Protein 3GGZ (pdb70)

GO terms:
  GO:0005737 cytoplasm (C, IDA)
  GO:0005768 endosome (C, IDA)
  GO:0042030 ATPase inhibitor activity (F, IDA)
  GO:0032511 late endosome to vacuole transport via multivesicular body sorting pathway (P, IGI)
  GO:0005768 endosome (C, HDA)
  GO:0042030 ATPase inhibitor activity (F, IMP)
  GO:0032511 late endosome to vacuole transport via multivesicular body sorting pathway (P, IMP)
  GO:0099638 endosome to plasma membrane protein transport (P, IMP)
  GO:0005515 protein binding (F, IPI)

Solvent-accessible surface area: 42802 Å² total; per-residue (Å²): 148,96,104,73,41,26,22,22,77,5,55,77,8,1,66,70,0,12,123,81,0,54,119,7,15,131,113,36,52,54,94,3,50,107,23,2,118,70,0,9,117,16,38,129,27,131,43,78,118,22,0,49,36,5,0,5,14,2,4,15,34,10,25,19,4,32,0,0,15,38,0,1,13,14,0,1,5,8,6,0,27,4,43,41,13,54,102,12,66,68,61,112,55,5,34,162,114,23,109,149,50,13,2,3,66,0,18,6,0,2,1,29,0,23,39,34,2,82,58,1,161,30,1,44,84,10,55,99,21,8,38,136,40,26,53,101,86,0,7,82,25,0,44,42,88,80,88,78,14,17,130,117,0,37,129,35,7,30,15,62,35,14,143,128,126,39,0,30,72,0,18,100,46,1,10,178,29,57,113,31,122,195,44,108,149,138,104,102,30,18,21,29,69,4,48,75,9,1,66,68,0,11,122,78,0,54,119,6,16,130,110,36,66,54,95,3,62,109,23,2,116,94,0,4,116,18,2,109,60,99,96,42,133,123,1,40,140,68,0,37,73,3,4,59,58,7,28,42,8,31,0,0,18,36,0,2,10,12,0,0,5,7,3,0,27,4,42,41,12,54,103,13,45,70,59,115,54,5,35,164,111,22,113,152,49,12,2,3,68,0,18,6,0,2,1,29,0,22,98,70,3,104,56,0,156,28,2,43,86,11,57,74,22,7,7,34,42,25,53,34,89,0,7,89,26,0,43,73,86,80,85,80,13,17,130,114,0,39,128,35,16,71,32,74,118,17,144,127,128,37,1,52,78,1,1,102,30,2,6,177,34,59,134,16,38,153,73,26,9,120,98,68,113,94,64,18,38,68,55,5,96,87,9,1,99,71,0,14,123,82,0,109,119,6,23,130,110,35,64,55,96,2,49,110,24,5,112,94,0,6,119,16,13,130,62,132,95,58,122,123,0,33,139,67,0,37,72,3,4,60,59,9,27,41,6,44,0,0,82,37,0,30,97,12,0,69,37,9,35,70,88,4,120,56,12,53,103,10,43,69,58,115,55,4,34,165,112,21,110,150,58,13,2,3,68,0,18,6,0,2,1,29,0,22,100,70,2,99,56,0,158,29,1,45,85,10,46,60,21,8,9,34,40,28,55,32,88,0,4,64,25,0,44,61,89,81,88,76,13,16,131,116,0,38,125,29,17,72,31,74,122,18,144,124,128,46,0,58,83,0,7,145,34,0,10,168,12,48,120,22,126,49,94,175,158,111,70,23,42,104,59,5,100,89,9,1,99,68,0,15,125,80,0,108,122,7,22,131,113,35,62,53,94,2,54,110,24,3,102,68,0,9,117,16,9,121,28,117,43,85,122,21,1,48,41,6,0,6,14,2,3,18,35,16,27,18,6,53,0,0,65,37,0,30,97,13,0,69,38,8,35,73,87,4,119,57,13,54,105,12,67,72,59,113,54,7,36,162,112,22,109,150,59,13,2,3,71,0,20,6,0,2,1,30,0,22,35,35,3,81,57,0,160,28,2,42,86,10,54,99,20,6,40,120,42,26,52,102,91,1,8,89,24,0,45,72,89,80,86,78,12,18,131,115,0,37,127,34,10,33,15,64,40,15,145,123,127,44,0,39,63,3,5,86,20,0,5,149,25,25,128,12,94,20,62,115,51,152,93,101,176,164,123,112,145,127,27,73,111,4,19,62,114,2,50,79,65,44,106,119,103,139,132,24,85,103,3,19,74,92,2,78,69,43,68,87,159,146,105,50,63,131,0,26,106,73,3,155,102,28,58,96,118,45,132,101,125,10,86,133,3,22,99,110,2,144,70,64,34,103

Sequence (810 aa):
PSMIPFTIKLKTCLKMCIQRLRYAQEKQQAIAKQSRRQVAQLLLTNKEQKAHYRVETLIHDDIHIELLEILELYCELLLARVQVINDISTEEQLVKEHMDDGINEAIRSLIYAILFVDEVKELSQLKDLMAWKINVEFVNGVIADHIDVPEKIIKKCSPSVPKEELVDLYLKEIAKTYDVPYSKLEMIPFTIKLKTCLKMCIQRLRYAQEKQQAIAKQSRRQVAQLLLTNKEQKAHYRVETLIHDDIHIELLEILELYCELLLARVQVINDISTEEQLVKEHMDDGINEAIRSLIYAILFVDEVKELSQLKDLMAWKINVEFVNGVIADHIDVPEKIIKKCSPSVPKEELVDLYLKEIAKTYDVPYSKLENSMIPFTIKLKTCLKMCIQRLRYAQEKQQAIAKQSRRQVAQLLLTNKEQKAHYRVETLIHDDIHIELLEILELYCELLLARVQVINDISTEEQLVKEHMDDGINEAIRSLIYAILFVDEVKELSQLKDLMAWKINVEFVNGVIADHIDVPEKIIKKCSPSVPKEELVDLYLKEIAKTYDVPYSKMIPFTIKLKTCLKMCIQRLRYAQEKQQAIAKQSRRQVAQLLLTNKEQKAHYRVETLIHDDIHIELLEILELYCELLLARVQVINDISTEEQLVKEHMDDGINEAIRSLIYAILFVDEVKELSQLKDLMAWKINVEFVNGVIADHIDVPEKIIKKCSPSVPKEELVDLYLKEIAKTYDVPYSKLENSLSDDEKEDKLAQRLRALRGDDEKEDKLAQRLRALRGDEKEDKLAQRLRALRGVDDEKEDKLAQRLRALRG

InterPro domains:
  IPR005061 Vacuolar protein sorting-associated protein Ist1 [PF03398] (13-183)
  IPR005061 Vacuolar protein sorting-associated protein Ist1 [PTHR12161] (11-295)
  IPR042277 Vacuolar protein sorting-associated protein IST1-like [G3DSA:1.20.1260.60] (1-193)

Structure (mmCIF, N/CA/C/O backbone):
data_3GGZ
#
_entry.id   3GGZ
#
_cell.length_a   165.916
_cell.length_b   165.916
_cell.length_c   121.559
_cell.angle_alpha   90.00
_cell.angle_beta   90.00
_cell.angle_gamma   90.00
#
_symmetry.space_group_name_H-M   'P 42 2 2'
#
loop_
_entity.id
_entity.type
_entity.pdbx_description
1 polymer 'Increased sodium tolerance protein 1'
2 polymer 'Vacuolar protein-sorting-associated protein 46'
#
loop_
_atom_site.group_PDB
_atom_site.id
_atom_site.type_symbol
_atom_site.label_atom_id
_atom_site.label_alt_id
_atom_site.label_comp_id
_atom_site.label_asym_id
_atom_site.label_entity_id
_atom_site.label_seq_id
_atom_site.pdbx_PDB_ins_code
_atom_site.Cartn_x
_atom_site.Cartn_y
_atom_site.Cartn_z
_atom_site.occupancy
_atom_site.B_iso_or_equiv
_atom_site.auth_seq_id
_atom_site.auth_comp_id
_atom_site.auth_asym_id
_atom_site.auth_atom_id
_atom_site.pdbx_PDB_model_num
ATOM 1 N N . PRO A 1 3 ? 33.596 -80.750 -56.827 1.00 149.62 3 PRO A N 1
ATOM 2 C CA . PRO A 1 3 ? 33.873 -80.282 -55.438 1.00 150.35 3 PRO A CA 1
ATOM 3 C C . PRO A 1 3 ? 34.400 -81.385 -54.503 1.00 151.56 3 PRO A C 1
ATOM 4 O O . PRO A 1 3 ? 33.920 -81.519 -53.366 1.00 151.61 3 PRO A O 1
ATOM 6 N N . SER A 1 4 ? 35.381 -82.162 -54.990 1.00 152.94 4 SER A N 1
ATOM 7 C CA . SER A 1 4 ? 36.023 -83.266 -54.232 1.00 153.11 4 SER A CA 1
ATOM 8 C C . SER A 1 4 ? 37.499 -82.951 -53.851 1.00 153.18 4 SER A C 1
ATOM 9 O O . SER A 1 4 ? 37.854 -82.964 -52.663 1.00 153.87 4 SER A O 1
ATOM 11 N N . MET A 1 5 ? 38.342 -82.688 -54.867 1.00 152.65 5 MET A N 1
ATOM 12 C CA . MET A 1 5 ? 39.770 -82.328 -54.698 1.00 150.60 5 MET A CA 1
ATOM 13 C C . MET A 1 5 ? 39.984 -80.823 -54.950 1.00 149.43 5 MET A C 1
ATOM 14 O O . MET A 1 5 ? 40.681 -80.446 -55.908 1.00 149.53 5 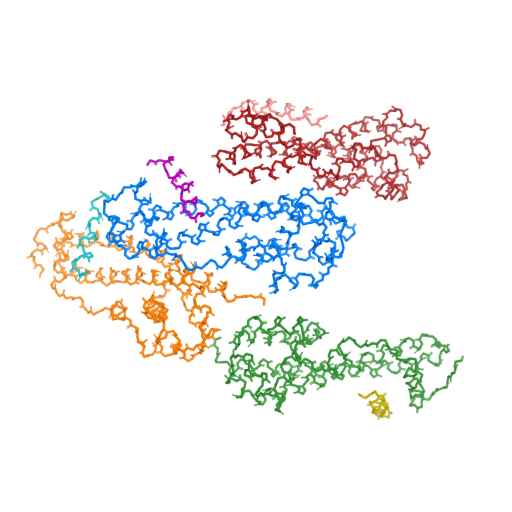MET A O 1
ATOM 16 N N . ILE A 1 6 ? 39.349 -79.986 -54.107 1.00 147.87 6 ILE A N 1
ATOM 17 C CA . ILE A 1 6 ? 39.458 -78.513 -54.172 1.00 145.46 6 ILE A CA 1
ATOM 18 C C . ILE A 1 6 ? 40.309 -78.057 -52.993 1.00 145.01 6 ILE A C 1
ATOM 19 O O . ILE A 1 6 ? 40.180 -78.592 -51.870 1.00 145.21 6 ILE A O 1
ATOM 24 N N . PRO A 1 7 ? 41.188 -77.065 -53.246 1.00 145.16 7 PRO A N 1
ATOM 25 C CA . PRO A 1 7 ? 42.151 -76.423 -52.340 1.00 143.24 7 PRO A CA 1
ATOM 26 C C . PRO A 1 7 ? 41.685 -75.948 -50.965 1.00 141.41 7 PRO A C 1
ATOM 27 O O . PRO A 1 7 ? 40.862 -75.040 -50.859 1.00 140.22 7 PRO A O 1
ATOM 31 N N . PHE A 1 8 ? 42.246 -76.562 -49.920 1.00 140.55 8 PHE A N 1
ATOM 32 C CA . PHE A 1 8 ? 41.949 -76.214 -48.530 1.00 138.87 8 PHE A CA 1
ATOM 33 C C . PHE A 1 8 ? 41.905 -74.692 -48.336 1.00 138.06 8 PHE A C 1
ATOM 34 O O . PHE A 1 8 ? 40.889 -74.119 -47.940 1.00 137.17 8 PHE A O 1
ATOM 42 N N . THR A 1 9 ? 43.038 -74.060 -48.611 1.00 136.89 9 THR A N 1
ATOM 43 C CA . THR A 1 9 ? 43.188 -72.615 -48.518 1.00 135.67 9 THR A CA 1
ATOM 44 C C . THR A 1 9 ? 41.943 -71.879 -49.013 1.00 135.95 9 THR A C 1
ATOM 45 O O . THR A 1 9 ? 41.617 -70.801 -48.525 1.00 135.38 9 THR A O 1
ATOM 49 N N . ILE A 1 10 ? 41.255 -72.457 -49.994 1.00 136.59 10 ILE A N 1
ATOM 50 C CA . ILE A 1 10 ? 40.059 -71.830 -50.550 1.00 136.76 10 ILE A CA 1
ATOM 51 C C . ILE A 1 10 ? 38.851 -72.096 -49.669 1.00 136.21 10 ILE A C 1
ATOM 52 O O . ILE A 1 10 ? 38.175 -71.161 -49.251 1.00 135.86 10 ILE A O 1
ATOM 57 N N . LYS A 1 11 ? 38.567 -73.371 -49.401 1.00 135.79 11 LYS A N 1
ATOM 58 C CA . LYS A 1 11 ? 37.417 -73.699 -48.576 1.00 135.38 11 LYS A CA 1
ATOM 59 C C . LYS A 1 11 ? 37.472 -72.886 -47.288 1.00 134.15 11 LYS A C 1
ATOM 60 O O . LYS A 1 11 ? 36.459 -72.321 -46.862 1.00 134.45 11 LYS A O 1
ATOM 66 N N . LEU A 1 12 ? 38.654 -72.779 -46.688 1.00 131.60 12 LEU A N 1
ATOM 67 C CA . LEU A 1 12 ? 38.781 -72.030 -45.440 1.00 128.63 12 LEU A CA 1
ATOM 68 C C . LEU A 1 12 ? 38.550 -70.554 -45.586 1.00 127.39 12 LEU A C 1
ATOM 69 O O . LEU A 1 12 ? 37.937 -69.928 -44.743 1.00 126.10 12 LEU A O 1
ATOM 74 N N . LYS A 1 13 ? 39.064 -69.997 -46.663 1.00 127.88 13 LYS A N 1
ATOM 75 C CA . LYS A 1 13 ? 38.904 -68.573 -46.911 1.00 129.16 13 LYS A CA 1
ATOM 76 C C . LYS A 1 13 ? 37.428 -68.232 -47.098 1.00 129.12 13 LYS A C 1
ATOM 77 O O . LYS A 1 13 ? 36.932 -67.235 -46.574 1.00 128.79 13 LYS A O 1
ATOM 83 N N . THR A 1 14 ? 36.717 -69.061 -47.845 1.00 129.53 14 THR A N 1
ATOM 84 C CA . THR A 1 14 ? 35.316 -68.783 -48.078 1.00 129.43 14 THR A CA 1
ATOM 85 C C . THR A 1 14 ? 34.515 -68.999 -46.815 1.00 129.19 14 THR A C 1
ATOM 86 O O . THR A 1 14 ? 33.633 -68.202 -46.498 1.00 129.13 14 THR A O 1
ATOM 90 N N . CYS A 1 15 ? 34.822 -70.075 -46.095 1.00 128.65 15 CYS A N 1
ATOM 91 C CA . CYS A 1 15 ? 34.112 -70.385 -44.858 1.00 128.08 15 CYS A CA 1
ATOM 92 C C . CYS A 1 15 ? 34.199 -69.238 -43.849 1.00 127.08 15 CYS A C 1
ATOM 93 O O . CYS A 1 15 ? 33.181 -68.788 -43.326 1.00 126.84 15 CYS A O 1
ATOM 96 N N . LEU A 1 16 ? 35.414 -68.769 -43.578 1.00 125.58 16 LEU A N 1
ATOM 97 C CA . LEU A 1 16 ? 35.607 -67.662 -42.653 1.00 123.50 16 LEU A CA 1
ATOM 98 C C . LEU A 1 16 ? 34.878 -66.424 -43.157 1.00 123.50 16 LEU A C 1
ATOM 99 O O . LEU A 1 16 ? 34.101 -65.821 -42.434 1.00 123.15 16 LEU A O 1
ATOM 104 N N . LYS A 1 17 ? 35.122 -66.061 -44.409 1.00 124.55 17 LYS A N 1
ATOM 105 C CA . LYS A 1 17 ? 34.487 -64.893 -44.994 1.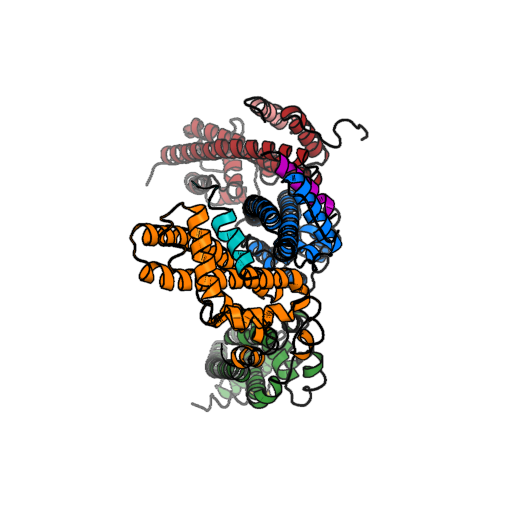00 125.24 17 LYS A CA 1
ATOM 106 C C . LYS A 1 17 ? 33.015 -64.883 -44.698 1.00 125.99 17 LYS A C 1
ATOM 107 O O . LYS A 1 17 ? 32.407 -63.828 -44.541 1.00 126.95 17 LYS A O 1
ATOM 113 N N . MET A 1 18 ? 32.446 -66.075 -44.619 1.00 126.94 18 MET A N 1
ATOM 114 C CA . MET A 1 18 ? 31.025 -66.239 -44.325 1.00 127.83 18 MET A CA 1
ATOM 115 C C . MET A 1 18 ? 30.713 -65.816 -42.899 1.00 126.75 18 MET A C 1
ATOM 116 O O . MET A 1 18 ? 29.905 -64.927 -42.670 1.00 126.56 18 MET A O 1
ATOM 121 N N . CYS A 1 19 ? 31.357 -66.467 -41.943 1.00 125.52 19 CYS A N 1
ATOM 122 C CA . CYS A 1 19 ? 31.133 -66.148 -40.555 1.00 124.71 19 CYS A CA 1
ATOM 123 C C . CYS A 1 19 ? 31.240 -64.672 -40.322 1.00 125.14 19 CYS A C 1
ATOM 124 O O . CYS A 1 19 ? 30.512 -64.117 -39.511 1.00 125.17 19 CYS A O 1
ATOM 127 N N . ILE A 1 20 ? 32.153 -64.023 -41.024 1.00 126.46 20 ILE A N 1
ATOM 128 C CA . ILE A 1 20 ? 32.304 -62.596 -40.838 1.00 127.47 20 ILE A CA 1
ATOM 129 C C . ILE A 1 20 ? 31.027 -61.927 -41.245 1.00 128.63 20 ILE A C 1
ATOM 130 O O . ILE A 1 20 ? 30.369 -61.281 -40.444 1.00 128.82 20 ILE A O 1
ATOM 135 N N . GLN A 1 21 ? 30.664 -62.110 -42.501 1.00 131.50 21 GLN A N 1
ATOM 136 C CA . GLN A 1 21 ? 29.440 -61.529 -43.015 1.00 134.46 21 GLN A CA 1
ATOM 137 C C . GLN A 1 21 ? 28.298 -61.672 -42.019 1.00 134.59 21 GLN A C 1
ATOM 138 O O . GLN A 1 21 ? 27.703 -60.673 -41.630 1.00 135.09 21 GLN A O 1
ATOM 144 N N . ARG A 1 22 ? 28.009 -62.895 -41.579 1.00 134.68 22 ARG A N 1
ATOM 145 C CA . ARG A 1 22 ? 26.911 -63.104 -40.634 1.00 134.53 22 ARG A CA 1
ATOM 146 C C . ARG A 1 22 ? 27.175 -62.557 -39.236 1.00 133.24 22 ARG A C 1
ATOM 147 O O . ARG A 1 22 ? 26.266 -62.030 -38.601 1.00 133.13 22 ARG A O 1
ATOM 155 N N . LEU A 1 23 ? 28.409 -62.676 -38.760 1.00 131.42 23 LEU A N 1
ATOM 156 C CA . LEU A 1 23 ? 28.746 -62.173 -37.442 1.00 129.92 23 LEU A CA 1
ATOM 157 C C . LEU A 1 23 ? 28.489 -60.690 -37.358 1.00 130.46 23 LEU A C 1
ATOM 158 O O . LEU A 1 23 ? 28.074 -60.183 -36.326 1.00 130.99 23 LEU A O 1
ATOM 163 N N . ARG A 1 24 ? 28.731 -59.988 -38.449 1.00 131.11 24 ARG A N 1
ATOM 164 C CA . ARG A 1 24 ? 28.519 -58.563 -38.445 1.00 132.51 24 ARG A CA 1
ATOM 165 C C . ARG A 1 24 ? 27.043 -58.272 -38.526 1.00 133.90 24 ARG A C 1
ATOM 166 O O . ARG A 1 24 ? 26.573 -57.334 -37.902 1.00 134.67 24 ARG A O 1
ATOM 174 N N . TYR A 1 25 ? 26.310 -59.083 -39.288 1.00 135.13 25 TYR A N 1
ATOM 175 C CA . TYR A 1 25 ? 24.855 -58.910 -39.434 1.00 135.94 25 TYR A CA 1
ATOM 176 C C . TYR A 1 25 ? 24.234 -58.966 -38.056 1.00 135.88 25 TYR A C 1
ATOM 177 O O . TYR A 1 25 ? 23.415 -58.118 -37.706 1.00 136.40 25 TYR A O 1
ATOM 186 N N . ALA A 1 26 ? 24.635 -59.966 -37.277 1.00 135.43 26 ALA A N 1
ATOM 187 C CA . ALA A 1 26 ? 24.120 -60.117 -35.923 1.00 135.68 26 ALA A CA 1
ATOM 188 C C . ALA A 1 26 ? 24.435 -58.877 -35.129 1.00 135.50 26 ALA A C 1
ATOM 189 O O . ALA A 1 26 ? 23.628 -58.402 -34.349 1.00 135.17 26 ALA A O 1
ATOM 191 N N . GLN A 1 27 ? 25.626 -58.351 -35.331 1.00 136.01 27 GLN A N 1
ATOM 192 C CA . GLN A 1 27 ? 25.999 -57.151 -34.626 1.00 136.99 27 GLN A CA 1
ATOM 193 C C . GLN A 1 27 ? 25.044 -56.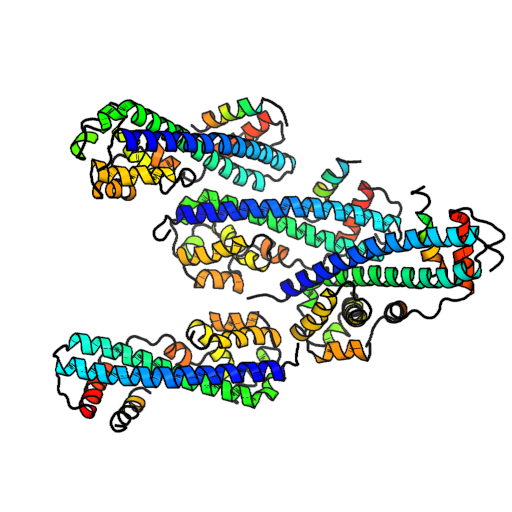018 -34.928 1.00 138.22 27 GLN A C 1
ATOM 194 O O . GLN A 1 27 ? 24.316 -55.557 -34.063 1.00 137.84 27 GLN A O 1
ATOM 200 N N . GLU A 1 28 ? 25.030 -55.580 -36.174 1.00 140.90 28 GLU A N 1
ATOM 201 C CA . GLU A 1 28 ? 24.164 -54.478 -36.574 1.00 143.90 28 GLU A CA 1
ATOM 202 C C . GLU A 1 28 ? 22.746 -54.635 -36.054 1.00 143.04 28 GLU A C 1
ATOM 203 O O . GLU A 1 28 ? 22.165 -53.685 -35.522 1.00 142.85 28 GLU A O 1
ATOM 209 N N . LYS A 1 29 ? 22.197 -55.837 -36.201 1.00 142.37 29 LYS A N 1
ATOM 210 C CA . LYS A 1 29 ? 20.836 -56.115 -35.756 1.00 141.21 29 LYS A CA 1
ATOM 211 C C . LYS A 1 29 ? 20.662 -56.057 -34.232 1.00 139.09 29 LYS A C 1
ATOM 212 O O . LYS A 1 29 ? 19.742 -55.415 -33.743 1.00 138.47 29 LYS A O 1
ATOM 218 N N . GLN A 1 30 ? 21.539 -56.715 -33.484 1.00 137.13 30 GLN A N 1
ATOM 219 C CA . GLN A 1 30 ? 21.424 -56.696 -32.034 1.00 135.11 30 GLN A CA 1
ATOM 220 C C . GLN A 1 30 ? 21.784 -55.335 -31.436 1.00 134.98 30 GLN A C 1
ATOM 221 O O . GLN A 1 30 ? 21.258 -54.959 -30.391 1.00 135.00 30 GLN A O 1
ATOM 227 N N . GLN A 1 31 ? 22.665 -54.588 -32.098 1.00 134.52 31 GLN A N 1
ATOM 228 C CA . GLN A 1 31 ? 23.059 -53.272 -31.601 1.00 133.74 31 GLN A CA 1
ATOM 229 C C . GLN A 1 31 ? 21.872 -52.360 -31.659 1.00 133.83 31 GLN A C 1
ATOM 230 O O . GLN A 1 31 ? 21.589 -51.637 -30.718 1.00 133.27 31 GLN A O 1
ATOM 236 N N . ALA A 1 32 ? 21.192 -52.390 -32.794 1.00 134.77 32 ALA A N 1
ATOM 237 C CA . ALA A 1 32 ? 20.012 -51.565 -32.982 1.00 136.73 32 ALA A CA 1
ATOM 238 C C . ALA A 1 32 ? 18.904 -52.040 -32.037 1.00 137.69 32 ALA A C 1
ATOM 239 O O . ALA A 1 32 ? 18.165 -51.231 -31.467 1.00 137.58 32 ALA A O 1
ATOM 241 N N . ILE A 1 33 ? 18.795 -53.356 -31.876 1.00 139.09 33 ILE A N 1
ATOM 242 C CA . ILE A 1 33 ? 17.792 -53.948 -30.999 1.00 139.60 33 ILE A CA 1
ATOM 243 C C . ILE A 1 33 ? 18.044 -53.540 -29.564 1.00 140.81 33 ILE A C 1
ATOM 244 O O . ILE A 1 33 ? 17.132 -53.124 -28.869 1.00 141.18 33 ILE A O 1
ATOM 249 N N . ALA A 1 34 ? 19.290 -53.656 -29.126 1.00 142.36 34 ALA A N 1
ATOM 250 C CA . ALA A 1 34 ? 19.640 -53.291 -27.766 1.00 143.55 34 ALA A CA 1
ATOM 251 C C . ALA A 1 34 ? 19.402 -51.808 -27.517 1.00 144.68 34 ALA A C 1
ATOM 252 O O . ALA A 1 34 ? 18.957 -51.419 -26.443 1.00 145.19 34 ALA A O 1
ATOM 254 N N . LYS A 1 35 ? 19.675 -50.975 -28.510 1.00 146.07 35 LYS A N 1
ATOM 255 C CA . LYS A 1 35 ? 19.485 -49.540 -28.337 1.00 146.95 35 LYS A CA 1
ATOM 256 C C . LYS A 1 35 ? 18.019 -49.201 -28.113 1.00 147.34 35 LYS A C 1
ATOM 257 O O . LYS A 1 35 ? 17.704 -48.296 -27.349 1.00 147.16 35 LYS A O 1
ATOM 263 N N . GLN A 1 36 ? 17.122 -49.926 -28.772 1.00 148.12 36 GLN A N 1
ATOM 264 C CA . GLN A 1 36 ? 15.695 -49.680 -28.595 1.00 149.09 36 GLN A CA 1
ATOM 265 C C . GLN A 1 36 ? 15.231 -50.175 -27.229 1.00 149.16 36 GLN A C 1
ATOM 266 O O . GLN A 1 36 ? 14.211 -49.724 -26.704 1.00 149.08 36 GLN A O 1
ATOM 272 N N . SER A 1 37 ? 15.979 -51.115 -26.659 1.00 149.31 37 SER A N 1
ATOM 273 C CA . SER A 1 37 ? 15.642 -51.637 -25.344 1.00 149.27 37 SER A CA 1
ATOM 274 C C . SER A 1 37 ? 15.977 -50.560 -24.336 1.00 149.25 37 SER A C 1
ATOM 275 O O . SER A 1 37 ? 15.244 -50.359 -23.380 1.00 149.61 37 SER A O 1
ATOM 278 N N . ARG A 1 38 ? 17.092 -49.869 -24.555 1.00 149.20 38 ARG A N 1
ATOM 279 C CA . ARG A 1 38 ? 17.505 -48.802 -23.654 1.00 148.97 38 ARG A CA 1
ATOM 280 C C . ARG A 1 38 ? 16.366 -47.795 -23.575 1.00 150.26 38 ARG A C 1
ATOM 281 O O . ARG A 1 38 ? 16.011 -47.306 -22.496 1.00 150.50 38 ARG A O 1
ATOM 289 N N . ARG A 1 39 ? 15.806 -47.483 -24.739 1.00 151.34 39 ARG A N 1
ATOM 290 C CA . ARG A 1 39 ? 14.714 -46.528 -24.837 1.00 152.42 39 ARG A CA 1
ATOM 291 C C . ARG A 1 39 ? 13.569 -46.974 -23.936 1.00 152.78 39 ARG A C 1
ATOM 292 O O . ARG A 1 39 ? 13.067 -46.200 -23.121 1.00 152.49 39 ARG A O 1
ATOM 300 N N . GLN A 1 40 ? 13.169 -48.231 -24.069 1.00 153.49 40 GLN A N 1
ATOM 301 C CA . GLN A 1 40 ? 12.092 -48.751 -23.249 1.00 154.34 40 GLN A CA 1
ATOM 302 C C . GLN A 1 40 ? 12.428 -48.736 -21.757 1.00 154.68 40 GLN A C 1
ATOM 303 O O . GLN A 1 40 ? 11.539 -48.602 -20.925 1.00 154.72 40 GLN A O 1
ATOM 309 N N . VAL A 1 41 ? 13.710 -48.882 -21.423 1.00 155.30 41 VAL A N 1
ATOM 310 C CA . VAL A 1 41 ? 14.152 -48.881 -20.027 1.00 155.17 41 VAL A CA 1
ATOM 311 C C . VAL A 1 41 ? 13.803 -47.538 -19.417 1.00 155.62 41 VAL A C 1
ATOM 312 O O . VAL A 1 41 ? 13.349 -47.466 -18.278 1.00 155.74 41 VAL A O 1
ATOM 316 N N . ALA A 1 42 ? 14.025 -46.473 -20.179 1.00 155.78 42 ALA A N 1
ATOM 317 C CA . ALA A 1 42 ? 13.711 -45.136 -19.711 1.00 156.27 42 ALA A CA 1
ATOM 318 C C . ALA A 1 42 ? 12.197 -45.005 -19.585 1.00 156.48 42 ALA A C 1
ATOM 319 O O . ALA A 1 42 ? 11.691 -44.353 -18.671 1.00 156.23 42 ALA A O 1
ATOM 321 N N . GLN A 1 43 ? 11.479 -45.641 -20.504 1.00 156.98 43 GLN A N 1
ATOM 322 C CA . GLN A 1 43 ? 10.017 -45.595 -20.505 1.00 157.73 43 GLN A CA 1
ATOM 323 C C . GLN A 1 43 ? 9.446 -46.164 -19.202 1.00 158.23 43 GLN A C 1
ATOM 324 O O . GLN A 1 43 ? 8.456 -45.659 -18.676 1.00 158.36 43 GLN A O 1
ATOM 330 N N . LEU A 1 44 ? 10.081 -47.209 -18.678 1.00 158.81 44 LEU A N 1
ATOM 331 C CA . LEU A 1 44 ? 9.618 -47.830 -17.446 1.00 159.31 44 LEU A CA 1
ATOM 332 C C . LEU A 1 44 ? 9.890 -46.969 -16.218 1.00 159.88 44 LEU A C 1
ATOM 333 O O . LEU A 1 44 ? 9.246 -47.132 -15.179 1.00 159.85 44 LEU A O 1
ATOM 338 N N . LEU A 1 45 ? 10.846 -46.056 -16.332 1.00 160.40 45 LEU A N 1
ATOM 339 C CA . LEU A 1 45 ? 11.177 -45.180 -15.216 1.00 161.26 45 LEU A CA 1
ATOM 340 C C . LEU A 1 45 ? 10.074 -44.154 -15.069 1.00 162.05 45 LEU A C 1
ATOM 341 O O . LEU A 1 45 ? 9.599 -43.876 -13.963 1.00 162.01 45 LEU A O 1
ATOM 346 N N . LEU A 1 46 ? 9.665 -43.602 -16.205 1.00 162.88 46 LEU A N 1
ATOM 347 C CA . LEU A 1 46 ? 8.627 -42.591 -16.235 1.00 163.29 46 LEU A CA 1
ATOM 348 C C . LEU A 1 46 ? 7.271 -43.200 -15.865 1.00 164.01 46 LEU A C 1
ATOM 349 O O . LEU A 1 46 ? 6.240 -42.557 -16.054 1.00 164.69 46 LEU A O 1
ATOM 354 N N . THR A 1 47 ? 7.278 -44.426 -15.330 1.00 164.49 47 THR A N 1
ATOM 355 C CA . THR A 1 47 ? 6.043 -45.110 -14.929 1.00 165.00 47 THR A CA 1
ATOM 356 C C . THR A 1 47 ? 6.158 -45.717 -13.526 1.00 165.60 47 THR A C 1
ATOM 357 O O . THR A 1 47 ? 5.438 -46.657 -13.180 1.00 165.55 47 THR A O 1
ATOM 361 N N . ASN A 1 48 ? 7.070 -45.172 -12.725 1.00 166.19 48 ASN A N 1
ATOM 362 C CA . ASN A 1 48 ? 7.279 -45.635 -11.352 1.00 167.10 48 ASN A CA 1
ATOM 363 C C . ASN A 1 48 ? 7.476 -47.129 -11.226 1.00 166.74 48 ASN A C 1
ATOM 364 O O . ASN A 1 48 ? 7.430 -47.674 -10.116 1.00 166.80 48 ASN A O 1
ATOM 369 N N . LYS A 1 49 ? 7.670 -47.796 -12.358 1.00 165.79 49 LYS A N 1
ATOM 370 C CA . LYS A 1 49 ? 7.888 -49.234 -12.351 1.00 164.50 49 LYS A CA 1
ATOM 371 C C . LYS A 1 49 ? 9.367 -49.525 -12.086 1.00 163.89 49 LYS A C 1
ATOM 372 O O . LYS A 1 49 ? 10.073 -50.078 -12.923 1.00 163.32 49 LYS A O 1
ATOM 378 N N . GLU A 1 50 ? 9.804 -49.129 -10.892 1.00 163.69 50 GLU A N 1
ATOM 379 C CA . GLU A 1 50 ? 11.173 -49.301 -10.421 1.00 163.33 50 GLU A CA 1
ATOM 380 C C . GLU A 1 50 ? 11.657 -50.716 -10.641 1.00 162.25 50 GLU A C 1
ATOM 381 O O . GLU A 1 50 ? 12.640 -50.945 -11.339 1.00 162.12 50 GLU A O 1
ATOM 387 N N . GLN A 1 51 ? 10.964 -51.665 -10.022 1.00 160.94 51 GLN A N 1
ATOM 388 C CA . GLN A 1 51 ? 11.339 -53.061 -10.129 1.00 159.35 51 GLN A CA 1
ATOM 389 C C . GLN A 1 51 ? 11.418 -53.563 -11.565 1.00 158.75 51 GLN A C 1
ATOM 390 O O . GLN A 1 51 ? 12.445 -54.120 -11.970 1.00 159.21 51 GLN A O 1
ATOM 396 N N . LYS A 1 52 ? 10.350 -53.363 -12.339 1.00 157.05 52 LYS A N 1
ATOM 397 C CA . LYS A 1 52 ? 10.328 -53.815 -13.738 1.00 154.79 52 LYS A CA 1
ATOM 398 C C . LYS A 1 52 ? 11.390 -53.094 -14.597 1.00 152.65 52 LYS A C 1
ATOM 399 O O . LYS A 1 52 ? 11.672 -53.516 -15.717 1.00 152.88 52 LYS A O 1
ATOM 405 N N . ALA A 1 53 ? 11.985 -52.026 -14.068 1.00 149.35 53 ALA A N 1
ATOM 406 C CA . ALA A 1 53 ? 13.000 -51.285 -14.799 1.00 145.48 53 ALA A CA 1
ATOM 407 C C . ALA A 1 53 ? 14.366 -51.777 -14.380 1.00 143.20 53 ALA A C 1
ATOM 408 O O . ALA A 1 53 ? 15.342 -51.639 -15.100 1.00 142.47 53 ALA A O 1
ATOM 410 N N . HIS A 1 54 ? 14.435 -52.355 -13.195 1.00 141.57 54 HIS A N 1
ATOM 411 C CA . HIS A 1 54 ? 15.698 -52.866 -12.701 1.00 140.53 54 HIS A CA 1
ATOM 412 C C . HIS A 1 54 ? 16.024 -54.148 -13.436 1.00 138.26 54 HIS A C 1
ATOM 413 O O . HIS A 1 54 ? 16.840 -54.151 -14.350 1.00 137.85 54 HIS A O 1
ATOM 420 N N . TYR A 1 55 ? 15.377 -55.233 -13.037 1.00 135.61 55 TYR A N 1
ATOM 421 C CA . TYR A 1 55 ? 15.609 -56.510 -13.660 1.00 132.66 55 TYR A CA 1
ATOM 422 C C . TYR A 1 55 ? 15.746 -56.399 -15.165 1.00 131.71 55 TYR A C 1
ATOM 423 O O . TYR A 1 55 ? 16.546 -57.099 -15.764 1.00 131.57 55 TYR A O 1
ATOM 432 N N . ARG A 1 56 ? 14.986 -55.495 -15.775 1.00 131.44 56 ARG A N 1
ATOM 433 C CA . ARG A 1 56 ? 15.014 -55.287 -17.241 1.00 130.40 56 ARG A CA 1
ATOM 434 C C . ARG A 1 56 ? 16.402 -54.903 -17.716 1.00 128.82 56 ARG A C 1
ATOM 435 O O . ARG A 1 56 ? 16.894 -55.405 -18.730 1.00 128.28 56 ARG A O 1
ATOM 443 N N . VAL A 1 57 ? 17.015 -53.986 -16.979 1.00 127.26 57 VAL A N 1
ATOM 444 C CA . VAL A 1 57 ? 18.346 -53.532 -17.299 1.00 125.07 57 VAL A CA 1
ATOM 445 C C . VAL A 1 57 ? 19.340 -54.679 -17.210 1.00 124.26 57 VAL A C 1
ATOM 446 O O . VAL A 1 57 ? 20.188 -54.820 -18.076 1.00 123.97 57 VAL A O 1
ATOM 450 N N . GLU A 1 58 ? 19.235 -55.498 -16.169 1.00 123.20 58 GLU A N 1
ATOM 451 C CA . GLU A 1 58 ? 20.146 -56.622 -16.039 1.00 121.65 58 GLU A CA 1
ATOM 452 C C . GLU A 1 58 ? 20.246 -57.303 -17.390 1.00 120.81 58 GLU A C 1
ATOM 453 O O . GLU A 1 58 ? 21.328 -57.682 -17.826 1.00 120.91 58 GLU A O 1
ATOM 459 N N . THR A 1 59 ? 19.115 -57.444 -18.064 1.00 119.56 59 THR A N 1
ATOM 460 C CA . THR A 1 59 ? 19.121 -58.076 -19.364 1.00 118.77 59 THR A CA 1
ATOM 461 C C . THR A 1 59 ? 19.918 -57.224 -20.319 1.00 119.18 59 THR A C 1
ATOM 462 O O . THR A 1 59 ? 20.722 -57.735 -21.096 1.00 120.20 59 THR A O 1
ATOM 466 N N . LEU A 1 60 ? 19.714 -55.917 -20.259 1.00 118.62 60 LEU A N 1
ATOM 467 C CA . LEU A 1 60 ? 20.451 -55.024 -21.146 1.00 118.39 60 LEU A CA 1
ATOM 468 C C . LEU A 1 60 ? 21.953 -55.287 -21.104 1.00 118.24 60 LEU A C 1
ATOM 469 O O . LEU A 1 60 ? 22.648 -55.159 -22.105 1.00 117.13 60 LEU A O 1
ATOM 474 N N . ILE A 1 61 ? 22.443 -55.659 -19.930 1.00 118.92 61 ILE A N 1
ATOM 475 C CA . ILE A 1 61 ? 23.860 -55.934 -19.751 1.00 119.13 61 ILE A CA 1
ATOM 476 C C . ILE A 1 61 ? 24.253 -57.205 -20.484 1.00 119.88 61 ILE A C 1
ATOM 477 O O . ILE A 1 61 ? 25.172 -57.209 -21.308 1.00 120.13 61 ILE A O 1
ATOM 482 N N . HIS A 1 62 ? 23.564 -58.294 -20.191 1.00 119.82 62 HIS A N 1
ATOM 483 C CA . HIS A 1 62 ? 23.895 -59.536 -20.858 1.00 120.42 62 HIS A CA 1
ATOM 484 C C . HIS A 1 62 ? 23.836 -59.446 -22.369 1.00 121.12 62 HIS A C 1
ATOM 485 O O . HIS A 1 62 ? 24.631 -60.079 -23.062 1.00 121.05 62 HIS A O 1
ATOM 492 N N . ASP A 1 63 ? 22.895 -58.660 -22.876 1.00 122.28 63 ASP A N 1
ATOM 493 C CA . ASP A 1 63 ? 22.765 -58.505 -24.309 1.00 123.56 63 ASP A CA 1
ATOM 494 C C . ASP A 1 63 ? 23.940 -57.695 -24.796 1.00 123.37 63 ASP A C 1
ATOM 495 O O . ASP A 1 63 ? 24.514 -57.989 -25.844 1.00 123.58 63 ASP A O 1
ATOM 500 N N . ASP A 1 64 ? 24.312 -56.675 -24.030 1.00 123.19 64 ASP A N 1
ATOM 501 C CA . ASP A 1 64 ? 25.449 -55.836 -24.405 1.00 122.42 64 ASP A CA 1
ATOM 502 C C . ASP A 1 64 ? 26.726 -56.674 -24.329 1.00 120.76 64 ASP A C 1
ATOM 503 O O . ASP A 1 64 ? 27.608 -56.533 -25.175 1.00 121.05 64 ASP A O 1
ATOM 508 N N . ILE A 1 65 ? 26.819 -57.560 -23.341 1.00 118.66 65 ILE A N 1
ATOM 509 C CA . ILE A 1 65 ? 28.004 -58.397 -23.220 1.00 117.49 65 ILE A CA 1
ATOM 510 C C . ILE A 1 65 ? 28.084 -59.354 -24.379 1.00 116.06 65 ILE A C 1
ATOM 511 O O . ILE A 1 65 ? 29.151 -59.659 -24.883 1.00 116.19 65 ILE A O 1
ATOM 516 N N . HIS A 1 66 ? 26.937 -59.834 -24.809 1.00 115.16 66 HIS A N 1
ATOM 517 C CA . HIS A 1 66 ? 26.916 -60.754 -25.938 1.00 115.00 66 HIS A CA 1
ATOM 518 C C . HIS A 1 66 ? 27.550 -60.025 -27.123 1.00 114.99 66 HIS A C 1
ATOM 519 O O . HIS A 1 66 ? 28.474 -60.528 -27.765 1.00 115.51 66 HIS A O 1
ATOM 526 N N . ILE A 1 67 ? 27.053 -58.827 -27.401 1.00 114.96 67 ILE A N 1
ATOM 527 C CA . ILE A 1 67 ? 27.577 -58.055 -28.513 1.00 113.91 67 ILE A CA 1
ATOM 528 C C . ILE A 1 67 ? 29.074 -58.013 -28.473 1.00 114.32 67 ILE A C 1
ATOM 529 O O . ILE A 1 67 ? 29.726 -58.297 -29.453 1.00 114.82 67 ILE A O 1
ATOM 534 N N . GLU A 1 68 ? 29.617 -57.648 -27.328 1.00 115.12 68 GLU A N 1
ATOM 535 C CA . GLU A 1 68 ? 31.057 -57.602 -27.198 1.00 116.74 68 GLU A CA 1
ATOM 536 C C . GLU A 1 68 ? 31.636 -58.929 -27.716 1.00 115.49 68 GLU A C 1
ATOM 537 O O . GLU A 1 68 ? 32.489 -58.937 -28.608 1.00 115.92 68 GLU A O 1
ATOM 543 N N . LEU A 1 69 ? 31.156 -60.051 -27.187 1.00 113.27 69 LEU A N 1
ATOM 544 C CA . LEU A 1 69 ? 31.667 -61.344 -27.621 1.00 110.86 69 LEU A CA 1
ATOM 545 C C . LEU A 1 69 ? 31.638 -61.482 -29.121 1.00 111.44 69 LEU A C 1
ATOM 546 O O . LEU A 1 69 ? 32.453 -62.194 -29.677 1.00 112.53 69 LEU A O 1
ATOM 551 N N . LEU A 1 70 ? 30.703 -60.820 -29.786 1.00 111.21 70 LEU A N 1
ATOM 552 C CA . LEU A 1 70 ? 30.680 -60.907 -31.239 1.00 112.02 70 LEU A CA 1
ATOM 553 C C . LEU A 1 70 ? 31.827 -60.090 -31.865 1.00 113.55 70 LEU A C 1
ATOM 554 O O . LEU A 1 70 ? 32.608 -60.616 -32.651 1.00 113.76 70 LEU A O 1
ATOM 559 N N . GLU A 1 71 ? 31.942 -58.815 -31.512 1.00 115.10 71 GLU A N 1
ATOM 560 C CA . GLU A 1 71 ? 33.012 -57.996 -32.065 1.00 116.96 71 GLU A CA 1
ATOM 561 C C . GLU A 1 71 ? 34.332 -58.723 -31.913 1.00 115.80 71 GLU A C 1
ATOM 562 O O . GLU A 1 71 ? 35.191 -58.631 -32.787 1.00 116.99 71 GLU A O 1
ATOM 568 N N . ILE A 1 72 ? 34.487 -59.441 -30.803 1.00 113.62 72 ILE A N 1
ATOM 569 C CA . ILE A 1 72 ? 35.704 -60.191 -30.528 1.00 111.60 72 ILE A CA 1
ATOM 570 C C . ILE A 1 72 ? 35.871 -61.399 -31.435 1.00 111.14 72 ILE A C 1
ATOM 571 O O . ILE A 1 72 ? 36.960 -61.659 -31.945 1.00 111.43 72 ILE A O 1
ATOM 576 N N . LEU A 1 73 ? 34.788 -62.126 -31.664 1.00 110.17 73 LEU A N 1
ATOM 577 C CA . LEU A 1 73 ? 34.849 -63.278 -32.558 1.00 108.55 73 LEU A CA 1
ATOM 578 C C . LEU A 1 73 ? 35.062 -62.792 -33.982 1.00 107.92 73 LEU A C 1
ATOM 579 O O . LEU A 1 73 ? 35.741 -63.436 -34.752 1.00 108.04 73 LEU A O 1
ATOM 584 N N . GLU A 1 74 ? 34.476 -61.648 -34.314 1.00 108.27 74 GLU A N 1
ATOM 585 C CA . GLU A 1 74 ? 34.621 -61.064 -35.644 1.00 108.62 74 GLU A CA 1
ATOM 586 C C . GLU A 1 74 ? 36.089 -60.970 -35.879 1.00 108.10 74 GLU A C 1
ATOM 587 O O . GLU A 1 74 ? 36.638 -61.601 -36.761 1.00 108.13 74 GLU A O 1
ATOM 593 N N . LEU A 1 75 ? 36.714 -60.152 -35.054 1.00 108.88 75 LEU A N 1
ATOM 594 C CA . LEU A 1 75 ? 38.137 -59.940 -35.122 1.00 109.30 75 LEU A CA 1
ATOM 595 C C . LEU A 1 75 ? 38.844 -61.283 -35.281 1.00 111.50 75 LEU A C 1
ATOM 596 O O . LEU A 1 75 ? 39.397 -61.559 -36.349 1.00 111.94 75 LEU A O 1
ATOM 601 N N . TYR A 1 76 ? 38.786 -62.149 -34.270 1.00 113.17 76 TYR A N 1
ATOM 602 C CA . TYR A 1 76 ? 39.459 -63.457 -34.380 1.00 114.87 76 TYR A CA 1
ATOM 603 C C . TYR A 1 76 ? 39.385 -64.096 -35.780 1.00 115.46 76 TYR A C 1
ATOM 604 O O . TYR A 1 76 ? 40.339 -64.723 -36.224 1.00 115.57 76 TYR A O 1
ATOM 613 N N . CYS A 1 77 ? 38.258 -63.945 -36.469 1.00 116.43 77 CYS A N 1
ATOM 614 C CA . CYS A 1 77 ? 38.130 -64.500 -37.812 1.00 116.43 77 CYS A CA 1
ATOM 615 C C . CYS A 1 77 ? 39.021 -63.708 -38.752 1.00 116.67 77 CYS A C 1
ATOM 616 O O . CYS A 1 77 ? 39.976 -64.238 -39.323 1.00 118.29 77 CYS A O 1
ATOM 619 N N . GLU A 1 78 ? 38.707 -62.433 -38.907 1.00 116.18 78 GLU A N 1
ATOM 620 C CA . GLU A 1 78 ? 39.494 -61.585 -39.766 1.00 115.44 78 GLU A CA 1
ATOM 621 C C . GLU A 1 78 ? 40.961 -61.933 -39.596 1.00 114.11 78 GLU A C 1
ATOM 622 O O . GLU A 1 78 ? 41.673 -62.133 -40.567 1.00 113.83 78 GLU A O 1
ATOM 628 N N . LEU A 1 79 ? 41.393 -62.066 -38.351 1.00 113.32 79 LEU A N 1
ATOM 629 C CA . LEU A 1 79 ? 42.788 -62.384 -38.062 1.00 113.14 79 LEU A CA 1
ATOM 630 C C . LEU A 1 79 ? 43.202 -63.661 -38.760 1.00 113.04 79 LEU A C 1
ATOM 631 O O . LEU A 1 79 ? 44.258 -63.724 -39.377 1.00 114.00 79 LEU A O 1
ATOM 636 N N . LEU A 1 80 ? 42.363 -64.679 -38.660 1.00 112.58 80 LEU A N 1
ATOM 637 C CA . LEU A 1 80 ? 42.650 -65.951 -39.300 1.00 112.00 80 LEU A CA 1
ATOM 638 C C . LEU A 1 80 ? 42.561 -65.817 -40.813 1.00 112.69 80 LEU A C 1
ATOM 639 O O . LEU A 1 80 ? 43.418 -66.317 -41.538 1.00 113.28 80 LEU A O 1
ATOM 644 N N . LEU A 1 81 ? 41.528 -65.136 -41.296 1.00 113.42 81 LEU A N 1
ATOM 645 C CA . LEU A 1 81 ? 41.365 -64.962 -42.740 1.00 114.12 81 LEU A CA 1
ATOM 646 C C . LEU A 1 81 ? 42.667 -64.484 -43.385 1.00 115.26 81 LEU A C 1
ATOM 647 O O . LEU A 1 81 ? 43.083 -65.006 -44.414 1.00 115.67 81 LEU A O 1
ATOM 652 N N . ALA A 1 82 ? 43.321 -63.507 -42.769 1.00 116.14 82 ALA A N 1
ATOM 653 C CA . ALA A 1 82 ? 44.549 -62.980 -43.328 1.00 116.63 82 ALA A CA 1
ATOM 654 C C . ALA A 1 82 ? 45.647 -64.002 -43.251 1.00 117.42 82 ALA A C 1
ATOM 655 O O . ALA A 1 82 ? 46.339 -64.266 -44.223 1.00 117.85 82 ALA A O 1
ATOM 657 N N . ARG A 1 83 ? 45.801 -64.589 -42.082 1.00 118.76 83 ARG A N 1
ATOM 658 C CA . ARG A 1 83 ? 46.841 -65.585 -41.884 1.00 120.67 83 ARG A CA 1
ATOM 659 C C . ARG A 1 83 ? 46.534 -66.937 -42.492 1.00 121.97 83 ARG A C 1
ATOM 660 O O . ARG A 1 83 ? 47.135 -67.949 -42.118 1.00 122.50 83 ARG A O 1
ATOM 668 N N . VAL A 1 84 ? 45.597 -66.953 -43.429 1.00 124.01 84 VAL A N 1
ATOM 669 C CA . VAL A 1 84 ? 45.221 -68.200 -44.073 1.00 126.40 84 VAL A CA 1
ATOM 670 C C . VAL A 1 84 ? 46.436 -68.970 -44.545 1.00 128.86 84 VAL A C 1
ATOM 671 O O . VAL A 1 84 ? 46.579 -70.168 -44.278 1.00 129.00 84 VAL A O 1
ATOM 675 N N . GLN A 1 85 ? 47.330 -68.273 -45.229 1.00 132.09 85 GLN A N 1
ATOM 676 C CA . GLN A 1 85 ? 48.534 -68.915 -45.740 1.00 135.51 85 GLN A CA 1
ATOM 677 C C . GLN A 1 85 ? 49.299 -69.657 -44.653 1.00 136.81 85 GLN A C 1
ATOM 678 O O . GLN A 1 85 ? 49.864 -70.721 -44.899 1.00 137.15 85 GLN A O 1
ATOM 684 N N . VAL A 1 86 ? 49.302 -69.094 -43.451 1.00 138.36 86 VAL A N 1
ATOM 685 C CA . VAL A 1 86 ? 50.016 -69.702 -42.343 1.00 139.65 86 VAL A CA 1
ATOM 686 C C . VAL A 1 86 ? 49.238 -70.851 -41.735 1.00 140.50 86 VAL A C 1
ATOM 687 O O . VAL A 1 86 ? 49.812 -71.745 -41.117 1.00 140.83 86 VAL A O 1
ATOM 691 N N . ILE A 1 87 ? 47.930 -70.831 -41.932 1.00 141.98 87 ILE A N 1
ATOM 692 C CA . ILE A 1 87 ? 47.071 -71.869 -41.396 1.00 143.81 87 ILE A CA 1
ATOM 693 C C . ILE A 1 87 ? 47.189 -73.152 -42.197 1.00 146.46 87 ILE A C 1
ATOM 694 O O . ILE A 1 87 ? 47.010 -74.248 -41.660 1.00 146.88 87 ILE A O 1
ATOM 699 N N . ASN A 1 88 ? 47.508 -73.009 -43.478 1.00 149.08 88 ASN A N 1
ATOM 700 C CA . ASN A 1 88 ? 47.641 -74.154 -44.361 1.00 152.30 88 ASN A CA 1
ATOM 701 C C . ASN A 1 88 ? 48.853 -75.012 -44.035 1.00 154.97 88 ASN A C 1
ATOM 702 O O . ASN A 1 88 ? 48.896 -76.187 -44.392 1.00 154.94 88 ASN A O 1
ATOM 707 N N . ASP A 1 89 ? 49.835 -74.417 -43.360 1.00 158.56 89 ASP A N 1
ATOM 708 C CA . ASP A 1 89 ? 51.064 -75.118 -42.984 1.00 161.88 89 ASP A CA 1
ATOM 709 C C . ASP A 1 89 ? 50.997 -75.658 -41.557 1.00 163.56 89 ASP A C 1
ATOM 710 O O . ASP A 1 89 ? 51.912 -75.450 -40.761 1.00 164.11 89 ASP A O 1
ATOM 715 N N . ILE A 1 90 ? 49.918 -76.357 -41.236 1.00 165.21 90 ILE A N 1
ATOM 716 C CA . ILE A 1 90 ? 49.759 -76.906 -39.904 1.00 167.44 90 ILE A CA 1
ATOM 717 C C . ILE A 1 90 ? 48.970 -78.193 -39.978 1.00 169.87 90 ILE A C 1
ATOM 718 O O . ILE A 1 90 ? 48.052 -78.314 -40.790 1.00 170.43 90 ILE A O 1
ATOM 723 N N . SER A 1 91 ? 49.321 -79.155 -39.133 1.00 172.63 91 SER A N 1
ATOM 724 C CA . SER A 1 91 ? 48.620 -80.434 -39.127 1.00 175.35 91 SER A CA 1
ATOM 725 C C . SER A 1 91 ? 48.562 -81.102 -37.744 1.00 176.72 91 SER A C 1
ATOM 726 O O . SER A 1 91 ? 47.830 -82.076 -37.560 1.00 177.43 91 SER A O 1
ATOM 729 N N . THR A 1 92 ? 49.315 -80.579 -36.776 1.00 177.74 92 THR A N 1
ATOM 730 C CA . THR A 1 92 ? 49.332 -81.145 -35.424 1.00 178.49 92 THR A CA 1
ATOM 731 C C . THR A 1 92 ? 49.057 -80.094 -34.364 1.00 178.77 92 THR A C 1
ATOM 732 O O . THR A 1 92 ? 49.272 -78.915 -34.597 1.00 179.26 92 THR A O 1
ATOM 736 N N . GLU A 1 93 ? 48.607 -80.517 -33.193 1.00 178.72 93 GLU A N 1
ATOM 737 C CA . GLU A 1 93 ? 48.333 -79.552 -32.153 1.00 179.27 93 GLU A CA 1
ATOM 738 C C . GLU A 1 93 ? 49.592 -78.834 -31.742 1.00 179.42 93 GLU A C 1
ATOM 739 O O . GLU A 1 93 ? 49.649 -77.610 -31.738 1.00 178.75 93 GLU A O 1
ATOM 745 N N . GLU A 1 94 ? 50.606 -79.608 -31.394 1.00 180.39 94 GLU A N 1
ATOM 746 C CA . GLU A 1 94 ? 51.883 -79.04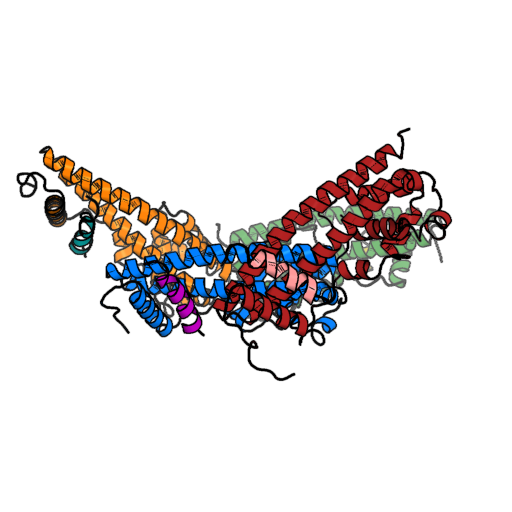6 -30.978 1.00 181.79 94 GLU A CA 1
ATOM 747 C C . GLU A 1 94 ? 52.252 -77.834 -31.824 1.00 181.43 94 GLU A C 1
ATOM 748 O O . GLU A 1 94 ? 52.748 -76.832 -31.312 1.00 181.34 94 GLU A O 1
ATOM 754 N N . GLN A 1 95 ? 52.005 -77.930 -33.123 1.00 181.09 95 GLN A N 1
ATOM 755 C CA . GLN A 1 95 ? 52.317 -76.831 -34.023 1.00 180.94 95 GLN A CA 1
ATOM 756 C C . GLN A 1 95 ? 51.630 -75.552 -33.577 1.00 180.37 95 GLN A C 1
ATOM 757 O O . GLN A 1 95 ? 52.273 -74.618 -33.102 1.00 180.36 95 GLN A O 1
ATOM 763 N N . LEU A 1 96 ? 50.314 -75.521 -33.733 1.00 179.71 96 LEU A N 1
ATOM 764 C CA . LEU A 1 96 ? 49.536 -74.355 -33.370 1.00 179.49 96 LEU A CA 1
ATOM 765 C C . LEU A 1 96 ? 49.805 -73.873 -31.951 1.00 180.01 96 LEU A C 1
ATOM 766 O O . LEU A 1 96 ? 49.989 -72.679 -31.723 1.00 180.44 96 LEU A O 1
ATOM 771 N N . VAL A 1 97 ? 49.842 -74.800 -31.000 1.00 180.09 97 VAL A N 1
ATOM 772 C CA . VAL A 1 97 ? 50.058 -74.442 -29.601 1.00 179.96 97 VAL A CA 1
ATOM 773 C C . VAL A 1 97 ? 51.310 -73.628 -29.310 1.00 179.96 97 VAL A C 1
ATOM 774 O O . VAL A 1 97 ? 51.229 -72.445 -29.006 1.00 180.04 97 VAL A O 1
ATOM 778 N N . LYS A 1 98 ? 52.471 -74.260 -29.400 1.00 179.88 98 LYS A N 1
ATOM 779 C CA . LYS A 1 98 ? 53.708 -73.560 -29.099 1.00 180.01 98 LYS A CA 1
ATOM 780 C C . LYS A 1 98 ? 54.474 -73.028 -30.310 1.00 179.50 98 LYS A C 1
ATOM 781 O O . LYS A 1 98 ? 55.691 -73.186 -30.394 1.00 179.46 98 LYS A O 1
ATOM 787 N N . GLU A 1 99 ? 53.772 -72.396 -31.247 1.00 179.09 99 GLU A N 1
ATOM 788 C CA . GLU A 1 99 ? 54.433 -71.835 -32.427 1.00 177.96 99 GLU A CA 1
ATOM 789 C C . GLU A 1 99 ? 53.651 -70.670 -33.037 1.00 176.4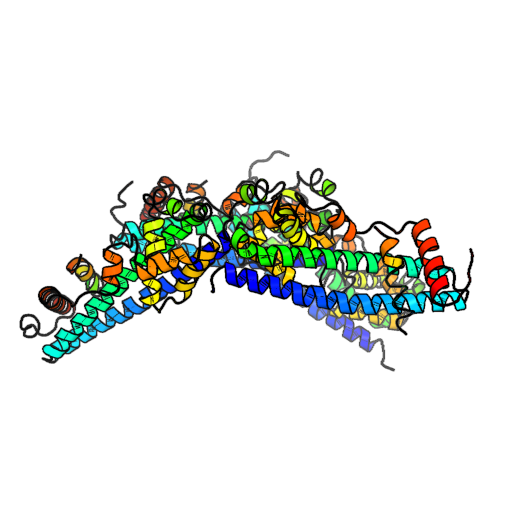6 99 GLU A C 1
ATOM 790 O O . GLU A 1 99 ? 54.237 -69.753 -33.611 1.00 176.56 99 GLU A O 1
ATOM 796 N N . HIS A 1 100 ? 52.331 -70.708 -32.904 1.00 174.23 100 HIS A N 1
ATOM 797 C CA . HIS A 1 100 ? 51.488 -69.646 -33.426 1.00 171.78 100 HIS A CA 1
ATOM 798 C C . HIS A 1 100 ? 50.658 -69.077 -32.290 1.00 170.24 100 HIS A C 1
ATOM 799 O O . HIS A 1 100 ? 49.436 -68.988 -32.376 1.00 170.17 100 HIS A O 1
ATOM 806 N N . MET A 1 101 ? 51.339 -68.689 -31.223 1.00 168.36 101 MET A N 1
ATOM 807 C CA . MET A 1 101 ? 50.674 -68.154 -30.057 1.00 166.86 101 MET A CA 1
ATOM 808 C C . MET A 1 101 ? 50.995 -66.682 -29.910 1.00 165.36 101 MET A C 1
ATOM 809 O O . MET A 1 101 ? 50.358 -65.971 -29.147 1.00 165.35 101 MET A O 1
ATOM 814 N N . ASP A 1 102 ? 51.988 -66.221 -30.651 1.00 163.91 102 ASP A N 1
ATOM 815 C CA . ASP A 1 102 ? 52.365 -64.820 -30.596 1.00 162.92 102 ASP A CA 1
ATOM 816 C C . ASP A 1 102 ? 51.556 -64.010 -31.572 1.00 160.99 102 ASP A C 1
ATOM 817 O O . ASP A 1 102 ? 51.224 -62.855 -31.311 1.00 160.31 102 ASP A O 1
ATOM 822 N N . ASP A 1 103 ? 51.266 -64.627 -32.713 1.00 159.00 103 ASP A N 1
ATOM 823 C CA . ASP A 1 103 ? 50.486 -63.980 -33.753 1.00 156.57 103 ASP A CA 1
ATOM 824 C C . ASP A 1 103 ? 48.991 -64.042 -33.436 1.00 153.83 103 ASP A C 1
ATOM 825 O O . ASP A 1 103 ? 48.182 -63.414 -34.108 1.00 154.41 103 ASP A O 1
ATOM 830 N N . GLY A 1 104 ? 48.636 -64.784 -32.393 1.00 149.90 104 GLY A N 1
ATOM 831 C CA . GLY A 1 104 ? 47.245 -64.904 -32.007 1.00 144.89 104 GLY A CA 1
ATOM 832 C C . GLY A 1 104 ? 46.458 -65.897 -32.829 1.00 141.69 104 GLY A C 1
ATOM 833 O O . GLY A 1 104 ? 45.243 -65.970 -32.717 1.00 142.17 104 GLY A O 1
ATOM 834 N N . ILE A 1 105 ? 47.130 -66.686 -33.647 1.00 138.64 105 ILE A N 1
ATOM 835 C CA . ILE A 1 105 ? 46.398 -67.643 -34.456 1.00 135.29 105 ILE A CA 1
ATOM 836 C C . ILE A 1 105 ? 45.678 -68.629 -33.586 1.00 132.90 105 ILE A C 1
ATOM 837 O O . ILE A 1 105 ? 44.542 -68.955 -33.850 1.00 133.15 105 ILE A O 1
ATOM 842 N N . ASN A 1 106 ? 46.347 -69.099 -32.547 1.00 130.58 106 ASN A N 1
ATOM 843 C CA . ASN A 1 106 ? 45.749 -70.056 -31.634 1.00 128.80 106 ASN A CA 1
ATOM 844 C C . ASN A 1 106 ? 44.638 -69.455 -30.812 1.00 128.21 106 ASN A C 1
ATOM 845 O O . ASN A 1 106 ? 43.517 -69.944 -30.804 1.00 128.02 106 ASN A O 1
ATOM 850 N N . GLU A 1 107 ? 44.962 -68.393 -30.100 1.00 127.69 107 GLU A N 1
ATOM 851 C CA . GLU A 1 107 ? 43.982 -67.721 -29.272 1.00 127.15 107 GLU A CA 1
ATOM 852 C C . GLU A 1 107 ? 42.719 -67.367 -30.048 1.00 126.53 107 GLU A C 1
ATOM 853 O O . GLU A 1 107 ? 41.719 -67.007 -29.454 1.00 127.46 107 GLU A O 1
ATOM 859 N N . ALA A 1 108 ? 42.752 -67.472 -31.372 1.00 125.21 108 ALA A N 1
ATOM 860 C CA . ALA A 1 108 ? 41.575 -67.127 -32.167 1.00 123.19 108 ALA A CA 1
ATOM 861 C C . ALA A 1 108 ? 40.767 -68.333 -32.607 1.00 121.96 108 ALA A C 1
ATOM 862 O O . ALA A 1 108 ? 39.560 -68.396 -32.377 1.00 121.97 108 ALA A O 1
ATOM 864 N N . ILE A 1 109 ? 41.428 -69.291 -33.243 1.00 120.13 109 ILE A N 1
ATOM 865 C CA . ILE A 1 109 ? 40.731 -70.479 -33.694 1.00 118.29 109 ILE A CA 1
ATOM 866 C C . ILE A 1 109 ? 40.184 -71.271 -32.522 1.00 117.07 109 ILE A C 1
ATOM 867 O O . ILE A 1 109 ? 39.028 -71.662 -32.538 1.00 117.48 109 ILE A O 1
ATOM 872 N N . ARG A 1 110 ? 40.987 -71.482 -31.490 1.00 115.38 110 ARG A N 1
ATOM 873 C CA . ARG A 1 110 ? 40.495 -72.256 -30.369 1.00 113.39 110 ARG A CA 1
ATOM 874 C C . ARG A 1 110 ? 39.218 -71.683 -29.799 1.00 111.51 110 ARG A C 1
ATOM 875 O O . ARG A 1 110 ? 38.258 -72.415 -29.604 1.00 112.23 110 ARG A O 1
ATOM 883 N N . SER A 1 111 ? 39.182 -70.380 -29.546 1.00 108.89 111 SER A N 1
ATOM 884 C CA . SER A 1 111 ? 37.969 -69.795 -28.984 1.00 107.27 111 SER A CA 1
ATOM 885 C C . SER A 1 111 ? 36.772 -69.924 -29.925 1.00 107.98 111 SER A C 1
ATOM 886 O O . SER A 1 111 ? 35.718 -70.432 -29.531 1.00 108.99 111 SER A O 1
ATOM 889 N N . LEU A 1 112 ? 36.923 -69.482 -31.170 1.00 107.71 112 LEU A N 1
ATOM 890 C CA . LEU A 1 112 ? 35.822 -69.585 -32.125 1.00 106.30 112 LEU A CA 1
ATOM 891 C C . LEU A 1 112 ? 35.092 -70.920 -32.036 1.00 106.89 112 LEU A C 1
ATOM 892 O O . LEU A 1 112 ? 33.872 -70.947 -31.950 1.00 106.87 112 LEU A O 1
ATOM 897 N N . ILE A 1 113 ? 35.833 -72.021 -32.019 1.00 107.85 113 ILE A N 1
ATOM 898 C CA . ILE A 1 113 ? 35.208 -73.333 -31.952 1.00 108.59 113 ILE A CA 1
ATOM 899 C C . ILE A 1 113 ? 34.363 -73.495 -30.709 1.00 109.66 113 ILE A C 1
ATOM 900 O O . ILE A 1 113 ? 33.312 -74.114 -30.757 1.00 109.94 113 ILE A O 1
ATOM 905 N N . TYR A 1 114 ? 34.830 -72.934 -29.599 1.00 110.70 114 TYR A N 1
ATOM 906 C CA . TYR A 1 114 ? 34.127 -72.997 -28.315 1.00 112.21 114 TYR A CA 1
ATOM 907 C C . TYR A 1 114 ? 32.787 -72.272 -28.397 1.00 112.83 114 TYR A C 1
ATOM 908 O O . TYR A 1 114 ? 31.742 -72.789 -27.982 1.00 112.37 114 TYR A O 1
ATOM 917 N N . ALA A 1 115 ? 32.847 -71.069 -28.955 1.00 114.04 115 ALA A N 1
ATOM 918 C CA . ALA A 1 115 ? 31.690 -70.214 -29.119 1.00 115.59 115 ALA A CA 1
ATOM 919 C C . ALA A 1 115 ? 30.569 -70.838 -29.929 1.00 117.31 115 ALA A C 1
ATOM 920 O O . ALA A 1 115 ? 29.424 -70.413 -29.817 1.00 117.50 115 ALA A O 1
ATOM 922 N N . ILE A 1 116 ? 30.882 -71.846 -30.738 1.00 119.93 116 ILE A N 1
ATOM 923 C CA . ILE A 1 116 ? 29.856 -72.474 -31.572 1.00 121.99 116 ILE A CA 1
ATOM 924 C C . ILE A 1 116 ? 28.544 -72.688 -30.835 1.00 122.41 116 ILE A C 1
ATOM 925 O O . ILE A 1 116 ? 27.534 -72.080 -31.175 1.00 122.10 116 ILE A O 1
ATOM 930 N N . LEU A 1 117 ? 28.563 -73.543 -29.821 1.00 123.00 117 LEU A N 1
ATOM 931 C CA . LEU A 1 117 ? 27.363 -73.824 -29.052 1.00 123.85 117 LEU A CA 1
ATOM 932 C C . LEU A 1 117 ? 26.660 -72.528 -28.574 1.00 123.82 117 LEU A C 1
ATOM 933 O O . LEU A 1 117 ? 25.475 -72.333 -28.840 1.00 123.69 117 LEU A O 1
ATOM 938 N N . PHE A 1 118 ? 27.400 -71.641 -27.906 1.00 123.18 118 PHE A N 1
ATOM 939 C CA . PHE A 1 118 ? 26.869 -70.392 -27.358 1.00 122.31 118 PHE A CA 1
ATOM 940 C C . PHE A 1 118 ? 26.290 -69.341 -28.284 1.00 123.45 118 PHE A C 1
ATOM 941 O O . PHE A 1 118 ? 25.443 -68.551 -27.867 1.00 122.42 118 PHE A O 1
ATOM 949 N N . VAL A 1 119 ? 26.769 -69.302 -29.522 1.00 125.79 119 VAL A N 1
ATOM 950 C CA . VAL A 1 119 ? 26.291 -68.336 -30.515 1.00 128.17 119 VAL A CA 1
ATOM 951 C C . VAL A 1 119 ? 25.617 -69.083 -31.658 1.00 130.48 119 VAL A C 1
ATOM 952 O O . VAL A 1 119 ? 26.300 -69.607 -32.541 1.00 130.90 119 VAL A O 1
ATOM 956 N N . ASP A 1 120 ? 24.289 -69.105 -31.671 1.00 133.04 120 ASP A N 1
ATOM 957 C CA . ASP A 1 120 ? 23.575 -69.826 -32.709 1.00 135.19 120 ASP A CA 1
ATOM 958 C C . ASP A 1 120 ? 23.075 -68.919 -33.824 1.00 136.61 120 ASP A C 1
ATOM 959 O O . ASP A 1 120 ? 22.306 -69.376 -34.664 1.00 137.59 120 ASP A O 1
ATOM 964 N N . GLU A 1 121 ? 23.484 -67.648 -33.842 1.00 137.04 121 GLU A N 1
ATOM 965 C CA . GLU A 1 121 ? 23.035 -66.739 -34.901 1.00 137.14 121 GLU A CA 1
ATOM 966 C C . GLU A 1 121 ? 24.037 -66.725 -36.034 1.00 136.75 121 GLU A C 1
ATOM 967 O O . GLU A 1 121 ? 23.890 -65.986 -37.003 1.00 136.70 121 GLU A O 1
ATOM 973 N N . VAL A 1 122 ? 25.049 -67.572 -35.897 1.00 136.47 122 VAL A N 1
ATOM 974 C CA . VAL A 1 122 ? 26.106 -67.700 -36.888 1.00 136.29 122 VAL A CA 1
ATOM 975 C C . VAL A 1 122 ? 26.340 -69.185 -37.141 1.00 135.99 122 VAL A C 1
ATOM 976 O O . VAL A 1 122 ? 27.461 -69.664 -37.045 1.00 136.06 122 VAL A O 1
ATOM 980 N N . LYS A 1 123 ? 25.277 -69.910 -37.463 1.00 135.84 123 LYS A N 1
ATOM 981 C CA . LYS A 1 123 ? 25.383 -71.346 -37.690 1.00 135.38 123 LYS A CA 1
ATOM 982 C C . LYS A 1 123 ? 26.621 -71.769 -38.467 1.00 134.03 123 LYS A C 1
ATOM 983 O O . LYS A 1 123 ? 27.205 -72.816 -38.189 1.00 133.61 123 LYS A O 1
ATOM 989 N N . GLU A 1 124 ? 27.029 -70.955 -39.432 1.00 132.57 124 GLU A N 1
ATOM 990 C CA . GLU A 1 124 ? 28.197 -71.280 -40.240 1.00 131.35 124 GLU A CA 1
ATOM 991 C C . GLU A 1 124 ? 29.488 -71.538 -39.431 1.00 130.12 124 GLU A C 1
ATOM 992 O O . GLU A 1 124 ? 30.424 -72.164 -39.922 1.00 129.52 124 GLU A O 1
ATOM 998 N N . LEU A 1 125 ? 29.528 -71.083 -38.186 1.00 129.38 125 LEU A N 1
ATOM 999 C CA . LEU A 1 125 ? 30.694 -71.305 -37.346 1.00 129.07 125 LEU A CA 1
ATOM 1000 C C . LEU A 1 125 ? 31.028 -72.773 -37.252 1.00 130.45 125 LEU A C 1
ATOM 1001 O O . LEU A 1 125 ? 32.178 -73.153 -37.369 1.00 130.71 125 LEU A O 1
ATOM 1006 N N . SER A 1 126 ? 30.018 -73.604 -37.042 1.00 132.19 126 SER A N 1
ATOM 1007 C CA . SER A 1 126 ? 30.231 -75.048 -36.930 1.00 133.62 126 SER A CA 1
ATOM 1008 C C . SER A 1 126 ? 31.069 -75.601 -38.071 1.00 134.27 126 SER A C 1
ATOM 1009 O O . SER A 1 126 ? 31.793 -76.578 -37.904 1.00 133.90 126 SER A O 1
ATOM 1012 N N . GLN A 1 127 ? 30.959 -74.983 -39.237 1.00 135.30 127 GLN A N 1
ATOM 1013 C CA . GLN A 1 127 ? 31.728 -75.437 -40.381 1.00 136.80 127 GLN A CA 1
ATOM 1014 C C . GLN A 1 127 ? 33.213 -75.465 -40.069 1.00 137.24 127 GLN A C 1
ATOM 1015 O O . GLN A 1 127 ? 33.937 -76.349 -40.521 1.00 137.84 127 GLN A O 1
ATOM 1021 N N . LEU A 1 128 ? 33.673 -74.495 -39.293 1.00 137.63 128 LEU A N 1
ATOM 1022 C CA . LEU A 1 128 ? 35.081 -74.434 -38.935 1.00 138.08 128 LEU A CA 1
ATOM 1023 C C . LEU A 1 128 ? 35.513 -75.678 -38.169 1.00 139.80 128 LEU A C 1
ATOM 1024 O O . LEU A 1 128 ? 36.552 -76.257 -38.467 1.00 140.15 128 LEU A O 1
ATOM 1029 N N . LYS A 1 129 ? 34.714 -76.098 -37.194 1.00 142.12 129 LYS A N 1
ATOM 1030 C CA . LYS A 1 129 ? 35.052 -77.283 -36.415 1.00 144.86 129 LYS A CA 1
ATOM 1031 C C . LYS A 1 129 ? 35.304 -78.431 -37.378 1.00 146.87 129 LYS A C 1
ATOM 1032 O O . LYS A 1 129 ? 36.326 -79.116 -37.288 1.00 146.48 129 LYS A O 1
ATOM 1038 N N . ASP A 1 130 ? 34.369 -78.632 -38.305 1.00 149.88 130 ASP A N 1
ATOM 1039 C CA . ASP A 1 130 ? 34.497 -79.695 -39.308 1.00 153.08 130 ASP A CA 1
ATOM 1040 C C . ASP A 1 130 ? 35.791 -79.478 -40.125 1.00 154.04 130 ASP A C 1
ATOM 1041 O O . ASP A 1 130 ? 36.591 -80.410 -40.289 1.00 155.27 130 ASP A O 1
ATOM 1046 N N . LEU A 1 131 ? 36.012 -78.255 -40.617 1.00 153.55 131 LEU A N 1
ATOM 1047 C CA . LEU A 1 131 ? 37.206 -77.985 -41.405 1.00 152.77 131 LEU A CA 1
ATOM 1048 C C . LEU A 1 131 ? 38.476 -78.037 -40.571 1.00 153.19 131 LEU A C 1
ATOM 1049 O O . LEU A 1 131 ? 39.526 -77.618 -41.030 1.00 152.66 131 LEU A O 1
ATOM 1054 N N . MET A 1 132 ? 38.382 -78.536 -39.342 1.00 154.64 132 MET A N 1
ATOM 1055 C CA . MET A 1 132 ? 39.565 -78.659 -38.503 1.00 156.68 132 MET A CA 1
ATOM 1056 C C . MET A 1 132 ? 40.068 -80.078 -38.588 1.00 158.60 132 MET A C 1
ATOM 1057 O O . MET A 1 132 ? 41.267 -80.336 -38.541 1.00 158.30 132 MET A O 1
ATOM 1062 N N . ALA A 1 133 ? 39.136 -81.008 -38.707 1.00 161.48 133 ALA A N 1
ATOM 1063 C CA . ALA A 1 133 ? 39.502 -82.411 -38.843 1.00 165.09 133 ALA A CA 1
ATOM 1064 C C . ALA A 1 133 ? 40.133 -82.563 -40.228 1.00 167.00 133 ALA A C 1
ATOM 1065 O O . ALA A 1 133 ? 40.994 -83.412 -40.459 1.00 167.25 133 ALA A O 1
ATOM 1067 N N . TRP A 1 134 ? 39.685 -81.713 -41.142 1.00 169.04 134 TRP A N 1
ATOM 1068 C CA . TRP A 1 134 ? 40.163 -81.691 -42.521 1.00 170.63 134 TRP A CA 1
ATOM 1069 C C . TRP A 1 134 ? 41.644 -81.294 -42.540 1.00 170.60 134 TRP A C 1
ATOM 1070 O O . TRP A 1 134 ? 42.377 -81.666 -43.456 1.00 170.59 134 TRP A O 1
ATOM 1081 N N . LYS A 1 135 ? 42.068 -80.538 -41.524 1.00 170.68 135 LYS A N 1
ATOM 1082 C CA . LYS A 1 135 ? 43.446 -80.065 -41.418 1.00 170.45 135 LYS A CA 1
ATOM 1083 C C . LYS A 1 135 ? 44.204 -80.731 -40.286 1.00 170.87 135 LYS A C 1
ATOM 1084 O O . LYS A 1 135 ? 45.422 -80.878 -40.355 1.00 170.62 135 LYS A O 1
ATOM 1090 N N . ILE A 1 136 ? 43.482 -81.120 -39.242 1.00 171.47 136 ILE A N 1
ATOM 1091 C CA . ILE A 1 136 ? 44.097 -81.783 -38.102 1.00 172.48 136 ILE A CA 1
ATOM 1092 C C . ILE A 1 136 ? 43.405 -83.106 -37.820 1.00 173.30 136 ILE A C 1
ATOM 1093 O O . ILE A 1 136 ? 43.706 -84.103 -38.469 1.00 174.00 136 ILE A O 1
ATOM 1098 N N . ASN A 1 137 ? 42.480 -83.113 -36.863 1.00 173.97 137 ASN A N 1
ATOM 1099 C CA . ASN A 1 137 ? 41.755 -84.332 -36.502 1.00 174.56 137 ASN A CA 1
ATOM 1100 C C . ASN A 1 137 ? 40.431 -84.032 -35.814 1.00 175.02 137 ASN A C 1
ATOM 1101 O O . ASN A 1 137 ? 40.114 -82.873 -35.560 1.00 175.12 137 ASN A O 1
ATOM 1106 N N . VAL A 1 138 ? 39.662 -85.080 -35.517 1.00 175.18 138 VAL A N 1
ATOM 1107 C CA . VAL A 1 138 ? 38.367 -84.918 -34.862 1.00 175.14 138 VAL A CA 1
ATOM 1108 C C . VAL A 1 138 ? 38.575 -84.874 -33.351 1.00 174.78 138 VAL A C 1
ATOM 1109 O O . VAL A 1 138 ? 37.639 -84.622 -32.593 1.00 175.07 138 VAL A O 1
ATOM 1113 N N . GLU A 1 139 ? 39.807 -85.112 -32.916 1.00 173.83 139 GLU A N 1
ATOM 1114 C CA . GLU A 1 139 ? 40.116 -85.108 -31.494 1.00 172.90 139 GLU A CA 1
ATOM 1115 C C . GLU A 1 139 ? 40.382 -83.698 -30.994 1.00 171.65 139 GLU A C 1
ATOM 1116 O O . GLU A 1 139 ? 40.025 -83.353 -29.867 1.00 171.74 139 GLU A O 1
ATOM 1122 N N . PHE A 1 140 ? 41.014 -82.887 -31.837 1.00 169.66 140 PHE A N 1
ATOM 1123 C CA . PHE A 1 140 ? 41.334 -81.504 -31.485 1.00 167.61 140 PHE A CA 1
ATOM 1124 C C . PHE A 1 140 ? 40.089 -80.747 -31.054 1.00 167.06 140 PHE A C 1
ATOM 1125 O O . PHE A 1 140 ? 40.060 -80.165 -29.969 1.00 166.33 140 PHE A O 1
ATOM 1133 N N . VAL A 1 141 ? 39.069 -80.765 -31.919 1.00 166.72 141 VAL A N 1
ATOM 1134 C CA . VAL A 1 141 ? 37.809 -80.071 -31.659 1.00 166.59 141 VAL A CA 1
ATOM 1135 C C . VAL A 1 141 ? 37.193 -80.491 -30.331 1.00 166.81 141 VAL A C 1
ATOM 1136 O O . VAL A 1 141 ? 36.769 -79.650 -29.528 1.00 167.60 141 VAL A O 1
ATOM 1140 N N . ASN A 1 142 ? 37.150 -81.792 -30.077 1.00 166.17 142 ASN A N 1
ATOM 1141 C CA . ASN A 1 142 ? 36.571 -82.256 -28.827 1.00 165.04 142 ASN A CA 1
ATOM 1142 C C . ASN A 1 142 ? 37.426 -81.797 -27.635 1.00 163.65 142 ASN A C 1
ATOM 1143 O O . ASN A 1 142 ? 36.925 -81.671 -26.520 1.00 163.90 142 ASN A O 1
ATOM 1148 N N . GLY A 1 143 ? 38.704 -81.512 -27.882 1.00 162.06 143 GLY A N 1
ATOM 1149 C CA . GLY A 1 143 ? 39.585 -81.064 -26.812 1.00 160.35 143 GLY A CA 1
ATOM 1150 C C . GLY A 1 143 ? 39.331 -79.618 -26.439 1.00 159.24 143 GLY A C 1
ATOM 1151 O O . GLY A 1 143 ? 39.824 -79.117 -25.427 1.00 158.78 143 GLY A O 1
ATOM 1152 N N . VAL A 1 144 ? 38.554 -78.943 -27.277 1.00 158.16 144 VAL A N 1
ATOM 1153 C CA . VAL A 1 144 ? 38.215 -77.550 -27.054 1.00 157.09 144 VAL A CA 1
ATOM 1154 C C . VAL A 1 144 ? 36.807 -77.443 -26.485 1.00 156.82 144 VAL A C 1
ATOM 1155 O O . VAL A 1 144 ? 36.621 -76.915 -25.389 1.00 156.64 144 VAL A O 1
ATOM 1159 N N . ILE A 1 145 ? 35.816 -77.957 -27.212 1.00 156.43 145 ILE A N 1
ATOM 1160 C CA . ILE A 1 145 ? 34.429 -77.876 -26.752 1.00 156.34 145 ILE A CA 1
ATOM 1161 C C . ILE A 1 145 ? 34.245 -78.473 -25.361 1.00 156.47 145 ILE A C 1
ATOM 1162 O O . ILE A 1 145 ? 33.278 -78.162 -24.672 1.00 156.34 145 ILE A O 1
ATOM 1167 N N . ALA A 1 146 ? 35.185 -79.322 -24.953 1.00 156.76 146 ALA A N 1
ATOM 1168 C CA . ALA A 1 146 ? 35.111 -79.973 -23.652 1.00 156.84 146 ALA A CA 1
ATOM 1169 C C . ALA A 1 146 ? 36.014 -79.344 -22.602 1.00 157.20 146 ALA A C 1
ATOM 1170 O O . ALA A 1 146 ? 35.539 -78.887 -21.570 1.00 157.64 146 ALA A O 1
ATOM 1172 N N . ASP A 1 147 ? 37.316 -79.310 -22.860 1.00 157.49 147 ASP A N 1
ATOM 1173 C CA . ASP A 1 147 ? 38.256 -78.750 -21.886 1.00 157.95 147 ASP A CA 1
ATOM 1174 C C . ASP A 1 147 ? 38.795 -77.369 -22.232 1.00 157.44 147 ASP A C 1
ATOM 1175 O O . ASP A 1 147 ? 39.854 -76.977 -21.740 1.00 157.45 147 ASP A O 1
ATOM 1180 N N . HIS A 1 148 ? 38.069 -76.639 -23.072 1.00 156.91 148 HIS A N 1
ATOM 1181 C CA . HIS A 1 148 ? 38.489 -75.307 -23.501 1.00 156.24 148 HIS A CA 1
ATOM 1182 C C . HIS A 1 148 ? 39.979 -75.025 -23.247 1.00 154.22 148 HIS A C 1
ATOM 1183 O O . HIS A 1 148 ? 40.362 -74.053 -22.588 1.00 152.74 148 HIS A O 1
ATOM 1190 N N . ILE A 1 149 ? 40.806 -75.910 -23.789 1.00 152.27 149 ILE A N 1
ATOM 1191 C CA . ILE A 1 149 ? 42.241 -75.802 -23.668 1.00 150.53 149 ILE A CA 1
ATOM 1192 C C . ILE A 1 149 ? 42.750 -74.526 -24.313 1.00 149.72 149 ILE A C 1
ATOM 1193 O O . ILE A 1 149 ? 42.674 -74.354 -25.530 1.00 150.06 149 ILE A O 1
ATOM 1198 N N . ASP A 1 150 ? 43.280 -73.634 -23.488 1.00 148.30 150 ASP A N 1
ATOM 1199 C CA . ASP A 1 150 ? 43.822 -72.362 -23.957 1.00 146.51 150 ASP A CA 1
ATOM 1200 C C . ASP A 1 150 ? 42.775 -71.385 -24.482 1.00 143.98 150 ASP A C 1
ATOM 1201 O O . ASP A 1 150 ? 43.088 -70.566 -25.333 1.00 144.02 150 ASP A O 1
ATOM 1206 N N . VAL A 1 151 ? 41.551 -71.449 -23.964 1.00 140.77 151 VAL A N 1
ATOM 1207 C CA . VAL A 1 151 ? 40.518 -70.525 -24.392 1.00 137.45 151 VAL A CA 1
ATOM 1208 C C . VAL A 1 151 ? 40.573 -69.271 -23.536 1.00 136.06 151 VAL A C 1
ATOM 1209 O O . VAL A 1 151 ? 40.491 -69.339 -22.327 1.00 135.41 151 VAL A O 1
ATOM 1213 N N . PRO A 1 152 ? 40.697 -68.100 -24.167 1.00 135.15 152 PRO A N 1
ATOM 1214 C CA . PRO A 1 152 ? 40.768 -66.826 -23.456 1.00 135.11 152 PRO A CA 1
ATOM 1215 C C . PRO A 1 152 ? 39.797 -66.760 -22.308 1.00 135.32 152 PRO A C 1
ATOM 1216 O O . PRO A 1 152 ? 38.726 -67.360 -22.342 1.00 135.32 152 PRO A O 1
ATOM 1220 N N . GLU A 1 153 ? 40.189 -66.031 -21.278 1.00 135.70 153 GLU A N 1
ATOM 1221 C CA . GLU A 1 153 ? 39.357 -65.873 -20.104 1.00 135.35 153 GLU A CA 1
ATOM 1222 C C . GLU A 1 153 ? 38.128 -65.070 -20.485 1.00 133.05 153 GLU A C 1
ATOM 1223 O O . GLU A 1 153 ? 37.006 -65.528 -20.308 1.00 131.70 153 GLU A O 1
ATOM 1229 N N . LYS A 1 154 ? 38.349 -63.869 -21.009 1.00 131.50 154 LYS A N 1
ATOM 1230 C CA . LYS A 1 154 ? 37.248 -63.011 -21.408 1.00 129.85 154 LYS A CA 1
ATOM 1231 C C . LYS A 1 154 ? 36.258 -63.737 -22.308 1.00 127.47 154 LYS A C 1
ATOM 1232 O O . LYS A 1 154 ? 35.095 -63.384 -22.318 1.00 127.98 154 LYS A O 1
ATOM 1238 N N . ILE A 1 155 ? 36.695 -64.759 -23.045 1.00 124.40 155 ILE A N 1
ATOM 1239 C CA . ILE A 1 155 ? 35.769 -65.487 -23.923 1.00 121.24 155 ILE A CA 1
ATOM 1240 C C . ILE A 1 155 ? 34.820 -66.298 -23.055 1.00 122.04 155 ILE A C 1
ATOM 1241 O O . ILE A 1 155 ? 33.683 -65.889 -22.846 1.00 122.32 155 ILE A O 1
ATOM 1246 N N . ILE A 1 156 ? 35.284 -67.433 -22.534 1.00 122.09 156 ILE A N 1
ATOM 1247 C CA . ILE A 1 156 ? 34.443 -68.276 -21.688 1.00 121.15 156 ILE A CA 1
ATOM 1248 C C . ILE A 1 156 ? 33.560 -67.487 -20.754 1.00 121.10 156 ILE A C 1
ATOM 1249 O O . ILE A 1 156 ? 32.475 -67.923 -20.428 1.00 120.79 156 ILE A O 1
ATOM 1254 N N . LYS A 1 157 ? 34.034 -66.328 -20.321 1.00 122.42 157 LYS A N 1
ATOM 1255 C CA . LYS A 1 157 ? 33.259 -65.483 -19.408 1.00 124.90 157 LYS A CA 1
ATOM 1256 C C . LYS A 1 157 ? 32.174 -64.651 -20.122 1.00 125.11 157 LYS A C 1
ATOM 1257 O O . LYS A 1 157 ? 31.110 -64.410 -19.557 1.00 126.50 157 LYS A O 1
ATOM 1263 N N . LYS A 1 158 ? 32.402 -64.205 -21.350 1.00 124.31 158 LYS A N 1
ATOM 1264 C CA . LYS A 1 158 ? 31.345 -63.444 -22.007 1.00 123.82 158 LYS A CA 1
ATOM 1265 C C . LYS A 1 158 ? 30.365 -64.390 -22.672 1.00 124.11 158 LYS A C 1
ATOM 1266 O O . LYS A 1 158 ? 29.443 -63.948 -23.327 1.00 125.09 158 LYS A O 1
ATOM 1272 N N . CYS A 1 159 ? 30.565 -65.693 -22.517 1.00 123.81 159 CYS A N 1
ATOM 1273 C CA . CYS A 1 159 ? 29.648 -66.650 -23.113 1.00 123.05 159 CYS A CA 1
ATOM 1274 C C . CYS A 1 159 ? 28.598 -67.000 -22.102 1.00 124.11 159 CYS A C 1
ATOM 1275 O O . CYS A 1 159 ? 27.431 -67.168 -22.419 1.00 125.83 159 CYS A O 1
ATOM 1278 N N . SER A 1 160 ? 29.020 -67.106 -20.861 1.00 124.82 160 SER A N 1
ATOM 1279 C CA . SER A 1 160 ? 28.096 -67.423 -19.799 1.00 125.58 160 SER A CA 1
ATOM 1280 C C . SER A 1 160 ? 28.332 -66.379 -18.695 1.00 125.10 160 SER A C 1
ATOM 1281 O O . SER A 1 160 ? 28.748 -66.705 -17.591 1.00 125.27 160 SER A O 1
ATOM 1284 N N . PRO A 1 161 ? 28.057 -65.101 -18.991 1.00 124.62 161 PRO A N 1
ATOM 1285 C CA . PRO A 1 161 ? 28.246 -64.004 -18.045 1.00 124.98 161 PRO A CA 1
ATOM 1286 C C . PRO A 1 161 ? 27.538 -64.188 -16.734 1.00 126.14 161 PRO A C 1
ATOM 1287 O O . PRO A 1 161 ? 26.357 -64.511 -16.692 1.00 125.79 161 PRO A O 1
ATOM 1291 N N . SER A 1 162 ? 28.287 -63.982 -15.663 1.00 127.23 162 SER A N 1
ATOM 1292 C CA . SER A 1 162 ? 27.760 -64.108 -14.329 1.00 127.64 162 SER A CA 1
ATOM 1293 C C . SER A 1 162 ? 26.719 -63.023 -14.088 1.00 127.52 162 SER A C 1
ATOM 1294 O O . SER A 1 162 ? 26.697 -61.992 -14.760 1.00 126.57 162 SER A O 1
ATOM 1297 N N . VAL A 1 163 ? 25.845 -63.276 -13.128 1.00 127.53 163 VAL A N 1
ATOM 1298 C CA . VAL A 1 163 ? 24.792 -62.341 -12.786 1.00 126.70 163 VAL A CA 1
ATOM 1299 C C . VAL A 1 163 ? 25.338 -60.932 -12.608 1.00 128.56 163 VAL A C 1
ATOM 1300 O O . VAL A 1 163 ? 26.341 -60.733 -11.940 1.00 127.98 163 VAL A O 1
ATOM 1304 N N . PRO A 1 164 ? 24.675 -59.932 -13.201 1.00 130.00 164 PRO A N 1
ATOM 1305 C CA . PRO A 1 164 ? 25.100 -58.532 -13.101 1.00 130.40 164 PRO A CA 1
ATOM 1306 C C . PRO A 1 164 ? 25.198 -58.007 -11.664 1.00 134.12 164 PRO A C 1
ATOM 1307 O O . PRO A 1 164 ? 24.310 -58.256 -10.842 1.00 134.28 164 PRO A O 1
ATOM 1311 N N . LYS A 1 165 ? 26.273 -57.276 -11.371 1.00 136.84 165 LYS A N 1
ATOM 1312 C CA . LYS A 1 165 ? 26.502 -56.711 -10.032 1.00 138.65 165 LYS A CA 1
ATOM 1313 C C . LYS A 1 165 ? 25.517 -55.591 -9.751 1.00 139.80 165 LYS A C 1
ATOM 1314 O O . LYS A 1 165 ? 25.336 -54.707 -10.576 1.00 138.77 165 LYS A O 1
ATOM 1320 N N . GLU A 1 166 ? 24.891 -55.620 -8.582 1.00 142.63 166 GLU A N 1
ATOM 1321 C CA . GLU A 1 166 ? 23.932 -54.583 -8.234 1.00 145.87 166 GLU A CA 1
ATOM 1322 C C . GLU A 1 166 ? 24.446 -53.185 -8.580 1.00 147.51 166 GLU A C 1
ATOM 1323 O O . GLU A 1 166 ? 23.712 -52.361 -9.129 1.00 147.38 166 GLU A O 1
ATOM 1329 N N . GLU A 1 167 ? 25.709 -52.922 -8.262 1.00 149.48 167 GLU A N 1
ATOM 1330 C CA . GLU A 1 167 ? 26.316 -51.619 -8.528 1.00 151.17 167 GLU A CA 1
ATOM 1331 C C . GLU A 1 167 ? 26.228 -51.182 -9.992 1.00 151.66 167 GLU A C 1
ATOM 1332 O O . GLU A 1 167 ? 25.750 -50.087 -10.310 1.00 151.27 167 GLU A O 1
ATOM 1338 N N . LEU A 1 168 ? 26.706 -52.050 -10.875 1.00 152.56 168 LEU A N 1
ATOM 1339 C CA . LEU A 1 168 ? 26.719 -51.784 -12.308 1.00 152.37 168 LEU A CA 1
ATOM 1340 C C . LEU A 1 168 ? 25.330 -51.465 -12.825 1.00 152.64 168 LEU A C 1
ATOM 1341 O O . LEU A 1 168 ? 25.181 -50.660 -13.734 1.00 151.78 168 LEU A O 1
ATOM 1346 N N . VAL A 1 169 ? 24.324 -52.105 -12.230 1.00 153.94 169 VAL A N 1
ATOM 1347 C CA . VAL A 1 169 ? 22.926 -51.912 -12.621 1.00 155.10 169 VAL A CA 1
ATOM 1348 C C . VAL A 1 169 ? 22.487 -50.501 -12.306 1.00 155.75 169 VAL A C 1
ATOM 1349 O O . VAL A 1 169 ? 22.001 -49.768 -13.171 1.00 155.09 169 VAL A O 1
ATOM 1353 N N . ASP A 1 170 ? 22.650 -50.131 -11.045 1.00 157.27 170 ASP A N 1
ATOM 1354 C CA . ASP A 1 170 ? 22.284 -48.798 -10.603 1.00 158.85 170 ASP A CA 1
ATOM 1355 C C . ASP A 1 170 ? 23.031 -47.779 -11.453 1.00 158.56 170 ASP A C 1
ATOM 1356 O O . ASP A 1 170 ? 22.435 -46.828 -11.950 1.00 158.77 170 ASP A O 1
ATOM 1361 N N . LEU A 1 171 ? 24.332 -47.994 -11.629 1.00 157.99 171 LEU A N 1
ATOM 1362 C CA . LEU A 1 171 ? 25.151 -47.088 -12.422 1.00 157.35 171 LEU A CA 1
ATOM 1363 C C . LEU A 1 171 ? 24.617 -46.961 -13.852 1.00 156.95 171 LEU A C 1
ATOM 1364 O O . LEU A 1 171 ? 24.698 -45.892 -14.472 1.00 156.00 171 LEU A O 1
ATOM 1369 N N . TYR A 1 172 ? 24.064 -48.058 -14.364 1.00 156.47 172 TYR A N 1
ATOM 1370 C CA . TYR A 1 172 ? 23.509 -48.094 -15.716 1.00 156.08 172 TYR A CA 1
ATOM 1371 C C . TYR A 1 172 ? 22.272 -47.208 -15.736 1.00 156.27 172 TYR A C 1
ATOM 1372 O O . TYR A 1 172 ? 22.184 -46.250 -16.506 1.00 155.72 172 TYR A O 1
ATOM 1381 N N . LEU A 1 173 ? 21.320 -47.534 -14.871 1.00 157.08 173 LEU A N 1
ATOM 1382 C CA . LEU A 1 173 ? 20.086 -46.773 -14.776 1.00 158.27 173 LEU A CA 1
ATOM 1383 C C . LEU A 1 173 ? 20.377 -45.279 -14.766 1.00 160.02 173 LEU A C 1
ATOM 1384 O O . LEU A 1 173 ? 19.850 -44.524 -15.585 1.00 159.27 173 LEU A O 1
ATOM 1389 N N . LYS A 1 174 ? 21.229 -44.861 -13.836 1.00 162.72 174 LYS A N 1
ATOM 1390 C CA . LYS A 1 174 ? 21.584 -43.449 -13.701 1.00 165.41 174 LYS A CA 1
ATOM 1391 C C . LYS A 1 174 ? 22.032 -42.880 -15.056 1.00 166.99 174 LYS A C 1
ATOM 1392 O O . LYS A 1 174 ? 21.670 -41.752 -15.402 1.00 167.66 174 LYS A O 1
ATOM 1398 N N . GLU A 1 175 ? 22.791 -43.655 -15.831 1.00 167.68 175 GLU A N 1
ATOM 1399 C CA . GLU A 1 175 ? 23.272 -43.181 -17.125 1.00 168.32 175 GLU A CA 1
ATOM 1400 C C . GLU A 1 175 ? 22.177 -43.075 -18.180 1.00 168.55 175 GLU A C 1
ATOM 1401 O O . GLU A 1 175 ? 22.169 -42.145 -18.988 1.00 167.82 175 GLU A O 1
ATOM 1407 N N . ILE A 1 176 ? 21.266 -44.042 -18.176 1.00 169.51 176 ILE A N 1
ATOM 1408 C CA . ILE A 1 176 ? 20.159 -44.058 -19.127 1.00 171.08 176 ILE A CA 1
ATOM 1409 C C . ILE A 1 176 ? 19.256 -42.856 -18.892 1.00 172.63 176 ILE A C 1
ATOM 1410 O O . ILE A 1 176 ? 18.609 -42.346 -19.815 1.00 172.55 176 ILE A O 1
ATOM 1415 N N . ALA A 1 177 ? 19.211 -42.418 -17.639 1.00 174.05 177 ALA A N 1
ATOM 1416 C CA . ALA A 1 177 ? 18.394 -41.277 -17.246 1.00 175.35 177 ALA A CA 1
ATOM 1417 C C . ALA A 1 177 ? 19.030 -39.963 -17.702 1.00 176.21 177 ALA A C 1
ATOM 1418 O O . ALA A 1 177 ? 18.341 -39.067 -18.205 1.00 175.91 177 ALA A O 1
ATOM 1420 N N . LYS A 1 178 ? 20.348 -39.861 -17.529 1.00 177.31 178 LYS A N 1
ATOM 1421 C CA . LYS A 1 178 ? 21.095 -38.667 -17.907 1.00 178.18 178 LYS A CA 1
ATOM 1422 C C . LYS A 1 178 ? 21.131 -38.500 -19.423 1.00 179.19 178 LYS A C 1
ATOM 1423 O O . LYS A 1 178 ? 21.740 -37.554 -19.930 1.00 179.83 178 LYS A O 1
ATOM 1429 N N . THR A 1 179 ? 20.477 -39.401 -20.156 1.00 179.77 179 THR A N 1
ATOM 1430 C CA . THR A 1 179 ? 20.472 -39.317 -21.619 1.00 180.35 179 THR A CA 1
ATOM 1431 C C . THR A 1 179 ? 19.064 -39.153 -22.178 1.00 180.81 179 THR A C 1
ATOM 1432 O O . THR A 1 179 ? 18.874 -38.587 -23.259 1.00 180.10 179 THR A O 1
ATOM 1436 N N . TYR A 1 180 ? 18.081 -39.643 -21.433 1.00 181.52 180 TYR A N 1
ATOM 1437 C CA . TYR A 1 180 ? 16.693 -39.573 -21.859 1.00 183.13 180 TYR A CA 1
ATOM 1438 C C . TYR A 1 180 ? 15.786 -38.635 -21.051 1.00 185.17 180 TYR A C 1
ATOM 1439 O O . TYR A 1 180 ? 14.801 -38.143 -21.587 1.00 185.04 180 TYR A O 1
ATOM 1448 N N . ASP A 1 181 ? 16.107 -38.400 -19.777 1.00 188.09 181 ASP A N 1
ATOM 1449 C CA . ASP A 1 181 ? 15.312 -37.526 -18.884 1.00 191.18 181 ASP A CA 1
ATOM 1450 C C . ASP A 1 181 ? 15.107 -38.145 -17.501 1.00 192.52 181 ASP A C 1
ATOM 1451 O O . ASP A 1 181 ? 16.072 -38.396 -16.776 1.00 192.86 181 ASP A O 1
ATOM 1456 N N . VAL A 1 182 ? 13.838 -38.370 -17.152 1.00 193.61 182 VAL A N 1
ATOM 1457 C CA . VAL A 1 182 ? 13.452 -38.943 -15.866 1.00 194.71 182 VAL A CA 1
ATOM 1458 C C . VAL A 1 182 ? 13.920 -38.041 -14.728 1.00 194.96 182 VAL A C 1
ATOM 1459 O O . VAL A 1 182 ? 14.894 -37.300 -14.877 1.00 195.17 182 VAL A O 1
ATOM 1463 N N . PRO A 1 183 ? 13.237 -38.096 -13.569 1.00 194.96 183 PRO A N 1
ATOM 1464 C CA . PRO A 1 183 ? 13.689 -37.226 -12.479 1.00 194.54 183 PRO A CA 1
ATOM 1465 C C . PRO A 1 183 ? 14.370 -37.905 -11.274 1.00 193.41 183 PRO A C 1
ATOM 1466 O O . PRO A 1 183 ? 15.454 -37.488 -10.844 1.00 193.50 183 PRO A O 1
ATOM 1470 N N . TYR A 1 184 ? 13.734 -38.943 -10.733 1.00 191.98 184 TYR A N 1
ATOM 1471 C CA . TYR A 1 184 ? 14.246 -39.643 -9.555 1.00 189.79 184 TYR A CA 1
ATOM 1472 C C . TYR A 1 184 ? 14.691 -41.102 -9.738 1.00 187.11 184 TYR A C 1
ATOM 1473 O O . TYR A 1 184 ? 13.869 -42.010 -9.809 1.00 186.27 184 TYR A O 1
ATOM 1482 N N . SER A 1 185 ? 16.002 -41.314 -9.798 1.00 184.14 185 SER A N 1
ATOM 1483 C CA . SER A 1 185 ? 16.565 -42.654 -9.914 1.00 179.81 185 SER A CA 1
ATOM 1484 C C . SER A 1 185 ? 16.891 -43.042 -8.479 1.00 179.52 185 SER A C 1
ATOM 1485 O O . SER A 1 185 ? 17.975 -42.738 -7.981 1.00 178.72 185 SER A O 1
ATOM 1488 N N . LYS A 1 186 ? 15.935 -43.691 -7.816 1.00 179.00 186 LYS A N 1
ATOM 1489 C CA . LYS A 1 186 ? 16.101 -44.109 -6.425 1.00 176.97 186 LYS A CA 1
ATOM 1490 C C . LYS A 1 186 ? 16.987 -45.351 -6.252 1.00 176.22 186 LYS A C 1
ATOM 1491 O O . LYS A 1 186 ? 17.355 -46.011 -7.227 1.00 176.70 186 LYS A O 1
ATOM 1497 N N . LEU A 1 187 ? 17.300 -45.655 -4.988 1.00 176.30 187 LEU A N 1
ATOM 1498 C CA . LEU A 1 187 ? 18.138 -46.791 -4.540 1.00 174.50 187 LEU A CA 1
ATOM 1499 C C . LEU A 1 187 ? 19.640 -46.765 -4.940 1.00 172.11 187 LEU A C 1
ATOM 1500 O O . LEU A 1 187 ? 20.317 -47.809 -4.932 1.00 175.88 187 LEU A O 1
ATOM 1505 N N . GLU A 1 188 ? 20.149 -45.560 -5.253 1.00 171.86 188 GLU A N 1
ATOM 1506 C CA . GLU A 1 188 ? 21.560 -45.326 -5.635 1.00 171.46 188 GLU A CA 1
ATOM 1507 C C . GLU A 1 188 ? 22.412 -45.048 -4.390 1.00 170.19 188 GLU A C 1
ATOM 1508 O O . GLU A 1 188 ? 22.036 -44.129 -3.622 1.00 172.87 188 GLU A O 1
ATOM 1514 N N . MET B 1 5 ? 25.518 -82.836 -26.634 1.00 133.46 5 MET B N 1
ATOM 1515 C CA . MET B 1 5 ? 25.983 -81.685 -27.473 1.00 133.60 5 MET B CA 1
ATOM 1516 C C . MET B 1 5 ? 24.844 -80.691 -27.733 1.00 133.42 5 MET B C 1
ATOM 1517 O O . MET B 1 5 ? 24.501 -80.413 -28.881 1.00 133.02 5 MET B O 1
ATOM 1519 N N . ILE B 1 6 ? 24.253 -80.182 -26.648 1.00 133.32 6 ILE B N 1
ATOM 1520 C CA . ILE B 1 6 ? 23.160 -79.195 -26.694 1.00 132.98 6 ILE B CA 1
ATOM 1521 C C . ILE B 1 6 ? 22.926 -78.562 -25.304 1.00 133.22 6 ILE B C 1
ATOM 1522 O O . ILE B 1 6 ? 21.793 -78.364 -24.898 1.00 133.17 6 ILE B O 1
ATOM 1527 N N . PRO B 1 7 ? 24.005 -78.169 -24.599 1.00 133.66 7 PRO B N 1
ATOM 1528 C CA . PRO B 1 7 ? 23.992 -77.566 -23.253 1.00 133.74 7 PRO B CA 1
ATOM 1529 C C . PRO B 1 7 ? 22.714 -76.993 -22.692 1.00 134.10 7 PRO B C 1
ATOM 1530 O O . PRO B 1 7 ? 21.891 -76.455 -23.423 1.00 133.36 7 PRO B O 1
ATOM 1534 N N . PHE B 1 8 ? 22.576 -77.123 -21.373 1.00 135.77 8 PHE B N 1
ATOM 1535 C CA . PHE B 1 8 ? 21.416 -76.640 -20.628 1.00 136.27 8 PHE B CA 1
ATOM 1536 C C . PHE B 1 8 ? 21.387 -75.113 -20.581 1.00 136.20 8 PHE B C 1
ATOM 1537 O O . PHE B 1 8 ? 20.424 -74.486 -21.017 1.00 136.79 8 PHE B O 1
ATOM 1545 N N . THR B 1 9 ? 22.449 -74.518 -20.048 1.00 135.83 9 THR B N 1
ATOM 1546 C CA . THR B 1 9 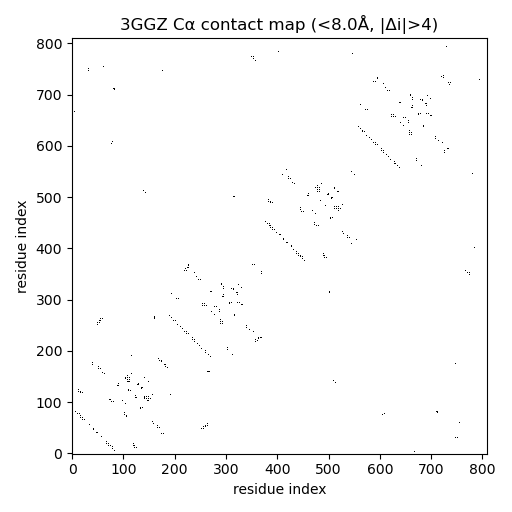? 22.556 -73.067 -19.949 1.00 134.67 9 THR B CA 1
ATOM 1547 C C . THR B 1 9 ? 22.038 -72.407 -21.222 1.00 134.24 9 THR B C 1
ATOM 1548 O O . THR B 1 9 ? 21.432 -71.347 -21.177 1.00 134.19 9 THR B O 1
ATOM 1552 N N . ILE B 1 10 ? 22.273 -73.041 -22.360 1.00 134.36 10 ILE B N 1
ATOM 1553 C CA . ILE B 1 10 ? 21.835 -72.482 -23.620 1.00 133.85 10 ILE B CA 1
ATOM 1554 C C . ILE B 1 10 ? 20.365 -72.709 -23.845 1.00 133.71 10 ILE B C 1
ATOM 1555 O O . ILE B 1 10 ? 19.626 -71.763 -24.069 1.00 134.38 10 ILE B O 1
ATOM 1560 N N . LYS B 1 11 ? 19.927 -73.960 -23.798 1.00 133.52 11 LYS B N 1
ATOM 1561 C CA . LYS B 1 11 ? 18.512 -74.218 -24.010 1.00 132.78 11 LYS B CA 1
ATOM 1562 C C . LYS B 1 11 ? 17.672 -73.308 -23.112 1.00 131.67 11 LYS B C 1
ATOM 1563 O O . LYS B 1 11 ? 16.755 -72.663 -23.594 1.00 133.50 11 LYS B O 1
ATOM 1569 N N . LEU B 1 12 ? 18.000 -73.210 -21.830 1.00 129.22 12 LEU B N 1
ATOM 1570 C CA . LEU B 1 12 ? 17.220 -72.362 -20.947 1.00 126.70 12 LEU B CA 1
ATOM 1571 C C . LEU B 1 12 ? 17.265 -70.892 -21.308 1.00 126.38 12 LEU B C 1
ATOM 1572 O O . LEU B 1 12 ? 16.265 -70.203 -21.202 1.00 126.27 12 LEU B O 1
ATOM 1577 N N . LYS B 1 13 ? 18.420 -70.405 -21.734 1.00 126.67 13 LYS B N 1
ATOM 1578 C CA . LYS B 1 13 ? 18.556 -68.994 -22.096 1.00 127.43 13 LYS B CA 1
ATOM 1579 C C . LYS B 1 13 ? 17.694 -68.658 -23.303 1.00 128.06 13 LYS B C 1
ATOM 1580 O O . LYS B 1 13 ? 17.060 -67.605 -23.346 1.00 128.69 13 LYS B O 1
ATOM 1586 N N . THR B 1 14 ? 17.664 -69.552 -24.285 1.00 128.20 14 THR B N 1
ATOM 1587 C CA . THR B 1 14 ? 16.872 -69.304 -25.481 1.00 127.55 14 THR B CA 1
ATOM 1588 C C . THR B 1 14 ? 15.407 -69.413 -25.184 1.00 126.89 14 THR B C 1
ATOM 1589 O O . THR B 1 14 ? 14.606 -68.630 -25.661 1.00 127.11 14 THR B O 1
ATOM 1593 N N . CYS B 1 15 ? 15.062 -70.412 -24.395 1.00 127.08 15 CYS B N 1
ATOM 1594 C CA . CYS B 1 15 ? 13.679 -70.631 -24.022 1.00 127.16 15 CYS B CA 1
ATOM 1595 C C . CYS B 1 15 ? 13.096 -69.413 -23.300 1.00 126.24 15 CYS B C 1
ATOM 1596 O O . CYS B 1 15 ? 12.041 -68.927 -23.677 1.00 126.71 15 CYS B O 1
ATOM 1599 N N . LEU B 1 16 ? 13.776 -68.919 -22.270 1.00 124.81 16 LEU B N 1
ATOM 1600 C CA . LEU B 1 16 ? 13.295 -67.747 -21.547 1.00 123.18 16 LEU B CA 1
ATOM 1601 C C . LEU B 1 16 ? 13.198 -66.534 -22.470 1.00 123.55 16 LEU B C 1
ATOM 1602 O O . LEU B 1 16 ? 12.170 -65.853 -22.526 1.00 124.00 16 LEU B O 1
ATOM 1607 N N . LYS B 1 17 ? 14.267 -66.270 -23.204 1.00 123.67 17 LYS B N 1
ATOM 1608 C CA . LYS B 1 17 ? 14.273 -65.144 -24.111 1.00 124.34 17 LYS B CA 1
ATOM 1609 C C . LYS B 1 17 ? 13.038 -65.148 -24.959 1.00 124.58 17 LYS B C 1
ATOM 1610 O O . LYS B 1 17 ? 12.507 -64.106 -25.295 1.00 124.18 17 LYS B O 1
ATOM 1616 N N . MET B 1 18 ? 12.583 -66.340 -25.303 1.00 125.77 18 MET B N 1
ATOM 1617 C CA . MET B 1 18 ? 11.386 -66.480 -26.117 1.00 127.48 18 MET B CA 1
ATOM 1618 C C . MET B 1 18 ? 10.187 -65.975 -25.331 1.00 127.47 18 MET B C 1
ATOM 1619 O O . MET B 1 18 ? 9.478 -65.082 -25.785 1.00 128.50 18 MET B O 1
ATOM 1624 N N . CYS B 1 19 ? 9.953 -66.547 -24.154 1.00 126.71 19 CYS B N 1
ATOM 1625 C CA . CYS B 1 19 ? 8.826 -66.126 -23.338 1.00 125.37 19 CYS B CA 1
ATOM 1626 C C . CYS B 1 19 ? 8.773 -64.622 -23.197 1.00 125.82 19 CYS B C 1
ATOM 1627 O O . CYS B 1 19 ? 7.703 -64.027 -23.223 1.00 126.20 19 CYS B O 1
ATOM 1630 N N . ILE B 1 20 ? 9.930 -64.001 -23.048 1.00 126.85 20 ILE B N 1
ATOM 1631 C CA . ILE B 1 20 ? 9.950 -62.565 -22.926 1.00 127.64 20 ILE B CA 1
ATOM 1632 C C . ILE B 1 20 ? 9.354 -61.959 -24.185 1.00 129.83 20 ILE B C 1
ATOM 1633 O O . ILE B 1 20 ? 8.341 -61.272 -24.128 1.00 130.40 20 ILE B O 1
ATOM 1638 N N . GLN B 1 21 ? 9.975 -62.237 -25.326 1.00 132.49 21 GLN B N 1
ATOM 1639 C CA . GLN B 1 21 ? 9.495 -61.720 -26.603 1.00 134.85 21 GLN B CA 1
ATOM 1640 C C . GLN B 1 21 ? 7.984 -61.809 -26.687 1.00 134.59 21 GLN B C 1
ATOM 1641 O O . GLN B 1 21 ? 7.314 -60.794 -26.833 1.00 134.62 21 GLN B O 1
ATOM 1647 N N . ARG B 1 22 ? 7.447 -63.018 -26.566 1.00 134.48 22 ARG B N 1
ATOM 1648 C CA . ARG B 1 22 ? 6.007 -63.202 -26.667 1.00 135.00 22 ARG B CA 1
ATOM 1649 C C . ARG B 1 22 ? 5.225 -62.553 -25.546 1.00 133.73 22 ARG B C 1
ATOM 1650 O O . ARG B 1 22 ? 4.141 -62.047 -25.776 1.00 134.56 22 ARG B O 1
ATOM 1658 N N . LEU B 1 23 ? 5.764 -62.562 -24.335 1.00 132.31 23 LEU B N 1
ATOM 1659 C CA . LEU B 1 23 ? 5.066 -61.945 -23.209 1.00 130.95 23 LEU B CA 1
ATOM 1660 C C . LEU B 1 23 ? 4.902 -60.452 -23.404 1.00 131.54 23 LEU B C 1
ATOM 1661 O O . LEU B 1 23 ? 3.939 -59.849 -22.946 1.00 131.84 23 LEU B O 1
ATOM 1666 N N . ARG B 1 24 ? 5.854 -59.844 -24.080 1.00 132.41 24 ARG B N 1
ATOM 1667 C CA . ARG B 1 24 ? 5.757 -58.433 -24.311 1.00 132.96 24 ARG B CA 1
ATOM 1668 C C . ARG B 1 24 ? 4.775 -58.193 -25.438 1.00 133.46 24 ARG B C 1
ATOM 1669 O O . ARG B 1 24 ? 3.971 -57.279 -25.365 1.00 133.57 24 ARG B O 1
ATOM 1677 N N . TYR B 1 25 ? 4.838 -59.016 -26.480 1.00 134.54 25 TYR B N 1
ATOM 1678 C CA . TYR B 1 25 ? 3.916 -58.883 -27.622 1.00 136.09 25 TYR B CA 1
ATOM 1679 C C . TYR B 1 25 ? 2.489 -58.866 -27.096 1.00 136.60 25 TYR B C 1
ATOM 1680 O O . TYR B 1 25 ? 1.695 -58.009 -27.464 1.00 137.49 25 TYR B O 1
ATOM 1689 N N . ALA B 1 26 ? 2.161 -59.818 -26.232 1.00 136.96 26 ALA B N 1
ATOM 1690 C CA . ALA B 1 26 ? 0.818 -59.871 -25.674 1.00 136.69 26 ALA B CA 1
ATOM 1691 C C . ALA B 1 26 ? 0.538 -58.590 -24.899 1.00 136.86 26 ALA B C 1
ATOM 1692 O O . ALA B 1 26 ? -0.584 -58.101 -24.898 1.00 137.56 26 ALA B O 1
ATOM 1694 N N . GLN B 1 27 ? 1.545 -58.037 -24.238 1.00 136.65 27 GLN B N 1
ATOM 1695 C CA . GLN B 1 27 ? 1.311 -56.816 -23.506 1.00 136.73 27 GLN B CA 1
ATOM 1696 C C . GLN B 1 27 ? 0.920 -55.709 -24.466 1.00 138.11 27 GLN B C 1
ATOM 1697 O O . GLN B 1 27 ? -0.179 -55.173 -24.386 1.00 138.66 27 GLN B O 1
ATOM 1703 N N . GLU B 1 28 ? 1.807 -55.382 -25.394 1.00 140.03 28 GLU B N 1
ATOM 1704 C CA . GLU B 1 28 ? 1.537 -54.319 -26.357 1.00 142.07 28 GLU B CA 1
ATOM 1705 C C . GLU B 1 28 ? 0.203 -54.454 -27.073 1.00 140.91 28 GLU B C 1
ATOM 1706 O O . GLU B 1 28 ? -0.476 -53.466 -27.304 1.00 140.81 28 GLU B O 1
ATOM 1712 N N . LYS B 1 29 ? -0.167 -55.677 -27.422 1.00 140.26 29 LYS B N 1
ATOM 1713 C CA . LYS B 1 29 ? -1.416 -55.914 -28.124 1.00 139.82 29 LYS B CA 1
ATOM 1714 C C . LYS B 1 29 ? -2.609 -55.739 -27.198 1.00 138.93 29 LYS B C 1
ATOM 1715 O O . LYS B 1 29 ? -3.582 -55.088 -27.566 1.00 138.96 29 LYS B O 1
ATOM 1721 N N . GLN B 1 30 ? -2.537 -56.315 -25.998 1.00 137.55 30 GLN B N 1
ATOM 1722 C CA . GLN B 1 30 ? -3.639 -56.206 -25.036 1.00 135.59 30 GLN B CA 1
ATOM 1723 C C . GLN B 1 30 ? -3.797 -54.803 -24.462 1.00 135.11 30 GLN B C 1
ATOM 1724 O O . GLN B 1 30 ? -4.909 -54.372 -24.161 1.00 135.53 30 GLN B O 1
ATOM 1730 N N . GLN B 1 31 ? -2.687 -54.089 -24.316 1.00 134.58 31 GLN B N 1
ATOM 1731 C CA . GLN B 1 31 ? -2.732 -52.729 -23.794 1.00 134.54 31 GLN B CA 1
ATOM 1732 C C . GLN B 1 31 ? -3.489 -51.863 -24.778 1.00 134.99 31 GLN B C 1
ATOM 1733 O O . GLN B 1 31 ? -4.393 -51.125 -24.400 1.00 135.51 31 GLN B O 1
ATOM 1739 N N . ALA B 1 32 ? -3.118 -51.958 -26.047 1.00 135.43 32 ALA B N 1
ATOM 1740 C CA . ALA B 1 32 ? -3.785 -51.183 -27.071 1.00 136.11 32 ALA B CA 1
ATOM 1741 C C . ALA B 1 32 ? -5.248 -51.601 -27.157 1.00 137.12 32 ALA B C 1
ATOM 1742 O O . ALA B 1 32 ? -6.129 -50.755 -27.263 1.00 137.17 32 ALA B O 1
ATOM 1744 N N . ILE B 1 33 ? -5.500 -52.908 -27.101 1.00 138.89 33 ILE B N 1
ATOM 1745 C CA . ILE B 1 33 ? -6.864 -53.451 -27.165 1.00 140.09 33 ILE B CA 1
ATOM 1746 C C . ILE B 1 33 ? -7.718 -52.958 -26.004 1.00 141.46 33 ILE B C 1
ATOM 1747 O O . ILE B 1 33 ? -8.861 -52.561 -26.203 1.00 141.89 33 ILE B O 1
ATOM 1752 N N . ALA B 1 34 ? -7.157 -52.995 -24.798 1.00 142.75 34 ALA B N 1
ATOM 1753 C CA . ALA B 1 34 ? -7.858 -52.538 -23.608 1.00 144.12 34 ALA B CA 1
ATOM 1754 C C . ALA B 1 34 ? -8.117 -51.038 -23.666 1.00 145.55 34 ALA B C 1
ATOM 1755 O O . ALA B 1 34 ? -9.128 -50.568 -23.157 1.00 146.19 34 ALA B O 1
ATOM 1757 N N . LYS B 1 35 ? -7.219 -50.283 -24.295 1.00 147.16 35 LYS B N 1
ATOM 1758 C CA . LYS B 1 35 ? -7.393 -48.830 -24.394 1.00 147.81 35 LYS B CA 1
ATOM 1759 C C . LYS B 1 35 ? -8.525 -48.484 -25.340 1.00 147.71 35 LYS B C 1
ATOM 1760 O O . LYS B 1 35 ? -9.183 -47.467 -25.173 1.00 147.43 35 LYS B O 1
ATOM 1766 N N . GLN B 1 36 ? -8.750 -49.333 -26.334 1.00 148.29 36 GLN B N 1
ATOM 1767 C CA . GLN B 1 36 ? -9.830 -49.096 -27.264 1.00 149.13 36 GLN B CA 1
ATOM 1768 C C . GLN B 1 36 ? -11.136 -49.502 -26.628 1.00 149.28 36 GLN B C 1
ATOM 1769 O O . GLN B 1 36 ? -12.196 -49.056 -27.048 1.00 150.01 36 GLN B O 1
ATOM 1775 N N . SER B 1 37 ? -11.067 -50.379 -25.634 1.00 149.74 37 SER B N 1
ATOM 1776 C CA . SER B 1 37 ? -12.279 -50.795 -24.931 1.00 149.93 37 SER B CA 1
ATOM 1777 C C . SER B 1 37 ? -12.744 -49.599 -24.092 1.00 150.33 37 SER B C 1
ATOM 1778 O O . SER B 1 37 ? -13.934 -49.273 -24.070 1.00 151.10 37 SER B O 1
ATOM 1781 N N . ARG B 1 38 ? -11.802 -48.935 -23.421 1.00 149.76 38 ARG B N 1
ATOM 1782 C CA . ARG B 1 38 ? -12.129 -47.778 -22.594 1.00 149.02 38 ARG B CA 1
ATOM 1783 C C . ARG B 1 38 ? -12.968 -46.815 -23.417 1.00 150.00 38 ARG B C 1
ATOM 1784 O O . ARG B 1 38 ? -14.035 -46.375 -22.998 1.00 150.51 38 ARG B O 1
ATOM 1792 N N . ARG B 1 39 ? -12.468 -46.500 -24.603 1.00 151.51 39 ARG B N 1
ATOM 1793 C CA . ARG B 1 39 ? -13.143 -45.588 -25.525 1.00 152.76 39 ARG B CA 1
ATOM 1794 C C . ARG B 1 39 ? -14.598 -46.025 -25.725 1.00 152.89 39 ARG B C 1
ATOM 1795 O O . ARG B 1 39 ? -15.511 -45.215 -25.620 1.00 153.34 39 ARG B O 1
ATOM 1803 N N . GLN B 1 40 ? -14.815 -47.307 -25.991 1.00 153.25 40 GLN B N 1
ATOM 1804 C CA . GLN B 1 40 ? -16.164 -47.788 -26.189 1.00 153.89 40 GLN B CA 1
ATOM 1805 C C . GLN B 1 40 ? -16.997 -47.661 -24.917 1.00 154.68 40 GLN B C 1
ATOM 1806 O O . GLN B 1 40 ? -18.215 -47.496 -24.991 1.00 155.54 40 GLN B O 1
ATOM 1812 N N . VAL B 1 41 ? -16.351 -47.739 -23.753 1.00 155.05 41 VAL B N 1
ATOM 1813 C CA . VAL B 1 41 ? -17.061 -47.631 -22.467 1.00 155.13 41 VAL B CA 1
ATOM 1814 C C . VAL B 1 41 ? -17.704 -46.249 -22.369 1.00 155.40 41 VAL B C 1
ATOM 1815 O O . VAL B 1 41 ? -18.839 -46.109 -21.900 1.00 155.20 41 VAL B O 1
ATOM 1819 N N . ALA B 1 42 ? -16.976 -45.231 -22.828 1.00 155.73 42 ALA B N 1
ATOM 1820 C CA . ALA B 1 42 ? -17.476 -43.858 -22.825 1.00 156.20 42 ALA B CA 1
ATOM 1821 C C . ALA B 1 42 ? -18.610 -43.733 -23.841 1.00 156.24 42 ALA B C 1
ATOM 1822 O O . ALA B 1 42 ? -19.576 -43.000 -23.630 1.00 156.20 42 ALA B O 1
ATOM 1824 N N . GLN B 1 43 ? -18.473 -44.457 -24.945 1.00 156.76 43 GLN B N 1
ATOM 1825 C CA . GLN B 1 43 ? -19.464 -44.447 -26.005 1.00 157.21 43 GLN B CA 1
ATOM 1826 C C . GLN B 1 43 ? -20.799 -44.936 -25.454 1.00 157.39 43 GLN B C 1
ATOM 1827 O O . GLN B 1 43 ? -21.848 -44.416 -25.816 1.00 157.72 43 GLN B O 1
ATOM 1833 N N . LEU B 1 44 ? -20.759 -45.931 -24.574 1.00 157.76 44 LEU B N 1
ATOM 1834 C CA . LEU B 1 44 ? -21.983 -46.476 -23.992 1.00 158.74 44 LEU B CA 1
ATOM 1835 C C . LEU B 1 44 ? -22.650 -45.550 -22.980 1.00 159.65 44 LEU B C 1
ATOM 1836 O O . LEU B 1 44 ? -23.833 -45.706 -22.659 1.00 159.79 44 LEU B O 1
ATOM 1841 N N . LEU B 1 45 ? -21.887 -44.596 -22.462 1.00 160.22 45 LEU B N 1
ATOM 1842 C CA . LEU B 1 45 ? -22.422 -43.644 -21.496 1.00 160.87 45 LEU B CA 1
ATOM 1843 C C . LEU B 1 45 ? -23.233 -42.582 -22.244 1.00 161.61 45 LEU B C 1
ATOM 1844 O O . LEU B 1 45 ? -24.314 -42.174 -21.801 1.00 161.51 45 LEU B O 1
ATOM 1849 N N . LEU B 1 46 ? -22.700 -42.148 -23.384 1.00 162.27 46 LEU B N 1
ATOM 1850 C CA . LEU B 1 46 ? -23.345 -41.146 -24.215 1.00 162.52 46 LEU B CA 1
ATOM 1851 C C . LEU B 1 46 ? -24.545 -41.769 -24.943 1.00 163.17 46 LEU B C 1
ATOM 1852 O O . LEU B 1 46 ? -25.028 -41.214 -25.924 1.00 163.78 46 LEU B O 1
ATOM 1857 N N . THR B 1 47 ? -25.018 -42.920 -24.458 1.00 163.50 47 THR B N 1
ATOM 1858 C CA . THR B 1 47 ? -26.168 -43.617 -25.052 1.00 163.63 47 THR B CA 1
ATOM 1859 C C . THR B 1 47 ? -27.116 -44.130 -23.964 1.00 164.64 47 THR B C 1
ATOM 1860 O O . THR B 1 47 ? -27.863 -45.090 -24.174 1.00 164.38 47 THR B O 1
ATOM 1864 N N . ASN B 1 48 ? -27.069 -43.489 -22.797 1.00 165.97 48 ASN B N 1
ATOM 1865 C CA . ASN B 1 48 ? -27.911 -43.847 -21.646 1.00 166.95 48 ASN B CA 1
ATOM 1866 C C . ASN B 1 48 ? -27.909 -45.333 -21.292 1.00 166.80 48 ASN B C 1
ATOM 1867 O O . ASN B 1 48 ? -28.687 -45.781 -20.438 1.00 166.90 48 ASN B O 1
ATOM 1872 N N . LYS B 1 49 ? -27.039 -46.097 -21.946 1.00 166.18 49 LYS B N 1
ATOM 1873 C CA . LYS B 1 49 ? -26.943 -47.522 -21.679 1.00 164.95 49 LYS B CA 1
ATOM 1874 C C . LYS B 1 49 ? -26.108 -47.753 -20.430 1.00 164.57 49 LYS B C 1
ATOM 1875 O O . LYS B 1 49 ? -25.002 -48.293 -20.474 1.00 164.09 49 LYS B O 1
ATOM 1881 N N . GLU B 1 50 ? -26.682 -47.311 -19.314 1.00 164.55 50 GLU B N 1
ATOM 1882 C CA . GLU B 1 50 ? -26.088 -47.420 -17.989 1.00 164.49 50 GLU B CA 1
ATOM 1883 C C . GLU B 1 50 ? -25.635 -48.844 -17.721 1.00 162.89 50 GLU B C 1
ATOM 1884 O O . GLU B 1 50 ? -24.452 -49.104 -17.521 1.00 162.45 50 GLU B O 1
ATOM 1890 N N . GLN B 1 51 ? -26.599 -49.759 -17.706 1.00 161.10 51 GLN B N 1
ATOM 1891 C CA . GLN B 1 51 ? -26.315 -51.157 -17.446 1.00 159.09 51 GLN B CA 1
ATOM 1892 C C . GLN B 1 51 ? -25.244 -51.762 -18.348 1.00 157.96 51 GLN B C 1
ATOM 1893 O O . GLN B 1 51 ? -24.265 -52.327 -17.854 1.00 157.59 51 GLN B O 1
ATOM 1899 N N . LYS B 1 52 ? -25.414 -51.643 -19.663 1.00 156.46 52 LYS B N 1
ATOM 1900 C CA . LYS B 1 52 ? -24.440 -52.205 -20.602 1.00 154.33 52 LYS B CA 1
ATOM 1901 C C . LYS B 1 52 ? -23.074 -51.529 -20.475 1.00 152.81 52 LYS B C 1
ATOM 1902 O O . LYS B 1 52 ? -22.082 -52.054 -20.957 1.00 153.20 52 LYS B O 1
ATOM 1908 N N . ALA B 1 53 ? -23.018 -50.369 -19.830 1.00 150.58 53 ALA B N 1
ATOM 1909 C CA . ALA B 1 53 ? -21.748 -49.680 -19.655 1.00 147.42 53 ALA B CA 1
ATOM 1910 C C . ALA B 1 53 ? -21.097 -50.141 -18.348 1.00 146.04 53 ALA B C 1
ATOM 1911 O O . ALA B 1 53 ? -19.878 -50.068 -18.191 1.00 145.21 53 ALA B O 1
ATOM 1913 N N . HIS B 1 54 ? -21.914 -50.618 -17.409 1.00 144.82 54 HIS B N 1
ATOM 1914 C CA . HIS B 1 54 ? -21.411 -51.083 -16.113 1.00 143.06 54 HIS B CA 1
ATOM 1915 C C . HIS B 1 54 ? -20.737 -52.434 -16.273 1.00 140.85 54 HIS B C 1
ATOM 1916 O O . HIS B 1 54 ? -19.506 -52.516 -16.271 1.00 141.41 54 HIS B O 1
ATOM 1923 N N . TYR B 1 55 ? -21.531 -53.492 -16.414 1.00 137.27 55 TYR B N 1
ATOM 1924 C CA . TYR B 1 55 ? -20.967 -54.817 -16.571 1.00 133.22 55 TYR B CA 1
ATOM 1925 C C . TYR B 1 55 ? -19.792 -54.792 -17.531 1.00 131.92 55 TYR B C 1
ATOM 1926 O O . TYR B 1 55 ? -18.833 -55.525 -17.350 1.00 131.18 55 TYR B O 1
ATOM 1935 N N . ARG B 1 56 ? -19.860 -53.931 -18.541 1.00 131.04 56 ARG B N 1
ATOM 1936 C CA . ARG B 1 56 ? -18.791 -53.837 -19.542 1.00 130.30 56 ARG B CA 1
ATOM 1937 C C . ARG B 1 56 ? -17.474 -53.456 -18.922 1.00 128.90 56 ARG B C 1
ATOM 1938 O O . ARG B 1 56 ? -16.420 -53.971 -19.302 1.00 129.36 56 ARG B O 1
ATOM 1946 N N . VAL B 1 57 ? -17.534 -52.517 -17.992 1.00 126.71 57 VAL B N 1
ATOM 1947 C CA . VAL B 1 57 ? -16.335 -52.081 -17.332 1.00 124.44 57 VAL B CA 1
ATOM 1948 C C . VAL B 1 57 ? -15.762 -53.200 -16.483 1.00 123.58 57 VAL B C 1
ATOM 1949 O O . VAL B 1 57 ? -14.560 -53.410 -16.503 1.00 123.52 57 VAL B O 1
ATOM 1953 N N . GLU B 1 58 ? -16.602 -53.922 -15.744 1.00 122.75 58 GLU B N 1
ATOM 1954 C CA . GLU B 1 58 ? -16.090 -55.017 -14.934 1.00 121.09 58 GLU B CA 1
ATOM 1955 C C . GLU B 1 58 ? -15.074 -55.790 -15.733 1.00 120.61 58 GLU B C 1
ATOM 1956 O O . GLU B 1 58 ? -14.022 -56.114 -15.220 1.00 120.71 58 GLU B O 1
ATOM 1962 N N . THR B 1 59 ? -15.387 -56.070 -16.996 1.00 120.23 59 THR B N 1
ATOM 1963 C CA . THR B 1 59 ? -14.478 -56.808 -17.866 1.00 118.92 59 THR B CA 1
ATOM 1964 C C . THR B 1 59 ? -13.201 -56.023 -18.033 1.00 118.93 59 THR B C 1
ATOM 1965 O O . THR B 1 59 ? -12.126 -56.594 -17.977 1.00 119.59 59 THR B O 1
ATOM 1969 N N . LEU B 1 60 ? -13.311 -54.715 -18.237 1.00 118.38 60 LEU B N 1
ATOM 1970 C CA . LEU B 1 60 ? -12.122 -53.872 -18.395 1.00 118.22 60 LEU B CA 1
ATOM 1971 C C . LEU B 1 60 ? -11.137 -54.039 -17.243 1.00 118.06 60 LEU B C 1
ATOM 1972 O O . LEU B 1 60 ? -9.933 -53.871 -17.423 1.00 117.63 60 LEU B O 1
ATOM 1977 N N . ILE B 1 61 ? -11.661 -54.364 -16.061 1.00 118.75 61 ILE B N 1
ATOM 1978 C CA . ILE B 1 61 ? -10.839 -54.571 -14.863 1.00 118.84 61 ILE B CA 1
ATOM 1979 C C . ILE B 1 61 ? -10.114 -55.899 -14.942 1.00 118.49 61 ILE B C 1
ATOM 1980 O O . ILE B 1 61 ? -8.925 -55.961 -14.683 1.00 119.25 61 ILE B O 1
ATOM 1985 N N . HIS B 1 62 ? -10.819 -56.966 -15.277 1.00 118.03 62 HIS B N 1
ATOM 1986 C CA . HIS B 1 62 ? -10.147 -58.239 -15.377 1.00 119.02 62 HIS B CA 1
ATOM 1987 C C . HIS B 1 62 ? -9.132 -58.230 -16.494 1.00 120.88 62 HIS B C 1
ATOM 1988 O O . HIS B 1 62 ? -8.111 -58.897 -16.398 1.00 121.61 62 HIS B O 1
ATOM 1995 N N . ASP B 1 63 ? -9.402 -57.467 -17.551 1.00 122.58 63 ASP B N 1
ATOM 1996 C CA . ASP B 1 63 ? -8.458 -57.377 -18.663 1.00 123.71 63 ASP B CA 1
ATOM 1997 C C . ASP B 1 63 ? -7.242 -56.575 -18.220 1.00 123.18 63 ASP B C 1
ATOM 1998 O O . ASP B 1 63 ? -6.114 -56.909 -18.572 1.00 124.22 63 ASP B O 1
ATOM 2003 N N . ASP B 1 64 ? -7.461 -55.525 -17.437 1.00 122.13 64 ASP B N 1
ATOM 2004 C CA . ASP B 1 64 ? -6.348 -54.727 -16.932 1.00 121.00 64 ASP B CA 1
ATOM 2005 C C . ASP B 1 64 ? -5.528 -55.528 -15.912 1.00 119.98 64 ASP B C 1
ATOM 2006 O O . ASP B 1 64 ? -4.302 -55.425 -15.886 1.00 120.06 64 ASP B O 1
ATOM 2011 N N . ILE B 1 65 ? -6.203 -56.326 -15.085 1.00 118.75 65 ILE B N 1
ATOM 2012 C CA . ILE B 1 65 ? -5.525 -57.153 -14.099 1.00 117.06 65 ILE B CA 1
ATOM 2013 C C . ILE B 1 65 ? -4.669 -58.210 -14.777 1.00 116.41 65 ILE B C 1
ATOM 2014 O O . ILE B 1 65 ? -3.583 -58.492 -14.311 1.00 116.81 65 ILE B O 1
ATOM 2019 N N . HIS B 1 66 ? -5.156 -58.790 -15.871 1.00 115.06 66 HIS B N 1
ATOM 2020 C CA . HIS B 1 66 ? -4.414 -59.813 -16.610 1.00 113.69 66 HIS B CA 1
ATOM 2021 C C . HIS B 1 66 ? -3.133 -59.164 -17.108 1.00 113.61 66 HIS B C 1
ATOM 2022 O O . HIS B 1 66 ? -2.071 -59.757 -17.020 1.00 114.56 66 HIS B O 1
ATOM 2029 N N . ILE B 1 67 ? -3.228 -57.944 -17.629 1.00 113.38 67 ILE B N 1
ATOM 2030 C CA . ILE B 1 67 ? -2.045 -57.245 -18.115 1.00 112.72 67 ILE B CA 1
ATOM 2031 C C . ILE B 1 67 ? -0.999 -57.170 -17.033 1.00 113.90 67 ILE B C 1
ATOM 2032 O O . ILE B 1 67 ? 0.172 -57.440 -17.273 1.00 114.42 67 ILE B O 1
ATOM 2037 N N . GLU B 1 68 ? -1.423 -56.781 -15.837 1.00 115.01 68 GLU B N 1
ATOM 2038 C CA . GLU B 1 68 ? -0.504 -56.705 -14.707 1.00 115.65 68 GLU B CA 1
ATOM 2039 C C . GLU B 1 68 ? 0.242 -58.031 -14.591 1.00 114.46 68 GLU B C 1
ATOM 2040 O O . GLU B 1 68 ? 1.466 -58.075 -14.654 1.00 113.79 68 GLU B O 1
ATOM 2046 N N . LEU B 1 69 ? -0.507 -59.114 -14.435 1.00 112.57 69 LEU B N 1
ATOM 2047 C CA . LEU B 1 69 ? 0.091 -60.433 -14.339 1.00 110.71 69 LEU B CA 1
ATOM 2048 C C . LEU B 1 69 ? 1.121 -60.647 -15.421 1.00 110.88 69 LEU B C 1
ATOM 2049 O O . LEU B 1 69 ? 2.086 -61.349 -15.205 1.00 111.72 69 LEU B O 1
ATOM 2054 N N . LEU B 1 70 ? 0.930 -60.062 -16.593 1.00 111.32 70 LEU B N 1
ATOM 2055 C CA . LEU B 1 70 ? 1.931 -60.250 -17.628 1.00 112.55 70 LEU B CA 1
ATOM 2056 C C . LEU B 1 70 ? 3.190 -59.490 -17.241 1.00 114.52 70 LEU B C 1
ATOM 2057 O O . LEU B 1 70 ? 4.252 -60.087 -17.107 1.00 115.92 70 LEU B O 1
ATOM 2062 N N . GLU B 1 71 ? 3.079 -58.187 -17.013 1.00 116.37 71 GLU B N 1
ATOM 2063 C CA . GLU B 1 71 ? 4.257 -57.396 -16.645 1.00 117.09 71 GLU B CA 1
ATOM 2064 C C . GLU B 1 71 ? 5.036 -58.074 -15.531 1.00 115.66 71 GLU B C 1
ATOM 2065 O O . GLU B 1 71 ? 6.261 -58.019 -15.531 1.00 116.34 71 GLU B O 1
ATOM 2071 N N . ILE B 1 72 ? 4.326 -58.719 -14.605 1.00 113.28 72 ILE B N 1
ATOM 2072 C CA . ILE B 1 72 ? 4.949 -59.410 -13.489 1.00 110.09 72 ILE B CA 1
ATOM 2073 C C . ILE B 1 72 ? 5.673 -60.653 -13.962 1.00 108.67 72 ILE B C 1
ATOM 2074 O O . ILE B 1 72 ? 6.818 -60.880 -13.607 1.00 108.39 72 ILE B O 1
ATOM 2079 N N . LEU B 1 73 ? 5.015 -61.450 -14.786 1.00 107.45 73 LEU B N 1
ATOM 2080 C CA . LEU B 1 73 ? 5.656 -62.643 -15.321 1.00 107.52 73 LEU B CA 1
ATOM 2081 C C . LEU B 1 73 ? 6.874 -62.263 -16.194 1.00 108.63 73 LEU B C 1
ATOM 2082 O O . LEU B 1 73 ? 7.888 -62.953 -16.179 1.00 109.20 73 LEU B O 1
ATOM 2087 N N . GLU B 1 74 ? 6.778 -61.162 -16.943 1.00 110.12 74 GLU B N 1
ATOM 2088 C CA . GLU B 1 74 ? 7.881 -60.690 -17.800 1.00 110.47 74 GLU B CA 1
ATOM 2089 C C . GLU B 1 74 ? 9.073 -60.602 -16.875 1.00 110.55 74 GLU B C 1
ATOM 2090 O O . GLU B 1 74 ? 10.054 -61.323 -17.014 1.00 110.22 74 GLU B O 1
ATOM 2096 N N . LEU B 1 75 ? 8.944 -59.719 -15.895 1.00 111.37 75 LEU B N 1
ATOM 2097 C CA . LEU B 1 75 ? 9.986 -59.509 -14.915 1.00 111.08 75 LEU B CA 1
ATOM 2098 C C . LEU B 1 75 ? 10.536 -60.842 -14.424 1.00 112.25 75 LEU B C 1
ATOM 2099 O O . LEU B 1 75 ? 11.700 -61.154 -14.666 1.00 112.65 75 LEU B O 1
ATOM 2104 N N . TYR B 1 76 ? 9.710 -61.648 -13.765 1.00 113.90 76 TYR B N 1
ATOM 2105 C CA . TYR B 1 76 ? 10.188 -62.958 -13.292 1.00 115.40 76 TYR B CA 1
ATOM 2106 C C . TYR B 1 76 ? 11.107 -63.677 -14.296 1.00 115.28 76 TYR B C 1
ATOM 2107 O O . TYR B 1 76 ? 12.095 -64.293 -13.920 1.00 114.89 76 TYR B O 1
ATOM 2116 N N . CYS B 1 77 ? 10.776 -63.606 -15.574 1.00 115.78 77 CYS B N 1
ATOM 2117 C CA . CYS B 1 77 ? 11.606 -64.256 -16.561 1.00 116.49 77 CYS B CA 1
ATOM 2118 C C . CYS B 1 77 ? 12.925 -63.541 -16.586 1.00 117.08 77 CYS B C 1
ATOM 2119 O O . CYS B 1 77 ? 13.955 -64.117 -16.269 1.00 118.11 77 CYS B O 1
ATOM 2122 N N . GLU B 1 78 ? 12.887 -62.268 -16.949 1.00 117.30 78 GLU B N 1
ATOM 2123 C CA . GLU B 1 78 ? 14.099 -61.463 -17.033 1.00 117.52 78 GLU B CA 1
ATOM 2124 C C . GLU B 1 78 ? 15.007 -61.759 -15.858 1.00 116.60 78 GLU B C 1
ATOM 2125 O O . GLU B 1 78 ? 16.207 -61.984 -16.033 1.00 116.32 78 GLU B O 1
ATOM 2131 N N . LEU B 1 79 ? 14.416 -61.790 -14.667 1.00 115.86 79 LEU B N 1
ATOM 2132 C CA . LEU B 1 79 ? 15.164 -62.070 -13.449 1.00 115.08 79 LEU B CA 1
ATOM 2133 C C . LEU B 1 79 ? 15.898 -63.408 -13.575 1.00 114.45 79 LEU B C 1
ATOM 2134 O O . LEU B 1 79 ? 17.075 -63.494 -13.241 1.00 115.92 79 LEU B O 1
ATOM 2139 N N . LEU B 1 80 ? 15.215 -64.442 -14.057 1.00 112.30 80 LEU B N 1
ATOM 2140 C CA . LEU B 1 80 ? 15.845 -65.737 -14.222 1.00 110.46 80 LEU B CA 1
ATOM 2141 C C . LEU B 1 80 ? 16.879 -65.711 -15.339 1.00 110.93 80 LEU B C 1
ATOM 2142 O O . LEU B 1 80 ? 17.960 -66.277 -15.201 1.00 110.84 80 LEU B O 1
ATOM 2147 N N . LEU B 1 81 ? 16.552 -65.048 -16.444 1.00 112.30 81 LEU B N 1
ATOM 2148 C CA . LEU B 1 81 ? 17.460 -64.961 -17.598 1.00 113.88 81 LEU B CA 1
ATOM 2149 C C . LEU B 1 81 ? 18.861 -64.545 -17.194 1.00 115.39 81 LEU B C 1
ATOM 2150 O O . LEU B 1 81 ? 19.844 -65.145 -17.628 1.00 115.68 81 LEU B O 1
ATOM 2155 N N . ALA B 1 82 ? 18.943 -63.503 -16.373 1.00 116.50 82 ALA B N 1
ATOM 2156 C CA . ALA B 1 82 ? 20.224 -63.010 -15.897 1.00 116.46 82 ALA B CA 1
ATOM 2157 C C . ALA B 1 82 ? 20.866 -64.051 -14.986 1.00 117.10 82 ALA B C 1
ATOM 2158 O O . ALA B 1 82 ? 22.010 -64.445 -15.176 1.00 117.00 82 ALA B O 1
ATOM 2160 N N . ARG B 1 83 ? 20.111 -64.505 -14.001 1.00 118.28 83 ARG B N 1
ATOM 2161 C CA . ARG B 1 83 ? 20.619 -65.479 -13.077 1.00 119.07 83 ARG B CA 1
ATOM 2162 C C . ARG B 1 83 ? 20.731 -66.863 -13.668 1.00 120.75 83 ARG B C 1
ATOM 2163 O O . ARG B 1 83 ? 20.772 -67.838 -12.938 1.00 122.46 83 ARG B O 1
ATOM 2171 N N . VAL B 1 84 ? 20.777 -66.976 -14.981 1.00 122.38 84 VAL B N 1
ATOM 2172 C CA . VAL B 1 84 ? 20.877 -68.297 -15.565 1.00 124.87 84 VAL B CA 1
ATOM 2173 C C . VAL B 1 84 ? 22.015 -69.100 -15.006 1.00 127.12 84 VAL B C 1
ATOM 2174 O O . VAL B 1 84 ? 21.876 -70.290 -14.751 1.00 127.09 84 VAL B O 1
ATOM 2178 N N . GLN B 1 85 ? 23.151 -68.445 -14.824 1.00 130.84 85 GLN B N 1
ATOM 2179 C CA . GLN B 1 85 ? 24.333 -69.128 -14.296 1.00 134.45 85 GLN B CA 1
ATOM 2180 C C . GLN B 1 85 ? 24.094 -69.772 -12.934 1.00 135.64 85 GLN B C 1
ATOM 2181 O O . GLN B 1 85 ? 24.644 -70.819 -12.629 1.00 135.66 85 GLN B O 1
ATOM 2187 N N . VAL B 1 86 ? 23.253 -69.154 -12.125 1.00 137.03 86 VAL B N 1
ATOM 2188 C CA . VAL B 1 86 ? 22.961 -69.689 -10.813 1.00 138.41 86 VAL B CA 1
ATOM 2189 C C . VAL B 1 86 ? 21.925 -70.797 -10.882 1.00 138.79 86 VAL B C 1
ATOM 2190 O O . VAL B 1 86 ? 21.840 -71.630 -9.997 1.00 138.31 86 VAL B O 1
ATOM 2194 N N . ILE B 1 87 ? 21.142 -70.799 -11.948 1.00 140.51 87 ILE B N 1
ATOM 2195 C CA . ILE B 1 87 ? 20.103 -71.794 -12.131 1.00 142.25 87 ILE B CA 1
ATOM 2196 C C . ILE B 1 87 ? 20.696 -73.111 -12.556 1.00 144.40 87 ILE B C 1
ATOM 2197 O O . ILE B 1 87 ? 20.122 -74.160 -12.309 1.00 144.42 87 ILE B O 1
ATOM 2202 N N . ASN B 1 88 ? 21.850 -73.051 -13.199 1.00 147.15 88 ASN B N 1
ATOM 2203 C CA . ASN B 1 88 ? 22.495 -74.260 -13.672 1.00 150.72 88 ASN B CA 1
ATOM 2204 C C . ASN B 1 88 ? 23.072 -75.080 -12.537 1.00 153.95 88 ASN B C 1
ATOM 2205 O O . ASN B 1 88 ? 23.297 -76.278 -12.678 1.00 153.70 88 ASN B O 1
ATOM 2210 N N . ASP B 1 89 ? 23.314 -74.426 -11.407 1.00 158.27 89 ASP B N 1
ATOM 2211 C CA . ASP B 1 89 ? 23.883 -75.093 -10.227 1.00 162.43 89 ASP B CA 1
ATOM 2212 C C . ASP B 1 89 ? 22.797 -75.537 -9.244 1.00 164.07 89 ASP B C 1
ATOM 2213 O O . ASP B 1 89 ? 22.887 -75.286 -8.037 1.00 164.19 89 ASP B O 1
ATOM 2218 N N . ILE B 1 90 ? 21.772 -76.199 -9.765 1.00 165.61 90 ILE B N 1
ATOM 2219 C CA . ILE B 1 90 ? 20.680 -76.654 -8.927 1.00 166.99 90 ILE B CA 1
ATOM 2220 C C . ILE B 1 90 ? 20.137 -77.970 -9.461 1.00 168.39 90 ILE B C 1
ATOM 2221 O O . ILE B 1 90 ? 20.107 -78.180 -10.670 1.00 168.28 90 ILE B O 1
ATOM 2226 N N . SER B 1 91 ? 19.715 -78.856 -8.563 1.00 170.29 91 SER B N 1
ATOM 2227 C CA . SER B 1 91 ? 19.182 -80.150 -8.970 1.00 172.38 91 SER B CA 1
ATOM 2228 C C . SER B 1 91 ? 18.118 -80.734 -8.029 1.00 174.03 91 SER B C 1
ATOM 2229 O O . SER B 1 91 ? 17.485 -81.740 -8.353 1.00 174.09 91 SER B O 1
ATOM 2232 N N . THR B 1 92 ? 17.922 -80.115 -6.870 1.00 175.43 92 THR B N 1
ATOM 2233 C CA . THR B 1 92 ? 16.932 -80.595 -5.908 1.00 176.41 92 THR B CA 1
ATOM 2234 C C . THR B 1 92 ? 16.060 -79.459 -5.425 1.00 176.56 92 THR B C 1
ATOM 2235 O O . THR B 1 92 ? 16.457 -78.307 -5.473 1.00 176.51 92 THR B O 1
ATOM 2239 N N . GLU B 1 93 ? 14.878 -79.782 -4.932 1.00 177.10 93 GLU B N 1
ATOM 2240 C CA . GLU B 1 93 ? 14.004 -78.734 -4.464 1.00 178.18 93 GLU B CA 1
ATOM 2241 C C . GLU B 1 93 ? 14.619 -77.976 -3.310 1.00 178.84 93 GLU B C 1
ATOM 2242 O O . GLU B 1 93 ? 14.678 -76.752 -3.324 1.00 178.53 93 GLU B O 1
ATOM 2248 N N . GLU B 1 94 ? 15.076 -78.714 -2.308 1.00 179.97 94 GLU B N 1
ATOM 2249 C CA . GLU B 1 94 ? 15.678 -78.111 -1.122 1.00 181.41 94 GLU B CA 1
ATOM 2250 C C . GLU B 1 94 ? 16.589 -76.949 -1.501 1.00 181.34 94 GLU B C 1
ATOM 2251 O O . GLU B 1 94 ? 16.603 -75.903 -0.843 1.00 181.13 94 GLU B O 1
ATOM 2257 N N . GLN B 1 95 ? 17.345 -77.133 -2.575 1.00 181.28 95 GLN B N 1
ATOM 2258 C CA . GLN B 1 95 ? 18.254 -76.092 -3.033 1.00 181.13 95 GLN B CA 1
ATOM 2259 C C . GLN B 1 95 ? 17.529 -74.787 -3.306 1.00 180.51 95 GLN B C 1
ATOM 2260 O O . GLN B 1 95 ? 17.696 -73.807 -2.587 1.00 180.18 95 GLN B O 1
ATOM 2266 N N . LEU B 1 96 ? 16.724 -74.787 -4.358 1.00 180.01 96 LEU B N 1
ATOM 2267 C CA . LEU B 1 96 ? 15.985 -73.603 -4.738 1.00 179.72 96 LEU B CA 1
ATOM 2268 C C . LEU B 1 96 ? 15.167 -73.040 -3.584 1.00 179.94 96 LEU B C 1
ATOM 2269 O O . LEU B 1 96 ? 15.159 -71.831 -3.361 1.00 179.94 96 LEU B O 1
ATOM 2274 N N . VAL B 1 97 ? 14.498 -73.918 -2.843 1.00 180.16 97 VAL B N 1
ATOM 2275 C CA . VAL B 1 97 ? 13.645 -73.485 -1.742 1.00 180.31 97 VAL B CA 1
ATOM 2276 C C . VAL B 1 97 ? 14.312 -72.633 -0.674 1.00 180.67 97 VAL B C 1
ATOM 2277 O O . VAL B 1 97 ? 14.050 -71.430 -0.577 1.00 180.67 97 VAL B O 1
ATOM 2281 N N . LYS B 1 98 ? 15.167 -73.252 0.135 1.00 181.02 98 LYS B N 1
ATOM 2282 C CA . LYS B 1 98 ? 15.830 -72.526 1.213 1.00 181.03 98 LYS B CA 1
ATOM 2283 C C . LYS B 1 98 ? 17.252 -72.067 0.888 1.00 180.14 98 LYS B C 1
ATOM 2284 O O . LYS B 1 98 ? 18.156 -72.215 1.705 1.00 180.10 98 LYS B O 1
ATOM 2290 N N . GLU B 1 99 ? 17.443 -71.486 -0.293 1.00 179.36 99 GLU B N 1
ATOM 2291 C CA . GLU B 1 99 ? 18.760 -70.999 -0.685 1.00 178.09 99 GLU B CA 1
ATOM 2292 C C . GLU B 1 99 ? 18.711 -69.899 -1.739 1.00 176.23 99 GLU B C 1
ATOM 2293 O O . GLU B 1 99 ? 19.587 -69.041 -1.790 1.00 175.83 99 GLU B O 1
ATOM 2299 N N . HIS B 1 100 ? 17.696 -69.939 -2.593 1.00 174.24 100 HIS B N 1
ATOM 2300 C CA . HIS B 1 100 ? 17.538 -68.928 -3.624 1.00 171.76 100 HIS B CA 1
ATOM 2301 C C . HIS B 1 100 ? 16.173 -68.294 -3.465 1.00 170.61 100 HIS B C 1
ATOM 2302 O O . HIS B 1 100 ? 15.392 -68.231 -4.410 1.00 171.01 100 HIS B O 1
ATOM 2309 N N . MET B 1 101 ? 15.889 -67.826 -2.257 1.00 169.01 101 MET B N 1
ATOM 2310 C CA . MET B 1 101 ? 14.604 -67.218 -1.965 1.00 167.43 101 MET B CA 1
ATOM 2311 C C . MET B 1 101 ? 14.790 -65.733 -1.712 1.00 165.79 101 MET B C 1
ATOM 2312 O O . MET B 1 101 ? 13.824 -64.975 -1.672 1.00 165.55 101 MET B O 1
ATOM 2317 N N . ASP B 1 102 ? 16.045 -65.322 -1.559 1.00 164.69 102 ASP B N 1
ATOM 2318 C CA . ASP B 1 102 ? 16.367 -63.917 -1.317 1.00 163.97 102 ASP B CA 1
ATOM 2319 C C . ASP B 1 102 ? 16.548 -63.176 -2.624 1.00 162.24 102 ASP B C 1
ATOM 2320 O O . ASP B 1 102 ? 16.197 -61.996 -2.734 1.00 162.31 102 ASP B O 1
ATOM 2325 N N . ASP B 1 103 ? 17.135 -63.870 -3.598 1.00 159.87 103 ASP B N 1
ATOM 2326 C CA . ASP B 1 103 ? 17.375 -63.301 -4.921 1.00 157.51 103 ASP B CA 1
ATOM 2327 C C . ASP B 1 103 ? 16.125 -63.359 -5.808 1.00 155.07 103 ASP B C 1
ATOM 2328 O O . ASP B 1 103 ? 16.119 -62.825 -6.922 1.00 155.58 103 ASP B O 1
ATOM 2333 N N . GLY B 1 104 ? 15.069 -63.995 -5.301 1.00 151.41 104 GLY B N 1
ATOM 2334 C CA . GLY B 1 104 ? 13.822 -64.095 -6.038 1.00 146.00 104 GLY B CA 1
ATOM 2335 C C . GLY B 1 104 ? 13.809 -65.163 -7.099 1.00 142.32 104 GLY B C 1
ATOM 2336 O O . GLY B 1 104 ? 12.893 -65.217 -7.898 1.00 142.24 104 GLY B O 1
ATOM 2337 N N . ILE B 1 105 ? 14.805 -66.030 -7.113 1.00 139.20 105 ILE B N 1
ATOM 2338 C CA . ILE B 1 105 ? 14.835 -67.075 -8.124 1.00 136.46 105 ILE B CA 1
ATOM 2339 C C . ILE B 1 105 ? 13.671 -68.027 -8.011 1.00 134.92 105 ILE B C 1
ATOM 2340 O O . ILE B 1 105 ? 13.093 -68.420 -9.007 1.00 135.02 105 ILE B O 1
ATOM 2345 N N . ASN B 1 106 ? 13.333 -68.404 -6.790 1.00 133.07 106 ASN B N 1
ATOM 2346 C CA . ASN B 1 106 ? 12.225 -69.330 -6.559 1.00 131.22 106 ASN B CA 1
ATOM 2347 C C . ASN B 1 106 ? 10.874 -68.669 -6.823 1.00 130.46 106 ASN B C 1
ATOM 2348 O O . ASN B 1 106 ? 10.055 -69.171 -7.593 1.00 129.32 106 ASN B O 1
ATOM 2353 N N . GLU B 1 107 ? 10.649 -67.539 -6.166 1.00 130.15 107 GLU B N 1
ATOM 2354 C CA . GLU B 1 107 ? 9.417 -66.789 -6.330 1.00 129.39 107 GLU B CA 1
ATOM 2355 C C . GLU B 1 107 ? 9.120 -66.527 -7.808 1.00 128.35 107 GLU B C 1
ATOM 2356 O O . GLU B 1 107 ? 8.014 -66.134 -8.161 1.00 129.69 107 GLU B O 1
ATOM 2362 N N . ALA B 1 108 ? 10.093 -66.742 -8.683 1.00 126.03 108 ALA B N 1
ATOM 2363 C CA . ALA B 1 108 ? 9.867 -66.488 -10.100 1.00 123.43 108 ALA B CA 1
ATOM 2364 C C . ALA B 1 108 ? 9.595 -67.739 -10.901 1.00 121.55 108 ALA B C 1
ATOM 2365 O O . ALA B 1 108 ? 8.564 -67.854 -11.557 1.00 121.86 108 ALA B O 1
ATOM 2367 N N . ILE B 1 109 ? 10.514 -68.684 -10.857 1.00 118.71 109 ILE B N 1
ATOM 2368 C CA . ILE B 1 109 ? 10.300 -69.890 -11.610 1.00 116.43 109 ILE B CA 1
ATOM 2369 C C . ILE B 1 109 ? 9.018 -70.571 -11.165 1.00 116.32 109 ILE B C 1
ATOM 2370 O O . ILE B 1 109 ? 8.169 -70.872 -11.989 1.00 116.33 109 ILE B O 1
ATOM 2375 N N . ARG B 1 110 ? 8.837 -70.771 -9.864 1.00 116.46 110 ARG B N 1
ATOM 2376 C CA . ARG B 1 110 ? 7.625 -71.463 -9.390 1.00 115.66 110 ARG B CA 1
ATOM 2377 C C . ARG B 1 110 ? 6.302 -70.829 -9.898 1.00 113.97 110 ARG B C 1
ATOM 2378 O O . ARG B 1 110 ? 5.391 -71.562 -10.322 1.00 114.52 110 ARG B O 1
ATOM 2386 N N . SER B 1 111 ? 6.186 -69.494 -9.856 1.00 110.37 111 SER B N 1
ATOM 2387 C CA . SER B 1 111 ? 4.961 -68.852 -10.315 1.00 106.55 111 SER B CA 1
ATOM 2388 C C . SER B 1 111 ? 4.776 -69.049 -11.821 1.00 106.86 111 SER B C 1
ATOM 2389 O O . SER B 1 111 ? 3.708 -69.463 -12.281 1.00 107.19 111 SER B O 1
ATOM 2392 N N . LEU B 1 112 ? 5.819 -68.756 -12.588 1.00 106.05 112 LEU B N 1
ATOM 2393 C CA . LEU B 1 112 ? 5.754 -68.905 -14.026 1.00 105.15 112 LEU B CA 1
ATOM 2394 C C . LEU B 1 112 ? 5.129 -70.232 -14.387 1.00 105.99 112 LEU B C 1
ATOM 2395 O O . LEU B 1 112 ? 4.213 -70.283 -15.193 1.00 106.24 112 LEU B O 1
ATOM 2400 N N . ILE B 1 113 ? 5.606 -71.308 -13.779 1.00 107.24 113 ILE B N 1
ATOM 2401 C CA . ILE B 1 113 ? 5.063 -72.618 -14.082 1.00 108.65 113 ILE B CA 1
ATOM 2402 C C . ILE B 1 113 ? 3.569 -72.673 -13.806 1.00 110.52 113 ILE B C 1
ATOM 2403 O O . ILE B 1 113 ? 2.813 -73.267 -14.577 1.00 112.08 113 ILE B O 1
ATOM 2408 N N . TYR B 1 114 ? 3.135 -72.059 -12.714 1.00 110.49 114 TYR B N 1
ATOM 2409 C CA . TYR B 1 114 ? 1.715 -72.041 -12.389 1.00 111.63 114 TYR B CA 1
ATOM 2410 C C . TYR B 1 114 ? 0.916 -71.372 -13.489 1.00 111.94 114 TYR B C 1
ATOM 2411 O O . TYR B 1 114 ? -0.035 -71.940 -14.004 1.00 111.57 114 TYR B O 1
ATOM 2420 N N . ALA B 1 115 ? 1.327 -70.157 -13.831 1.00 112.57 115 ALA B N 1
ATOM 2421 C CA . ALA B 1 115 ? 0.678 -69.366 -14.860 1.00 114.34 115 ALA B CA 1
ATOM 2422 C C . ALA B 1 115 ? 0.458 -70.092 -16.181 1.00 116.32 115 ALA B C 1
ATOM 2423 O O . ALA B 1 115 ? -0.412 -69.706 -16.954 1.00 116.74 115 ALA B O 1
ATOM 2425 N N . ILE B 1 116 ? 1.230 -71.137 -16.458 1.00 119.08 116 ILE B N 1
ATOM 2426 C CA . ILE B 1 116 ? 1.073 -71.850 -17.730 1.00 121.89 116 ILE B CA 1
ATOM 2427 C C . ILE B 1 116 ? -0.380 -71.995 -18.146 1.00 122.76 116 ILE B C 1
ATOM 2428 O O . ILE B 1 116 ? -0.820 -71.327 -19.075 1.00 123.08 116 ILE B O 1
ATOM 2433 N N . LEU B 1 117 ? -1.129 -72.851 -17.458 1.00 123.93 117 LEU B N 1
ATOM 2434 C CA . LEU B 1 117 ? -2.537 -73.064 -17.790 1.00 123.79 117 LEU B CA 1
ATOM 2435 C C . LEU B 1 117 ? -3.266 -71.743 -18.036 1.00 123.54 117 LEU B C 1
ATOM 2436 O O . LEU B 1 117 ? -3.856 -71.558 -19.091 1.00 124.49 117 LEU B O 1
ATOM 2441 N N . PHE B 1 118 ? -3.194 -70.823 -17.078 1.00 123.25 118 PHE B N 1
ATOM 2442 C CA . PHE B 1 118 ? -3.879 -69.527 -17.163 1.00 123.35 118 PHE B CA 1
ATOM 2443 C C . PHE B 1 118 ? -3.544 -68.549 -18.284 1.00 123.71 118 PHE B C 1
ATOM 2444 O O . PHE B 1 118 ? -4.392 -67.755 -18.684 1.00 123.50 118 PHE B O 1
ATOM 2452 N N . VAL B 1 119 ? -2.314 -68.567 -18.768 1.00 124.24 119 VAL B N 1
ATOM 2453 C CA . VAL B 1 119 ? -1.950 -67.665 -19.845 1.00 125.83 119 VAL B CA 1
ATOM 2454 C C . VAL B 1 119 ? -1.639 -68.484 -21.072 1.00 127.98 119 VAL B C 1
ATOM 2455 O O . VAL B 1 119 ? -0.596 -69.117 -21.125 1.00 127.60 119 VAL B O 1
ATOM 2459 N N . ASP B 1 120 ? -2.529 -68.469 -22.060 1.00 131.17 120 ASP B N 1
ATOM 2460 C CA . ASP B 1 120 ? -2.317 -69.278 -23.259 1.00 134.62 120 ASP B CA 1
ATOM 2461 C C . ASP B 1 120 ? -1.798 -68.521 -24.464 1.00 135.15 120 ASP B C 1
ATOM 2462 O O . ASP B 1 120 ? -1.693 -69.090 -25.553 1.00 135.44 120 ASP B O 1
ATOM 2467 N N . GLU B 1 121 ? -1.481 -67.242 -24.270 1.00 136.00 121 GLU B N 1
ATOM 2468 C CA . GLU B 1 121 ? -0.954 -66.392 -25.345 1.00 136.62 121 GLU B CA 1
ATOM 2469 C C . GLU B 1 121 ? 0.581 -66.436 -25.427 1.00 136.58 121 GLU B C 1
ATOM 2470 O O . GLU B 1 121 ? 1.202 -65.735 -26.233 1.00 136.57 121 GLU B O 1
ATOM 2476 N N . VAL B 1 122 ? 1.171 -67.285 -24.588 1.00 135.92 122 VAL B N 1
ATOM 2477 C CA . VAL B 1 122 ? 2.608 -67.477 -24.513 1.00 134.34 122 VAL B CA 1
ATOM 2478 C C . VAL B 1 122 ? 2.857 -68.977 -24.419 1.00 134.50 122 VAL B C 1
ATOM 2479 O O . VAL B 1 122 ? 3.561 -69.432 -23.520 1.00 134.82 122 VAL B O 1
ATOM 2483 N N . LYS B 1 123 ? 2.268 -69.746 -25.330 1.00 134.34 123 LYS B N 1
ATOM 2484 C CA . LYS B 1 123 ? 2.424 -71.198 -25.317 1.00 133.81 123 LYS B CA 1
ATOM 2485 C C . LYS B 1 123 ? 3.816 -71.664 -24.924 1.00 132.88 123 LYS B C 1
ATOM 2486 O O . LYS B 1 123 ? 3.958 -72.665 -24.231 1.00 132.64 123 LYS B O 1
ATOM 2492 N N . GLU B 1 124 ? 4.833 -70.922 -25.353 1.00 131.85 124 GLU B N 1
ATOM 2493 C CA . GLU B 1 124 ? 6.222 -71.265 -25.058 1.00 130.69 124 GLU B CA 1
ATOM 2494 C C . GLU B 1 124 ? 6.512 -71.458 -23.568 1.00 129.17 124 GLU B C 1
ATOM 2495 O O . GLU B 1 124 ? 7.486 -72.105 -23.217 1.00 129.39 124 GLU B O 1
ATOM 2501 N N . LEU B 1 125 ? 5.672 -70.913 -22.698 1.00 127.84 125 LEU B N 1
ATOM 2502 C CA . LEU B 1 125 ? 5.881 -71.076 -21.268 1.00 127.44 125 LEU B CA 1
ATOM 2503 C C . LEU B 1 125 ? 6.005 -72.536 -20.870 1.00 129.08 125 LEU B C 1
ATOM 2504 O O . LEU B 1 125 ? 6.951 -72.928 -20.185 1.00 128.66 125 LEU B O 1
ATOM 2509 N N . SER B 1 126 ? 5.057 -73.353 -21.308 1.00 131.14 126 SER B N 1
ATOM 2510 C CA . SER B 1 126 ? 5.088 -74.783 -20.990 1.00 132.25 126 SER B CA 1
ATOM 2511 C C . SER B 1 126 ? 6.460 -75.408 -21.206 1.00 132.84 126 SER B C 1
ATOM 2512 O O . SER B 1 126 ? 6.785 -76.383 -20.562 1.00 133.02 126 SER B O 1
ATOM 2515 N N . GLN B 1 127 ? 7.258 -74.852 -22.109 1.00 133.92 127 GLN B N 1
ATOM 2516 C CA . GLN B 1 127 ? 8.578 -75.398 -22.354 1.00 134.87 127 GLN B CA 1
ATOM 2517 C C . GLN B 1 127 ? 9.390 -75.370 -21.082 1.00 135.35 127 GLN B C 1
ATOM 2518 O O . GLN B 1 127 ? 10.184 -76.265 -20.832 1.00 136.44 127 GLN B O 1
ATOM 2524 N N . LEU B 1 128 ? 9.194 -74.338 -20.276 1.00 135.77 128 LEU B N 1
ATOM 2525 C CA . LEU B 1 128 ? 9.916 -74.233 -19.023 1.00 137.24 128 LEU B CA 1
ATOM 2526 C C . LEU B 1 128 ? 9.632 -75.435 -18.133 1.00 139.50 128 LEU B C 1
ATOM 2527 O O . LEU B 1 128 ? 10.551 -76.063 -17.611 1.00 139.95 128 LEU B O 1
ATOM 2532 N N . LYS B 1 129 ? 8.354 -75.756 -17.956 1.00 142.22 129 LYS B N 1
ATOM 2533 C CA . LYS B 1 129 ? 7.971 -76.891 -17.123 1.00 144.38 129 LYS B CA 1
ATOM 2534 C C . LYS B 1 129 ? 8.799 -78.096 -17.561 1.00 146.57 129 LYS B C 1
ATOM 2535 O O . LYS B 1 129 ? 9.460 -78.717 -16.734 1.00 147.20 129 LYS B O 1
ATOM 2541 N N . ASP B 1 130 ? 8.784 -78.405 -18.860 1.00 148.78 130 ASP B N 1
ATOM 2542 C CA . ASP B 1 130 ? 9.547 -79.536 -19.387 1.00 151.20 130 ASP B CA 1
ATOM 2543 C C . ASP B 1 130 ? 11.017 -79.376 -19.004 1.00 151.86 130 ASP B C 1
ATOM 2544 O O . ASP B 1 130 ? 11.627 -80.300 -18.453 1.00 152.71 130 ASP B O 1
ATOM 2549 N N . LEU B 1 131 ? 11.584 -78.201 -19.271 1.00 152.00 131 LEU B N 1
ATOM 2550 C CA . LEU B 1 131 ? 12.995 -77.961 -18.953 1.00 152.20 131 LEU B CA 1
ATOM 2551 C C . LEU B 1 131 ? 13.285 -77.910 -17.452 1.00 152.86 131 LEU B C 1
ATOM 2552 O O . LEU B 1 131 ? 14.356 -77.488 -17.032 1.00 152.02 131 LEU B O 1
ATOM 2557 N N . MET B 1 132 ? 12.332 -78.346 -16.642 1.00 154.74 132 MET B N 1
ATOM 2558 C CA . MET B 1 132 ? 12.549 -78.376 -15.209 1.00 156.37 132 MET B CA 1
ATOM 2559 C C . MET B 1 132 ? 12.888 -79.809 -14.826 1.00 158.96 132 MET B C 1
ATOM 2560 O O . MET B 1 132 ? 13.701 -80.048 -13.932 1.00 159.36 132 MET B O 1
ATOM 2565 N N . ALA B 1 133 ? 12.264 -80.764 -15.509 1.00 161.80 133 ALA B N 1
ATOM 2566 C CA . ALA B 1 133 ? 12.551 -82.171 -15.270 1.00 165.24 133 ALA B CA 1
ATOM 2567 C C . ALA B 1 133 ? 13.976 -82.424 -15.778 1.00 167.39 133 ALA B C 1
ATOM 2568 O O . ALA B 1 133 ? 14.700 -83.286 -15.280 1.00 167.95 133 ALA B O 1
ATOM 2570 N N . TRP B 1 134 ? 14.359 -81.646 -16.780 1.00 169.56 134 TRP B N 1
ATOM 2571 C CA . TRP B 1 134 ? 15.683 -81.724 -17.390 1.00 171.16 134 TRP B CA 1
ATOM 2572 C C . TRP B 1 134 ? 16.714 -81.306 -16.342 1.00 171.31 134 TRP B C 1
ATOM 2573 O O . TRP B 1 134 ? 17.853 -81.757 -16.388 1.00 171.75 134 TRP B O 1
ATOM 2584 N N . LYS B 1 135 ? 16.313 -80.430 -15.418 1.00 170.80 135 LYS B N 1
ATOM 2585 C CA . LYS B 1 135 ? 17.216 -79.947 -14.385 1.00 170.85 135 LYS B CA 1
ATOM 2586 C C . LYS B 1 135 ? 16.872 -80.525 -13.031 1.00 171.79 135 LYS B C 1
ATOM 2587 O O . LYS B 1 135 ? 17.745 -80.686 -12.187 1.00 173.09 135 LYS B O 1
ATOM 2593 N N . ILE B 1 136 ? 15.601 -80.830 -12.810 1.00 172.06 136 ILE B N 1
ATOM 2594 C CA . ILE B 1 136 ? 15.201 -81.405 -11.536 1.00 172.67 136 ILE B CA 1
ATOM 2595 C C . ILE B 1 136 ? 14.467 -82.724 -11.764 1.00 174.12 136 ILE B C 1
ATOM 2596 O O . ILE B 1 136 ? 15.100 -83.761 -11.945 1.00 175.44 136 ILE B O 1
ATOM 2601 N N . ASN B 1 137 ? 13.137 -82.689 -11.754 1.00 174.91 137 ASN B N 1
ATOM 2602 C CA . ASN B 1 137 ? 12.338 -83.895 -11.969 1.00 175.58 137 ASN B CA 1
ATOM 2603 C C . ASN B 1 137 ? 10.942 -83.561 -12.472 1.00 176.00 137 ASN B C 1
ATOM 2604 O O . ASN B 1 137 ? 10.592 -82.389 -12.611 1.00 176.50 137 ASN B O 1
ATOM 2609 N N . VAL B 1 138 ? 10.151 -84.594 -12.755 1.00 175.98 138 VAL B N 1
ATOM 2610 C CA . VAL B 1 138 ? 8.792 -84.397 -13.243 1.00 175.09 138 VAL B CA 1
ATOM 2611 C C . VAL B 1 138 ? 7.866 -84.243 -12.042 1.00 174.24 138 VAL B C 1
ATOM 2612 O O . VAL B 1 138 ? 6.692 -83.944 -12.192 1.00 174.41 138 VAL B O 1
ATOM 2616 N N . GLU B 1 139 ? 8.407 -84.435 -10.849 1.00 173.11 139 GLU B N 1
ATOM 2617 C CA . GLU B 1 139 ? 7.604 -84.320 -9.653 1.00 172.67 139 GLU B CA 1
ATOM 2618 C C . GLU B 1 139 ? 7.495 -82.871 -9.210 1.00 171.33 139 GLU B C 1
ATOM 2619 O O . GLU B 1 139 ? 6.455 -82.443 -8.715 1.00 171.49 139 GLU B O 1
ATOM 2625 N N . PHE B 1 140 ? 8.565 -82.110 -9.397 1.00 169.44 140 PHE B N 1
ATOM 2626 C CA . PHE B 1 140 ? 8.575 -80.700 -8.997 1.00 167.86 140 PHE B CA 1
ATOM 2627 C C . PHE B 1 140 ? 7.449 -79.900 -9.627 1.00 167.59 140 PHE B C 1
ATOM 2628 O O . PHE B 1 140 ? 6.703 -79.192 -8.940 1.00 167.39 140 PHE B O 1
ATOM 2636 N N . VAL B 1 141 ? 7.349 -80.003 -10.949 1.00 166.90 141 VAL B N 1
ATOM 2637 C CA . VAL B 1 141 ? 6.325 -79.288 -11.689 1.00 166.31 141 VAL B CA 1
ATOM 2638 C C . VAL B 1 141 ? 4.930 -79.628 -11.171 1.00 165.92 141 VAL B C 1
ATOM 2639 O O . VAL B 1 141 ? 4.128 -78.733 -10.906 1.00 166.63 141 VAL B O 1
ATOM 2643 N N . ASN B 1 142 ? 4.642 -80.914 -11.008 1.00 164.77 142 ASN B N 1
ATOM 2644 C CA . ASN B 1 142 ? 3.332 -81.304 -10.524 1.00 163.02 142 ASN B CA 1
ATOM 2645 C C . ASN B 1 142 ? 3.094 -80.780 -9.112 1.00 161.83 142 ASN B C 1
ATOM 2646 O O . ASN B 1 142 ? 1.954 -80.657 -8.684 1.00 162.67 142 ASN B O 1
ATOM 2651 N N . GLY B 1 143 ? 4.165 -80.459 -8.394 1.00 160.12 143 GLY B N 1
ATOM 2652 C CA . GLY B 1 143 ? 4.014 -79.945 -7.040 1.00 158.62 143 GLY B CA 1
ATOM 2653 C C . GLY B 1 143 ? 3.618 -78.484 -7.047 1.00 157.61 143 GLY B C 1
ATOM 2654 O O . GLY B 1 143 ? 3.178 -77.927 -6.040 1.00 157.34 143 GLY B O 1
ATOM 2655 N N . VAL B 1 144 ? 3.780 -77.860 -8.204 1.00 156.69 144 VAL B N 1
ATOM 2656 C CA . VAL B 1 144 ? 3.432 -76.468 -8.365 1.00 155.21 144 VAL B CA 1
ATOM 2657 C C . VAL B 1 144 ? 2.048 -76.348 -8.969 1.00 155.03 144 VAL B C 1
ATOM 2658 O O . VAL B 1 144 ? 1.154 -75.780 -8.351 1.00 154.97 144 VAL B O 1
ATOM 2662 N N . ILE B 1 145 ? 1.862 -76.911 -10.159 1.00 154.78 145 ILE B N 1
ATOM 2663 C CA . ILE B 1 145 ? 0.568 -76.834 -10.828 1.00 155.05 145 ILE B CA 1
ATOM 2664 C C . ILE B 1 145 ? -0.588 -77.346 -9.977 1.00 155.23 145 ILE B C 1
ATOM 2665 O O . ILE B 1 145 ? -1.746 -77.032 -10.247 1.00 155.50 145 ILE B O 1
ATOM 2670 N N . ALA B 1 146 ? -0.276 -78.120 -8.944 1.00 155.28 146 ALA B N 1
ATOM 2671 C CA . ALA B 1 146 ? -1.311 -78.673 -8.083 1.00 155.21 146 ALA B CA 1
ATOM 2672 C C . ALA B 1 146 ? -1.423 -77.972 -6.749 1.00 155.26 146 ALA B C 1
ATOM 2673 O O . ALA B 1 146 ? -2.476 -77.465 -6.405 1.00 155.79 146 ALA B O 1
ATOM 2675 N N . ASP B 1 147 ? -0.333 -77.924 -6.000 1.00 155.59 147 ASP B N 1
ATOM 2676 C CA . ASP B 1 147 ? -0.372 -77.299 -4.686 1.00 156.09 147 ASP B CA 1
ATOM 2677 C C . ASP B 1 147 ? 0.314 -75.947 -4.613 1.00 156.16 147 ASP B C 1
ATOM 2678 O O . ASP B 1 147 ? 0.697 -75.508 -3.528 1.00 156.39 147 ASP B O 1
ATOM 2683 N N . HIS B 1 148 ? 0.468 -75.297 -5.762 1.00 155.62 148 HIS B N 1
ATOM 2684 C CA . HIS B 1 148 ? 1.122 -73.994 -5.839 1.00 155.10 148 HIS B CA 1
ATOM 2685 C C . HIS B 1 148 ? 1.992 -73.672 -4.622 1.00 153.78 148 HIS B C 1
ATOM 2686 O O . HIS B 1 148 ? 1.819 -72.649 -3.948 1.00 153.80 148 HIS B O 1
ATOM 2693 N N . ILE B 1 149 ? 2.937 -74.565 -4.358 1.00 151.74 149 ILE B N 1
ATOM 2694 C CA . ILE B 1 149 ? 3.842 -74.417 -3.238 1.00 149.91 149 ILE B CA 1
ATOM 2695 C C . ILE B 1 149 ? 4.724 -73.189 -3.351 1.00 148.24 149 ILE B C 1
ATOM 2696 O O . ILE B 1 149 ? 5.606 -73.123 -4.205 1.00 147.87 149 ILE B O 1
ATOM 2701 N N . ASP B 1 150 ? 4.490 -72.224 -2.474 1.00 146.12 150 ASP B N 1
ATOM 2702 C CA . ASP B 1 150 ? 5.260 -70.993 -2.457 1.00 144.36 150 ASP B CA 1
ATOM 2703 C C . ASP B 1 150 ? 4.976 -70.067 -3.619 1.00 141.66 150 ASP B C 1
ATOM 2704 O O . ASP B 1 150 ? 5.832 -69.282 -3.997 1.00 141.20 150 ASP B O 1
ATOM 2709 N N . VAL B 1 151 ? 3.776 -70.135 -4.179 1.00 139.10 151 VAL B N 1
ATOM 2710 C CA . VAL B 1 151 ? 3.439 -69.258 -5.286 1.00 136.16 151 VAL B CA 1
ATOM 2711 C C . VAL B 1 151 ? 2.896 -67.979 -4.700 1.00 134.86 151 VAL B C 1
ATOM 2712 O O . VAL B 1 151 ? 1.966 -67.990 -3.932 1.00 135.35 151 VAL B O 1
ATOM 2716 N N . PRO B 1 152 ? 3.471 -66.852 -5.081 1.00 134.02 152 PRO B N 1
ATOM 2717 C CA . PRO B 1 152 ? 3.078 -65.528 -4.607 1.00 134.43 152 PRO B CA 1
ATOM 2718 C C . PRO B 1 152 ? 1.589 -65.362 -4.529 1.00 134.80 152 PRO B C 1
ATOM 2719 O O . PRO B 1 152 ? 0.847 -65.940 -5.315 1.00 134.85 152 PRO B O 1
ATOM 2723 N N . GLU B 1 153 ? 1.153 -64.558 -3.574 1.00 135.02 153 GLU B N 1
ATOM 2724 C CA . GLU B 1 153 ? -0.267 -64.309 -3.385 1.00 134.99 153 GLU B CA 1
ATOM 2725 C C . GLU B 1 153 ? -0.809 -63.511 -4.565 1.00 133.18 153 GLU B C 1
ATOM 2726 O O . GLU B 1 153 ? -1.814 -63.884 -5.163 1.00 132.62 153 GLU B O 1
ATOM 2732 N N . LYS B 1 154 ? -0.144 -62.409 -4.897 1.00 131.61 154 LYS B N 1
ATOM 2733 C CA . LYS B 1 154 ? -0.593 -61.589 -6.017 1.00 130.21 154 LYS B CA 1
ATOM 2734 C C . LYS B 1 154 ? -0.690 -62.373 -7.320 1.00 127.64 154 LYS B C 1
ATOM 2735 O O . LYS B 1 154 ? -1.441 -61.993 -8.204 1.00 128.87 154 LYS B O 1
ATOM 2741 N N . ILE B 1 155 ? 0.053 -63.466 -7.449 1.00 124.20 155 ILE B N 1
ATOM 2742 C CA . ILE B 1 155 ? -0.019 -64.251 -8.670 1.00 120.78 155 ILE B CA 1
ATOM 2743 C C . ILE B 1 155 ? -1.337 -65.010 -8.704 1.00 121.79 155 ILE B C 1
ATOM 2744 O O . ILE B 1 155 ? -2.264 -64.597 -9.403 1.00 122.08 155 ILE B O 1
ATOM 2749 N N . ILE B 1 156 ? -1.440 -66.102 -7.945 1.00 121.94 156 ILE B N 1
ATOM 2750 C CA . ILE B 1 156 ? -2.674 -66.894 -7.935 1.00 121.82 156 ILE B CA 1
ATOM 2751 C C . ILE B 1 156 ? -3.917 -66.034 -7.946 1.00 122.03 156 ILE B C 1
ATOM 2752 O O . ILE B 1 156 ? -4.941 -66.461 -8.460 1.00 122.03 156 ILE B O 1
ATOM 2757 N N . LYS B 1 157 ? -3.822 -64.827 -7.389 1.00 122.42 157 LYS B N 1
ATOM 2758 C CA . LYS B 1 157 ? -4.965 -63.914 -7.344 1.00 123.26 157 LYS B CA 1
ATOM 2759 C C . LYS B 1 157 ? -5.163 -63.194 -8.681 1.00 123.07 157 LYS B C 1
ATOM 2760 O O . LYS B 1 157 ? -6.291 -62.971 -9.090 1.00 124.80 157 LYS B O 1
ATOM 2766 N N . LYS B 1 158 ? -4.096 -62.841 -9.384 1.00 121.98 158 LYS B N 1
ATOM 2767 C CA . LYS B 1 158 ? -4.301 -62.172 -10.659 1.00 120.77 158 LYS B CA 1
ATOM 2768 C C . LYS B 1 158 ? -4.547 -63.162 -11.778 1.00 120.76 158 LYS B C 1
ATOM 2769 O O . LYS B 1 158 ? -4.706 -62.781 -12.920 1.00 120.99 158 LYS B O 1
ATOM 2775 N N . CYS B 1 159 ? -4.584 -64.442 -11.457 1.00 120.54 159 CYS B N 1
ATOM 2776 C CA . CYS B 1 159 ? -4.848 -65.437 -12.477 1.00 120.49 159 CYS B CA 1
ATOM 2777 C C . CYS B 1 159 ? -6.327 -65.706 -12.534 1.00 121.52 159 CYS B C 1
ATOM 2778 O O . CYS B 1 159 ? -6.895 -65.912 -13.595 1.00 122.38 159 CYS B O 1
ATOM 2781 N N . SER B 1 160 ? -6.942 -65.718 -11.366 1.00 121.85 160 SER B N 1
ATOM 2782 C CA . SER B 1 160 ? -8.362 -65.956 -11.257 1.00 122.67 160 SER B CA 1
ATOM 2783 C C . SER B 1 160 ? -8.949 -64.835 -10.393 1.00 122.41 160 SER B C 1
ATOM 2784 O O . SER B 1 160 ? -9.478 -65.081 -9.323 1.00 122.45 160 SER B O 1
ATOM 2787 N N . PRO B 1 161 ? -8.862 -63.585 -10.862 1.00 122.63 161 PRO B N 1
ATOM 2788 C CA . PRO B 1 161 ? -9.368 -62.433 -10.126 1.00 124.13 161 PRO B CA 1
ATOM 2789 C C . PRO B 1 161 ? -10.798 -62.559 -9.714 1.00 126.37 161 PRO B C 1
ATOM 2790 O O . PRO B 1 161 ? -11.644 -62.985 -10.497 1.00 126.95 161 PRO B O 1
ATOM 2794 N N . SER B 1 162 ? -11.063 -62.203 -8.464 1.00 128.82 162 SER B N 1
ATOM 2795 C CA . SER B 1 162 ? -12.414 -62.264 -7.906 1.00 129.66 162 SER B CA 1
ATOM 2796 C C . SER B 1 162 ? -13.297 -61.198 -8.544 1.00 129.41 162 SER B C 1
ATOM 2797 O O . SER B 1 162 ? -12.804 -60.212 -9.104 1.00 129.67 162 SER B O 1
ATOM 2800 N N . VAL B 1 163 ? -14.601 -61.409 -8.489 1.00 127.93 163 VAL B N 1
ATOM 2801 C CA . VAL B 1 163 ? -15.525 -60.450 -9.070 1.00 127.25 163 VAL B CA 1
ATOM 2802 C C . VAL B 1 163 ? -15.189 -59.022 -8.631 1.00 127.43 163 VAL B C 1
ATOM 2803 O O . VAL B 1 163 ? -14.983 -58.766 -7.464 1.00 127.36 163 VAL B O 1
ATOM 2807 N N . PRO B 1 164 ? -15.113 -58.079 -9.566 1.00 127.76 164 PRO B N 1
ATOM 2808 C CA . PRO B 1 164 ? -14.794 -56.689 -9.240 1.00 129.33 164 PRO B CA 1
ATOM 2809 C C . PRO B 1 164 ? -15.753 -56.078 -8.229 1.00 132.78 164 PRO B C 1
ATOM 2810 O O . PRO B 1 164 ? -16.958 -56.313 -8.297 1.00 133.48 164 PRO B O 1
ATOM 2814 N N . LYS B 1 165 ? -15.219 -55.289 -7.295 1.00 136.45 165 LYS B N 1
ATOM 2815 C CA . LYS B 1 165 ? -16.023 -54.623 -6.248 1.00 139.10 165 LYS B CA 1
ATOM 2816 C C . LYS B 1 165 ? -16.862 -53.475 -6.816 1.00 140.99 165 LYS B C 1
ATOM 2817 O O . LYS B 1 165 ? -16.355 -52.640 -7.571 1.00 140.17 165 LYS B O 1
ATOM 2823 N N . GLU B 1 166 ? -18.133 -53.416 -6.428 1.00 143.39 166 GLU B N 1
ATOM 2824 C CA . GLU B 1 166 ? -19.011 -52.355 -6.920 1.00 146.85 166 GLU B CA 1
ATOM 2825 C C . GLU B 1 166 ? -18.369 -50.964 -6.889 1.00 147.65 166 GLU B C 1
ATOM 2826 O O . GLU B 1 166 ? -18.497 -50.181 -7.834 1.00 147.01 166 GLU B O 1
ATOM 2832 N N . GLU B 1 167 ? -17.677 -50.673 -5.794 1.00 149.87 167 GLU B N 1
ATOM 2833 C CA . GLU B 1 167 ? -17.014 -49.389 -5.600 1.00 151.88 167 GLU B CA 1
ATOM 2834 C C . GLU B 1 167 ? -16.000 -49.105 -6.707 1.00 152.39 167 GLU B C 1
ATOM 2835 O O . GLU B 1 167 ? -16.041 -48.053 -7.352 1.00 152.67 167 GLU B O 1
ATOM 2841 N N . LEU B 1 168 ? -15.091 -50.051 -6.922 1.00 152.62 168 LEU B N 1
ATOM 2842 C CA . LEU B 1 168 ? -14.053 -49.906 -7.937 1.00 152.76 168 LEU B CA 1
ATOM 2843 C C . LEU B 1 168 ? -14.640 -49.611 -9.309 1.00 152.73 168 LEU B C 1
ATOM 2844 O O . LEU B 1 168 ? -14.108 -48.797 -10.062 1.00 151.81 168 LEU B O 1
ATOM 2849 N N . VAL B 1 169 ? -15.743 -50.277 -9.627 1.00 153.51 169 VAL B N 1
ATOM 2850 C CA . VAL B 1 169 ? -16.391 -50.092 -10.919 1.00 154.39 169 VAL B CA 1
ATOM 2851 C C . VAL B 1 169 ? -16.872 -48.666 -11.069 1.00 155.71 169 VAL B C 1
ATOM 2852 O O . VAL B 1 169 ? -16.565 -47.997 -12.056 1.00 155.40 169 VAL B O 1
ATOM 2856 N N . ASP B 1 170 ? -17.650 -48.213 -10.089 1.00 157.54 170 ASP B N 1
ATOM 2857 C CA . ASP B 1 170 ? -18.184 -46.861 -10.099 1.00 158.92 170 ASP B CA 1
ATOM 2858 C C . ASP B 1 170 ? -17.038 -45.873 -10.211 1.00 159.09 170 ASP B C 1
ATOM 2859 O O . ASP B 1 170 ? -17.092 -44.937 -11.016 1.00 159.33 170 ASP B O 1
ATOM 2864 N N . LEU B 1 171 ? -15.994 -46.102 -9.414 1.00 158.54 171 LEU B N 1
ATOM 2865 C CA . LEU B 1 171 ? -14.827 -45.232 -9.399 1.00 157.32 171 LEU B CA 1
ATOM 2866 C C . LEU B 1 171 ? -14.151 -45.214 -10.763 1.00 156.54 171 LEU B C 1
ATOM 2867 O O . LEU B 1 171 ? -13.577 -44.202 -11.177 1.00 155.85 171 LEU B O 1
ATOM 2872 N N . TYR B 1 172 ? -14.235 -46.344 -11.456 1.00 156.24 172 TYR B N 1
ATOM 2873 C CA . TYR B 1 172 ? -13.651 -46.482 -12.781 1.00 156.63 172 TYR B CA 1
ATOM 2874 C C . TYR B 1 172 ? -14.455 -45.610 -13.746 1.00 157.26 172 TYR B C 1
ATOM 2875 O O . TYR B 1 172 ? -13.909 -44.723 -14.404 1.00 157.90 172 TYR B O 1
ATOM 2884 N N . LEU B 1 173 ? -15.755 -45.870 -13.829 1.00 157.56 173 LEU B N 1
ATOM 2885 C CA . LEU B 1 173 ? -16.633 -45.107 -14.702 1.00 157.98 173 LEU B CA 1
ATOM 2886 C C . LEU B 1 173 ? -16.391 -43.602 -14.569 1.00 159.77 173 LEU B C 1
ATOM 2887 O O . LEU B 1 173 ? -16.196 -42.905 -15.567 1.00 159.41 173 LEU B O 1
ATOM 2892 N N . LYS B 1 174 ? -16.402 -43.110 -13.332 1.00 161.98 174 LYS B N 1
ATOM 2893 C CA . LYS B 1 174 ? -16.202 -41.689 -13.056 1.00 164.05 174 LYS B CA 1
ATOM 2894 C C . LYS B 1 174 ? -14.914 -41.191 -13.700 1.00 165.15 174 LYS B C 1
ATOM 2895 O O . LYS B 1 174 ? -14.884 -40.098 -14.255 1.00 165.72 174 LYS B O 1
ATOM 2901 N N . GLU B 1 175 ? -13.859 -41.997 -13.631 1.00 166.28 175 GLU B N 1
ATOM 2902 C CA . GLU B 1 175 ? -12.574 -41.621 -14.204 1.00 167.12 175 GLU B CA 1
ATOM 2903 C C . GLU B 1 175 ? -12.592 -41.592 -15.734 1.00 167.82 175 GLU B C 1
ATOM 2904 O O . GLU B 1 175 ? -12.037 -40.681 -16.350 1.00 167.33 175 GLU B O 1
ATOM 2910 N N . ILE B 1 176 ? -13.226 -42.594 -16.339 1.00 168.97 176 ILE B N 1
ATOM 2911 C CA . ILE B 1 176 ? -13.321 -42.692 -17.793 1.00 170.42 176 ILE B CA 1
ATOM 2912 C C . ILE B 1 176 ? -14.066 -41.496 -18.347 1.00 172.12 176 ILE B C 1
ATOM 2913 O O . ILE B 1 176 ? -13.825 -41.065 -19.476 1.00 172.27 176 ILE B O 1
ATOM 2918 N N . ALA B 1 177 ? -14.988 -40.975 -17.545 1.00 173.90 177 ALA B N 1
ATOM 2919 C CA . ALA B 1 177 ? -15.795 -39.823 -17.933 1.00 175.36 177 ALA B CA 1
ATOM 2920 C C . ALA B 1 177 ? -14.988 -38.523 -17.844 1.00 176.36 177 ALA B C 1
ATOM 2921 O O . ALA B 1 177 ? -15.110 -37.654 -18.714 1.00 176.16 177 ALA B O 1
ATOM 2923 N N . LYS B 1 178 ? -14.169 -38.400 -16.794 1.00 177.46 178 LYS B N 1
ATOM 2924 C CA . LYS B 1 178 ? -13.331 -37.217 -16.573 1.00 178.42 178 LYS B CA 1
ATOM 2925 C C . LYS B 1 178 ? -12.193 -37.148 -17.601 1.00 179.51 178 LYS B C 1
ATOM 2926 O O . LYS B 1 178 ? -11.367 -36.231 -17.556 1.00 180.08 178 LYS B O 1
ATOM 2932 N N . THR B 1 179 ? -12.159 -38.108 -18.528 1.00 180.22 179 THR B N 1
ATOM 2933 C CA . THR B 1 179 ? -11.121 -38.145 -19.560 1.00 180.57 179 THR B CA 1
ATOM 2934 C C . THR B 1 179 ? -11.685 -38.024 -20.969 1.00 181.16 179 THR B C 1
ATOM 2935 O O . THR B 1 179 ? -11.016 -37.515 -21.869 1.00 180.98 179 THR B O 1
ATOM 2939 N N . TYR B 1 180 ? -12.913 -38.500 -21.157 1.00 182.31 180 TYR B N 1
ATOM 2940 C CA . TYR B 1 180 ? -13.565 -38.464 -22.466 1.00 183.94 180 TYR B CA 1
ATOM 2941 C C . TYR B 1 180 ? -14.690 -37.430 -22.580 1.00 185.83 180 TYR B C 1
ATOM 2942 O O . TYR B 1 180 ? -15.140 -37.121 -23.690 1.00 185.33 180 TYR B O 1
ATOM 2951 N N . ASP B 1 181 ? -15.128 -36.897 -21.438 1.00 189.29 181 ASP B N 1
ATOM 2952 C CA . ASP B 1 181 ? -16.208 -35.900 -21.377 1.00 192.44 181 ASP B CA 1
ATOM 2953 C C . ASP B 1 181 ? -17.501 -36.460 -21.955 1.00 193.66 181 ASP B C 1
ATOM 2954 O O . ASP B 1 181 ? -17.904 -36.127 -23.071 1.00 194.19 181 ASP B O 1
ATOM 2959 N N . VAL B 1 182 ? -18.146 -37.325 -21.189 1.00 194.63 182 VAL B N 1
ATOM 2960 C CA . VAL B 1 182 ? -19.394 -37.905 -21.627 1.00 195.49 182 VAL B CA 1
ATOM 2961 C C . VAL B 1 182 ? -20.458 -37.476 -20.626 1.00 196.58 182 VAL B C 1
ATOM 2962 O O . VAL B 1 182 ? -20.137 -36.936 -19.557 1.00 196.17 182 VAL B O 1
ATOM 2966 N N . PRO B 1 183 ? -21.742 -37.689 -20.967 1.00 197.59 183 PRO B N 1
ATOM 2967 C CA . PRO B 1 183 ? -22.871 -37.326 -20.104 1.00 198.13 183 PRO B CA 1
ATOM 2968 C C . PRO B 1 183 ? -22.637 -37.543 -18.597 1.00 198.83 183 PRO B C 1
ATOM 2969 O O . PRO B 1 183 ? -22.210 -38.615 -18.167 1.00 198.48 183 PRO B O 1
ATOM 2973 N N . TYR B 1 184 ? -22.919 -36.505 -17.809 1.00 199.60 184 TYR B N 1
ATOM 2974 C CA . TYR B 1 184 ? -22.762 -36.540 -16.350 1.00 200.00 184 TYR B CA 1
ATOM 2975 C C . TYR B 1 184 ? -23.929 -37.310 -15.694 1.00 200.00 184 TYR B C 1
ATOM 2976 O O . TYR B 1 184 ? -23.804 -37.824 -14.571 1.00 199.83 184 TYR B O 1
ATOM 2985 N N . SER B 1 185 ? -25.052 -37.382 -16.415 1.00 200.00 185 SER B N 1
ATOM 2986 C CA . SER B 1 185 ? -26.270 -38.076 -15.976 1.00 199.44 185 SER B CA 1
ATOM 2987 C C . SER B 1 185 ? -26.120 -39.586 -16.187 1.00 199.80 185 SER B C 1
ATOM 2988 O O . SER B 1 185 ? -27.108 -40.329 -16.170 1.00 200.00 185 SER B O 1
ATOM 2991 N N . LYS B 1 186 ? -24.877 -40.024 -16.385 1.00 199.57 186 LYS B N 1
ATOM 2992 C CA . LYS B 1 186 ? -24.566 -41.434 -16.599 1.00 198.99 186 LYS B CA 1
ATOM 2993 C C . LYS B 1 186 ? -23.437 -41.876 -15.655 1.00 199.44 186 LYS B C 1
ATOM 2994 O O . LYS B 1 186 ? -23.282 -43.066 -15.365 1.00 199.08 186 LYS B O 1
ATOM 3000 N N . LEU B 1 187 ? -22.658 -40.911 -15.173 1.00 199.59 187 LEU B N 1
ATOM 3001 C CA . LEU B 1 187 ? -21.541 -41.199 -14.278 1.00 199.72 187 LEU B CA 1
ATOM 3002 C C . LEU B 1 187 ? -21.948 -41.292 -12.809 1.00 199.91 187 LEU B C 1
ATOM 3003 O O . LEU B 1 187 ? -21.662 -42.290 -12.143 1.00 199.84 187 LEU B O 1
ATOM 3008 N N . GLU B 1 188 ? -22.625 -40.260 -12.310 1.00 199.95 188 GLU B N 1
ATOM 3009 C CA . GLU B 1 188 ? -23.078 -40.253 -10.924 1.00 199.91 188 GLU B CA 1
ATOM 3010 C C . GLU B 1 188 ? -24.459 -40.897 -10.818 1.00 199.91 188 GLU B C 1
ATOM 3011 O O . GLU B 1 188 ? -25.198 -40.646 -9.865 1.00 200.00 188 GLU B O 1
ATOM 3017 N N . ASN B 1 189 ? -24.800 -41.732 -11.800 1.00 199.84 189 ASN B N 1
ATOM 3018 C CA . ASN B 1 189 ? -26.095 -42.417 -11.821 1.00 199.84 189 ASN B CA 1
ATOM 3019 C C . ASN B 1 189 ? -25.941 -43.908 -11.452 1.00 199.72 189 ASN B C 1
ATOM 3020 O O . ASN B 1 189 ? -26.809 -44.474 -10.779 1.00 199.60 189 ASN B O 1
ATOM 3025 N N . SER B 1 190 ? -24.842 -44.533 -11.890 1.00 199.49 190 SER B N 1
ATOM 3026 C CA . SER B 1 190 ? -24.575 -45.954 -11.612 1.00 198.88 190 SER B CA 1
ATOM 3027 C C . SER B 1 190 ? -24.760 -46.295 -10.132 1.00 198.50 190 SER B C 1
ATOM 3028 O O . SER B 1 190 ? -25.646 -47.124 -9.837 1.00 197.45 190 SER B O 1
ATOM 3031 N N . MET C 1 5 ? 8.417 -85.677 -22.297 1.00 141.83 5 MET C N 1
ATOM 3032 C CA . MET C 1 5 ? 7.063 -85.453 -21.706 1.00 142.35 5 MET C CA 1
ATOM 3033 C C . MET C 1 5 ? 6.761 -86.380 -20.493 1.00 143.05 5 MET C C 1
ATOM 3034 O O . MET C 1 5 ? 6.389 -85.892 -19.404 1.00 142.31 5 MET C O 1
ATOM 3036 N N . ILE C 1 6 ? 6.933 -87.700 -20.693 1.00 143.48 6 ILE C N 1
ATOM 3037 C CA . ILE C 1 6 ? 6.708 -88.762 -19.671 1.00 142.50 6 ILE C CA 1
ATOM 3038 C C . ILE C 1 6 ? 7.838 -88.885 -18.602 1.00 143.94 6 ILE C C 1
ATOM 3039 O O . ILE C 1 6 ? 8.968 -88.467 -18.852 1.00 144.00 6 ILE C O 1
ATOM 3044 N N . PRO C 1 7 ? 7.540 -89.437 -17.388 1.00 145.25 7 PRO C N 1
ATOM 3045 C CA . PRO C 1 7 ? 8.544 -89.614 -16.311 1.00 145.17 7 PRO C CA 1
ATOM 3046 C C . PRO C 1 7 ? 9.818 -90.313 -16.793 1.00 144.02 7 PRO C C 1
ATOM 3047 O O . PRO C 1 7 ? 9.773 -91.062 -17.764 1.00 144.54 7 PRO C O 1
ATOM 3051 N N . PHE C 1 8 ? 10.938 -90.072 -16.105 1.00 142.43 8 PHE C N 1
ATOM 3052 C CA . PHE C 1 8 ? 12.261 -90.633 -16.446 1.00 140.44 8 PHE C CA 1
ATOM 3053 C C . PHE C 1 8 ? 12.289 -92.173 -16.565 1.00 138.97 8 PHE C C 1
ATOM 3054 O O . PHE C 1 8 ? 12.625 -92.724 -17.616 1.00 138.38 8 PHE C O 1
ATOM 3062 N N . THR C 1 9 ? 11.954 -92.851 -15.473 1.00 137.31 9 THR C N 1
ATOM 3063 C CA . THR C 1 9 ? 11.911 -94.302 -15.430 1.00 136.06 9 THR C CA 1
ATOM 3064 C C . THR C 1 9 ? 11.331 -94.935 -16.702 1.00 137.21 9 THR C C 1
ATOM 3065 O O . THR C 1 9 ? 11.726 -96.044 -17.095 1.00 137.58 9 THR C O 1
ATOM 3069 N N . ILE C 1 10 ? 10.393 -94.241 -17.347 1.00 137.74 10 ILE C N 1
ATOM 3070 C CA . ILE C 1 10 ? 9.745 -94.753 -18.558 1.00 136.64 10 ILE C CA 1
ATOM 3071 C C . ILE C 1 10 ? 10.583 -94.519 -19.776 1.00 135.32 10 ILE C C 1
ATOM 3072 O O . ILE C 1 10 ? 10.854 -95.447 -20.520 1.00 134.31 10 ILE C O 1
ATOM 3077 N N . LYS C 1 11 ? 10.961 -93.259 -19.986 1.00 135.34 11 LYS C N 1
ATOM 3078 C CA . LYS C 1 11 ? 11.772 -92.908 -21.138 1.00 136.00 11 LYS C CA 1
ATOM 3079 C C . LYS C 1 11 ? 13.013 -93.806 -21.169 1.00 135.84 11 LYS C C 1
ATOM 3080 O O . LYS C 1 11 ? 13.322 -94.397 -22.213 1.00 137.25 11 LYS C O 1
ATOM 3086 N N . LEU C 1 12 ? 13.710 -93.955 -20.042 1.00 133.52 12 LEU C N 1
ATOM 3087 C CA . LEU C 1 12 ? 14.905 -94.804 -20.031 1.00 131.01 12 LEU C CA 1
ATOM 3088 C C . LEU C 1 12 ? 14.577 -96.282 -20.349 1.00 130.35 12 LEU C C 1
ATOM 3089 O O . LEU C 1 12 ? 15.274 -96.937 -21.148 1.00 129.27 12 LEU C O 1
ATOM 3094 N N . LYS C 1 13 ? 13.501 -96.794 -19.750 1.00 130.41 13 LYS C N 1
ATOM 3095 C CA . LYS C 1 13 ? 13.095 -98.175 -19.975 1.00 130.79 13 LYS C CA 1
ATOM 3096 C C . LYS C 1 13 ? 12.849 -98.411 -21.471 1.00 130.62 13 LYS C C 1
ATOM 3097 O O . LYS C 1 13 ? 13.351 -99.376 -22.060 1.00 130.45 13 LYS C O 1
ATOM 3103 N N . THR C 1 14 ? 12.092 -97.511 -22.086 1.00 130.14 14 THR C N 1
ATOM 3104 C CA . THR C 1 14 ? 11.784 -97.659 -23.489 1.00 129.39 14 THR C CA 1
ATOM 3105 C C . THR C 1 14 ? 13.041 -97.513 -24.324 1.00 129.64 14 THR C C 1
ATOM 3106 O O . THR C 1 14 ? 13.231 -98.245 -25.297 1.00 130.38 14 THR C O 1
ATOM 3110 N N . CYS C 1 15 ? 13.912 -96.588 -23.930 1.00 129.49 15 CYS C N 1
ATOM 3111 C CA . CYS C 1 15 ? 15.153 -96.334 -24.668 1.00 130.12 15 CYS C CA 1
ATOM 3112 C C . CYS C 1 15 ? 16.028 -97.587 -24.701 1.00 128.85 15 CYS C C 1
ATOM 3113 O O . CYS C 1 15 ? 16.459 -98.037 -25.776 1.00 129.07 15 CYS C O 1
ATOM 3116 N N . LEU C 1 16 ? 16.293 -98.142 -23.522 1.00 127.12 16 LEU C N 1
ATOM 3117 C CA . LEU C 1 16 ? 17.113 -99.335 -23.422 1.00 125.33 16 LEU C CA 1
ATOM 3118 C C . LEU C 1 16 ? 16.512 -100.496 -24.203 1.00 125.45 16 LEU C C 1
ATOM 3119 O O . LEU C 1 16 ? 17.197 -101.135 -25.013 1.00 124.61 16 LEU C O 1
ATOM 3124 N N . LYS C 1 17 ? 15.235 -100.770 -23.951 1.00 125.33 17 LYS C N 1
ATOM 3125 C CA . LYS C 1 17 ? 14.556 -101.852 -24.629 1.00 125.83 17 LYS C CA 1
ATOM 3126 C C . LYS C 1 17 ? 14.793 -101.795 -26.120 1.00 126.77 17 LYS C C 1
ATOM 3127 O O . LYS C 1 17 ? 14.875 -102.829 -26.778 1.00 126.73 17 LYS C O 1
ATOM 3133 N N . MET C 1 18 ? 14.913 -100.579 -26.644 1.00 128.13 18 MET C N 1
ATOM 3134 C CA . MET C 1 18 ? 15.156 -100.378 -28.070 1.00 129.74 18 MET C CA 1
ATOM 3135 C C . MET C 1 18 ? 16.544 -100.889 -28.437 1.00 129.90 18 MET C C 1
ATOM 3136 O O . MET C 1 18 ? 16.693 -101.766 -29.294 1.00 130.43 18 MET C O 1
ATOM 3141 N N . CYS C 1 19 ? 17.566 -100.337 -27.793 1.00 129.07 19 CYS C N 1
ATOM 3142 C CA . CYS C 1 19 ? 18.937 -100.751 -28.065 1.00 128.70 19 CYS C CA 1
ATOM 3143 C C . CYS C 1 19 ? 19.054 -102.266 -28.092 1.00 128.55 19 CYS C C 1
ATOM 3144 O O . CYS C 1 19 ? 19.750 -102.827 -28.931 1.00 127.63 19 CYS C O 1
ATOM 3147 N N . ILE C 1 20 ? 18.372 -102.924 -27.162 1.00 129.21 20 ILE C N 1
ATOM 3148 C CA . ILE C 1 20 ? 18.384 -104.378 -27.108 1.00 129.85 20 ILE C CA 1
ATOM 3149 C C . ILE C 1 20 ? 17.858 -104.943 -28.413 1.00 131.62 20 ILE C C 1
ATOM 3150 O O . ILE C 1 20 ? 18.559 -105.664 -29.118 1.00 131.56 20 ILE C O 1
ATOM 3155 N N . GLN C 1 21 ? 16.612 -104.610 -28.723 1.00 133.93 21 GLN C N 1
ATOM 3156 C CA . GLN C 1 21 ? 15.989 -105.067 -29.947 1.00 136.42 21 GLN C CA 1
ATOM 3157 C C . GLN C 1 21 ? 16.966 -104.981 -31.107 1.00 136.91 21 GLN C C 1
ATOM 3158 O O . GLN C 1 21 ? 17.285 -106.003 -31.722 1.00 137.49 21 GLN C O 1
ATOM 3164 N N . ARG C 1 22 ? 17.468 -103.778 -31.392 1.00 137.27 22 ARG C N 1
ATOM 3165 C CA . ARG C 1 22 ? 18.401 -103.590 -32.523 1.00 138.16 22 ARG C CA 1
ATOM 3166 C C . ARG C 1 22 ? 19.774 -104.279 -32.338 1.00 137.04 22 ARG C C 1
ATOM 3167 O O . ARG C 1 22 ? 20.305 -104.885 -33.290 1.00 136.48 22 ARG C O 1
ATOM 3175 N N . LEU C 1 23 ? 20.336 -104.200 -31.128 1.00 134.78 23 LEU C N 1
ATOM 3176 C CA . LEU C 1 23 ? 21.612 -104.836 -30.852 1.00 132.39 23 LEU C CA 1
ATOM 3177 C C . LEU C 1 23 ? 21.557 -106.284 -31.242 1.00 132.53 23 LEU C C 1
ATOM 3178 O O . LEU C 1 23 ? 22.493 -106.827 -31.829 1.00 131.87 23 LEU C O 1
ATOM 3183 N N . ARG C 1 24 ? 20.446 -106.911 -30.897 1.00 133.33 24 ARG C N 1
ATOM 3184 C CA . ARG C 1 24 ? 20.272 -108.306 -31.198 1.00 134.88 24 ARG C CA 1
ATOM 3185 C C . ARG C 1 24 ? 20.130 -108.469 -32.700 1.00 136.02 24 ARG C C 1
ATOM 3186 O O . ARG C 1 24 ? 20.721 -109.387 -33.270 1.00 136.77 24 ARG C O 1
ATOM 3194 N N . TYR C 1 25 ? 19.366 -107.577 -33.340 1.00 136.61 25 TYR C N 1
ATOM 3195 C CA . TYR C 1 25 ? 19.160 -107.652 -34.790 1.00 138.37 25 TYR C CA 1
ATOM 3196 C C . TYR C 1 25 ? 20.528 -107.663 -35.451 1.00 138.86 25 TYR C C 1
ATOM 3197 O O . TYR C 1 25 ? 20.806 -108.491 -36.335 1.00 139.46 25 TYR C O 1
ATOM 3206 N N . ALA C 1 26 ? 21.395 -106.753 -35.019 1.00 138.43 26 ALA C N 1
ATOM 3207 C CA . ALA C 1 26 ? 22.732 -106.687 -35.596 1.00 138.95 26 ALA C CA 1
ATOM 3208 C C . ALA C 1 26 ? 23.431 -108.028 -35.418 1.00 139.26 26 ALA C C 1
ATOM 3209 O O . ALA C 1 26 ? 24.123 -108.509 -36.325 1.00 138.91 26 ALA C O 1
ATOM 3211 N N . GLN C 1 27 ? 23.249 -108.623 -34.244 1.00 139.29 27 GLN C N 1
ATOM 3212 C CA . GLN C 1 27 ? 23.860 -109.899 -33.962 1.00 139.60 27 GLN C CA 1
ATOM 3213 C C . GLN C 1 27 ? 23.430 -110.977 -34.936 1.00 140.74 27 GLN C C 1
ATOM 3214 O O . GLN C 1 27 ? 24.254 -111.524 -35.671 1.00 140.58 27 GLN C O 1
ATOM 3220 N N . GLU C 1 28 ? 22.140 -111.292 -34.930 1.00 142.25 28 GLU C N 1
ATOM 3221 C CA . GLU C 1 28 ? 21.610 -112.319 -35.809 1.00 144.46 28 GLU C CA 1
ATOM 3222 C C . GLU C 1 28 ? 22.059 -112.102 -37.251 1.00 144.12 28 GLU C C 1
ATOM 3223 O O . GLU C 1 28 ? 22.410 -113.067 -37.944 1.00 143.91 28 GLU C O 1
ATOM 3229 N N . LYS C 1 29 ? 22.051 -110.841 -37.698 1.00 143.36 29 LYS C N 1
ATOM 3230 C CA . LYS C 1 29 ? 22.438 -110.517 -39.074 1.00 143.13 29 LYS C CA 1
ATOM 3231 C C . LYS C 1 29 ? 23.952 -110.688 -39.311 1.00 142.12 29 LYS C C 1
ATOM 3232 O O . LYS C 1 29 ? 24.358 -111.336 -40.291 1.00 142.91 29 LYS C O 1
ATOM 3238 N N . GLN C 1 30 ? 24.789 -110.142 -38.430 1.00 139.39 30 GLN C N 1
ATOM 3239 C CA . GLN C 1 30 ? 26.227 -110.274 -38.615 1.00 136.53 30 GLN C CA 1
ATOM 3240 C C . GLN C 1 30 ? 26.724 -111.685 -38.420 1.00 135.85 30 GLN C C 1
ATOM 3241 O O . GLN C 1 30 ? 27.686 -112.094 -39.069 1.00 135.34 30 GLN C O 1
ATOM 3247 N N . GLN C 1 31 ? 26.072 -112.419 -37.522 1.00 135.55 31 GLN C N 1
ATOM 3248 C CA . GLN C 1 31 ? 26.429 -113.804 -37.263 1.00 135.06 31 GLN C CA 1
ATOM 3249 C C . GLN C 1 31 ? 26.226 -114.634 -38.516 1.00 135.03 31 GLN C C 1
ATOM 3250 O O . GLN C 1 31 ? 27.110 -115.375 -38.930 1.00 134.52 31 GLN C O 1
ATOM 3256 N N . ALA C 1 32 ? 25.051 -114.507 -39.113 1.00 135.90 32 ALA C N 1
ATOM 3257 C CA . ALA C 1 32 ? 24.749 -115.248 -40.320 1.00 137.51 32 ALA C CA 1
ATOM 3258 C C . ALA C 1 32 ? 25.680 -114.792 -41.436 1.00 138.73 32 ALA C C 1
ATOM 3259 O O . ALA C 1 32 ? 26.120 -115.599 -42.257 1.00 138.99 32 ALA C O 1
ATOM 3261 N N . ILE C 1 33 ? 25.982 -113.494 -41.456 1.00 140.36 33 ILE C N 1
ATOM 3262 C CA . ILE C 1 33 ? 26.869 -112.908 -42.468 1.00 142.00 33 ILE C CA 1
ATOM 3263 C C . ILE C 1 33 ? 28.296 -113.418 -42.317 1.00 143.54 33 ILE C C 1
ATOM 3264 O O . ILE C 1 33 ? 28.938 -113.799 -43.303 1.00 144.01 33 ILE C O 1
ATOM 3269 N N . ALA C 1 34 ? 28.787 -113.427 -41.081 1.00 144.68 34 ALA C N 1
ATOM 3270 C CA . ALA C 1 34 ? 30.134 -113.905 -40.805 1.00 145.31 34 ALA C CA 1
ATOM 3271 C C . ALA C 1 34 ? 30.253 -115.395 -41.149 1.00 146.34 34 ALA C C 1
ATOM 3272 O O . ALA C 1 34 ? 31.287 -115.834 -41.659 1.00 146.37 34 ALA C O 1
ATOM 3274 N N . LYS C 1 35 ? 29.191 -116.163 -40.886 1.00 147.76 35 LYS C N 1
ATOM 3275 C CA . LYS C 1 35 ? 29.189 -117.608 -41.165 1.00 149.01 35 LYS C CA 1
ATOM 3276 C C . LYS C 1 35 ? 29.273 -117.914 -42.666 1.00 149.44 35 LYS C C 1
ATOM 3277 O O . LYS C 1 35 ? 29.827 -118.940 -43.068 1.00 149.81 35 LYS C O 1
ATOM 3283 N N . GLN C 1 36 ? 28.727 -117.036 -43.499 1.00 150.05 36 GLN C N 1
ATOM 3284 C CA . GLN C 1 36 ? 28.803 -117.264 -44.929 1.00 150.93 36 GLN C CA 1
ATOM 3285 C C . GLN C 1 36 ? 30.202 -116.882 -45.389 1.00 151.11 36 GLN C C 1
ATOM 3286 O O . GLN C 1 36 ? 30.684 -117.391 -46.403 1.00 151.06 36 GLN C O 1
ATOM 3292 N N . SER C 1 37 ? 30.845 -115.983 -44.637 1.00 151.23 37 SER C N 1
ATOM 3293 C CA . SER C 1 37 ? 32.212 -115.548 -44.936 1.00 150.81 37 SER C CA 1
ATOM 3294 C C . SER C 1 37 ? 33.166 -116.725 -44.740 1.00 151.05 37 SER C C 1
ATOM 3295 O O . SER C 1 37 ? 34.089 -116.927 -45.532 1.00 151.93 37 SER C O 1
ATOM 3298 N N . ARG C 1 38 ? 32.943 -117.488 -43.674 1.00 150.17 38 ARG C N 1
ATOM 3299 C CA . ARG C 1 38 ? 33.770 -118.650 -43.386 1.00 149.63 38 ARG C CA 1
ATOM 3300 C C . ARG C 1 38 ? 33.701 -119.603 -44.582 1.00 150.60 38 ARG C C 1
ATOM 3301 O O . ARG C 1 38 ? 34.717 -120.135 -45.031 1.00 150.82 38 ARG C O 1
ATOM 3309 N N . ARG C 1 39 ? 32.489 -119.814 -45.088 1.00 151.82 39 ARG C N 1
ATOM 3310 C CA . ARG C 1 39 ? 32.264 -120.700 -46.226 1.00 153.42 39 ARG C CA 1
ATOM 3311 C C . ARG C 1 39 ? 33.158 -120.283 -47.393 1.00 153.94 39 ARG C C 1
ATOM 3312 O O . ARG C 1 39 ? 33.838 -121.114 -47.998 1.00 153.48 39 ARG C O 1
ATOM 3320 N N . GLN C 1 40 ? 33.154 -118.987 -47.697 1.00 154.60 40 GLN C N 1
ATOM 3321 C CA . GLN C 1 40 ? 33.971 -118.447 -48.783 1.00 155.44 40 GLN C CA 1
ATOM 3322 C C . GLN C 1 40 ? 35.465 -118.605 -48.476 1.00 155.49 40 GLN C C 1
ATOM 3323 O O . GLN C 1 40 ? 36.274 -118.800 -49.382 1.00 156.00 40 GLN C O 1
ATOM 3329 N N . VAL C 1 41 ? 35.833 -118.520 -47.203 1.00 154.99 41 VAL C N 1
ATOM 3330 C CA . VAL C 1 41 ? 37.223 -118.664 -46.820 1.00 154.05 41 VAL C CA 1
ATOM 3331 C C . VAL C 1 41 ? 37.693 -120.027 -47.301 1.00 154.30 41 VAL C C 1
ATOM 3332 O O . VAL C 1 41 ? 38.771 -120.136 -47.869 1.00 154.25 41 VAL C O 1
ATOM 3336 N N . ALA C 1 42 ? 36.871 -121.054 -47.087 1.00 154.99 42 ALA C N 1
ATOM 3337 C CA . ALA C 1 42 ? 37.198 -122.419 -47.501 1.00 155.86 42 ALA C CA 1
ATOM 3338 C C . ALA C 1 42 ? 37.220 -122.524 -49.026 1.00 156.74 42 ALA C C 1
ATOM 3339 O O . ALA C 1 42 ? 37.979 -123.314 -49.597 1.00 156.70 42 ALA C O 1
ATOM 3341 N N . GLN C 1 43 ? 36.383 -121.723 -49.682 1.00 157.67 43 GLN C N 1
ATOM 3342 C CA . GLN C 1 43 ? 36.300 -121.720 -51.144 1.00 158.74 43 GLN C CA 1
ATOM 3343 C C . GLN C 1 43 ? 37.621 -121.206 -51.730 1.00 159.63 43 GLN C C 1
ATOM 3344 O O . GLN C 1 43 ? 38.058 -121.660 -52.794 1.00 159.91 43 GLN C O 1
ATOM 3350 N N . LEU C 1 44 ? 38.256 -120.262 -51.030 1.00 160.40 44 LEU C N 1
ATOM 3351 C CA . LEU C 1 44 ? 39.526 -119.683 -51.484 1.00 160.94 44 LEU C CA 1
ATOM 3352 C C . LEU C 1 44 ? 40.711 -120.647 -51.355 1.00 161.17 44 LEU C C 1
ATOM 3353 O O . LEU C 1 44 ? 41.733 -120.502 -52.045 1.00 160.67 44 LEU C O 1
ATOM 3358 N N . LEU C 1 45 ? 40.558 -121.627 -50.467 1.00 161.67 45 LEU C N 1
ATOM 3359 C CA . LEU C 1 45 ? 41.580 -122.639 -50.216 1.00 161.99 45 LEU C CA 1
ATOM 3360 C C . LEU C 1 45 ? 41.579 -123.654 -51.351 1.00 162.37 45 LEU C C 1
ATOM 3361 O O . LEU C 1 45 ? 42.642 -124.090 -51.813 1.00 162.56 45 LEU C O 1
ATOM 3366 N N . LEU C 1 46 ? 40.380 -124.030 -51.791 1.00 162.89 46 LEU C N 1
ATOM 3367 C CA . LEU C 1 46 ? 40.225 -124.995 -52.874 1.00 163.22 46 LEU C CA 1
ATOM 3368 C C . LEU C 1 46 ? 40.558 -124.340 -54.228 1.00 164.63 46 LEU C C 1
ATOM 3369 O O . LEU C 1 46 ? 40.254 -124.904 -55.283 1.00 165.36 46 LEU C O 1
ATOM 3374 N N . THR C 1 47 ? 41.195 -123.161 -54.180 1.00 165.63 47 THR C N 1
ATOM 3375 C CA . THR C 1 47 ? 41.602 -122.404 -55.380 1.00 166.10 47 THR C CA 1
ATOM 3376 C C . THR C 1 47 ? 43.071 -121.922 -55.271 1.00 167.12 47 THR C C 1
ATOM 3377 O O . THR C 1 47 ? 43.462 -120.936 -55.912 1.00 167.62 47 THR C O 1
ATOM 3381 N N . ASN C 1 48 ? 43.875 -122.611 -54.456 1.00 167.36 48 ASN C N 1
ATOM 3382 C CA . ASN C 1 48 ? 45.293 -122.276 -54.259 1.00 167.23 48 ASN C CA 1
ATOM 3383 C C . ASN C 1 48 ? 45.571 -120.803 -53.974 1.00 166.39 48 ASN C C 1
ATOM 3384 O O . ASN C 1 48 ? 46.731 -120.366 -53.971 1.00 165.76 48 ASN C O 1
ATOM 3389 N N . LYS C 1 49 ? 44.506 -120.044 -53.744 1.00 165.37 49 LYS C N 1
ATOM 3390 C CA . LYS C 1 49 ? 44.632 -118.631 -53.453 1.00 164.19 49 LYS C CA 1
ATOM 3391 C C . LYS C 1 49 ? 44.981 -118.462 -51.987 1.00 163.45 49 LYS C C 1
ATOM 3392 O O . LYS C 1 49 ? 44.220 -117.907 -51.208 1.00 162.75 49 LYS C O 1
ATOM 3398 N N . GLU C 1 50 ? 46.153 -118.978 -51.635 1.00 163.45 50 GLU C N 1
ATOM 3399 C CA . GLU C 1 50 ? 46.672 -118.923 -50.282 1.00 163.23 50 GLU C CA 1
ATOM 3400 C C . GLU C 1 50 ? 46.578 -117.515 -49.724 1.00 162.53 50 GLU C C 1
ATOM 3401 O O . GLU C 1 50 ? 45.891 -117.287 -48.736 1.00 162.51 50 GLU C O 1
ATOM 3407 N N . GLN C 1 51 ? 47.269 -116.571 -50.365 1.00 161.84 51 GLN C N 1
ATOM 3408 C CA . GLN C 1 51 ? 47.291 -115.172 -49.914 1.00 160.14 51 GLN C CA 1
ATOM 3409 C C . GLN C 1 51 ? 45.927 -114.511 -49.740 1.00 158.79 51 GLN C C 1
ATOM 3410 O O . GLN C 1 51 ? 45.667 -113.883 -48.708 1.00 157.57 51 GLN C O 1
ATOM 3416 N N . LYS C 1 52 ? 45.073 -114.644 -50.759 1.00 157.55 52 LYS C N 1
ATOM 3417 C CA . LYS C 1 52 ? 43.729 -114.065 -50.735 1.00 155.77 52 LYS C CA 1
ATOM 3418 C C . LYS C 1 52 ? 42.857 -114.786 -49.698 1.00 154.41 52 LYS C C 1
ATOM 3419 O O . LYS C 1 52 ? 41.773 -114.315 -49.359 1.00 155.21 52 LYS C O 1
ATOM 3425 N N . ALA C 1 53 ? 43.323 -115.925 -49.195 1.00 151.89 53 ALA C N 1
ATOM 3426 C CA . ALA C 1 53 ? 42.561 -116.654 -48.198 1.00 148.35 53 ALA C CA 1
ATOM 3427 C C . ALA C 1 53 ? 43.067 -116.291 -46.811 1.00 146.37 53 ALA C C 1
ATOM 3428 O O . ALA C 1 53 ? 42.354 -116.458 -45.831 1.00 145.53 53 ALA C O 1
ATOM 3430 N N . HIS C 1 54 ? 44.299 -115.789 -46.729 1.00 145.21 54 HIS C N 1
ATOM 3431 C CA . HIS C 1 54 ? 44.892 -115.403 -45.437 1.00 144.09 54 HIS C CA 1
ATOM 3432 C C . HIS C 1 54 ? 44.363 -114.046 -44.970 1.00 141.80 54 HIS C C 1
ATOM 3433 O O . HIS C 1 54 ? 43.632 -113.967 -43.980 1.00 141.63 54 HIS C O 1
ATOM 3440 N N . TYR C 1 55 ? 44.749 -112.980 -45.668 1.00 138.70 55 TYR C N 1
ATOM 3441 C CA . TYR C 1 55 ? 44.297 -111.655 -45.308 1.00 134.83 55 TYR C CA 1
ATOM 3442 C C . TYR C 1 55 ? 42.791 -111.634 -45.079 1.00 134.61 55 TYR C C 1
ATOM 3443 O O . TYR C 1 55 ? 42.312 -110.940 -44.178 1.00 134.56 55 TYR C O 1
ATOM 3452 N N . ARG C 1 56 ? 42.061 -112.413 -45.888 1.00 134.09 56 ARG C N 1
ATOM 3453 C CA . ARG C 1 56 ? 40.584 -112.546 -45.827 1.00 132.75 56 ARG C CA 1
ATOM 3454 C C . ARG C 1 56 ? 40.136 -112.958 -44.429 1.00 130.86 56 ARG C C 1
ATOM 3455 O O . ARG C 1 56 ? 39.211 -112.382 -43.859 1.00 130.16 56 ARG C O 1
ATOM 3463 N N . VAL C 1 57 ? 40.806 -113.969 -43.893 1.00 129.35 57 VAL C N 1
ATOM 3464 C CA . VAL C 1 57 ? 40.485 -114.473 -42.580 1.00 127.50 57 VAL C CA 1
ATOM 3465 C C . VAL C 1 57 ? 40.752 -113.414 -41.528 1.00 126.61 57 VAL C C 1
ATOM 3466 O O . VAL C 1 57 ? 39.976 -113.289 -40.591 1.00 127.47 57 VAL C O 1
ATOM 3470 N N . GLU C 1 58 ? 41.826 -112.640 -41.662 1.00 125.31 58 GLU C N 1
ATOM 3471 C CA . GLU C 1 58 ? 42.093 -111.600 -40.662 1.00 124.15 58 GLU C CA 1
ATOM 3472 C C . GLU C 1 58 ? 40.836 -110.793 -40.407 1.00 123.37 58 GLU C C 1
ATOM 3473 O O . GLU C 1 58 ? 40.561 -110.386 -39.279 1.00 121.68 58 GLU C O 1
ATOM 3479 N N . THR C 1 59 ? 40.099 -110.545 -41.489 1.00 123.09 59 THR C N 1
ATOM 3480 C CA . THR C 1 59 ? 38.850 -109.798 -41.427 1.00 122.66 59 THR C CA 1
ATOM 3481 C C . THR C 1 59 ? 37.835 -110.626 -40.626 1.00 123.00 59 THR C C 1
ATOM 3482 O O . THR C 1 59 ? 37.154 -110.088 -39.733 1.00 124.42 59 THR C O 1
ATOM 3486 N N . LEU C 1 60 ? 37.744 -111.930 -40.913 1.00 121.95 60 LEU C N 1
ATOM 3487 C CA . LEU C 1 60 ? 36.808 -112.802 -40.192 1.00 120.20 60 LEU C CA 1
ATOM 3488 C C . LEU C 1 60 ? 36.970 -112.669 -38.678 1.00 119.83 60 LEU C C 1
ATOM 3489 O O . LEU C 1 60 ? 36.007 -112.842 -37.949 1.00 120.20 60 LEU C O 1
ATOM 3494 N N . ILE C 1 61 ? 38.181 -112.365 -38.214 1.00 119.54 61 ILE C N 1
ATOM 3495 C CA . ILE C 1 61 ? 38.443 -112.210 -36.784 1.00 119.66 61 ILE C CA 1
ATOM 3496 C C . ILE C 1 61 ? 37.860 -110.890 -36.271 1.00 119.72 61 ILE C C 1
ATOM 3497 O O . ILE C 1 61 ? 37.186 -110.856 -35.249 1.00 118.53 61 ILE C O 1
ATOM 3502 N N . HIS C 1 62 ? 38.131 -109.800 -36.976 1.00 120.31 62 HIS C N 1
ATOM 3503 C CA . HIS C 1 62 ? 37.622 -108.507 -36.551 1.00 121.11 62 HIS C CA 1
ATOM 3504 C C . HIS C 1 62 ? 36.121 -108.465 -36.503 1.00 122.20 62 HIS C C 1
ATOM 3505 O O . HIS C 1 62 ? 35.540 -107.849 -35.604 1.00 122.26 62 HIS C O 1
ATOM 3512 N N . ASP C 1 63 ? 35.501 -109.104 -37.488 1.00 123.02 63 ASP C N 1
ATOM 3513 C CA . ASP C 1 63 ? 34.055 -109.167 -37.545 1.00 124.23 63 ASP C CA 1
ATOM 3514 C C . ASP C 1 63 ? 33.572 -110.035 -36.372 1.00 123.81 63 ASP C C 1
ATOM 3515 O O . ASP C 1 63 ? 32.602 -109.701 -35.683 1.00 122.99 63 ASP C O 1
ATOM 3520 N N . ASP C 1 64 ? 34.260 -111.142 -36.121 1.00 123.73 64 ASP C N 1
ATOM 3521 C CA . ASP C 1 64 ? 33.865 -112.007 -35.014 1.00 123.00 64 ASP C CA 1
ATOM 3522 C C . ASP C 1 64 ? 34.078 -111.239 -33.706 1.00 121.87 64 ASP C C 1
ATOM 3523 O O . ASP C 1 64 ? 33.265 -111.333 -32.803 1.00 121.90 64 ASP C O 1
ATOM 3528 N N . ILE C 1 65 ? 35.154 -110.461 -33.620 1.00 121.03 65 ILE C N 1
ATOM 3529 C CA . ILE C 1 65 ? 35.437 -109.682 -32.413 1.00 120.56 65 ILE C CA 1
ATOM 3530 C C . ILE C 1 65 ? 34.381 -108.609 -32.190 1.00 120.09 65 ILE C C 1
ATOM 3531 O O . ILE C 1 65 ? 34.035 -108.259 -31.042 1.00 119.08 65 ILE C O 1
ATOM 3536 N N . HIS C 1 66 ? 33.892 -108.065 -33.299 1.00 119.27 66 HIS C N 1
ATOM 3537 C CA . HIS C 1 66 ? 32.864 -107.040 -33.238 1.00 118.63 66 HIS C CA 1
ATOM 3538 C C . HIS C 1 66 ? 31.615 -107.689 -32.598 1.00 118.00 66 HIS C C 1
ATOM 3539 O O . HIS C 1 66 ? 31.078 -107.169 -31.605 1.00 117.47 66 HIS C O 1
ATOM 3546 N N . ILE C 1 67 ? 31.177 -108.827 -33.147 1.00 116.65 67 ILE C N 1
ATOM 3547 C CA . ILE C 1 67 ? 30.009 -109.534 -32.620 1.00 116.06 67 ILE C CA 1
ATOM 3548 C C . ILE C 1 67 ? 30.065 -109.728 -31.108 1.00 116.51 67 ILE C C 1
ATOM 3549 O O . ILE C 1 67 ? 29.065 -109.544 -30.426 1.00 115.73 67 ILE C O 1
ATOM 3554 N N . GLU C 1 68 ? 31.229 -110.131 -30.600 1.00 117.44 68 GLU C N 1
ATOM 3555 C CA . GLU C 1 68 ? 31.404 -110.329 -29.168 1.00 118.27 68 GLU C CA 1
ATOM 3556 C C . GLU C 1 68 ? 31.051 -108.986 -28.533 1.00 117.29 68 GLU C C 1
ATOM 3557 O O . GLU C 1 68 ? 30.237 -108.925 -27.606 1.00 116.83 68 GLU C O 1
ATOM 3563 N N . LEU C 1 69 ? 31.652 -107.907 -29.044 1.00 115.70 69 LEU C N 1
ATOM 3564 C CA . LEU C 1 69 ? 31.386 -106.577 -28.517 1.00 113.49 69 LEU C CA 1
ATOM 3565 C C . LEU C 1 69 ? 29.901 -106.347 -28.370 1.00 113.13 69 LEU C C 1
ATOM 3566 O O . LEU C 1 69 ? 29.460 -105.708 -27.431 1.00 112.67 69 LEU C O 1
ATOM 3571 N N . LEU C 1 70 ? 29.126 -106.876 -29.302 1.00 113.85 70 LEU C N 1
ATOM 3572 C CA . LEU C 1 70 ? 27.674 -106.706 -29.238 1.00 115.23 70 LEU C CA 1
ATOM 3573 C C . LEU C 1 70 ? 27.009 -107.508 -28.098 1.00 116.14 70 LEU C C 1
ATOM 3574 O O . LEU C 1 70 ? 26.284 -106.952 -27.273 1.00 114.71 70 LEU C O 1
ATOM 3579 N N . GLU C 1 71 ? 27.267 -108.811 -28.038 1.00 118.04 71 GLU C N 1
ATOM 3580 C CA . GLU C 1 71 ? 26.671 -109.656 -26.989 1.00 120.29 71 GLU C CA 1
ATOM 3581 C C . GLU C 1 71 ? 26.942 -109.037 -25.619 1.00 118.94 71 GLU C C 1
ATOM 3582 O O . GLU C 1 71 ? 26.118 -109.123 -24.705 1.00 118.45 71 GLU C O 1
ATOM 3588 N N . ILE C 1 72 ? 28.117 -108.426 -25.494 1.00 117.15 72 ILE C N 1
ATOM 3589 C CA . ILE C 1 72 ? 28.549 -107.789 -24.257 1.00 115.60 72 ILE C CA 1
ATOM 3590 C C . ILE C 1 72 ? 27.741 -106.506 -24.009 1.00 114.51 72 ILE C C 1
ATOM 3591 O O . ILE C 1 72 ? 27.268 -106.246 -22.887 1.00 112.97 72 ILE C O 1
ATOM 3596 N N . LEU C 1 73 ? 27.582 -105.707 -25.063 1.00 113.45 73 LEU C N 1
ATOM 3597 C CA . LEU C 1 73 ? 26.819 -104.473 -24.962 1.00 112.53 73 LEU C CA 1
ATOM 3598 C C . LEU C 1 73 ? 25.371 -104.881 -24.661 1.00 112.75 73 LEU C C 1
ATOM 3599 O O . LEU C 1 73 ? 24.702 -104.257 -23.820 1.00 111.87 73 LEU C O 1
ATOM 3604 N N . GLU C 1 74 ? 24.901 -105.944 -25.328 1.00 113.37 74 GLU C N 1
ATOM 3605 C CA . GLU C 1 74 ? 23.538 -106.438 -25.109 1.00 113.70 74 GLU C CA 1
ATOM 3606 C C . GLU C 1 74 ? 23.345 -106.584 -23.614 1.00 113.20 74 GLU C C 1
ATOM 3607 O O . GLU C 1 74 ? 22.576 -105.872 -22.986 1.00 111.96 74 GLU C O 1
ATOM 3613 N N . LEU C 1 75 ? 24.061 -107.546 -23.064 1.00 113.52 75 LEU C N 1
ATOM 3614 C CA . LEU C 1 75 ? 23.997 -107.819 -21.657 1.00 113.77 75 LEU C CA 1
ATOM 3615 C C . LEU C 1 75 ? 23.966 -106.503 -20.873 1.00 114.80 75 LEU C C 1
ATOM 3616 O O . LEU C 1 75 ? 22.970 -106.210 -20.197 1.00 114.10 75 LEU C O 1
ATOM 3621 N N . TYR C 1 76 ? 25.033 -105.702 -20.986 1.00 116.63 76 TYR C N 1
ATOM 3622 C CA . TYR C 1 76 ? 25.125 -104.419 -20.264 1.00 118.34 76 TYR C CA 1
ATOM 3623 C C . TYR C 1 76 ? 23.780 -103.653 -20.199 1.00 119.02 76 TYR C C 1
ATOM 3624 O O . TYR C 1 76 ? 23.385 -103.128 -19.139 1.00 117.90 76 TYR C O 1
ATOM 3633 N N . CYS C 1 77 ? 23.071 -103.602 -21.327 1.00 120.00 77 CYS C N 1
ATOM 3634 C CA . CYS C 1 77 ? 21.773 -102.928 -21.380 1.00 119.93 77 CYS C CA 1
ATOM 3635 C C . CYS C 1 77 ? 20.818 -103.697 -20.464 1.00 119.96 77 CYS C C 1
ATOM 3636 O O . CYS C 1 77 ? 20.360 -103.155 -19.463 1.00 119.62 77 CYS C O 1
ATOM 3639 N N . GLU C 1 78 ? 20.555 -104.963 -20.815 1.00 119.76 78 GLU C N 1
ATOM 3640 C CA . GLU C 1 78 ? 19.667 -105.839 -20.059 1.00 119.42 78 GLU C CA 1
ATOM 3641 C C . GLU C 1 78 ? 19.908 -105.641 -18.565 1.00 119.36 78 GLU C C 1
ATOM 3642 O O . GLU C 1 78 ? 18.955 -105.556 -17.760 1.00 118.22 78 GLU C O 1
ATOM 3648 N N . LEU C 1 79 ? 21.186 -105.535 -18.200 1.00 118.95 79 LEU C N 1
ATOM 3649 C CA . LEU C 1 79 ? 21.559 -105.328 -16.806 1.00 119.12 79 LEU C CA 1
ATOM 3650 C C . LEU C 1 79 ? 20.959 -103.997 -16.309 1.00 119.14 79 LEU C C 1
ATOM 3651 O O . LEU C 1 79 ? 20.345 -103.946 -15.224 1.00 119.77 79 LEU C O 1
ATOM 3656 N N . LEU C 1 80 ? 21.129 -102.925 -17.090 1.00 117.78 80 LEU C N 1
ATOM 3657 C CA . LEU C 1 80 ? 20.583 -101.614 -16.710 1.00 115.68 80 LEU C CA 1
ATOM 3658 C C . LEU C 1 80 ? 19.049 -101.601 -16.755 1.00 115.17 80 LEU C C 1
ATOM 3659 O O . LEU C 1 80 ? 18.402 -101.010 -15.895 1.00 114.23 80 LEU C O 1
ATOM 3664 N N . LEU C 1 81 ? 18.484 -102.269 -17.757 1.00 115.26 81 LEU C N 1
ATOM 3665 C CA . LEU C 1 81 ? 17.043 -102.346 -17.922 1.00 115.07 81 LEU C CA 1
ATOM 3666 C C . LEU C 1 81 ? 16.418 -102.789 -16.622 1.00 116.39 81 LEU C C 1
ATOM 3667 O O . LEU C 1 81 ? 15.487 -102.158 -16.124 1.00 116.53 81 LEU C O 1
ATOM 3672 N N . ALA C 1 82 ? 16.938 -103.878 -16.070 1.00 117.42 82 ALA C N 1
ATOM 3673 C CA . ALA C 1 82 ? 16.404 -104.411 -14.829 1.00 119.16 82 ALA C CA 1
ATOM 3674 C C . ALA C 1 82 ? 16.613 -103.457 -13.660 1.00 120.03 82 ALA C C 1
ATOM 3675 O O . ALA C 1 82 ? 15.681 -103.146 -12.923 1.00 120.45 82 ALA C O 1
ATOM 3677 N N . ARG C 1 83 ? 17.841 -102.984 -13.498 1.00 121.39 83 ARG C N 1
ATOM 3678 C CA . ARG C 1 83 ? 18.159 -102.064 -12.413 1.00 123.34 83 ARG C CA 1
ATOM 3679 C C . ARG C 1 83 ? 17.649 -100.639 -12.660 1.00 125.21 83 ARG C C 1
ATOM 3680 O O . ARG C 1 83 ? 18.099 -99.686 -11.991 1.00 125.21 83 ARG C O 1
ATOM 3688 N N . VAL C 1 84 ? 16.713 -100.485 -13.595 1.00 126.27 84 VAL C N 1
ATOM 3689 C CA . VAL C 1 84 ? 16.184 -99.174 -13.890 1.00 127.23 84 VAL C CA 1
ATOM 3690 C C . VAL C 1 84 ? 15.806 -98.435 -12.632 1.00 129.14 84 VAL C C 1
ATOM 3691 O O . VAL C 1 84 ? 16.128 -97.261 -12.480 1.00 128.99 84 VAL C O 1
ATOM 3695 N N . GLN C 1 85 ? 15.137 -99.137 -11.726 1.00 132.83 85 GLN C N 1
ATOM 3696 C CA . GLN C 1 85 ? 14.708 -98.521 -10.475 1.00 136.46 85 GLN C CA 1
ATOM 3697 C C . GLN C 1 85 ? 15.870 -97.901 -9.685 1.00 138.38 85 GLN C C 1
ATOM 3698 O O . GLN C 1 85 ? 15.700 -96.871 -9.021 1.00 138.58 85 GLN C O 1
ATOM 3704 N N . VAL C 1 86 ? 17.053 -98.512 -9.781 1.00 140.53 86 VAL C N 1
ATOM 3705 C CA . VAL C 1 86 ? 18.242 -98.026 -9.066 1.00 141.86 86 VAL C CA 1
ATOM 3706 C C . VAL C 1 86 ? 18.951 -96.888 -9.817 1.00 142.06 86 VAL C C 1
ATOM 3707 O O . VAL C 1 86 ? 19.696 -96.102 -9.229 1.00 141.21 86 VAL C O 1
ATOM 3711 N N . ILE C 1 87 ? 18.688 -96.807 -11.115 1.00 143.01 87 ILE C N 1
ATOM 3712 C CA . ILE C 1 87 ? 19.271 -95.789 -11.973 1.00 144.39 87 ILE C CA 1
ATOM 3713 C C . ILE C 1 87 ? 18.584 -94.452 -11.763 1.00 146.57 87 ILE C C 1
ATOM 3714 O O . ILE C 1 87 ? 19.173 -93.396 -11.991 1.00 145.58 87 ILE C O 1
ATOM 3719 N N . ASN C 1 88 ? 17.321 -94.516 -11.357 1.00 149.89 88 ASN C N 1
ATOM 3720 C CA . ASN C 1 88 ? 16.518 -93.328 -11.135 1.00 153.75 88 ASN C CA 1
ATOM 3721 C C . ASN C 1 88 ? 16.937 -92.590 -9.873 1.00 156.59 88 ASN C C 1
ATOM 3722 O O . ASN C 1 88 ? 16.686 -91.396 -9.733 1.00 156.45 88 ASN C O 1
ATOM 3727 N N . ASP C 1 89 ? 17.566 -93.306 -8.945 1.00 160.54 89 ASP C N 1
ATOM 3728 C CA . ASP C 1 89 ? 18.025 -92.699 -7.687 1.00 164.27 89 ASP C CA 1
ATOM 3729 C C . ASP C 1 89 ? 19.493 -92.278 -7.796 1.00 166.09 89 ASP C C 1
ATOM 3730 O O . ASP C 1 89 ? 20.310 -92.593 -6.921 1.00 166.00 89 ASP C O 1
ATOM 3735 N N . ILE C 1 90 ? 19.819 -91.568 -8.877 1.00 168.13 90 ILE C N 1
ATOM 3736 C CA . ILE C 1 90 ? 21.187 -91.106 -9.118 1.00 170.05 90 ILE C CA 1
ATOM 3737 C C . ILE C 1 90 ? 21.182 -89.770 -9.858 1.00 171.67 90 ILE C C 1
ATOM 3738 O O . ILE C 1 90 ? 20.334 -89.524 -10.725 1.00 171.17 90 ILE C O 1
ATOM 3743 N N . SER C 1 91 ? 22.148 -88.918 -9.525 1.00 174.06 91 SER C N 1
ATOM 3744 C CA . SER C 1 91 ? 22.239 -87.591 -10.130 1.00 176.62 91 SER C CA 1
ATOM 3745 C C . SER C 1 91 ? 23.687 -87.064 -10.223 1.00 177.38 91 SER C C 1
ATOM 3746 O O . SER C 1 91 ? 23.970 -86.120 -10.969 1.00 177.23 91 SER C O 1
ATOM 3749 N N . THR C 1 92 ? 24.601 -87.683 -9.482 1.00 178.29 92 THR C N 1
ATOM 3750 C CA . THR C 1 92 ? 25.991 -87.253 -9.492 1.00 179.12 92 THR C CA 1
ATOM 3751 C C . THR C 1 92 ? 26.914 -88.389 -9.867 1.00 179.69 92 THR C C 1
ATOM 3752 O O . THR C 1 92 ? 26.567 -89.558 -9.718 1.00 179.28 92 THR C O 1
ATOM 3756 N N . GLU C 1 93 ? 28.100 -88.047 -10.350 1.00 180.42 93 GLU C N 1
ATOM 3757 C CA . GLU C 1 93 ? 29.052 -89.078 -10.721 1.00 181.50 93 GLU C CA 1
ATOM 3758 C C . GLU C 1 93 ? 29.448 -89.891 -9.486 1.00 181.80 93 GLU C C 1
ATOM 3759 O O . GLU C 1 93 ? 29.323 -91.117 -9.480 1.00 181.65 93 GLU C O 1
ATOM 3765 N N . GLU C 1 94 ? 29.913 -89.197 -8.447 1.00 182.48 94 GLU C N 1
ATOM 3766 C CA . GLU C 1 94 ? 30.345 -89.831 -7.197 1.00 182.88 94 GLU C CA 1
ATOM 3767 C C . GLU C 1 94 ? 29.432 -90.992 -6.833 1.00 182.32 94 GLU C C 1
ATOM 3768 O O . GLU C 1 94 ? 29.891 -92.047 -6.381 1.00 181.86 94 GLU C O 1
ATOM 3774 N N . GLN C 1 95 ? 28.136 -90.797 -7.041 1.00 181.62 95 GLN C N 1
ATOM 3775 C CA . GLN C 1 95 ? 27.166 -91.836 -6.737 1.00 181.21 95 GLN C CA 1
ATOM 3776 C C . GLN C 1 95 ? 27.447 -93.110 -7.524 1.00 180.71 95 GLN C C 1
ATOM 3777 O O . GLN C 1 95 ? 27.837 -94.132 -6.958 1.00 179.96 95 GLN C O 1
ATOM 3783 N N . LEU C 1 96 ? 27.253 -93.037 -8.834 1.00 180.20 96 LEU C N 1
ATOM 3784 C CA . LEU C 1 96 ? 27.463 -94.184 -9.694 1.00 179.98 96 LEU C CA 1
ATOM 3785 C C . LEU C 1 96 ? 28.840 -94.795 -9.530 1.00 180.09 96 LEU C C 1
ATOM 3786 O O . LEU C 1 96 ? 28.978 -96.014 -9.445 1.00 179.87 96 LEU C O 1
ATOM 3791 N N . VAL C 1 97 ? 29.856 -93.941 -9.480 1.00 180.67 97 VAL C N 1
ATOM 3792 C CA . VAL C 1 97 ? 31.237 -94.398 -9.356 1.00 180.88 97 VAL C CA 1
ATOM 3793 C C . VAL C 1 97 ? 31.511 -95.301 -8.162 1.00 181.24 97 VAL C C 1
ATOM 3794 O O . VAL C 1 97 ? 31.677 -96.507 -8.324 1.00 181.83 97 VAL C O 1
ATOM 3798 N N . LYS C 1 98 ? 31.560 -94.727 -6.965 1.00 181.22 98 LYS C N 1
ATOM 3799 C CA . LYS C 1 98 ? 31.854 -95.524 -5.784 1.00 181.32 98 LYS C CA 1
ATOM 3800 C C . LYS C 1 98 ? 30.630 -96.013 -5.002 1.00 180.98 98 LYS C C 1
ATOM 3801 O O . LYS C 1 98 ? 30.610 -95.943 -3.773 1.00 181.13 98 LYS C O 1
ATOM 3807 N N . GLU C 1 99 ? 29.618 -96.519 -5.707 1.00 180.21 99 GLU C N 1
ATOM 3808 C CA . GLU C 1 99 ? 28.416 -97.027 -5.037 1.00 179.60 99 GLU C CA 1
ATOM 3809 C C . GLU C 1 99 ? 27.674 -98.081 -5.851 1.00 177.70 99 GLU C C 1
ATOM 3810 O O . GLU C 1 99 ? 27.004 -98.957 -5.299 1.00 177.49 99 GLU C O 1
ATOM 3816 N N . HIS C 1 100 ? 27.784 -97.982 -7.167 1.00 175.36 100 HIS C N 1
ATOM 3817 C CA . HIS C 1 100 ? 27.137 -98.938 -8.045 1.00 173.27 100 HIS C CA 1
ATOM 3818 C C . HIS C 1 100 ? 28.191 -99.566 -8.954 1.00 171.87 100 HIS C C 1
ATOM 3819 O O . HIS C 1 100 ? 28.044 -99.610 -10.176 1.00 171.48 100 HIS C O 1
ATOM 3826 N N . MET C 1 101 ? 29.256 -100.063 -8.339 1.00 169.84 101 MET C N 1
ATOM 3827 C CA . MET C 1 101 ? 30.342 -100.660 -9.081 1.00 167.85 101 MET C CA 1
ATOM 3828 C C . MET C 1 101 ? 30.368 -102.145 -8.831 1.00 166.30 101 MET C C 1
ATOM 3829 O O . MET C 1 101 ? 31.040 -102.881 -9.536 1.00 165.71 101 MET C O 1
ATOM 3834 N N . ASP C 1 102 ? 29.638 -102.578 -7.810 1.00 165.21 102 ASP C N 1
ATOM 3835 C CA . ASP C 1 102 ? 29.562 -103.995 -7.466 1.00 164.40 102 ASP C CA 1
ATOM 3836 C C . ASP C 1 102 ? 28.475 -104.699 -8.261 1.00 162.88 102 ASP C C 1
ATOM 3837 O O . ASP C 1 102 ? 28.611 -105.874 -8.615 1.00 162.67 102 ASP C O 1
ATOM 3842 N N . ASP C 1 103 ? 27.386 -103.976 -8.521 1.00 161.25 103 ASP C N 1
ATOM 3843 C CA . ASP C 1 103 ? 26.263 -104.517 -9.291 1.00 158.87 103 ASP C CA 1
ATOM 3844 C C . ASP C 1 103 ? 26.510 -104.435 -10.804 1.00 155.67 103 ASP C C 1
ATOM 3845 O O . ASP C 1 103 ? 25.764 -105.010 -11.601 1.00 155.42 103 ASP C O 1
ATOM 3850 N N . GLY C 1 104 ? 27.567 -103.727 -11.188 1.00 151.86 104 GLY C N 1
ATOM 3851 C CA . GLY C 1 104 ? 27.892 -103.603 -12.595 1.00 147.27 104 GLY C CA 1
ATOM 3852 C C . GLY C 1 104 ? 27.146 -102.494 -13.295 1.00 143.85 104 GLY C C 1
ATOM 3853 O O . GLY C 1 104 ? 27.208 -102.350 -14.512 1.00 142.22 104 GLY C O 1
ATOM 3854 N N . ILE C 1 105 ? 26.439 -101.690 -12.523 1.00 141.65 105 ILE C N 1
ATOM 3855 C CA . ILE C 1 105 ? 25.683 -100.620 -13.132 1.00 139.35 105 ILE C CA 1
ATOM 3856 C C . ILE C 1 105 ? 26.621 -99.694 -13.894 1.00 138.20 105 ILE C C 1
ATOM 3857 O O . ILE C 1 105 ? 26.365 -99.385 -15.059 1.00 138.14 105 ILE C O 1
ATOM 3862 N N . ASN C 1 106 ? 27.710 -99.274 -13.243 1.00 136.59 106 ASN C N 1
ATOM 3863 C CA . ASN C 1 106 ? 28.684 -98.347 -13.839 1.00 134.22 106 ASN C CA 1
ATOM 3864 C C . ASN C 1 106 ? 29.421 -98.929 -15.039 1.00 132.82 106 ASN C C 1
ATOM 3865 O O . ASN C 1 106 ? 29.463 -98.338 -16.126 1.00 130.88 106 ASN C O 1
ATOM 3870 N N . GLU C 1 107 ? 30.017 -100.091 -14.811 1.00 132.20 107 GLU C N 1
ATOM 3871 C CA . GLU C 1 107 ? 30.770 -100.787 -15.836 1.00 132.54 107 GLU C CA 1
ATOM 3872 C C . GLU C 1 107 ? 29.899 -101.013 -17.082 1.00 131.80 107 GLU C C 1
ATOM 3873 O O . GLU C 1 107 ? 30.411 -101.336 -18.169 1.00 132.26 107 GLU C O 1
ATOM 3879 N N . ALA C 1 108 ? 28.589 -100.828 -16.931 1.00 129.27 108 ALA C N 1
ATOM 3880 C CA . ALA C 1 108 ? 27.679 -101.048 -18.041 1.00 126.40 108 ALA C CA 1
ATOM 3881 C C . ALA C 1 108 ? 27.335 -99.780 -18.790 1.00 124.66 108 ALA C C 1
ATOM 3882 O O . ALA C 1 108 ? 27.472 -99.713 -20.005 1.00 123.87 108 ALA C O 1
ATOM 3884 N N . ILE C 1 109 ? 26.877 -98.778 -18.054 1.00 123.48 109 ILE C N 1
ATOM 3885 C CA . ILE C 1 109 ? 26.494 -97.514 -18.663 1.00 121.84 109 ILE C CA 1
ATOM 3886 C C . ILE C 1 109 ? 27.674 -96.756 -19.255 1.00 120.99 109 ILE C C 1
ATOM 3887 O O . ILE C 1 109 ? 27.602 -96.279 -20.396 1.00 120.53 109 ILE C O 1
ATOM 3892 N N . ARG C 1 110 ? 28.753 -96.627 -18.489 1.00 119.11 110 ARG C N 1
ATOM 3893 C CA . ARG C 1 110 ? 29.896 -95.892 -18.999 1.00 117.17 110 ARG C CA 1
ATOM 3894 C C . ARG C 1 110 ? 30.366 -96.460 -20.343 1.00 115.53 110 ARG C C 1
ATOM 3895 O O . ARG C 1 110 ? 30.585 -95.698 -21.294 1.00 114.21 110 ARG C O 1
ATOM 3903 N N . SER C 1 111 ? 30.480 -97.789 -20.434 1.00 112.79 111 SER C N 1
ATOM 3904 C CA . SER C 1 111 ? 30.941 -98.413 -21.666 1.00 109.24 111 SER C CA 1
ATOM 3905 C C . SER C 1 111 ? 30.012 -98.153 -22.844 1.00 108.48 111 SER C C 1
ATOM 3906 O O . SER C 1 111 ? 30.444 -97.675 -23.890 1.00 107.69 111 SER C O 1
ATOM 3909 N N . LEU C 1 112 ? 28.733 -98.457 -22.659 1.00 108.68 112 LEU C N 1
ATOM 3910 C CA . LEU C 1 112 ? 27.710 -98.272 -23.699 1.00 109.27 112 LEU C CA 1
ATOM 3911 C C . LEU C 1 112 ? 27.826 -96.932 -24.432 1.00 111.24 112 LEU C C 1
ATOM 3912 O O . LEU C 1 112 ? 27.733 -96.876 -25.668 1.00 110.77 112 LEU C O 1
ATOM 3917 N N . ILE C 1 113 ? 28.017 -95.866 -23.648 1.00 112.63 113 ILE C N 1
ATOM 3918 C CA . ILE C 1 113 ? 28.164 -94.510 -24.157 1.00 113.06 113 ILE C CA 1
ATOM 3919 C C . ILE C 1 113 ? 29.395 -94.438 -25.077 1.00 115.44 113 ILE C C 1
ATOM 3920 O O . ILE C 1 113 ? 29.333 -93.828 -26.164 1.00 115.27 113 ILE C O 1
ATOM 3925 N N . TYR C 1 114 ? 30.504 -95.053 -24.633 1.00 116.48 114 TYR C N 1
ATOM 3926 C CA . TYR C 1 114 ? 31.757 -95.070 -25.393 1.00 117.11 114 TYR C CA 1
ATOM 3927 C C . TYR C 1 114 ? 31.497 -95.729 -26.758 1.00 116.42 114 TYR C C 1
ATOM 3928 O O . TYR C 1 114 ? 31.793 -95.162 -27.822 1.00 114.43 114 TYR C O 1
ATOM 3937 N N . ALA C 1 115 ? 30.897 -96.913 -26.697 1.00 116.31 115 ALA C N 1
ATOM 3938 C CA . ALA C 1 115 ? 30.590 -97.693 -27.869 1.00 117.82 115 ALA C CA 1
ATOM 3939 C C . ALA C 1 115 ? 29.852 -96.920 -28.955 1.00 119.64 115 ALA C C 1
ATOM 3940 O O . ALA C 1 115 ? 29.935 -97.269 -30.139 1.00 118.39 115 ALA C O 1
ATOM 3942 N N . ILE C 1 116 ? 29.146 -95.862 -28.563 1.00 122.17 116 ILE C N 1
ATOM 3943 C CA . ILE C 1 116 ? 28.349 -95.096 -29.526 1.00 124.39 116 ILE C CA 1
ATOM 3944 C C . ILE C 1 116 ? 29.009 -94.913 -30.877 1.00 124.45 116 ILE C C 1
ATOM 3945 O O . ILE C 1 116 ? 28.571 -95.479 -31.878 1.00 123.29 116 ILE C O 1
ATOM 3950 N N . LEU C 1 117 ? 30.076 -94.127 -30.891 1.00 126.00 117 LEU C N 1
ATOM 3951 C CA . LEU C 1 117 ? 30.820 -93.822 -32.111 1.00 126.84 117 LEU C CA 1
ATOM 3952 C C . LEU C 1 117 ? 31.117 -95.083 -32.953 1.00 126.79 117 LEU C C 1
ATOM 3953 O O . LEU C 1 117 ? 30.720 -95.165 -34.123 1.00 125.73 117 LEU C O 1
ATOM 3958 N N . PHE C 1 118 ? 31.787 -96.052 -32.318 1.00 126.77 118 PHE C N 1
ATOM 3959 C CA . PHE C 1 118 ? 32.234 -97.330 -32.897 1.00 125.74 118 PHE C CA 1
ATOM 3960 C C . PHE C 1 118 ? 31.180 -98.287 -33.496 1.00 125.43 118 PHE C C 1
ATOM 3961 O O . PHE C 1 118 ? 31.455 -99.011 -34.462 1.00 122.90 118 PHE C O 1
ATOM 3969 N N . VAL C 1 119 ? 29.995 -98.321 -32.900 1.00 126.79 119 VAL C N 1
ATOM 3970 C CA . VAL C 1 119 ? 28.933 -99.183 -33.392 1.00 129.14 119 VAL C CA 1
ATOM 3971 C C . VAL C 1 119 ? 27.881 -98.259 -33.956 1.00 131.97 119 VAL C C 1
ATOM 3972 O O . VAL C 1 119 ? 27.194 -97.572 -33.202 1.00 133.72 119 VAL C O 1
ATOM 3976 N N . ASP C 1 120 ? 27.732 -98.234 -35.271 1.00 134.33 120 ASP C N 1
ATOM 3977 C CA . ASP C 1 120 ? 26.735 -97.348 -35.860 1.00 137.34 120 ASP C CA 1
ATOM 3978 C C . ASP C 1 120 ? 25.478 -98.080 -36.325 1.00 138.56 120 ASP C C 1
ATOM 3979 O O . ASP C 1 120 ? 24.608 -97.470 -36.959 1.00 139.64 120 ASP C O 1
ATOM 3984 N N . GLU C 1 121 ? 25.390 -99.377 -36.018 1.00 138.71 121 GLU C N 1
ATOM 3985 C CA . GLU C 1 121 ? 24.238 -100.191 -36.419 1.00 138.96 121 GLU C CA 1
ATOM 3986 C C . GLU C 1 121 ? 23.128 -100.181 -35.374 1.00 137.58 121 GLU C C 1
ATOM 3987 O O . GLU C 1 121 ? 22.103 -100.846 -35.518 1.00 136.83 121 GLU C O 1
ATOM 3993 N N . VAL C 1 122 ? 23.348 -99.383 -34.339 1.00 136.69 122 VAL C N 1
ATOM 3994 C CA . VAL C 1 122 ? 22.409 -99.238 -33.234 1.00 136.63 122 VAL C CA 1
ATOM 3995 C C . VAL C 1 122 ? 22.307 -97.753 -32.902 1.00 135.71 122 VAL C C 1
ATOM 3996 O O . VAL C 1 122 ? 22.451 -97.346 -31.746 1.00 135.22 122 VAL C O 1
ATOM 4000 N N . LYS C 1 123 ? 22.061 -96.942 -33.920 1.00 135.25 123 LYS C N 1
ATOM 4001 C CA . LYS C 1 123 ? 21.992 -95.500 -33.728 1.00 135.18 123 LYS C CA 1
ATOM 4002 C C . LYS C 1 123 ? 21.307 -95.074 -32.417 1.00 134.04 123 LYS C C 1
ATOM 4003 O O . LYS C 1 123 ? 21.743 -94.127 -31.747 1.00 133.19 123 LYS C O 1
ATOM 4009 N N . GLU C 1 124 ? 20.250 -95.788 -32.041 1.00 133.26 124 GLU C N 1
ATOM 4010 C CA . GLU C 1 124 ? 19.493 -95.463 -30.832 1.00 131.86 124 GLU C CA 1
ATOM 4011 C C . GLU C 1 124 ? 20.364 -95.349 -29.588 1.00 131.05 124 GLU C C 1
ATOM 4012 O O . GLU C 1 124 ? 19.959 -94.753 -28.590 1.00 130.28 124 GLU C O 1
ATOM 4018 N N . LEU C 1 125 ? 21.562 -95.916 -29.648 1.00 130.53 125 LEU C N 1
ATOM 4019 C CA . LEU C 1 125 ? 22.465 -95.855 -28.510 1.00 130.17 125 LEU C CA 1
ATOM 4020 C C . LEU C 1 125 ? 22.671 -94.417 -28.079 1.00 130.60 125 LEU C C 1
ATOM 4021 O O . LEU C 1 125 ? 22.492 -94.075 -26.912 1.00 129.68 125 LEU C O 1
ATOM 4026 N N . SER C 1 126 ? 23.022 -93.568 -29.036 1.00 132.32 126 SER C N 1
ATOM 4027 C CA . SER C 1 126 ? 23.267 -92.155 -28.758 1.00 133.90 126 SER C CA 1
ATOM 4028 C C . SER C 1 126 ? 22.234 -91.558 -27.806 1.00 134.98 126 SER C C 1
ATOM 4029 O O . SER C 1 126 ? 22.558 -90.710 -26.972 1.00 133.79 126 SER C O 1
ATOM 4032 N N . GLN C 1 127 ? 20.991 -92.016 -27.936 1.00 136.91 127 GLN C N 1
ATOM 4033 C CA . GLN C 1 127 ? 19.898 -91.527 -27.105 1.00 137.90 127 GLN C CA 1
ATOM 4034 C C . GLN C 1 127 ? 20.243 -91.618 -25.632 1.00 138.26 127 GLN C C 1
ATOM 4035 O O . GLN C 1 127 ? 19.851 -90.759 -24.837 1.00 137.99 127 GLN C O 1
ATOM 4041 N N . LEU C 1 128 ? 20.973 -92.666 -25.271 1.00 138.64 128 LEU C N 1
ATOM 4042 C CA . LEU C 1 128 ? 21.378 -92.863 -23.885 1.00 140.03 128 LEU C CA 1
ATOM 4043 C C . LEU C 1 128 ? 22.268 -91.722 -23.428 1.00 141.47 128 LEU C C 1
ATOM 4044 O O . LEU C 1 128 ? 22.153 -91.252 -22.292 1.00 141.06 128 LEU C O 1
ATOM 4049 N N . LYS C 1 129 ? 23.164 -91.283 -24.309 1.00 143.60 129 LYS C N 1
ATOM 4050 C CA . LYS C 1 129 ? 24.055 -90.186 -23.959 1.00 145.71 129 LYS C CA 1
ATOM 4051 C C . LYS C 1 129 ? 23.182 -88.994 -23.591 1.00 147.71 129 LYS C C 1
ATOM 4052 O O . LYS C 1 129 ? 23.322 -88.427 -22.507 1.00 147.61 129 LYS C O 1
ATOM 4058 N N . ASP C 1 130 ? 22.260 -88.630 -24.480 1.00 150.12 130 ASP C N 1
ATOM 4059 C CA . ASP C 1 130 ? 21.375 -87.498 -24.216 1.00 152.71 130 ASP C CA 1
ATOM 4060 C C . ASP C 1 130 ? 20.631 -87.710 -22.898 1.00 153.46 130 ASP C C 1
ATOM 4061 O O . ASP C 1 130 ? 20.627 -86.830 -22.033 1.00 153.70 130 ASP C O 1
ATOM 4066 N N . LEU C 1 131 ? 20.024 -88.882 -22.734 1.00 153.71 131 LEU C N 1
ATOM 4067 C CA . LEU C 1 131 ? 19.276 -89.171 -21.518 1.00 154.37 131 LEU C CA 1
ATOM 4068 C C . LEU C 1 131 ? 20.133 -89.230 -20.250 1.00 155.74 131 LEU C C 1
ATOM 4069 O O . LEU C 1 131 ? 19.636 -89.578 -19.172 1.00 155.80 131 LEU C O 1
ATOM 4074 N N . MET C 1 132 ? 21.412 -88.882 -20.371 1.00 157.41 132 MET C N 1
ATOM 4075 C CA . MET C 1 132 ? 22.306 -88.885 -19.213 1.00 159.28 132 MET C CA 1
ATOM 4076 C C . MET C 1 132 ? 22.407 -87.496 -18.615 1.00 160.98 132 MET C C 1
ATOM 4077 O O . MET C 1 132 ? 22.591 -87.338 -17.411 1.00 160.04 132 MET C O 1
ATOM 4082 N N . ALA C 1 133 ? 22.305 -86.493 -19.481 1.00 163.92 133 ALA C N 1
ATOM 4083 C CA . ALA C 1 133 ? 22.335 -85.106 -19.047 1.00 167.07 133 ALA C CA 1
ATOM 4084 C C . ALA C 1 133 ? 20.967 -84.884 -18.387 1.00 169.30 133 ALA C C 1
ATOM 4085 O O . ALA C 1 133 ? 20.797 -84.010 -17.530 1.00 169.64 133 ALA C O 1
ATOM 4087 N N . TRP C 1 134 ? 19.999 -85.702 -18.809 1.00 171.46 134 TRP C N 1
ATOM 4088 C CA . TRP C 1 134 ? 18.621 -85.677 -18.307 1.00 173.04 134 TRP C CA 1
ATOM 4089 C C . TRP C 1 134 ? 18.638 -86.141 -16.838 1.00 173.05 134 TRP C C 1
ATOM 4090 O O . TRP C 1 134 ? 17.803 -85.715 -16.027 1.00 173.60 134 TRP C O 1
ATOM 4101 N N . LYS C 1 135 ? 19.588 -87.018 -16.508 1.00 172.48 135 LYS C N 1
ATOM 4102 C CA . LYS C 1 135 ? 19.711 -87.550 -15.155 1.00 172.39 135 LYS C CA 1
ATOM 4103 C C . LYS C 1 135 ? 20.930 -87.024 -14.411 1.00 173.05 135 LYS C C 1
ATOM 4104 O O . LYS C 1 135 ? 20.940 -87.000 -13.179 1.00 172.73 135 LYS C O 1
ATOM 4110 N N . ILE C 1 136 ? 21.963 -86.631 -15.154 1.00 173.99 136 ILE C N 1
ATOM 4111 C CA . ILE C 1 136 ? 23.178 -86.091 -14.546 1.00 174.68 136 ILE C CA 1
ATOM 4112 C C . ILE C 1 136 ? 23.534 -84.737 -15.186 1.00 175.77 136 ILE C C 1
ATOM 4113 O O . ILE C 1 136 ? 22.993 -83.699 -14.787 1.00 176.46 136 ILE C O 1
ATOM 4118 N N . ASN C 1 137 ? 24.439 -84.748 -16.167 1.00 176.24 137 ASN C N 1
ATOM 4119 C CA . ASN C 1 137 ? 24.861 -83.520 -16.854 1.00 176.53 137 ASN C CA 1
ATOM 4120 C C . ASN C 1 137 ? 25.419 -83.802 -18.254 1.00 176.65 137 ASN C C 1
ATOM 4121 O O . ASN C 1 137 ? 25.436 -84.953 -18.691 1.00 176.94 137 ASN C O 1
ATOM 4126 N N . VAL C 1 138 ? 25.854 -82.755 -18.961 1.00 176.62 138 VAL C N 1
ATOM 4127 C CA . VAL C 1 138 ? 26.417 -82.918 -20.308 1.00 175.96 138 VAL C CA 1
ATOM 4128 C C . VAL C 1 138 ? 27.926 -83.101 -20.192 1.00 175.44 138 VAL C C 1
ATOM 4129 O O . VAL C 1 138 ? 28.601 -83.368 -21.184 1.00 175.16 138 VAL C O 1
ATOM 4133 N N . GLU C 1 139 ? 28.436 -82.957 -18.968 1.00 175.04 139 GLU C N 1
ATOM 4134 C CA . GLU C 1 139 ? 29.860 -83.095 -18.685 1.00 174.77 139 GLU C CA 1
ATOM 4135 C C . GLU C 1 139 ? 30.265 -84.554 -18.486 1.00 173.68 139 GLU C C 1
ATOM 4136 O O . GLU C 1 139 ? 31.380 -84.952 -18.841 1.00 174.15 139 GLU C O 1
ATOM 4142 N N . PHE C 1 140 ? 29.361 -85.346 -17.913 1.00 171.76 140 PHE C N 1
ATOM 4143 C CA . PHE C 1 140 ? 29.618 -86.765 -17.660 1.00 169.14 140 PHE C CA 1
ATOM 4144 C C . PHE C 1 140 ? 29.912 -87.502 -18.961 1.00 168.38 140 PHE C C 1
ATOM 4145 O O . PHE C 1 140 ? 30.920 -88.204 -19.052 1.00 168.33 140 PHE C O 1
ATOM 4153 N N . VAL C 1 141 ? 29.034 -87.330 -19.957 1.00 167.40 141 VAL C N 1
ATOM 4154 C CA . VAL C 1 141 ? 29.187 -87.982 -21.261 1.00 167.00 141 VAL C CA 1
ATOM 4155 C C . VAL C 1 141 ? 30.518 -87.644 -21.933 1.00 167.33 141 VAL C C 1
ATOM 4156 O O . VAL C 1 141 ? 31.196 -88.530 -22.476 1.00 167.67 141 VAL C O 1
ATOM 4160 N N . ASN C 1 142 ? 30.899 -86.370 -21.906 1.00 166.66 142 ASN C N 1
ATOM 4161 C CA . ASN C 1 142 ? 32.160 -85.964 -22.521 1.00 165.16 142 ASN C CA 1
ATOM 4162 C C . ASN C 1 142 ? 33.365 -86.526 -21.748 1.00 164.10 142 ASN C C 1
ATOM 4163 O O . ASN C 1 142 ? 34.460 -86.614 -22.299 1.00 164.37 142 ASN C O 1
ATOM 4168 N N . GLY C 1 143 ? 33.152 -86.920 -20.488 1.00 162.76 143 GLY C N 1
ATOM 4169 C CA . GLY C 1 143 ? 34.223 -87.480 -19.671 1.00 161.16 143 GLY C CA 1
ATOM 4170 C C . GLY C 1 143 ? 34.450 -88.957 -19.955 1.00 160.42 143 GLY C C 1
ATOM 4171 O O . GLY C 1 143 ? 35.422 -89.568 -19.490 1.00 159.79 143 GLY C O 1
ATOM 4172 N N . VAL C 1 144 ? 33.532 -89.537 -20.721 1.00 159.82 144 VAL C N 1
ATOM 4173 C CA . VAL C 1 144 ? 33.621 -90.939 -21.102 1.00 158.70 144 VAL C CA 1
ATOM 4174 C C . VAL C 1 144 ? 34.112 -90.984 -22.546 1.00 157.97 144 VAL C C 1
ATOM 4175 O O . VAL C 1 144 ? 35.178 -91.532 -22.813 1.00 157.15 144 VAL C O 1
ATOM 4179 N N . ILE C 1 145 ? 33.357 -90.380 -23.463 1.00 157.27 145 ILE C N 1
ATOM 4180 C CA . ILE C 1 145 ? 33.748 -90.386 -24.863 1.00 157.30 145 ILE C CA 1
ATOM 4181 C C . ILE C 1 145 ? 35.170 -89.864 -25.071 1.00 157.55 145 ILE C C 1
ATOM 4182 O O . ILE C 1 145 ? 35.784 -90.136 -26.102 1.00 158.49 145 ILE C O 1
ATOM 4187 N N . ALA C 1 146 ? 35.701 -89.124 -24.104 1.00 157.04 146 ALA C N 1
ATOM 4188 C CA . ALA C 1 146 ? 37.048 -88.594 -24.246 1.00 156.87 146 ALA C CA 1
ATOM 4189 C C . ALA C 1 146 ? 38.094 -89.345 -23.428 1.00 156.96 146 ALA C C 1
ATOM 4190 O O . ALA C 1 146 ? 39.076 -89.836 -23.977 1.00 157.16 146 ALA C O 1
ATOM 4192 N N . ASP C 1 147 ? 37.878 -89.457 -22.122 1.00 157.27 147 ASP C N 1
ATOM 4193 C CA . ASP C 1 147 ? 38.848 -90.123 -21.249 1.00 157.97 147 ASP C CA 1
ATOM 4194 C C . ASP C 1 147 ? 38.410 -91.482 -20.758 1.00 157.53 147 ASP C C 1
ATOM 4195 O O . ASP C 1 147 ? 38.924 -91.969 -19.750 1.00 156.81 147 ASP C O 1
ATOM 4200 N N . HIS C 1 148 ? 37.465 -92.089 -21.467 1.00 157.44 148 HIS C N 1
ATOM 4201 C CA . HIS C 1 148 ? 36.940 -93.408 -21.099 1.00 157.47 148 HIS C CA 1
ATOM 4202 C C . HIS C 1 148 ? 37.190 -93.784 -19.636 1.00 155.71 148 HIS C C 1
ATOM 4203 O O . HIS C 1 148 ? 37.726 -94.849 -19.328 1.00 155.08 148 HIS C O 1
ATOM 4210 N N . ILE C 1 149 ? 36.776 -92.896 -18.742 1.00 153.68 149 ILE C N 1
ATOM 4211 C CA . ILE C 1 149 ? 36.944 -93.119 -17.322 1.00 151.52 149 ILE C CA 1
ATOM 4212 C C . ILE C 1 149 ? 36.211 -94.386 -16.875 1.00 150.03 149 ILE C C 1
ATOM 4213 O O . ILE C 1 149 ? 34.994 -94.480 -16.975 1.00 149.96 149 ILE C O 1
ATOM 4218 N N . ASP C 1 150 ? 36.974 -95.359 -16.389 1.00 148.28 150 ASP C N 1
ATOM 4219 C CA . ASP C 1 150 ? 36.451 -96.640 -15.909 1.00 145.80 150 ASP C CA 1
ATOM 4220 C C . ASP C 1 150 ? 35.823 -97.525 -16.987 1.00 143.16 150 ASP C C 1
ATOM 4221 O O . ASP C 1 150 ? 35.000 -98.371 -16.676 1.00 142.36 150 ASP C O 1
ATOM 4226 N N . VAL C 1 151 ? 36.236 -97.358 -18.243 1.00 140.76 151 VAL C N 1
ATOM 4227 C CA . VAL C 1 151 ? 35.707 -98.180 -19.335 1.00 139.03 151 VAL C CA 1
ATOM 4228 C C . VAL C 1 151 ? 36.463 -99.495 -19.387 1.00 139.38 151 VAL C C 1
ATOM 4229 O O . VAL C 1 151 ? 37.674 -99.501 -19.592 1.00 139.30 151 VAL C O 1
ATOM 4233 N N . PRO C 1 152 ? 35.749 -100.629 -19.242 1.00 139.56 152 PRO C N 1
ATOM 4234 C CA . PRO C 1 152 ? 36.347 -101.972 -19.266 1.00 139.92 152 PRO C CA 1
ATOM 4235 C C . PRO C 1 152 ? 37.465 -102.139 -20.298 1.00 140.04 152 PRO C C 1
ATOM 4236 O O . PRO C 1 152 ? 37.431 -101.521 -21.370 1.00 140.64 152 PRO C O 1
ATOM 4240 N N . GLU C 1 153 ? 38.456 -102.968 -19.966 1.00 139.06 153 GLU C N 1
ATOM 4241 C CA . GLU C 1 153 ? 39.592 -103.191 -20.854 1.00 137.60 153 GLU C CA 1
ATOM 4242 C C . GLU C 1 153 ? 39.108 -103.896 -22.109 1.00 135.05 153 GLU C C 1
ATOM 4243 O O . GLU C 1 153 ? 39.353 -103.434 -23.230 1.00 132.85 153 GLU C O 1
ATOM 4249 N N . LYS C 1 154 ? 38.402 -105.006 -21.904 1.00 133.42 154 LYS C N 1
ATOM 4250 C CA . LYS C 1 154 ? 37.889 -105.777 -23.021 1.00 132.11 154 LYS C CA 1
ATOM 4251 C C . LYS C 1 154 ? 37.034 -104.929 -23.955 1.00 130.34 154 LYS C C 1
ATOM 4252 O O . LYS C 1 154 ? 36.932 -105.236 -25.138 1.00 131.23 154 LYS C O 1
ATOM 4258 N N . ILE C 1 155 ? 36.440 -103.851 -23.445 1.00 127.98 155 ILE C N 1
ATOM 4259 C CA . ILE C 1 155 ? 35.610 -102.996 -24.306 1.00 125.14 155 ILE C CA 1
ATOM 4260 C C . ILE C 1 155 ? 36.497 -102.175 -25.277 1.00 125.30 155 ILE C C 1
ATOM 4261 O O . ILE C 1 155 ? 36.540 -102.484 -26.466 1.00 125.55 155 ILE C O 1
ATOM 4266 N N . ILE C 1 156 ? 37.191 -101.146 -24.783 1.00 124.68 156 ILE C N 1
ATOM 4267 C CA . ILE C 1 156 ? 38.056 -100.308 -25.613 1.00 123.31 156 ILE C CA 1
ATOM 4268 C C . ILE C 1 156 ? 38.888 -101.119 -26.605 1.00 124.47 156 ILE C C 1
ATOM 4269 O O . ILE C 1 156 ? 39.227 -100.632 -27.703 1.00 123.49 156 ILE C O 1
ATOM 4274 N N . LYS C 1 157 ? 39.223 -102.350 -26.208 1.00 125.51 157 LYS C N 1
ATOM 4275 C CA . LYS C 1 157 ? 40.017 -103.250 -27.045 1.00 126.50 157 LYS C CA 1
ATOM 4276 C C . LYS C 1 157 ? 39.171 -103.857 -28.173 1.00 126.36 157 LYS C C 1
ATOM 4277 O O . LYS C 1 157 ? 39.599 -103.842 -29.319 1.00 126.66 157 LYS C O 1
ATOM 4283 N N . LYS C 1 158 ? 37.976 -104.363 -27.867 1.00 126.26 158 LYS C N 1
ATOM 4284 C CA . LYS C 1 158 ? 37.130 -104.962 -28.907 1.00 126.49 158 LYS C CA 1
ATOM 4285 C C . LYS C 1 158 ? 36.478 -103.920 -29.811 1.00 127.35 158 LYS C C 1
ATOM 4286 O O . LYS C 1 158 ? 35.681 -104.261 -30.696 1.00 128.02 158 LYS C O 1
ATOM 4292 N N . CYS C 1 159 ? 36.799 -102.649 -29.586 1.00 127.76 159 CYS C N 1
ATOM 4293 C CA . CYS C 1 159 ? 36.240 -101.580 -30.409 1.00 128.59 159 CYS C CA 1
ATOM 4294 C C . CYS C 1 159 ? 37.250 -101.269 -31.484 1.00 128.63 159 CYS C C 1
ATOM 4295 O O . CYS C 1 159 ? 36.911 -101.045 -32.655 1.00 128.11 159 CYS C O 1
ATOM 4298 N N . SER C 1 160 ? 38.506 -101.259 -31.071 1.00 129.60 160 SER C N 1
ATOM 4299 C CA . SER C 1 160 ? 39.581 -101.007 -32.004 1.00 130.85 160 SER C CA 1
ATOM 4300 C C . SER C 1 160 ? 40.578 -102.163 -31.813 1.00 130.64 160 SER C C 1
ATOM 4301 O O . SER C 1 160 ? 41.697 -101.963 -31.311 1.00 130.56 160 SER C O 1
ATOM 4304 N N . PRO C 1 161 ? 40.175 -103.393 -32.218 1.00 130.43 161 PRO C N 1
ATOM 4305 C CA . PRO C 1 161 ? 41.009 -104.595 -32.098 1.00 130.95 161 PRO C CA 1
ATOM 4306 C C . PRO C 1 161 ? 42.353 -104.487 -32.806 1.00 131.27 161 PRO C C 1
ATOM 4307 O O . PRO C 1 161 ? 42.424 -104.059 -33.964 1.00 132.38 161 PRO C O 1
ATOM 4311 N N . SER C 1 162 ? 43.420 -104.877 -32.114 1.00 131.67 162 SER C N 1
ATOM 4312 C CA . SER C 1 162 ? 44.757 -104.811 -32.703 1.00 132.63 162 SER C CA 1
ATOM 4313 C C . SER C 1 162 ? 44.913 -105.825 -33.844 1.00 130.92 162 SER C C 1
ATOM 4314 O O . SER C 1 162 ? 44.190 -106.823 -33.885 1.00 130.53 162 SER C O 1
ATOM 4317 N N . VAL C 1 163 ? 45.828 -105.549 -34.777 1.00 130.32 163 VAL C N 1
ATOM 4318 C CA . VAL C 1 163 ? 46.063 -106.432 -35.924 1.00 131.39 163 VAL C CA 1
ATOM 4319 C C . VAL C 1 163 ? 46.111 -107.894 -35.470 1.00 130.26 163 VAL C C 1
ATOM 4320 O O . VAL C 1 163 ? 46.802 -108.199 -34.508 1.00 130.68 163 VAL C O 1
ATOM 4324 N N . PRO C 1 164 ? 45.360 -108.808 -36.136 1.00 130.75 164 PRO C N 1
ATOM 4325 C CA . PRO C 1 164 ? 45.356 -110.231 -35.747 1.00 135.20 164 PRO C CA 1
ATOM 4326 C C . PRO C 1 164 ? 46.762 -110.892 -35.704 1.00 135.75 164 PRO C C 1
ATOM 4327 O O . PRO C 1 164 ? 47.598 -110.639 -36.573 1.00 136.67 164 PRO C O 1
ATOM 4331 N N . LYS C 1 165 ? 47.024 -111.741 -34.705 1.00 137.62 165 LYS C N 1
ATOM 4332 C CA . LYS C 1 165 ? 48.333 -112.403 -34.593 1.00 140.04 165 LYS C CA 1
ATOM 4333 C C . LYS C 1 165 ? 48.481 -113.478 -35.676 1.00 141.20 165 LYS C C 1
ATOM 4334 O O . LYS C 1 165 ? 47.567 -114.261 -35.891 1.00 140.41 165 LYS C O 1
ATOM 4340 N N . GLU C 1 166 ? 49.623 -113.521 -36.356 1.00 143.91 166 GLU C N 1
ATOM 4341 C CA . GLU C 1 166 ? 49.834 -114.526 -37.400 1.00 146.91 166 GLU C CA 1
ATOM 4342 C C . GLU C 1 166 ? 49.419 -115.932 -36.976 1.00 147.64 166 GLU C C 1
ATOM 4343 O O . GLU C 1 166 ? 48.865 -116.683 -37.775 1.00 146.40 166 GLU C O 1
ATOM 4349 N N . GLU C 1 167 ? 49.723 -116.274 -35.722 1.00 149.79 167 GLU C N 1
ATOM 4350 C CA . GLU C 1 167 ? 49.406 -117.572 -35.129 1.00 152.26 167 GLU C CA 1
ATOM 4351 C C . GLU C 1 167 ? 47.911 -117.887 -35.159 1.00 153.40 167 GLU C C 1
ATOM 4352 O O . GLU C 1 167 ? 47.488 -118.917 -35.685 1.00 153.66 167 GLU C O 1
ATOM 4358 N N . LEU C 1 168 ? 47.117 -116.997 -34.570 1.00 154.90 168 LEU C N 1
ATOM 4359 C CA . LEU C 1 168 ? 45.659 -117.150 -34.508 1.00 155.09 168 LEU C CA 1
ATOM 4360 C C . LEU C 1 168 ? 45.050 -117.324 -35.917 1.00 155.57 168 LEU C C 1
ATOM 4361 O O . LEU C 1 168 ? 44.070 -118.053 -36.072 1.00 155.58 168 LEU C O 1
ATOM 4366 N N . VAL C 1 169 ? 45.642 -116.675 -36.930 1.00 156.09 169 VAL C N 1
ATOM 4367 C CA . VAL C 1 169 ? 45.170 -116.758 -38.320 1.00 156.50 169 VAL C CA 1
ATOM 4368 C C . VAL C 1 169 ? 45.357 -118.164 -38.857 1.00 157.16 169 VAL C C 1
ATOM 4369 O O . VAL C 1 169 ? 44.423 -118.775 -39.386 1.00 156.92 169 VAL C O 1
ATOM 4373 N N . ASP C 1 170 ? 46.590 -118.654 -38.754 1.00 158.18 170 ASP C N 1
ATOM 4374 C CA . ASP C 1 170 ? 46.913 -119.998 -39.213 1.00 158.55 170 ASP C CA 1
ATOM 4375 C C . ASP C 1 170 ? 46.003 -120.992 -38.481 1.00 157.79 170 ASP C C 1
ATOM 4376 O O . ASP C 1 170 ? 45.400 -121.860 -39.108 1.00 157.34 170 ASP C O 1
ATOM 4381 N N . LEU C 1 171 ? 45.887 -120.837 -37.161 1.00 157.23 171 LEU C N 1
ATOM 4382 C CA . LEU C 1 171 ? 45.054 -121.714 -36.335 1.00 156.41 171 LEU C CA 1
ATOM 4383 C C . LEU C 1 171 ? 43.601 -121.722 -36.784 1.00 155.92 171 LEU C C 1
ATOM 4384 O O . LEU C 1 171 ? 42.923 -122.741 -36.684 1.00 155.28 171 LEU C O 1
ATOM 4389 N N . TYR C 1 172 ? 43.137 -120.574 -37.270 1.00 156.17 172 TYR C N 1
ATOM 4390 C CA . TYR C 1 172 ? 41.768 -120.404 -37.750 1.00 155.61 172 TYR C CA 1
ATOM 4391 C C . TYR C 1 172 ? 41.616 -121.181 -39.049 1.00 156.10 172 TYR C C 1
ATOM 4392 O O . TYR C 1 172 ? 40.712 -121.999 -39.179 1.00 156.18 172 TYR C O 1
ATOM 4401 N N . LEU C 1 173 ? 42.502 -120.906 -40.006 1.00 156.31 173 LEU C N 1
ATOM 4402 C CA . LEU C 1 173 ? 42.489 -121.583 -41.293 1.00 156.83 173 LEU C CA 1
ATOM 4403 C C . LEU C 1 173 ? 42.401 -123.089 -41.107 1.00 158.64 173 LEU C C 1
ATOM 4404 O O . LEU C 1 173 ? 41.554 -123.754 -41.703 1.00 157.76 173 LEU C O 1
ATOM 4409 N N . LYS C 1 174 ? 43.294 -123.616 -40.271 1.00 161.73 174 LYS C N 1
ATOM 4410 C CA . LYS C 1 174 ? 43.357 -125.046 -39.973 1.00 164.23 174 LYS C CA 1
ATOM 4411 C C . LYS C 1 174 ? 41.984 -125.536 -39.506 1.00 165.80 174 LYS C C 1
ATOM 4412 O O . LYS C 1 174 ? 41.536 -126.612 -39.895 1.00 166.67 174 LYS C O 1
ATOM 4418 N N . GLU C 1 175 ? 41.308 -124.738 -38.689 1.00 167.24 175 GLU C N 1
ATOM 4419 C CA . GLU C 1 175 ? 39.995 -125.111 -38.181 1.00 168.09 175 GLU C CA 1
ATOM 4420 C C . GLU C 1 175 ? 38.919 -125.091 -39.250 1.00 168.45 175 GLU C C 1
ATOM 4421 O O . GLU C 1 175 ? 38.098 -125.996 -39.312 1.00 167.59 175 GLU C O 1
ATOM 4427 N N . ILE C 1 176 ? 38.919 -124.049 -40.079 1.00 169.77 176 ILE C N 1
ATOM 4428 C CA . ILE C 1 176 ? 37.929 -123.915 -41.148 1.00 170.88 176 ILE C CA 1
ATOM 4429 C C . ILE C 1 176 ? 38.077 -125.054 -42.155 1.00 172.09 176 ILE C C 1
ATOM 4430 O O . ILE C 1 176 ? 37.120 -125.419 -42.835 1.00 172.31 176 ILE C O 1
ATOM 4435 N N . ALA C 1 177 ? 39.282 -125.607 -42.259 1.00 173.32 177 ALA C N 1
ATOM 4436 C CA . ALA C 1 177 ? 39.525 -126.701 -43.187 1.00 174.62 177 ALA C CA 1
ATOM 4437 C C . ALA C 1 177 ? 39.001 -128.017 -42.610 1.00 175.64 177 ALA C C 1
ATOM 4438 O O . ALA C 1 177 ? 38.427 -128.828 -43.338 1.00 175.77 177 ALA C O 1
ATOM 4440 N N . LYS C 1 178 ? 39.191 -128.217 -41.304 1.00 176.71 178 LYS C N 1
ATOM 4441 C CA . LYS C 1 178 ? 38.749 -129.438 -40.621 1.00 177.67 178 LYS C CA 1
ATOM 4442 C C . LYS C 1 178 ? 37.211 -129.523 -40.510 1.00 178.46 178 LYS C C 1
ATOM 4443 O O . LYS C 1 178 ? 36.690 -130.514 -40.004 1.00 178.81 178 LYS C O 1
ATOM 4449 N N . THR C 1 179 ? 36.491 -128.508 -41.002 1.00 179.39 179 THR C N 1
ATOM 4450 C CA . THR C 1 179 ? 35.016 -128.483 -40.947 1.00 179.46 179 THR C CA 1
ATOM 4451 C C . THR C 1 179 ? 34.380 -128.523 -42.327 1.00 179.80 179 THR C C 1
ATOM 4452 O O . THR C 1 179 ? 33.249 -128.972 -42.465 1.00 179.51 179 THR C O 1
ATOM 4456 N N . TYR C 1 180 ? 35.106 -128.035 -43.333 1.00 180.80 180 TYR C N 1
ATOM 4457 C CA . TYR C 1 180 ? 34.615 -127.986 -44.712 1.00 181.84 180 TYR C CA 1
ATOM 4458 C C . TYR C 1 180 ? 35.266 -128.992 -45.671 1.00 183.01 180 TYR C C 1
ATOM 4459 O O . TYR C 1 180 ? 34.809 -129.158 -46.797 1.00 183.05 180 TYR C O 1
ATOM 4468 N N . ASP C 1 181 ? 36.312 -129.676 -45.220 1.00 184.52 181 ASP C N 1
ATOM 4469 C CA . ASP C 1 181 ? 37.013 -130.660 -46.046 1.00 186.03 181 ASP C CA 1
ATOM 4470 C C . ASP C 1 181 ? 37.945 -129.972 -47.053 1.00 187.41 181 ASP C C 1
ATOM 4471 O O . ASP C 1 181 ? 37.569 -129.740 -48.198 1.00 187.28 181 ASP C O 1
ATOM 4476 N N . VAL C 1 182 ? 39.157 -129.643 -46.612 1.00 189.51 182 VAL C N 1
ATOM 4477 C CA . VAL C 1 182 ? 40.144 -128.989 -47.467 1.00 191.58 182 VAL C CA 1
ATOM 4478 C C . VAL C 1 182 ? 41.535 -128.918 -46.819 1.00 193.54 182 VAL C C 1
ATOM 4479 O O . VAL C 1 182 ? 41.665 -128.723 -45.609 1.00 193.64 182 VAL C O 1
ATOM 4483 N N . PRO C 1 183 ? 42.593 -129.129 -47.618 1.00 195.46 183 PRO C N 1
ATOM 4484 C CA . PRO C 1 183 ? 43.956 -129.076 -47.090 1.00 196.16 183 PRO C CA 1
ATOM 4485 C C . PRO C 1 183 ? 44.793 -127.963 -47.723 1.00 196.40 183 PRO C C 1
ATOM 4486 O O . PRO C 1 183 ? 44.653 -127.646 -48.908 1.00 195.97 183 PRO C O 1
ATOM 4490 N N . TYR C 1 184 ? 45.659 -127.364 -46.919 1.00 196.67 184 TYR C N 1
ATOM 4491 C CA . TYR C 1 184 ? 46.516 -126.297 -47.400 1.00 196.94 184 TYR C CA 1
ATOM 4492 C C . TYR C 1 184 ? 47.784 -126.309 -46.567 1.00 196.71 184 TYR C C 1
ATOM 4493 O O . TYR C 1 184 ? 47.891 -127.063 -45.598 1.00 196.26 184 TYR C O 1
ATOM 4502 N N . SER C 1 185 ? 48.732 -125.459 -46.947 1.00 196.66 185 SER C N 1
ATOM 4503 C CA . SER C 1 185 ? 50.004 -125.344 -46.251 1.00 196.96 185 SER C CA 1
ATOM 4504 C C . SER C 1 185 ? 50.879 -124.257 -46.887 1.00 197.21 185 SER C C 1
ATOM 4505 O O . SER C 1 185 ? 50.905 -124.109 -48.112 1.00 197.68 185 SER C O 1
ATOM 4508 N N . LYS C 1 186 ? 51.586 -123.494 -46.053 1.00 196.66 186 LYS C N 1
ATOM 4509 C CA . LYS C 1 186 ? 52.464 -122.423 -46.532 1.00 195.11 186 LYS C CA 1
ATOM 4510 C C . LYS C 1 186 ? 53.682 -122.953 -47.281 1.00 194.65 186 LYS C C 1
ATOM 4511 O O . LYS C 1 186 ? 54.357 -122.114 -47.912 1.00 193.82 186 LYS C O 1
ATOM 4517 N N . MET D 1 5 ? 31.085 -82.405 -85.146 1.00 144.18 5 MET D N 1
ATOM 4518 C CA . MET D 1 5 ? 32.387 -81.680 -85.114 1.00 145.17 5 MET D CA 1
ATOM 4519 C C . MET D 1 5 ? 32.150 -80.169 -85.112 1.00 145.67 5 MET D C 1
ATOM 4520 O O . MET D 1 5 ? 31.784 -79.594 -86.139 1.00 145.76 5 MET D O 1
ATOM 4522 N N . ILE D 1 6 ? 32.345 -79.537 -83.953 1.00 146.39 6 ILE D N 1
ATOM 4523 C CA . ILE D 1 6 ? 32.161 -78.074 -83.789 1.00 147.12 6 ILE D CA 1
ATOM 4524 C C . ILE D 1 6 ? 33.505 -77.352 -84.137 1.00 148.37 6 ILE D C 1
ATOM 4525 O O . ILE D 1 6 ? 34.569 -78.003 -84.144 1.00 148.75 6 ILE D O 1
ATOM 4530 N N . PRO D 1 7 ? 33.476 -76.023 -84.449 1.00 148.82 7 PRO D N 1
ATOM 4531 C CA . PRO D 1 7 ? 34.674 -75.217 -84.791 1.00 147.80 7 PRO D CA 1
ATOM 4532 C C . PRO D 1 7 ? 35.594 -74.961 -83.584 1.00 146.78 7 PRO D C 1
ATOM 4533 O O . PRO D 1 7 ? 35.460 -75.607 -82.544 1.00 147.86 7 PRO D O 1
ATOM 4537 N N . PHE D 1 8 ? 36.538 -74.032 -83.719 1.00 144.22 8 PHE D N 1
ATOM 4538 C CA . PHE D 1 8 ? 37.407 -73.709 -82.581 1.00 141.58 8 PHE D CA 1
ATOM 4539 C C . PHE D 1 8 ? 37.503 -72.197 -82.365 1.00 139.32 8 PHE D C 1
ATOM 4540 O O . PHE D 1 8 ? 37.110 -71.688 -81.316 1.00 136.85 8 PHE D O 1
ATOM 4548 N N . THR D 1 9 ? 38.041 -71.504 -83.368 1.00 138.49 9 THR D N 1
ATOM 4549 C CA . THR D 1 9 ? 38.197 -70.053 -83.360 1.00 137.46 9 THR D CA 1
ATOM 4550 C C . THR D 1 9 ? 36.943 -69.392 -82.794 1.00 137.73 9 THR D C 1
ATOM 4551 O O . THR D 1 9 ? 37.008 -68.320 -82.190 1.00 137.68 9 THR D O 1
ATOM 4555 N N . ILE D 1 10 ? 35.795 -70.034 -82.998 1.00 138.34 10 ILE D N 1
ATOM 4556 C CA . ILE D 1 10 ? 34.534 -69.480 -82.521 1.00 138.82 10 ILE D CA 1
ATOM 4557 C C . ILE D 1 10 ? 34.295 -69.829 -81.066 1.00 138.56 10 ILE D C 1
ATOM 4558 O O . ILE D 1 10 ? 33.990 -68.948 -80.257 1.00 138.90 10 ILE D O 1
ATOM 4563 N N . LYS D 1 11 ? 34.404 -71.113 -80.725 1.00 137.92 11 LYS D N 1
ATOM 4564 C CA . LYS D 1 11 ? 34.162 -71.501 -79.339 1.00 137.59 11 LYS D CA 1
ATOM 4565 C C . LYS D 1 11 ? 35.077 -70.708 -78.404 1.00 136.76 11 LYS D C 1
ATOM 4566 O O . LYS D 1 11 ? 34.616 -70.120 -77.411 1.00 136.78 11 LYS D O 1
ATOM 4572 N N . LEU D 1 12 ? 36.367 -70.657 -78.725 1.00 135.03 12 LEU D N 1
ATOM 4573 C CA . LEU D 1 12 ? 37.294 -69.916 -77.884 1.00 131.84 12 LEU D CA 1
ATOM 4574 C C . LEU D 1 12 ? 36.932 -68.430 -77.743 1.00 130.54 12 LEU D C 1
ATOM 4575 O O . LEU D 1 12 ? 36.876 -67.918 -76.633 1.00 128.93 12 LEU D O 1
ATOM 4580 N N . LYS D 1 13 ? 36.688 -67.749 -78.863 1.00 130.67 13 LYS D N 1
ATOM 4581 C CA . LYS D 1 13 ? 36.337 -66.322 -78.844 1.00 131.67 13 LYS D CA 1
ATOM 4582 C C . LYS D 1 13 ? 35.121 -66.077 -77.924 1.00 131.96 13 LYS D C 1
ATOM 4583 O O . LYS D 1 13 ? 35.119 -65.143 -77.104 1.00 131.07 13 LYS D O 1
ATOM 4589 N N . THR D 1 14 ? 34.100 -66.931 -78.030 1.00 132.60 14 THR D N 1
ATOM 4590 C CA . THR D 1 14 ? 32.892 -66.749 -77.218 1.00 132.64 14 THR D CA 1
ATOM 4591 C C . THR D 1 14 ? 33.233 -67.041 -75.771 1.00 132.35 14 THR D C 1
ATOM 4592 O O . THR D 1 14 ? 32.766 -66.351 -74.858 1.00 132.55 14 THR D O 1
ATOM 4596 N N . CYS D 1 15 ? 34.052 -68.072 -75.570 1.00 131.56 15 CYS D N 1
ATOM 4597 C CA . CYS D 1 15 ? 34.459 -68.475 -74.225 1.00 131.16 15 CYS D CA 1
ATOM 4598 C C . CYS D 1 15 ? 35.179 -67.319 -73.487 1.00 130.20 15 CYS D C 1
ATOM 4599 O O . CYS D 1 15 ? 34.796 -66.923 -72.369 1.00 129.29 15 CYS D O 1
ATOM 4602 N N . LEU D 1 16 ? 36.221 -66.782 -74.119 1.00 129.01 16 LEU D N 1
ATOM 4603 C CA . LEU D 1 16 ? 36.985 -65.680 -73.548 1.00 127.22 16 LEU D CA 1
ATOM 4604 C C . LEU D 1 16 ? 36.097 -64.465 -73.306 1.00 127.22 16 LEU D C 1
ATOM 4605 O O . LEU D 1 16 ? 36.068 -63.929 -72.199 1.00 127.43 16 LEU D O 1
ATOM 4610 N N . LYS D 1 17 ? 35.379 -64.032 -74.342 1.00 127.63 17 LYS D N 1
ATOM 4611 C CA . LYS D 1 17 ? 34.487 -62.876 -74.238 1.00 128.12 17 LYS D CA 1
ATOM 4612 C C . LYS D 1 17 ? 33.639 -62.955 -72.983 1.00 128.47 17 LYS D C 1
ATOM 4613 O O . LYS D 1 17 ? 33.301 -61.932 -72.372 1.00 126.77 17 LYS D O 1
ATOM 4619 N N . MET D 1 18 ? 33.298 -64.191 -72.614 1.00 129.90 18 MET D N 1
ATOM 4620 C CA . MET D 1 18 ? 32.483 -64.466 -71.429 1.00 131.12 18 MET D CA 1
ATOM 4621 C C . MET D 1 18 ? 33.325 -64.095 -70.202 1.00 130.73 18 MET D C 1
ATOM 4622 O O . MET D 1 18 ? 32.958 -63.200 -69.420 1.00 131.04 18 MET D O 1
ATOM 4627 N N . CYS D 1 19 ? 34.466 -64.765 -70.052 1.00 129.08 19 CYS D N 1
ATOM 4628 C CA . CYS D 1 19 ? 35.337 -64.504 -68.927 1.00 127.53 19 CYS D CA 1
ATOM 4629 C C . CYS D 1 19 ? 35.496 -63.020 -68.712 1.00 127.66 19 CYS D C 1
ATOM 4630 O O . CYS D 1 19 ? 35.511 -62.549 -67.584 1.00 127.95 19 CYS D O 1
ATOM 4633 N N . ILE D 1 20 ? 35.609 -62.275 -69.800 1.00 128.82 20 ILE D N 1
ATOM 4634 C CA . ILE D 1 20 ? 35.772 -60.833 -69.686 1.00 129.89 20 ILE D CA 1
ATOM 4635 C C . ILE D 1 20 ? 34.568 -60.193 -69.027 1.00 131.74 20 ILE D C 1
ATOM 4636 O O . ILE D 1 20 ? 34.683 -59.478 -68.027 1.00 131.06 20 ILE D O 1
ATOM 4641 N N . GLN D 1 21 ? 33.405 -60.461 -69.599 1.00 134.64 21 GLN D N 1
ATOM 4642 C CA . GLN D 1 21 ? 32.162 -59.919 -69.078 1.00 137.26 21 GLN D CA 1
ATOM 4643 C C . GLN D 1 21 ? 32.069 -60.113 -67.572 1.00 137.11 21 GLN D C 1
ATOM 4644 O O . GLN D 1 21 ? 31.904 -59.145 -66.828 1.00 137.19 21 GLN D O 1
ATOM 4650 N N . ARG D 1 22 ? 32.197 -61.360 -67.126 1.00 137.18 22 ARG D N 1
ATOM 4651 C CA . ARG D 1 22 ? 32.098 -61.670 -65.697 1.00 138.09 22 ARG D CA 1
ATOM 4652 C C . ARG D 1 22 ? 33.272 -61.141 -64.842 1.00 136.91 22 ARG D C 1
ATOM 4653 O O . ARG D 1 22 ? 33.057 -60.656 -63.723 1.00 136.55 22 ARG D O 1
ATOM 4661 N N . LEU D 1 23 ? 34.497 -61.229 -65.363 1.00 135.15 23 LEU D N 1
ATOM 4662 C CA . LEU D 1 23 ? 35.664 -60.737 -64.642 1.00 132.24 23 LEU D CA 1
ATOM 4663 C C . LEU D 1 23 ? 35.505 -59.272 -64.335 1.00 132.57 23 LEU D C 1
ATOM 4664 O O . LEU D 1 23 ? 35.930 -58.803 -63.288 1.00 132.31 23 LEU D O 1
ATOM 4669 N N . ARG D 1 24 ? 34.905 -58.541 -65.260 1.00 133.43 24 ARG D N 1
ATOM 4670 C CA . ARG D 1 24 ? 34.710 -57.131 -65.046 1.00 134.98 24 ARG D CA 1
ATOM 4671 C C . ARG D 1 24 ? 33.584 -56.950 -64.045 1.00 136.12 24 ARG D C 1
ATOM 4672 O O . ARG D 1 24 ? 33.677 -56.091 -63.170 1.00 137.01 24 ARG D O 1
ATOM 4680 N N . TYR D 1 25 ? 32.526 -57.761 -64.163 1.00 137.39 25 TYR D N 1
ATOM 4681 C CA . TYR D 1 25 ? 31.382 -57.677 -63.235 1.00 138.52 25 TYR D CA 1
ATOM 4682 C C . TYR D 1 25 ? 31.966 -57.793 -61.817 1.00 139.05 25 TYR D C 1
ATOM 4683 O O . TYR D 1 25 ? 31.701 -56.942 -60.952 1.00 139.23 25 TYR D O 1
ATOM 4692 N N . ALA D 1 26 ? 32.798 -58.812 -61.596 1.00 138.44 26 ALA D N 1
ATOM 4693 C CA . ALA D 1 26 ? 33.404 -59.016 -60.286 1.00 138.03 26 ALA D CA 1
ATOM 4694 C C . ALA D 1 26 ? 34.160 -57.772 -59.852 1.00 137.66 26 ALA D C 1
ATOM 4695 O O . ALA D 1 26 ? 34.130 -57.383 -58.688 1.00 137.36 26 ALA D O 1
ATOM 4697 N N . GLN D 1 27 ? 34.837 -57.147 -60.798 1.00 137.72 27 GLN D N 1
ATOM 4698 C CA . GLN D 1 27 ? 35.579 -55.952 -60.479 1.00 138.31 27 GLN D CA 1
ATOM 4699 C C . GLN D 1 27 ? 34.679 -54.852 -59.967 1.00 139.06 27 GLN D C 1
ATOM 4700 O O . GLN D 1 27 ? 34.816 -54.394 -58.840 1.00 138.92 27 GLN D O 1
ATOM 4706 N N . GLU D 1 28 ? 33.750 -54.422 -60.801 1.00 141.19 28 GLU D N 1
ATOM 4707 C CA . GLU D 1 28 ? 32.857 -53.351 -60.408 1.00 143.74 28 GLU D CA 1
ATOM 4708 C C . GLU D 1 28 ? 32.191 -53.625 -59.076 1.00 143.42 28 GLU D C 1
ATOM 4709 O O . GLU D 1 28 ? 32.055 -52.718 -58.259 1.00 143.61 28 GLU D O 1
ATOM 4715 N N . LYS D 1 29 ? 31.783 -54.871 -58.847 1.00 142.95 29 LYS D N 1
ATOM 4716 C CA . LYS D 1 29 ? 31.107 -55.220 -57.598 1.00 142.22 29 LYS D CA 1
ATOM 4717 C C . LYS D 1 29 ? 32.069 -55.190 -56.412 1.00 140.61 29 LYS D C 1
ATOM 4718 O O . LYS D 1 29 ? 31.771 -54.555 -55.403 1.00 140.65 29 LYS D O 1
ATOM 4724 N N . GLN D 1 30 ? 33.220 -55.854 -56.529 1.00 138.19 30 GLN D N 1
ATOM 4725 C CA . GLN D 1 30 ? 34.186 -55.870 -55.429 1.00 136.38 30 GLN D CA 1
ATOM 4726 C C . GLN D 1 30 ? 34.802 -54.511 -55.128 1.00 135.90 30 GLN D C 1
ATOM 4727 O O . GLN D 1 30 ? 35.110 -54.200 -53.981 1.00 135.64 30 GLN D O 1
ATOM 4733 N N . GLN D 1 31 ? 34.985 -53.709 -56.166 1.00 135.87 31 GLN D N 1
ATOM 4734 C CA . GLN D 1 31 ? 35.537 -52.375 -55.996 1.00 135.89 31 GLN D CA 1
ATOM 4735 C C . GLN D 1 31 ? 34.614 -51.563 -55.118 1.00 135.43 31 GLN D C 1
ATOM 4736 O O . GLN D 1 31 ? 35.031 -50.961 -54.133 1.00 134.59 31 GLN D O 1
ATOM 4742 N N . ALA D 1 32 ? 33.347 -51.553 -55.491 1.00 136.05 32 ALA D N 1
ATOM 4743 C CA . ALA D 1 32 ? 32.356 -50.813 -54.741 1.00 137.48 32 ALA D CA 1
ATOM 4744 C C . ALA D 1 32 ? 32.286 -51.384 -53.340 1.00 138.67 32 ALA D C 1
ATOM 4745 O O . ALA D 1 32 ? 32.221 -50.639 -52.363 1.00 139.26 32 ALA D O 1
ATOM 4747 N N . ILE D 1 33 ? 32.313 -52.710 -53.246 1.00 139.76 33 ILE D N 1
ATOM 4748 C CA . ILE D 1 33 ? 32.259 -53.393 -51.954 1.00 141.10 33 ILE D CA 1
ATOM 4749 C C . ILE D 1 33 ? 33.455 -53.003 -51.104 1.00 142.87 33 ILE D C 1
ATOM 4750 O O . ILE D 1 33 ? 33.304 -52.596 -49.946 1.00 143.43 33 ILE D O 1
ATOM 4755 N N . ALA D 1 34 ? 34.646 -53.108 -51.680 1.00 144.09 34 ALA D N 1
ATOM 4756 C CA . ALA D 1 34 ? 35.847 -52.748 -50.950 1.00 144.89 34 ALA D CA 1
ATOM 4757 C C . ALA D 1 34 ? 35.754 -51.295 -50.492 1.00 145.58 34 ALA D C 1
ATOM 4758 O O . ALA D 1 34 ? 36.120 -50.977 -49.366 1.00 145.72 34 ALA D O 1
ATOM 4760 N N . LYS D 1 35 ? 35.232 -50.423 -51.351 1.00 146.66 35 LYS D N 1
ATOM 4761 C CA . LYS D 1 35 ? 35.138 -49.004 -51.007 1.00 148.13 35 LYS D CA 1
ATOM 4762 C C . LYS D 1 35 ? 34.250 -48.717 -49.811 1.00 148.37 35 LYS D C 1
ATOM 4763 O O . LYS D 1 35 ? 34.476 -47.764 -49.062 1.00 148.12 35 LYS D O 1
ATOM 4769 N N . GLN D 1 36 ? 33.231 -49.535 -49.627 1.00 148.95 36 GLN D N 1
ATOM 4770 C CA . GLN D 1 36 ? 32.361 -49.331 -48.487 1.00 150.66 36 GLN D CA 1
ATOM 4771 C C . GLN D 1 36 ? 33.058 -49.880 -47.246 1.00 150.75 36 GLN D C 1
ATOM 4772 O O . GLN D 1 36 ? 32.783 -49.445 -46.123 1.00 151.07 36 GLN D O 1
ATOM 4778 N N . SER D 1 37 ? 33.961 -50.837 -47.441 1.00 150.02 37 SER D N 1
ATOM 4779 C CA . SER D 1 37 ? 34.692 -51.384 -46.308 1.00 149.35 37 SER D CA 1
ATOM 4780 C C . SER D 1 37 ? 35.554 -50.266 -45.716 1.00 149.23 37 SER D C 1
ATOM 4781 O O . SER D 1 37 ? 35.558 -50.045 -44.501 1.00 148.77 37 SER D O 1
ATOM 4784 N N . ARG D 1 38 ? 36.270 -49.557 -46.584 1.00 148.77 38 ARG D N 1
ATOM 4785 C CA . ARG D 1 38 ? 37.126 -48.462 -46.150 1.00 148.24 38 ARG D CA 1
ATOM 4786 C C . ARG D 1 38 ? 36.320 -47.557 -45.236 1.00 149.16 38 ARG D C 1
ATOM 4787 O O . ARG D 1 38 ? 36.753 -47.197 -44.144 1.00 149.28 38 ARG D O 1
ATOM 4795 N N . ARG D 1 39 ? 35.132 -47.196 -45.699 1.00 150.37 39 ARG D N 1
ATOM 4796 C CA . ARG D 1 39 ? 34.262 -46.315 -44.940 1.00 151.89 39 ARG D CA 1
ATOM 4797 C C . ARG D 1 39 ? 34.100 -46.862 -43.535 1.00 152.31 39 ARG D C 1
ATOM 4798 O O . ARG D 1 39 ? 34.276 -46.145 -42.551 1.00 152.02 39 ARG D O 1
ATOM 4806 N N . GLN D 1 40 ? 33.784 -48.146 -43.443 1.00 153.12 40 GLN D N 1
ATOM 4807 C CA . GLN D 1 40 ? 33.603 -48.753 -42.143 1.00 154.42 40 GLN D CA 1
ATOM 4808 C C . GLN D 1 40 ? 34.900 -48.712 -41.340 1.00 154.82 40 GLN D C 1
ATOM 4809 O O . GLN D 1 40 ? 34.867 -48.553 -40.115 1.00 155.76 40 GLN D O 1
ATOM 4815 N N . VAL D 1 41 ? 36.041 -48.835 -42.016 1.00 154.36 41 VAL D N 1
ATOM 4816 C CA . VAL D 1 41 ? 37.326 -48.802 -41.320 1.00 153.56 41 VAL D CA 1
ATOM 4817 C C . VAL D 1 41 ? 37.476 -47.503 -40.550 1.00 153.49 41 VAL D C 1
ATOM 4818 O O . VAL D 1 41 ? 37.972 -47.496 -39.434 1.00 153.80 41 VAL D O 1
ATOM 4822 N N . ALA D 1 42 ? 37.041 -46.408 -41.152 1.00 153.50 42 ALA D N 1
ATOM 4823 C CA . ALA D 1 42 ? 37.124 -45.122 -40.499 1.00 154.09 42 ALA D CA 1
ATOM 4824 C C . ALA D 1 42 ? 36.140 -45.102 -39.341 1.00 154.81 42 ALA D C 1
ATOM 4825 O O . ALA D 1 42 ? 36.411 -44.531 -38.282 1.00 154.83 42 ALA D O 1
ATOM 4827 N N . GLN D 1 43 ? 34.994 -45.743 -39.540 1.00 155.87 43 GLN D N 1
ATOM 4828 C CA . GLN D 1 43 ? 33.950 -45.791 -38.512 1.00 157.08 43 GLN D CA 1
ATOM 4829 C C . GLN D 1 43 ? 34.491 -46.417 -37.237 1.00 157.59 43 GLN D C 1
ATOM 4830 O O . GLN D 1 43 ? 34.148 -45.998 -36.137 1.00 157.73 43 GLN D O 1
ATOM 4836 N N . LEU D 1 44 ? 35.343 -47.422 -37.394 1.00 158.11 44 LEU D N 1
ATOM 4837 C CA . LEU D 1 44 ? 35.919 -48.103 -36.243 1.00 158.61 44 LEU D CA 1
ATOM 4838 C C . LEU D 1 44 ? 36.955 -47.260 -35.496 1.00 158.61 44 LEU D C 1
ATOM 4839 O O . LEU D 1 44 ? 37.242 -47.509 -34.318 1.00 158.60 44 LEU D O 1
ATOM 4844 N N . LEU D 1 45 ? 37.514 -46.267 -36.179 1.00 158.77 45 LEU D N 1
ATOM 4845 C CA . LEU D 1 45 ? 38.516 -45.410 -35.567 1.00 159.18 45 LEU D CA 1
ATOM 4846 C C . LEU D 1 45 ? 37.824 -44.430 -34.648 1.00 159.92 45 LEU D C 1
ATOM 4847 O O . LEU D 1 45 ? 38.291 -44.145 -33.540 1.00 160.45 45 LEU D O 1
ATOM 4852 N N . LEU D 1 46 ? 36.688 -43.930 -35.106 1.00 160.12 46 LEU D N 1
ATOM 4853 C CA . LEU D 1 46 ? 35.930 -42.973 -34.328 1.00 160.79 46 LEU D CA 1
ATOM 4854 C C . LEU D 1 46 ? 35.229 -43.649 -33.150 1.00 161.71 46 LEU D C 1
ATOM 4855 O O . LEU D 1 46 ? 34.356 -43.056 -32.525 1.00 161.34 46 LEU D O 1
ATOM 4860 N N . THR D 1 47 ? 35.627 -44.884 -32.849 1.00 163.09 47 THR D N 1
ATOM 4861 C CA . THR D 1 47 ? 35.040 -45.650 -31.747 1.00 164.24 47 THR D CA 1
ATOM 4862 C C . THR D 1 47 ? 36.150 -46.254 -30.888 1.00 164.87 47 THR D C 1
ATOM 4863 O O . THR D 1 47 ? 35.932 -47.230 -30.172 1.00 165.52 47 THR D O 1
ATOM 4867 N N . ASN D 1 48 ? 37.343 -45.678 -30.972 1.00 164.97 48 ASN D N 1
ATOM 4868 C CA . ASN D 1 48 ? 38.465 -46.170 -30.193 1.00 165.72 48 ASN D CA 1
ATOM 4869 C C . ASN D 1 48 ? 38.702 -47.657 -30.348 1.00 165.65 48 ASN D C 1
ATOM 4870 O O . ASN D 1 48 ? 39.408 -48.256 -29.539 1.00 166.26 48 ASN D O 1
ATOM 4875 N N . LYS D 1 49 ? 38.102 -48.267 -31.360 1.00 164.59 49 LYS D N 1
ATOM 4876 C CA . LYS D 1 49 ? 38.300 -49.691 -31.557 1.00 164.10 49 LYS D CA 1
ATOM 4877 C C . LYS D 1 49 ? 39.535 -49.948 -32.421 1.00 163.76 49 LYS D C 1
ATOM 4878 O O . LYS D 1 49 ? 39.453 -50.483 -33.522 1.00 163.53 49 LYS D O 1
ATOM 4884 N N . GLU D 1 50 ? 40.686 -49.552 -31.882 1.00 163.81 50 GLU D N 1
ATOM 4885 C CA . GLU D 1 50 ? 41.990 -49.700 -32.527 1.00 162.98 50 GLU D CA 1
ATOM 4886 C C . GLU D 1 50 ? 42.188 -51.097 -33.071 1.00 161.14 50 GLU D C 1
ATOM 4887 O O . GLU D 1 50 ? 42.355 -51.278 -34.266 1.00 160.45 50 GLU D O 1
ATOM 4893 N N . GLN D 1 51 ? 42.192 -52.082 -32.178 1.00 158.97 51 GLN D N 1
ATOM 4894 C CA . GLN D 1 51 ? 42.391 -53.455 -32.594 1.00 157.04 51 GLN D CA 1
ATOM 4895 C C . GLN D 1 51 ? 41.435 -53.897 -33.690 1.00 155.81 51 GLN D C 1
ATOM 4896 O O . GLN D 1 51 ? 41.866 -54.354 -34.750 1.00 155.05 51 GLN D O 1
ATOM 4902 N N . LYS D 1 52 ? 40.138 -53.740 -33.447 1.00 154.31 52 LYS D N 1
ATOM 4903 C CA . LYS D 1 52 ? 39.144 -54.155 -34.426 1.00 152.38 52 LYS D CA 1
ATOM 4904 C C . LYS D 1 52 ? 39.295 -53.368 -35.705 1.00 150.92 52 LYS D C 1
ATOM 4905 O O . LYS D 1 52 ? 38.757 -53.750 -36.726 1.00 151.72 52 LYS D O 1
ATOM 4911 N N . ALA D 1 53 ? 40.034 -52.271 -35.658 1.00 148.76 53 ALA D N 1
ATOM 4912 C CA . ALA D 1 53 ? 40.220 -51.472 -36.858 1.00 145.72 53 ALA D CA 1
ATOM 4913 C C . ALA D 1 53 ? 41.454 -51.939 -37.590 1.00 143.69 53 ALA D C 1
ATOM 4914 O O . ALA D 1 53 ? 41.559 -51.805 -38.798 1.00 142.51 53 ALA D O 1
ATOM 4916 N N . HIS D 1 54 ? 42.394 -52.498 -36.846 1.00 142.33 54 HIS D N 1
ATOM 4917 C CA . HIS D 1 54 ? 43.626 -52.971 -37.454 1.00 141.07 54 HIS D CA 1
ATOM 4918 C C . HIS D 1 54 ? 43.374 -54.221 -38.258 1.00 138.88 54 HIS D C 1
ATOM 4919 O O . HIS D 1 54 ? 43.306 -54.177 -39.480 1.00 138.85 54 HIS D O 1
ATOM 4926 N N . TYR D 1 55 ? 43.219 -55.341 -37.576 1.00 136.12 55 TYR D N 1
ATOM 4927 C CA . TYR D 1 55 ? 42.970 -56.582 -38.273 1.00 132.78 55 TYR D CA 1
ATOM 4928 C C . TYR D 1 55 ? 41.959 -56.416 -39.411 1.00 131.43 55 TYR D C 1
ATOM 4929 O O . TYR D 1 55 ? 42.042 -57.101 -40.422 1.00 130.98 55 TYR D O 1
ATOM 4938 N N . ARG D 1 56 ? 41.022 -55.485 -39.260 1.00 130.82 56 ARG D N 1
ATOM 4939 C CA . ARG D 1 56 ? 40.001 -55.251 -40.289 1.00 129.64 56 ARG D CA 1
ATOM 4940 C C . ARG D 1 56 ? 40.630 -54.824 -41.572 1.00 128.32 56 ARG D C 1
ATOM 4941 O O . ARG D 1 56 ? 40.277 -55.293 -42.649 1.00 127.73 56 ARG D O 1
ATOM 4949 N N . VAL D 1 57 ? 41.544 -53.881 -41.440 1.00 127.17 57 VAL D N 1
ATOM 4950 C CA . VAL D 1 57 ? 42.243 -53.356 -42.582 1.00 125.02 57 VAL D CA 1
ATOM 4951 C C . VAL D 1 57 ? 43.070 -54.428 -43.271 1.00 124.51 57 VAL D C 1
ATOM 4952 O O . VAL D 1 57 ? 43.121 -54.451 -44.485 1.00 124.79 57 VAL D O 1
ATOM 4956 N N . GLU D 1 58 ? 43.700 -55.327 -42.515 1.00 123.66 58 GLU D N 1
ATOM 4957 C CA . GLU D 1 58 ? 44.495 -56.390 -43.145 1.00 122.57 58 GLU D CA 1
ATOM 4958 C C . GLU D 1 58 ? 43.653 -57.021 -44.224 1.00 121.93 58 GLU D C 1
ATOM 4959 O O . GLU D 1 58 ? 44.140 -57.323 -45.311 1.00 122.43 58 GLU D O 1
ATOM 4965 N N . THR D 1 59 ? 42.378 -57.212 -43.912 1.00 121.00 59 THR D N 1
ATOM 4966 C CA . THR D 1 59 ? 41.452 -57.796 -44.857 1.00 119.39 59 THR D CA 1
ATOM 4967 C C . THR D 1 59 ? 41.320 -56.895 -46.059 1.00 118.86 59 THR D C 1
ATOM 4968 O O . THR D 1 59 ? 41.396 -57.354 -47.185 1.00 119.73 59 THR D O 1
ATOM 4972 N N . LEU D 1 60 ? 41.128 -55.607 -45.817 1.00 117.89 60 LEU D N 1
ATOM 4973 C CA . LEU D 1 60 ? 41.000 -54.660 -46.913 1.00 118.07 60 LEU D CA 1
ATOM 4974 C C . LEU D 1 60 ? 42.155 -54.804 -47.938 1.00 119.10 60 LEU D C 1
ATOM 4975 O O . LEU D 1 60 ? 41.956 -54.584 -49.145 1.00 119.39 60 LEU D O 1
ATOM 4980 N N . ILE D 1 61 ? 43.348 -55.186 -47.466 1.00 118.91 61 ILE D N 1
ATOM 4981 C CA . ILE D 1 61 ? 44.508 -55.349 -48.339 1.00 118.34 61 ILE D CA 1
ATOM 4982 C C . ILE D 1 61 ? 44.317 -56.585 -49.213 1.00 118.29 61 ILE D C 1
ATOM 4983 O O . ILE D 1 61 ? 44.402 -56.504 -50.433 1.00 118.72 61 ILE D O 1
ATOM 4988 N N . HIS D 1 62 ? 44.038 -57.724 -48.603 1.00 117.42 62 HIS D N 1
ATOM 4989 C CA . HIS D 1 62 ? 43.830 -58.914 -49.396 1.00 118.04 62 HIS D CA 1
ATOM 4990 C C . HIS D 1 62 ? 42.701 -58.799 -50.404 1.00 119.38 62 HIS D C 1
ATOM 4991 O O . HIS D 1 62 ? 42.737 -59.425 -51.458 1.00 119.85 62 HIS D O 1
ATOM 4998 N N . ASP D 1 63 ? 41.685 -58.017 -50.070 1.00 121.75 63 ASP D N 1
ATOM 4999 C CA . ASP D 1 63 ? 40.573 -57.815 -50.983 1.00 123.35 63 ASP D CA 1
ATOM 5000 C C . ASP D 1 63 ? 41.082 -56.923 -52.109 1.00 123.27 63 ASP D C 1
ATOM 5001 O O . ASP D 1 63 ? 40.842 -57.202 -53.284 1.00 124.59 63 ASP D O 1
ATOM 5006 N N . ASP D 1 64 ? 41.803 -55.863 -51.757 1.00 122.28 64 ASP D N 1
ATOM 5007 C CA . ASP D 1 64 ? 42.340 -54.964 -52.766 1.00 121.02 64 ASP D CA 1
ATOM 5008 C C . ASP D 1 64 ? 43.302 -55.737 -53.677 1.00 120.32 64 ASP D C 1
ATOM 5009 O O . ASP D 1 64 ? 43.284 -55.548 -54.891 1.00 120.47 64 ASP D O 1
ATOM 5014 N N . ILE D 1 65 ? 44.121 -56.617 -53.098 1.00 119.07 65 ILE D N 1
ATOM 5015 C CA . ILE D 1 65 ? 45.072 -57.415 -53.877 1.00 117.77 65 ILE D CA 1
ATOM 5016 C C . ILE D 1 65 ? 44.336 -58.368 -54.808 1.00 117.44 65 ILE D C 1
ATOM 5017 O O . ILE D 1 65 ? 44.787 -58.639 -55.922 1.00 117.92 65 ILE D O 1
ATOM 5022 N N . HIS D 1 66 ? 43.207 -58.892 -54.346 1.00 116.92 66 HIS D N 1
ATOM 5023 C CA . HIS D 1 66 ? 42.429 -59.785 -55.181 1.00 116.06 66 HIS D CA 1
ATOM 5024 C C . HIS D 1 66 ? 42.028 -58.945 -56.407 1.00 115.41 66 HIS D C 1
ATOM 5025 O O . HIS D 1 66 ? 42.360 -59.309 -57.541 1.00 115.50 66 HIS D O 1
ATOM 5032 N N . ILE D 1 67 ? 41.361 -57.812 -56.191 1.00 113.92 67 ILE D N 1
ATOM 5033 C CA . ILE D 1 67 ? 40.952 -56.979 -57.317 1.00 113.39 67 ILE D CA 1
ATOM 5034 C C . ILE D 1 67 ? 42.055 -56.822 -58.341 1.00 114.40 67 ILE D C 1
ATOM 5035 O O . ILE D 1 67 ? 41.817 -56.953 -59.534 1.00 114.53 67 ILE D O 1
ATOM 5040 N N . GLU D 1 68 ? 43.265 -56.544 -57.878 1.00 115.70 68 GLU D N 1
ATOM 5041 C CA . GLU D 1 68 ? 44.381 -56.396 -58.802 1.00 117.26 68 GLU D CA 1
ATOM 5042 C C . GLU D 1 68 ? 44.503 -57.685 -59.634 1.00 115.61 68 GLU D C 1
ATOM 5043 O O . GLU D 1 68 ? 44.597 -57.625 -60.853 1.00 116.51 68 GLU D O 1
ATOM 5049 N N . LEU D 1 69 ? 44.495 -58.845 -58.986 1.00 112.58 69 LEU D N 1
ATOM 5050 C CA . LEU D 1 69 ? 44.604 -60.077 -59.738 1.00 110.70 69 LEU D CA 1
ATOM 5051 C C . LEU D 1 69 ? 43.507 -60.185 -60.783 1.00 111.81 69 LEU D C 1
ATOM 5052 O O . LEU D 1 69 ? 43.645 -60.918 -61.766 1.00 112.15 69 LEU D O 1
ATOM 5057 N N . LEU D 1 70 ? 42.406 -59.468 -60.589 1.00 112.24 70 LEU D N 1
ATOM 5058 C CA . LEU D 1 70 ? 41.336 -59.518 -61.587 1.00 112.77 70 LEU D CA 1
ATOM 5059 C C . LEU D 1 70 ? 41.738 -58.662 -62.780 1.00 113.49 70 LEU D C 1
ATOM 5060 O O . LEU D 1 70 ? 41.857 -59.171 -63.888 1.00 113.02 70 LEU D O 1
ATOM 5065 N N . GLU D 1 71 ? 41.974 -57.373 -62.555 1.00 115.19 71 GLU D N 1
ATOM 5066 C CA . GLU D 1 71 ? 42.365 -56.484 -63.652 1.00 117.40 71 GLU D CA 1
ATOM 5067 C C . GLU D 1 71 ? 43.451 -57.110 -64.539 1.00 116.90 71 GLU D C 1
ATOM 5068 O O . GLU D 1 71 ? 43.468 -56.927 -65.757 1.00 116.70 71 GLU D O 1
ATOM 5074 N N . ILE D 1 72 ? 44.354 -57.846 -63.901 1.00 116.12 72 ILE D N 1
ATOM 5075 C CA . ILE D 1 72 ? 45.442 -58.527 -64.584 1.00 114.99 72 ILE D CA 1
ATOM 5076 C C . ILE D 1 72 ? 44.897 -59.713 -65.410 1.00 114.79 72 ILE D C 1
ATOM 5077 O O . ILE D 1 72 ? 45.273 -59.902 -66.586 1.00 115.31 72 ILE D O 1
ATOM 5082 N N . LEU D 1 73 ? 44.005 -60.503 -64.816 1.00 113.41 73 LEU D N 1
ATOM 5083 C CA . LEU D 1 73 ? 43.433 -61.640 -65.532 1.00 112.12 73 LEU D CA 1
ATOM 5084 C C . LEU D 1 73 ? 42.566 -61.143 -66.687 1.00 111.51 73 LEU D C 1
ATOM 5085 O O . LEU D 1 73 ? 42.508 -61.799 -67.725 1.00 109.55 73 LEU D O 1
ATOM 5090 N N . GLU D 1 74 ? 41.908 -59.990 -66.491 1.00 111.60 74 GLU D N 1
ATOM 5091 C CA . GLU D 1 74 ? 41.051 -59.366 -67.514 1.00 112.32 74 GLU D CA 1
ATOM 5092 C C . GLU D 1 74 ? 41.916 -59.092 -68.740 1.00 112.91 74 GLU D C 1
ATOM 5093 O O . GLU D 1 74 ? 41.649 -59.590 -69.844 1.00 113.23 74 GLU D O 1
ATOM 5099 N N . LEU D 1 75 ? 42.958 -58.291 -68.546 1.00 112.64 75 LEU D N 1
ATOM 5100 C CA . LEU D 1 75 ? 43.851 -57.991 -69.638 1.00 111.37 75 LEU D CA 1
ATOM 5101 C C . LEU D 1 75 ? 44.306 -59.302 -70.293 1.00 112.15 75 LEU D C 1
ATOM 5102 O O . LEU D 1 75 ? 44.027 -59.487 -71.459 1.00 111.92 75 LEU D O 1
ATOM 5107 N N . TYR D 1 76 ? 44.957 -60.213 -69.564 1.00 113.39 76 TYR D N 1
ATOM 5108 C CA . TYR D 1 76 ? 45.395 -61.471 -70.172 1.00 116.15 76 TYR D CA 1
ATOM 5109 C C . TYR D 1 76 ? 44.363 -62.094 -71.130 1.00 118.33 76 TYR D C 1
ATOM 5110 O O . TYR D 1 76 ? 44.734 -62.701 -72.161 1.00 118.98 76 TYR D O 1
ATOM 5119 N N . CYS D 1 77 ? 43.072 -61.962 -70.800 1.00 120.20 77 CYS D N 1
ATOM 5120 C CA . CYS D 1 77 ? 41.988 -62.496 -71.659 1.00 120.32 77 CYS D CA 1
ATOM 5121 C C . CYS D 1 77 ? 42.004 -61.689 -72.936 1.00 120.12 77 CYS D C 1
ATOM 5122 O O . CYS D 1 77 ? 42.323 -62.216 -74.000 1.00 120.40 77 CYS D O 1
ATOM 5125 N N . GLU D 1 78 ? 41.656 -60.405 -72.793 1.00 120.25 78 GLU D N 1
ATOM 5126 C CA . GLU D 1 78 ? 41.592 -59.461 -73.899 1.00 119.67 78 GLU D CA 1
ATOM 5127 C C . GLU D 1 78 ? 42.756 -59.637 -74.866 1.00 119.55 78 GLU D C 1
ATOM 5128 O O . GLU D 1 78 ? 42.549 -59.587 -76.086 1.00 119.49 78 GLU D O 1
ATOM 5134 N N . LEU D 1 79 ? 43.962 -59.856 -74.326 1.00 118.77 79 LEU D N 1
ATOM 5135 C CA . LEU D 1 79 ? 45.162 -60.074 -75.133 1.00 117.27 79 LEU D CA 1
ATOM 5136 C C . LEU D 1 79 ? 44.962 -61.370 -75.939 1.00 117.04 79 LEU D C 1
ATOM 5137 O O . LEU D 1 79 ? 45.213 -61.386 -77.146 1.00 117.32 79 LEU D O 1
ATOM 5142 N N . LEU D 1 80 ? 44.503 -62.445 -75.293 1.00 115.70 80 LEU D N 1
ATOM 5143 C CA . LEU D 1 80 ? 44.253 -63.694 -76.017 1.00 115.66 80 LEU D CA 1
ATOM 5144 C C . LEU D 1 80 ? 43.095 -63.563 -77.048 1.00 116.60 80 LEU D C 1
ATOM 5145 O O . LEU D 1 80 ? 43.199 -64.099 -78.166 1.00 116.37 80 LEU D O 1
ATOM 5150 N N . LEU D 1 81 ? 42.015 -62.856 -76.667 1.00 116.96 81 LEU D N 1
ATOM 5151 C CA . LEU D 1 81 ? 40.840 -62.626 -77.525 1.00 116.33 81 LEU D CA 1
ATOM 5152 C C . LEU D 1 81 ? 41.242 -62.030 -78.864 1.00 118.03 81 LEU D C 1
ATOM 5153 O O . LEU D 1 81 ? 40.717 -62.443 -79.896 1.00 119.23 81 LEU D O 1
ATOM 5158 N N . ALA D 1 82 ? 42.145 -61.048 -78.849 1.00 118.61 82 ALA D N 1
ATOM 5159 C CA . ALA D 1 82 ? 42.611 -60.421 -80.078 1.00 119.15 82 ALA D CA 1
ATOM 5160 C C . ALA D 1 82 ? 43.520 -61.386 -80.862 1.00 120.04 82 ALA D C 1
ATOM 5161 O O . ALA D 1 82 ? 43.365 -61.538 -82.084 1.00 119.28 82 ALA D O 1
ATOM 5163 N N . ARG D 1 83 ? 44.446 -62.045 -80.154 1.00 121.29 83 ARG D N 1
ATOM 5164 C CA . ARG D 1 83 ? 45.387 -63.005 -80.762 1.00 123.56 83 ARG D CA 1
ATOM 5165 C C . ARG D 1 83 ? 44.770 -64.390 -80.997 1.00 125.14 83 ARG D C 1
ATOM 5166 O O . ARG D 1 83 ? 45.481 -65.378 -81.168 1.00 125.45 83 ARG D O 1
ATOM 5174 N N . VAL D 1 84 ? 43.444 -64.445 -81.015 1.00 127.03 84 VAL D N 1
ATOM 5175 C CA . VAL D 1 84 ? 42.725 -65.683 -81.260 1.00 129.14 84 VAL D CA 1
ATOM 5176 C C . VAL D 1 84 ? 43.287 -66.347 -82.514 1.00 131.77 84 VAL D C 1
ATOM 5177 O O . VAL D 1 84 ? 43.617 -67.542 -82.506 1.00 132.18 84 VAL D O 1
ATOM 5181 N N . GLN D 1 85 ? 43.394 -65.567 -83.592 1.00 134.72 85 GLN D N 1
ATOM 5182 C CA . GLN D 1 85 ? 43.895 -66.081 -84.869 1.00 137.36 85 GLN D CA 1
ATOM 5183 C C . GLN D 1 85 ? 45.227 -66.811 -84.695 1.00 138.89 85 GLN D C 1
ATOM 5184 O O . GLN D 1 85 ? 45.462 -67.835 -85.335 1.00 139.49 85 GLN D O 1
ATOM 5190 N N . VAL D 1 86 ? 46.089 -66.281 -83.823 1.00 140.81 86 VAL D N 1
ATOM 5191 C CA . VAL D 1 86 ? 47.412 -66.868 -83.563 1.00 142.08 86 VAL D CA 1
ATOM 5192 C C . VAL D 1 86 ? 47.323 -68.112 -82.636 1.00 143.35 86 VAL D C 1
ATOM 5193 O O . VAL D 1 86 ? 48.188 -69.011 -82.652 1.00 143.09 86 VAL D O 1
ATOM 5197 N N . ILE D 1 87 ? 46.250 -68.163 -81.854 1.00 144.24 87 ILE D N 1
ATOM 5198 C CA . ILE D 1 87 ? 46.013 -69.247 -80.922 1.00 145.04 87 ILE D CA 1
ATOM 5199 C C . ILE D 1 87 ? 45.613 -70.518 -81.658 1.00 147.33 87 ILE D C 1
ATOM 5200 O O . ILE D 1 87 ? 45.977 -71.628 -81.260 1.00 147.28 87 ILE D O 1
ATOM 5205 N N . ASN D 1 88 ? 44.876 -70.329 -82.746 1.00 149.99 88 ASN D N 1
ATOM 5206 C CA . ASN D 1 88 ? 44.390 -71.424 -83.564 1.00 153.64 88 ASN D CA 1
ATOM 5207 C C . ASN D 1 88 ? 45.531 -72.193 -84.224 1.00 156.13 88 ASN D C 1
ATOM 5208 O O . ASN D 1 88 ? 45.403 -73.381 -84.519 1.00 156.55 88 ASN D O 1
ATOM 5213 N N . ASP D 1 89 ? 46.649 -71.519 -84.457 1.00 159.19 89 ASP D N 1
ATOM 5214 C CA . ASP D 1 89 ? 47.782 -72.174 -85.100 1.00 163.10 89 ASP D CA 1
ATOM 5215 C C . ASP D 1 89 ? 48.728 -72.787 -84.066 1.00 164.89 89 ASP D C 1
ATOM 5216 O O . ASP D 1 89 ? 49.940 -72.581 -84.116 1.00 165.70 89 ASP D O 1
ATOM 5221 N N . ILE D 1 90 ? 48.177 -73.539 -83.123 1.00 166.62 90 ILE D N 1
ATOM 5222 C CA . ILE D 1 90 ? 49.008 -74.156 -82.107 1.00 168.37 90 ILE D CA 1
ATOM 5223 C C . ILE D 1 90 ? 48.433 -75.501 -81.702 1.00 170.78 90 ILE D C 1
ATOM 5224 O O . ILE D 1 90 ? 47.211 -75.666 -81.664 1.00 170.46 90 ILE D O 1
ATOM 5229 N N . SER D 1 91 ? 49.320 -76.459 -81.416 1.00 173.56 91 SER D N 1
ATOM 5230 C CA . SER D 1 91 ? 48.909 -77.808 -81.023 1.00 176.60 91 SER D CA 1
ATOM 5231 C C . SER D 1 91 ? 49.849 -78.518 -80.035 1.00 178.08 91 SER D C 1
ATOM 5232 O O . SER D 1 91 ? 49.483 -79.549 -79.448 1.00 178.25 91 SER D O 1
ATOM 5235 N N . THR D 1 92 ? 51.052 -77.976 -79.848 1.00 179.66 92 THR D N 1
ATOM 5236 C CA . THR D 1 92 ? 52.032 -78.577 -78.922 1.00 181.00 92 THR D CA 1
ATOM 5237 C C . THR D 1 92 ? 52.556 -77.555 -77.905 1.00 181.50 92 THR D C 1
ATOM 5238 O O . THR D 1 92 ? 52.438 -76.344 -78.120 1.00 181.27 92 THR D O 1
ATOM 5242 N N . GLU D 1 93 ? 53.133 -78.032 -76.799 1.00 181.84 93 GLU D N 1
ATOM 5243 C CA . GLU D 1 93 ? 53.655 -77.113 -75.781 1.00 182.02 93 GLU D CA 1
ATOM 5244 C C . GLU D 1 93 ? 54.835 -76.327 -76.303 1.00 181.80 93 GLU D C 1
ATOM 5245 O O . GLU D 1 93 ? 54.887 -75.109 -76.178 1.00 181.31 93 GLU D O 1
ATOM 5251 N N . GLU D 1 94 ? 55.787 -77.040 -76.884 1.00 182.18 94 GLU D N 1
ATOM 5252 C CA . GLU D 1 94 ? 56.974 -76.413 -77.443 1.00 182.91 94 GLU D CA 1
ATOM 5253 C C . GLU D 1 94 ? 56.624 -75.147 -78.231 1.00 182.43 94 GLU D C 1
ATOM 5254 O O . GLU D 1 94 ? 57.340 -74.149 -78.164 1.00 182.28 94 GLU D O 1
ATOM 5260 N N . GLN D 1 95 ? 55.525 -75.193 -78.979 1.00 181.99 95 GLN D N 1
ATOM 5261 C CA . GLN D 1 95 ? 55.082 -74.041 -79.772 1.00 181.38 95 GLN D CA 1
ATOM 5262 C C . GLN D 1 95 ? 54.853 -72.784 -78.926 1.00 180.50 95 GLN D C 1
ATOM 5263 O O . GLN D 1 95 ? 55.587 -71.803 -79.032 1.00 179.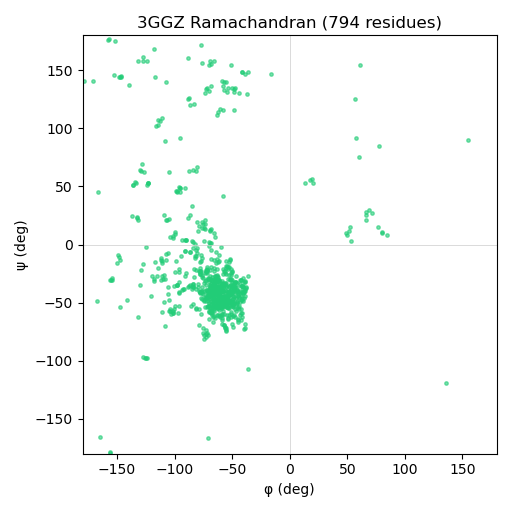55 95 GLN D O 1
ATOM 5269 N N . LEU D 1 96 ? 53.818 -72.822 -78.095 1.00 180.09 96 LEU D N 1
ATOM 5270 C CA . LEU D 1 96 ? 53.481 -71.697 -77.234 1.00 179.47 96 LEU D CA 1
ATOM 5271 C C . LEU D 1 96 ? 54.655 -71.271 -76.356 1.00 179.84 96 LEU D C 1
ATOM 5272 O O . LEU D 1 96 ? 54.909 -70.081 -76.208 1.00 179.80 96 LEU D O 1
ATOM 5277 N N . VAL D 1 97 ? 55.372 -72.245 -75.792 1.00 180.57 97 VAL D N 1
ATOM 5278 C CA . VAL D 1 97 ? 56.504 -71.974 -74.900 1.00 180.65 97 VAL D CA 1
ATOM 5279 C C . VAL D 1 97 ? 57.580 -71.088 -75.505 1.00 180.81 97 VAL D C 1
ATOM 5280 O O . VAL D 1 97 ? 57.710 -69.919 -75.143 1.00 180.61 97 VAL D O 1
ATOM 5284 N N . LYS D 1 98 ? 58.357 -71.650 -76.422 1.00 181.24 98 LYS D N 1
ATOM 5285 C CA . LYS D 1 98 ? 59.440 -70.904 -77.043 1.00 181.38 98 LYS D CA 1
ATOM 5286 C C . LYS D 1 98 ? 59.104 -70.312 -78.416 1.00 181.32 98 LYS D C 1
ATOM 5287 O O . LYS D 1 98 ? 59.900 -70.409 -79.353 1.00 181.73 98 LYS D O 1
ATOM 5293 N N . GLU D 1 99 ? 57.935 -69.688 -78.537 1.00 180.75 99 GLU D N 1
ATOM 5294 C CA . GLU D 1 99 ? 57.551 -69.061 -79.799 1.00 179.98 99 GLU D CA 1
ATOM 5295 C C . GLU D 1 99 ? 56.543 -67.929 -79.599 1.00 178.52 99 GLU D C 1
ATOM 5296 O O . GLU D 1 99 ? 56.527 -66.961 -80.364 1.00 178.83 99 GLU D O 1
ATOM 5302 N N . HIS D 1 100 ? 55.706 -68.052 -78.573 1.00 176.21 100 HIS D N 1
ATOM 5303 C CA . HIS D 1 100 ? 54.712 -67.025 -78.277 1.00 173.78 100 HIS D CA 1
ATOM 5304 C C . HIS D 1 100 ? 54.903 -66.529 -76.851 1.00 172.28 100 HIS D C 1
ATOM 5305 O O . HIS D 1 100 ? 53.967 -66.501 -76.046 1.00 171.64 100 HIS D O 1
ATOM 5312 N N . MET D 1 101 ? 56.130 -66.124 -76.557 1.00 170.53 101 MET D N 1
ATOM 5313 C CA . MET D 1 101 ? 56.482 -65.655 -75.231 1.00 169.36 101 MET D CA 1
ATOM 5314 C C . MET D 1 101 ? 56.764 -64.163 -75.266 1.00 167.79 101 MET D C 1
ATOM 5315 O O . MET D 1 101 ? 56.792 -63.502 -74.228 1.00 167.40 101 MET D O 1
ATOM 5320 N N . ASP D 1 102 ? 56.965 -63.640 -76.471 1.00 166.10 102 ASP D N 1
ATOM 5321 C CA . ASP D 1 102 ? 57.236 -62.218 -76.667 1.00 164.85 102 ASP D CA 1
ATOM 5322 C C . ASP D 1 102 ? 55.945 -61.410 -76.748 1.00 162.77 102 ASP D C 1
ATOM 5323 O O . ASP D 1 102 ? 55.878 -60.275 -76.268 1.00 162.22 102 ASP D O 1
ATOM 5328 N N . ASP D 1 103 ? 54.937 -61.994 -77.395 1.00 160.89 103 ASP D N 1
ATOM 5329 C CA . ASP D 1 103 ? 53.631 -61.353 -77.547 1.00 158.47 103 ASP D CA 1
ATOM 5330 C C . ASP D 1 103 ? 52.751 -61.503 -76.298 1.00 156.37 103 ASP D C 1
ATOM 5331 O O . ASP D 1 103 ? 51.651 -60.954 -76.239 1.00 156.39 103 ASP D O 1
ATOM 5336 N N . GLY D 1 104 ? 53.245 -62.233 -75.297 1.00 153.74 104 GLY D N 1
ATOM 5337 C CA . GLY D 1 104 ? 52.492 -62.428 -74.066 1.00 149.17 104 GLY D CA 1
ATOM 5338 C C . GLY D 1 104 ? 51.365 -63.438 -74.176 1.00 146.04 104 GLY D C 1
ATOM 5339 O O . GLY D 1 104 ? 50.489 -63.496 -73.318 1.00 145.31 104 GLY D O 1
ATOM 5340 N N . ILE D 1 105 ? 51.368 -64.242 -75.231 1.00 143.40 105 ILE D N 1
ATOM 5341 C CA . ILE D 1 105 ? 50.310 -65.223 -75.376 1.00 140.66 105 ILE D CA 1
ATOM 5342 C C . ILE D 1 105 ? 50.453 -66.300 -74.299 1.00 139.01 105 ILE D C 1
ATOM 5343 O O . ILE D 1 105 ? 49.451 -66.676 -73.698 1.00 139.43 105 ILE D O 1
ATOM 5348 N N . ASN D 1 106 ? 51.675 -66.793 -74.055 1.00 135.91 106 ASN D N 1
ATOM 5349 C CA . ASN D 1 106 ? 51.897 -67.845 -73.052 1.00 132.96 106 ASN D CA 1
ATOM 5350 C C . ASN D 1 106 ? 51.687 -67.386 -71.603 1.00 131.65 106 ASN D C 1
ATOM 5351 O O . ASN D 1 106 ? 51.046 -68.074 -70.800 1.00 129.89 106 ASN D O 1
ATOM 5356 N N . GLU D 1 107 ? 52.249 -66.224 -71.283 1.00 131.56 107 GLU D N 1
ATOM 5357 C CA . GLU D 1 107 ? 52.164 -65.619 -69.947 1.00 131.50 107 GLU D CA 1
ATOM 5358 C C . GLU D 1 107 ? 50.718 -65.246 -69.561 1.00 130.57 107 GLU D C 1
ATOM 5359 O O . GLU D 1 107 ? 50.450 -64.846 -68.413 1.00 130.00 107 GLU D O 1
ATOM 5365 N N . ALA D 1 108 ? 49.794 -65.387 -70.516 1.00 129.15 108 ALA D N 1
ATOM 5366 C CA . ALA D 1 108 ? 48.373 -65.049 -70.311 1.00 126.45 108 ALA D CA 1
ATOM 5367 C C . ALA D 1 108 ? 47.474 -66.262 -70.152 1.00 124.39 108 ALA D C 1
ATOM 5368 O O . ALA D 1 108 ? 46.641 -66.309 -69.256 1.00 123.26 108 ALA D O 1
ATOM 5370 N N . ILE D 1 109 ? 47.638 -67.230 -71.045 1.00 123.17 109 ILE D N 1
ATOM 5371 C CA . ILE D 1 109 ? 46.853 -68.437 -70.980 1.00 121.91 109 ILE D CA 1
ATOM 5372 C C . ILE D 1 109 ? 47.330 -69.295 -69.809 1.00 121.09 109 ILE D C 1
ATOM 5373 O O . ILE D 1 109 ? 46.505 -69.743 -69.010 1.00 121.95 109 ILE D O 1
ATOM 5378 N N . ARG D 1 110 ? 48.639 -69.521 -69.689 1.00 119.14 110 ARG D N 1
ATOM 5379 C CA . ARG D 1 110 ? 49.120 -70.369 -68.611 1.00 117.30 110 ARG D CA 1
ATOM 5380 C C . ARG D 1 110 ? 48.641 -69.910 -67.237 1.00 116.52 110 ARG D C 1
ATOM 5381 O O . ARG D 1 110 ? 48.162 -70.732 -66.427 1.00 116.94 110 ARG D O 1
ATOM 5389 N N . SER D 1 111 ? 48.738 -68.606 -66.972 1.00 113.62 111 SER D N 1
ATOM 5390 C CA . SER D 1 111 ? 48.296 -68.098 -65.678 1.00 111.29 111 SER D CA 1
ATOM 5391 C C . SER D 1 111 ? 46.776 -68.283 -65.503 1.00 111.13 111 SER D C 1
ATOM 5392 O O . SER D 1 111 ? 46.343 -68.893 -64.516 1.00 111.84 111 SER D O 1
ATOM 5395 N N . LEU D 1 112 ? 45.978 -67.796 -66.462 1.00 109.37 112 LEU D N 1
ATOM 5396 C CA . LEU D 1 112 ? 44.510 -67.911 -66.398 1.00 107.77 112 LEU D CA 1
ATOM 5397 C C . LEU D 1 112 ? 44.027 -69.283 -65.944 1.00 108.59 112 LEU D C 1
ATOM 5398 O O . LEU D 1 112 ? 43.089 -69.390 -65.158 1.00 108.22 112 LEU D O 1
ATOM 5403 N N . ILE D 1 113 ? 44.662 -70.331 -66.451 1.00 109.54 113 ILE D N 1
ATOM 5404 C CA . ILE D 1 113 ? 44.310 -71.692 -66.070 1.00 111.42 113 ILE D CA 1
ATOM 5405 C C . ILE D 1 113 ? 44.589 -71.896 -64.581 1.00 113.56 113 ILE D C 1
ATOM 5406 O O . ILE D 1 113 ? 43.809 -72.554 -63.872 1.00 114.44 113 ILE D O 1
ATOM 5411 N N . TYR D 1 114 ? 45.712 -71.345 -64.114 1.00 114.94 114 TYR D N 1
ATOM 5412 C CA . TYR D 1 114 ? 46.101 -71.455 -62.701 1.00 116.06 114 TYR D CA 1
ATOM 5413 C C . TYR D 1 114 ? 45.041 -70.829 -61.785 1.00 115.85 114 TYR D C 1
ATOM 5414 O O . TYR D 1 114 ? 44.513 -71.478 -60.871 1.00 114.94 114 TYR D O 1
ATOM 5423 N N . ALA D 1 115 ? 44.737 -69.566 -62.067 1.00 116.26 115 ALA D N 1
ATOM 5424 C CA . ALA D 1 115 ? 43.766 -68.788 -61.317 1.00 118.24 115 ALA D CA 1
ATOM 5425 C C . ALA D 1 115 ? 42.424 -69.487 -61.112 1.00 120.70 115 ALA D C 1
ATOM 5426 O O . ALA D 1 115 ? 41.706 -69.170 -60.158 1.00 120.63 115 ALA D O 1
ATOM 5428 N N . ILE D 1 116 ? 42.078 -70.438 -61.987 1.00 123.45 116 ILE D N 1
ATOM 5429 C CA . ILE D 1 116 ? 40.787 -71.138 -61.894 1.00 124.88 116 ILE D CA 1
ATOM 5430 C C . ILE D 1 116 ? 40.405 -71.439 -60.457 1.00 124.47 116 ILE D C 1
ATOM 5431 O O . ILE D 1 116 ? 39.507 -70.797 -59.916 1.00 123.64 116 ILE D O 1
ATOM 5436 N N . LEU D 1 117 ? 41.087 -72.397 -59.837 1.00 124.64 117 LEU D N 1
ATOM 5437 C CA . LEU D 1 117 ? 40.784 -72.763 -58.460 1.00 124.55 117 LEU D CA 1
ATOM 5438 C C . LEU D 1 117 ? 40.578 -71.506 -57.595 1.00 124.64 117 LEU D C 1
ATOM 5439 O O . LEU D 1 117 ? 39.518 -71.323 -56.994 1.00 124.47 117 LEU D O 1
ATOM 5444 N N . PHE D 1 118 ? 41.572 -70.619 -57.584 1.00 124.96 118 PHE D N 1
ATOM 5445 C CA . PHE D 1 118 ? 41.556 -69.387 -56.769 1.00 125.19 118 PHE D CA 1
ATOM 5446 C C . PHE D 1 118 ? 40.449 -68.355 -56.964 1.00 125.30 118 PHE D C 1
ATOM 5447 O O . PHE D 1 118 ? 40.066 -67.657 -56.023 1.00 123.84 118 PHE D O 1
ATOM 5455 N N . VAL D 1 119 ? 39.969 -68.218 -58.188 1.00 126.71 119 VAL D N 1
ATOM 5456 C CA . VAL D 1 119 ? 38.908 -67.254 -58.457 1.00 129.30 119 VAL D CA 1
ATOM 5457 C C . VAL D 1 119 ? 37.662 -68.040 -58.829 1.00 132.34 119 VAL D C 1
ATOM 5458 O O . VAL D 1 119 ? 37.566 -68.577 -59.938 1.00 132.88 119 VAL D O 1
ATOM 5462 N N . ASP D 1 120 ? 36.694 -68.100 -57.920 1.00 134.97 120 ASP D N 1
ATOM 5463 C CA . ASP D 1 120 ? 35.469 -68.839 -58.194 1.00 137.05 120 ASP D CA 1
ATOM 5464 C C . ASP D 1 120 ? 34.300 -67.936 -58.587 1.00 137.55 120 ASP D C 1
ATOM 5465 O O . ASP D 1 120 ? 33.176 -68.410 -58.708 1.00 138.29 120 ASP D O 1
ATOM 5470 N N . GLU D 1 121 ? 34.554 -66.642 -58.781 1.00 137.79 121 GLU D N 1
ATOM 5471 C CA . GLU D 1 121 ? 33.486 -65.720 -59.171 1.00 137.91 121 GLU D CA 1
ATOM 5472 C C . GLU D 1 121 ? 33.375 -65.603 -60.687 1.00 137.60 121 GLU D C 1
ATOM 5473 O O . GLU D 1 121 ? 32.576 -64.825 -61.212 1.00 136.78 121 GLU D O 1
ATOM 5479 N N . VAL D 1 122 ? 34.193 -66.395 -61.377 1.00 137.61 122 VAL D N 1
ATOM 5480 C CA . VAL D 1 122 ? 34.238 -66.437 -62.843 1.00 137.16 122 VAL D CA 1
ATOM 5481 C C . VAL D 1 122 ? 34.270 -67.921 -63.252 1.00 136.91 122 VAL D C 1
ATOM 5482 O O . VAL D 1 122 ? 35.150 -68.335 -63.998 1.00 136.91 122 VAL D O 1
ATOM 5486 N N . LYS D 1 123 ? 33.312 -68.716 -62.767 1.00 136.42 123 LYS D N 1
ATOM 5487 C CA . LYS D 1 123 ? 33.271 -70.157 -63.056 1.00 135.63 123 LYS D CA 1
ATOM 5488 C C . LYS D 1 123 ? 33.621 -70.484 -64.497 1.00 134.60 123 LYS D C 1
ATOM 5489 O O . LYS D 1 123 ? 34.303 -71.482 -64.766 1.00 133.78 123 LYS D O 1
ATOM 5495 N N . GLU D 1 124 ? 33.160 -69.635 -65.414 1.00 133.63 124 GLU D N 1
ATOM 5496 C CA . GLU D 1 124 ? 33.406 -69.823 -66.839 1.00 133.21 124 GLU D CA 1
ATOM 5497 C C . GLU D 1 124 ? 34.872 -70.062 -67.187 1.00 132.79 124 GLU D C 1
ATOM 5498 O O . GLU D 1 124 ? 35.185 -70.621 -68.243 1.00 132.53 124 GLU D O 1
ATOM 5504 N N . LEU D 1 125 ? 35.774 -69.655 -66.300 1.00 132.57 125 LEU D N 1
ATOM 5505 C CA . LEU D 1 125 ? 37.204 -69.817 -66.557 1.00 131.73 125 LEU D CA 1
ATOM 5506 C C . LEU D 1 125 ? 37.556 -71.272 -66.793 1.00 131.60 125 LEU D C 1
ATOM 5507 O O . LEU D 1 125 ? 38.251 -71.585 -67.749 1.00 131.20 125 LEU D O 1
ATOM 5512 N N . SER D 1 126 ? 37.058 -72.164 -65.944 1.00 132.54 126 SER D N 1
ATOM 5513 C CA . SER D 1 126 ? 37.348 -73.591 -66.093 1.00 134.48 126 SER D CA 1
ATOM 5514 C C . SER D 1 126 ? 37.154 -74.077 -67.528 1.00 135.78 126 SER D C 1
ATOM 5515 O O . SER D 1 126 ? 37.843 -74.998 -67.974 1.00 135.32 126 SER D O 1
ATOM 5518 N N . GLN D 1 127 ? 36.205 -73.471 -68.241 1.00 137.54 127 GLN D N 1
ATOM 5519 C CA . GLN D 1 127 ? 35.937 -73.846 -69.631 1.00 138.40 127 GLN D CA 1
ATOM 5520 C C . GLN D 1 127 ? 37.200 -73.749 -70.478 1.00 138.49 127 GLN D C 1
ATOM 5521 O O . GLN D 1 127 ? 37.394 -74.544 -71.386 1.00 138.30 127 GLN D O 1
ATOM 5527 N N . LEU D 1 128 ? 38.046 -72.764 -70.190 1.00 138.89 128 LEU D N 1
ATOM 5528 C CA . LEU D 1 128 ? 39.278 -72.597 -70.938 1.00 139.75 128 LEU D CA 1
ATOM 5529 C C . LEU D 1 128 ? 40.152 -73.834 -70.771 1.00 141.61 128 LEU D C 1
ATOM 5530 O O . LEU D 1 128 ? 40.709 -74.329 -71.754 1.00 142.36 128 LEU D O 1
ATOM 5535 N N . LYS D 1 129 ? 40.273 -74.337 -69.539 1.00 143.33 129 LYS D N 1
ATOM 5536 C CA . LYS D 1 129 ? 41.086 -75.523 -69.283 1.00 145.30 129 LYS D CA 1
ATOM 5537 C C . LYS D 1 129 ? 40.636 -76.636 -70.226 1.00 147.52 129 LYS D C 1
ATOM 5538 O O . LYS D 1 129 ? 41.448 -77.232 -70.948 1.00 147.49 129 LYS D O 1
ATOM 5544 N N . ASP D 1 130 ? 39.332 -76.906 -70.226 1.00 150.18 130 ASP D N 1
ATOM 5545 C CA . ASP D 1 130 ? 38.761 -77.929 -71.102 1.00 152.49 130 ASP D CA 1
ATOM 5546 C C . ASP D 1 130 ? 39.098 -77.618 -72.577 1.00 153.21 130 ASP D C 1
ATOM 5547 O O . ASP D 1 130 ? 39.604 -78.485 -73.295 1.00 153.21 130 ASP D O 1
ATOM 5552 N N . LEU D 1 131 ? 38.845 -76.381 -73.016 1.00 153.83 131 LEU D N 1
ATOM 5553 C CA . LEU D 1 131 ? 39.121 -75.995 -74.396 1.00 153.81 131 LEU D CA 1
ATOM 5554 C C . LEU D 1 131 ? 40.617 -76.005 -74.703 1.00 154.75 131 LEU D C 1
ATOM 5555 O O . LEU D 1 131 ? 41.034 -75.530 -75.758 1.00 154.65 131 LEU D O 1
ATOM 5560 N N . MET D 1 132 ? 41.422 -76.540 -73.783 1.00 156.55 132 MET D N 1
ATOM 5561 C CA . MET D 1 132 ? 42.870 -76.619 -73.992 1.00 159.06 132 MET D CA 1
ATOM 5562 C C . MET D 1 132 ? 43.231 -78.006 -74.479 1.00 161.39 132 MET D C 1
ATOM 5563 O O . MET D 1 132 ? 44.160 -78.173 -75.282 1.00 161.31 132 MET D O 1
ATOM 5568 N N . ALA D 1 133 ? 42.500 -79.005 -73.988 1.00 163.73 133 ALA D N 1
ATOM 5569 C CA . ALA D 1 133 ? 42.714 -80.379 -74.424 1.00 166.70 133 ALA D CA 1
ATOM 5570 C C . ALA D 1 133 ? 42.183 -80.469 -75.861 1.00 168.82 133 ALA D C 1
ATOM 5571 O O . ALA D 1 133 ? 42.621 -81.323 -76.643 1.00 168.92 133 ALA D O 1
ATOM 5573 N N . TRP D 1 134 ? 41.251 -79.556 -76.178 1.00 171.22 134 TRP D N 1
ATOM 5574 C CA . TRP D 1 134 ? 40.584 -79.415 -77.495 1.00 172.60 134 TRP D CA 1
ATOM 5575 C C . TRP D 1 134 ? 41.577 -78.898 -78.558 1.00 172.22 134 TRP D C 1
ATOM 5576 O O . TRP D 1 134 ? 41.406 -79.145 -79.758 1.00 171.69 134 TRP D O 1
ATOM 5587 N N . LYS D 1 135 ? 42.594 -78.168 -78.097 1.00 171.77 135 LYS D N 1
ATOM 5588 C CA . LYS D 1 135 ? 43.612 -77.607 -78.966 1.00 171.36 135 LYS D CA 1
ATOM 5589 C C . LYS D 1 135 ? 44.932 -78.296 -78.721 1.00 171.87 135 LYS D C 1
ATOM 5590 O O . LYS D 1 135 ? 45.749 -78.418 -79.625 1.00 171.54 135 LYS D O 1
ATOM 5596 N N . ILE D 1 136 ? 45.141 -78.743 -77.488 1.00 173.44 136 ILE D N 1
ATOM 5597 C CA . ILE D 1 136 ? 46.380 -79.433 -77.138 1.00 175.47 136 ILE D CA 1
ATOM 5598 C C . ILE D 1 136 ? 46.131 -80.824 -76.542 1.00 176.13 136 ILE D C 1
ATOM 5599 O O . ILE D 1 136 ? 45.940 -81.796 -77.276 1.00 176.63 136 ILE D O 1
ATOM 5604 N N . ASN D 1 137 ? 46.149 -80.921 -75.218 1.00 176.44 137 ASN D N 1
ATOM 5605 C CA . ASN D 1 137 ? 45.924 -82.196 -74.546 1.00 177.37 137 ASN D CA 1
ATOM 5606 C C . ASN D 1 137 ? 45.426 -81.991 -73.115 1.00 178.50 137 ASN D C 1
ATOM 5607 O O . ASN D 1 137 ? 45.239 -80.851 -72.666 1.00 179.37 137 ASN D O 1
ATOM 5612 N N . VAL D 1 138 ? 45.195 -83.097 -72.406 1.00 178.66 138 VAL D N 1
ATOM 5613 C CA . VAL D 1 138 ? 44.727 -83.027 -71.020 1.00 178.32 138 VAL D CA 1
ATOM 5614 C C . VAL D 1 138 ? 45.947 -83.024 -70.087 1.00 177.76 138 VAL D C 1
ATOM 5615 O O . VAL D 1 138 ? 45.810 -82.861 -68.870 1.00 178.13 138 VAL D O 1
ATOM 5619 N N . GLU D 1 139 ? 47.138 -83.199 -70.662 1.00 176.95 139 GLU D N 1
ATOM 5620 C CA . GLU D 1 139 ? 48.377 -83.206 -69.879 1.00 176.00 139 GLU D CA 1
ATOM 5621 C C . GLU D 1 139 ? 48.905 -81.778 -69.616 1.00 174.38 139 GLU D C 1
ATOM 5622 O O . GLU D 1 139 ? 49.485 -81.515 -68.555 1.00 174.23 139 GLU D O 1
ATOM 5628 N N . PHE D 1 140 ? 48.701 -80.873 -70.580 1.00 171.78 140 PHE D N 1
ATOM 5629 C CA . PHE D 1 140 ? 49.134 -79.482 -70.477 1.00 169.09 140 PHE D CA 1
ATOM 5630 C C . PHE D 1 140 ? 48.533 -78.789 -69.275 1.00 168.77 140 PHE D C 1
ATOM 5631 O O . PHE D 1 140 ? 49.258 -78.170 -68.497 1.00 168.73 140 PHE D O 1
ATOM 5639 N N . VAL D 1 141 ? 47.205 -78.876 -69.145 1.00 168.36 141 VAL D N 1
ATOM 5640 C CA . VAL D 1 141 ? 46.483 -78.249 -68.032 1.00 167.76 141 VAL D CA 1
ATOM 5641 C C . VAL D 1 141 ? 46.968 -78.765 -66.675 1.00 167.32 141 VAL D C 1
ATOM 5642 O O . VAL D 1 141 ? 47.175 -77.971 -65.759 1.00 167.63 141 VAL D O 1
ATOM 5646 N N . ASN D 1 142 ? 47.160 -80.079 -66.539 1.00 166.33 142 ASN D N 1
ATOM 5647 C CA . ASN D 1 142 ? 47.637 -80.633 -65.271 1.00 165.36 142 ASN D CA 1
ATOM 5648 C C . ASN D 1 142 ? 49.067 -80.174 -64.965 1.00 164.77 142 ASN D C 1
ATOM 5649 O O . ASN D 1 142 ? 49.503 -80.215 -63.809 1.00 165.08 142 ASN D O 1
ATOM 5654 N N . GLY D 1 143 ? 49.790 -79.735 -66.000 1.00 163.72 143 GLY D N 1
ATOM 5655 C CA . GLY D 1 143 ? 51.161 -79.265 -65.828 1.00 161.58 143 GLY D CA 1
ATOM 5656 C C . GLY D 1 143 ? 51.234 -77.825 -65.347 1.00 160.00 143 GLY D C 1
ATOM 5657 O O . GLY D 1 143 ? 52.292 -77.342 -64.950 1.00 159.85 143 GLY D O 1
ATOM 5658 N N . VAL D 1 144 ? 50.098 -77.140 -65.388 1.00 158.77 144 VAL D N 1
ATOM 5659 C CA . VAL D 1 144 ? 50.006 -75.758 -64.941 1.00 157.38 144 VAL D CA 1
ATOM 5660 C C . VAL D 1 144 ? 49.393 -75.737 -63.547 1.00 157.51 144 VAL D C 1
ATOM 5661 O O . VAL D 1 144 ? 49.992 -75.203 -62.623 1.00 157.24 144 VAL D O 1
ATOM 5665 N N . ILE D 1 145 ? 48.208 -76.330 -63.384 1.00 158.21 145 ILE D N 1
ATOM 5666 C CA . ILE D 1 145 ? 47.540 -76.352 -62.070 1.00 158.45 145 ILE D CA 1
ATOM 5667 C C . ILE D 1 145 ? 48.372 -77.091 -61.014 1.00 158.31 145 ILE D C 1
ATOM 5668 O O . ILE D 1 145 ? 48.084 -76.985 -59.824 1.00 158.75 145 ILE D O 1
ATOM 5673 N N . ALA D 1 146 ? 49.384 -77.844 -61.446 1.00 157.89 146 ALA D N 1
ATOM 5674 C CA . ALA D 1 146 ? 50.247 -78.565 -60.512 1.00 157.86 146 ALA D CA 1
ATOM 5675 C C . ALA D 1 146 ? 51.638 -77.922 -60.324 1.00 157.94 146 ALA D C 1
ATOM 5676 O O . ALA D 1 146 ? 52.026 -77.571 -59.208 1.00 157.98 146 ALA D O 1
ATOM 5678 N N . ASP D 1 147 ? 52.377 -77.752 -61.415 1.00 157.94 147 ASP D N 1
ATOM 5679 C CA . ASP D 1 147 ? 53.724 -77.177 -61.345 1.00 158.19 147 ASP D CA 1
ATOM 5680 C C . ASP D 1 147 ? 53.845 -75.777 -61.911 1.00 157.77 147 ASP D C 1
ATOM 5681 O O . ASP D 1 147 ? 54.936 -75.386 -62.324 1.00 157.25 147 ASP D O 1
ATOM 5686 N N . HIS D 1 148 ? 52.738 -75.030 -61.920 1.00 157.57 148 HIS D N 1
ATOM 5687 C CA . HIS D 1 148 ? 52.675 -73.655 -62.469 1.00 156.48 148 HIS D CA 1
ATOM 5688 C C . HIS D 1 148 ? 53.885 -73.259 -63.320 1.00 154.38 148 HIS D C 1
ATOM 5689 O O . HIS D 1 148 ? 54.517 -72.217 -63.101 1.00 152.48 148 HIS D O 1
ATOM 5696 N N . ILE D 1 149 ? 54.162 -74.119 -64.299 1.00 152.77 149 ILE D N 1
ATOM 5697 C CA . ILE D 1 149 ? 55.257 -73.954 -65.228 1.00 150.83 149 ILE D CA 1
ATOM 5698 C C . ILE D 1 149 ? 55.102 -72.643 -65.956 1.00 149.97 149 ILE D C 1
ATOM 5699 O O . ILE D 1 149 ? 54.139 -72.453 -66.692 1.00 150.45 149 ILE D O 1
ATOM 5704 N N . ASP D 1 150 ? 56.056 -71.745 -65.731 1.00 149.13 150 ASP D N 1
ATOM 5705 C CA . ASP D 1 150 ? 56.073 -70.414 -66.346 1.00 147.96 150 ASP D CA 1
ATOM 5706 C C . ASP D 1 150 ? 54.924 -69.492 -65.905 1.00 146.25 150 ASP D C 1
ATOM 5707 O O . ASP D 1 150 ? 54.518 -68.606 -66.674 1.00 146.05 150 ASP D O 1
ATOM 5712 N N . VAL D 1 151 ? 54.403 -69.687 -64.685 1.00 143.45 151 VAL D N 1
ATOM 5713 C CA . VAL D 1 151 ? 53.324 -68.825 -64.181 1.00 140.65 151 VAL D CA 1
ATOM 5714 C C . VAL D 1 151 ? 53.912 -67.581 -63.526 1.00 139.55 151 VAL D C 1
ATOM 5715 O O . VAL D 1 151 ? 54.643 -67.690 -62.540 1.00 139.33 151 VAL D O 1
ATOM 5719 N N . PRO D 1 152 ? 53.575 -66.386 -64.050 1.00 138.37 152 PRO D N 1
ATOM 5720 C CA . PRO D 1 152 ? 54.081 -65.119 -63.520 1.00 137.69 152 PRO D CA 1
ATOM 5721 C C . PRO D 1 152 ? 54.224 -65.113 -62.012 1.00 137.39 152 PRO D C 1
ATOM 5722 O O . PRO D 1 152 ? 53.472 -65.778 -61.295 1.00 137.14 152 PRO D O 1
ATOM 5726 N N . GLU D 1 153 ? 55.203 -64.356 -61.536 1.00 137.31 153 GLU D N 1
ATOM 5727 C CA . GLU D 1 153 ? 55.455 -64.270 -60.114 1.00 136.97 153 GLU D CA 1
ATOM 5728 C C . GLU D 1 153 ? 54.320 -63.518 -59.448 1.00 134.58 153 GLU D C 1
ATOM 5729 O O . GLU D 1 153 ? 53.734 -64.003 -58.483 1.00 133.49 153 GLU D O 1
ATOM 5735 N N . LYS D 1 154 ? 54.008 -62.337 -59.973 1.00 132.73 154 LYS D N 1
ATOM 5736 C CA . LYS D 1 154 ? 52.939 -61.522 -59.408 1.00 131.25 154 LYS D CA 1
ATOM 5737 C C . LYS D 1 154 ? 51.612 -62.265 -59.377 1.00 128.97 154 LYS D C 1
ATOM 5738 O O . LYS D 1 154 ? 50.735 -61.935 -58.589 1.00 129.47 154 LYS D O 1
ATOM 5744 N N . ILE D 1 155 ? 51.464 -63.275 -60.229 1.00 126.25 155 ILE D N 1
ATOM 5745 C CA . ILE D 1 155 ? 50.230 -64.054 -60.249 1.00 122.95 155 ILE D CA 1
ATOM 5746 C C . ILE D 1 155 ? 50.207 -64.975 -59.016 1.00 122.78 155 ILE D C 1
ATOM 5747 O O . ILE D 1 155 ? 49.577 -64.631 -58.014 1.00 122.86 155 ILE D O 1
ATOM 5752 N N . ILE D 1 156 ? 50.883 -66.123 -59.071 1.00 121.84 156 ILE D N 1
ATOM 5753 C CA . ILE D 1 156 ? 50.905 -67.043 -57.940 1.00 121.44 156 ILE D CA 1
ATOM 5754 C C . ILE D 1 156 ? 50.923 -66.345 -56.574 1.00 122.78 156 ILE D C 1
ATOM 5755 O O . ILE D 1 156 ? 50.440 -66.913 -55.593 1.00 122.44 156 ILE D O 1
ATOM 5760 N N . LYS D 1 157 ? 51.465 -65.119 -56.524 1.00 124.41 157 LYS D N 1
ATOM 5761 C CA . LYS D 1 157 ? 51.575 -64.325 -55.280 1.00 125.61 157 LYS D CA 1
ATOM 5762 C C . LYS D 1 157 ? 50.284 -63.554 -54.976 1.00 125.21 157 LYS D C 1
ATOM 5763 O O . LYS D 1 157 ? 49.913 -63.418 -53.813 1.00 125.55 157 LYS D O 1
ATOM 5769 N N . LYS D 1 158 ? 49.598 -63.053 -56.001 1.00 124.37 158 LYS D N 1
ATOM 5770 C CA . LYS D 1 158 ? 48.351 -62.333 -55.746 1.00 124.32 158 LYS D CA 1
ATOM 5771 C C . LYS D 1 158 ? 47.192 -63.308 -55.566 1.00 124.15 158 LYS D C 1
ATOM 5772 O O . LYS D 1 158 ? 46.059 -62.906 -55.330 1.00 124.21 158 LYS D O 1
ATOM 5778 N N . CYS D 1 159 ? 47.483 -64.597 -55.663 1.00 123.99 159 CYS D N 1
ATOM 5779 C CA . CYS D 1 159 ? 46.443 -65.588 -55.497 1.00 124.27 159 CYS D CA 1
ATOM 5780 C C . CYS D 1 159 ? 46.423 -66.016 -54.055 1.00 125.00 159 CYS D C 1
ATOM 5781 O O . CYS D 1 159 ? 45.361 -66.215 -53.471 1.00 125.93 159 CYS D O 1
ATOM 5784 N N . SER D 1 160 ? 47.604 -66.153 -53.474 1.00 125.36 160 SER D N 1
ATOM 5785 C CA . SER D 1 160 ? 47.711 -66.544 -52.075 1.00 125.69 160 SER D CA 1
ATOM 5786 C C . SER D 1 160 ? 48.584 -65.522 -51.355 1.00 124.90 160 SER D C 1
ATOM 5787 O O . SER D 1 160 ? 49.623 -65.858 -50.811 1.00 124.52 160 SER D O 1
ATOM 5790 N N . PRO D 1 161 ? 48.139 -64.261 -51.310 1.00 124.87 161 PRO D N 1
ATOM 5791 C CA . PRO D 1 161 ? 48.913 -63.209 -50.661 1.00 126.43 161 PRO D CA 1
ATOM 5792 C C . PRO D 1 161 ? 49.394 -63.514 -49.262 1.00 128.26 161 PRO D C 1
ATOM 5793 O O . PRO D 1 161 ? 48.656 -64.034 -48.422 1.00 127.87 161 PRO D O 1
ATOM 5797 N N . SER D 1 162 ? 50.659 -63.190 -49.031 1.00 129.86 162 SER D N 1
ATOM 5798 C CA . SER D 1 162 ? 51.300 -63.400 -47.743 1.00 130.21 162 SER D CA 1
ATOM 5799 C C . SER D 1 162 ? 50.708 -62.426 -46.753 1.00 129.45 162 SER D C 1
ATOM 5800 O O . SER D 1 162 ? 50.201 -61.382 -47.149 1.00 128.84 162 SER D O 1
ATOM 5803 N N . VAL D 1 163 ? 50.752 -62.774 -45.472 1.00 128.50 163 VAL D N 1
ATOM 5804 C CA . VAL D 1 163 ? 50.205 -61.909 -44.410 1.00 127.53 163 VAL D CA 1
ATOM 5805 C C . VAL D 1 163 ? 50.663 -60.458 -44.573 1.00 128.23 163 VAL D C 1
ATOM 5806 O O . VAL D 1 163 ? 51.836 -60.215 -44.807 1.00 129.10 163 VAL D O 1
ATOM 5810 N N . PRO D 1 164 ? 49.756 -59.487 -44.439 1.00 127.76 164 PRO D N 1
ATOM 5811 C CA . PRO D 1 164 ? 50.146 -58.089 -44.596 1.00 129.19 164 PRO D CA 1
ATOM 5812 C C . PRO D 1 164 ? 51.240 -57.607 -43.622 1.00 132.73 164 PRO D C 1
ATOM 5813 O O . PRO D 1 164 ? 51.233 -57.961 -42.445 1.00 133.01 164 PRO D O 1
ATOM 5817 N N . LYS D 1 165 ? 52.171 -56.788 -44.115 1.00 135.68 165 LYS D N 1
ATOM 5818 C CA . LYS D 1 165 ? 53.265 -56.240 -43.299 1.00 136.94 165 LYS D CA 1
ATOM 5819 C C . LYS D 1 165 ? 52.746 -55.164 -42.368 1.00 137.95 165 LYS D C 1
ATOM 5820 O O . LYS D 1 165 ? 52.058 -54.241 -42.789 1.00 136.97 165 LYS D O 1
ATOM 5826 N N . GLU D 1 166 ? 53.097 -55.274 -41.103 1.00 140.18 166 GLU D N 1
ATOM 5827 C CA . GLU D 1 166 ? 52.665 -54.289 -40.146 1.00 143.69 166 GLU D CA 1
ATOM 5828 C C . GLU D 1 166 ? 52.739 -52.871 -40.673 1.00 145.40 166 GLU D C 1
ATOM 5829 O O . GLU D 1 166 ? 51.794 -52.111 -40.533 1.00 145.19 166 GLU D O 1
ATOM 5835 N N . GLU D 1 167 ? 53.865 -52.517 -41.280 1.00 148.24 167 GLU D N 1
ATOM 5836 C CA . GLU D 1 167 ? 54.067 -51.176 -41.827 1.00 150.08 167 GLU D CA 1
ATOM 5837 C C . GLU D 1 167 ? 52.949 -50.760 -42.774 1.00 150.70 167 GLU D C 1
ATOM 5838 O O . GLU D 1 167 ? 52.323 -49.720 -42.588 1.00 151.02 167 GLU D O 1
ATOM 5844 N N . LEU D 1 168 ? 52.703 -51.586 -43.788 1.00 151.64 168 LEU D N 1
ATOM 5845 C CA . LEU D 1 168 ? 51.678 -51.312 -44.789 1.00 151.82 168 LEU D CA 1
ATOM 5846 C C . LEU D 1 168 ? 50.335 -51.033 -44.150 1.00 151.83 168 LEU D C 1
ATOM 5847 O O . LEU D 1 168 ? 49.587 -50.160 -44.575 1.00 151.41 168 LEU D O 1
ATOM 5852 N N . VAL D 1 169 ? 50.034 -51.785 -43.112 1.00 152.63 169 VAL D N 1
ATOM 5853 C CA . VAL D 1 169 ? 48.778 -51.608 -42.426 1.00 153.58 169 VAL D CA 1
ATOM 5854 C C . VAL D 1 169 ? 48.694 -50.217 -41.824 1.00 154.90 169 VAL D C 1
ATOM 5855 O O . VAL D 1 169 ? 47.747 -49.481 -42.083 1.00 154.84 169 VAL D O 1
ATOM 5859 N N . ASP D 1 170 ? 49.687 -49.863 -41.012 1.00 156.58 170 ASP D N 1
ATOM 5860 C CA . ASP D 1 170 ? 49.723 -48.550 -40.365 1.00 157.57 170 ASP D CA 1
ATOM 5861 C C . ASP D 1 170 ? 49.626 -47.447 -41.386 1.00 157.00 170 ASP D C 1
ATOM 5862 O O . ASP D 1 170 ? 48.883 -46.487 -41.203 1.00 157.39 170 ASP D O 1
ATOM 5867 N N . LEU D 1 171 ? 50.384 -47.594 -42.466 1.00 156.32 171 LEU D N 1
ATOM 5868 C CA . LEU D 1 171 ? 50.398 -46.602 -43.533 1.00 155.21 171 LEU D CA 1
ATOM 5869 C C . LEU D 1 171 ? 49.010 -46.483 -44.148 1.00 154.31 171 LEU D C 1
ATOM 5870 O O . LEU D 1 171 ? 48.592 -45.394 -44.555 1.00 153.32 171 LEU D O 1
ATOM 5875 N N . TYR D 1 172 ? 48.300 -47.612 -44.194 1.00 153.66 172 TYR D N 1
ATOM 5876 C CA . TYR D 1 172 ? 46.947 -47.662 -44.743 1.00 153.40 172 TYR D CA 1
ATOM 5877 C C . TYR D 1 172 ? 46.058 -46.826 -43.835 1.00 153.97 172 TYR D C 1
ATOM 5878 O O . TYR D 1 172 ? 45.481 -45.828 -44.252 1.00 154.23 172 TYR D O 1
ATOM 5887 N N . LEU D 1 173 ? 45.966 -47.233 -42.580 1.00 154.68 173 LEU D N 1
ATOM 5888 C CA . LEU D 1 173 ? 45.159 -46.510 -41.616 1.00 156.03 173 LEU D CA 1
ATOM 5889 C C . LEU D 1 173 ? 45.377 -45.004 -41.723 1.00 158.10 173 LEU D C 1
ATOM 5890 O O . LEU D 1 173 ? 44.428 -44.235 -41.882 1.00 158.12 173 LEU D O 1
ATOM 5895 N N . LYS D 1 174 ? 46.633 -44.582 -41.659 1.00 160.54 174 LYS D N 1
ATOM 5896 C CA . LYS D 1 174 ? 46.957 -43.162 -41.730 1.00 162.90 174 LYS D CA 1
ATOM 5897 C C . LYS D 1 174 ? 46.285 -42.515 -42.931 1.00 163.79 174 LYS D C 1
ATOM 5898 O O . LYS D 1 174 ? 45.735 -41.424 -42.829 1.00 163.95 174 LYS D O 1
ATOM 5904 N N . GLU D 1 175 ? 46.312 -43.198 -44.064 1.00 164.90 175 GLU D N 1
ATOM 5905 C CA . GLU D 1 175 ? 45.714 -42.655 -45.269 1.00 166.44 175 GLU D CA 1
ATOM 5906 C C . GLU D 1 175 ? 44.201 -42.585 -45.194 1.00 167.04 175 GLU D C 1
ATOM 5907 O O . GLU D 1 175 ? 43.602 -41.602 -45.621 1.00 166.86 175 GLU D O 1
ATOM 5913 N N . ILE D 1 176 ? 43.584 -43.627 -44.653 1.00 167.79 176 ILE D N 1
ATOM 5914 C CA . ILE D 1 176 ? 42.136 -43.662 -44.534 1.00 168.80 176 ILE D CA 1
ATOM 5915 C C . ILE D 1 176 ? 41.645 -42.555 -43.626 1.00 169.97 176 ILE D C 1
ATOM 5916 O O . ILE D 1 176 ? 40.519 -42.088 -43.760 1.00 170.43 176 ILE D O 1
ATOM 5921 N N . ALA D 1 177 ? 42.492 -42.141 -42.696 1.00 171.51 177 ALA D N 1
ATOM 5922 C CA . ALA D 1 177 ? 42.125 -41.084 -41.769 1.00 173.16 177 ALA D CA 1
ATOM 5923 C C . ALA D 1 177 ? 42.231 -39.728 -42.452 1.00 174.52 177 ALA D C 1
ATOM 5924 O O . ALA D 1 177 ? 41.374 -38.864 -42.268 1.00 174.53 177 ALA D O 1
ATOM 5926 N N . LYS D 1 178 ? 43.281 -39.554 -43.252 1.00 176.08 178 LYS D N 1
ATOM 5927 C CA . LYS D 1 178 ? 43.516 -38.304 -43.970 1.00 177.41 178 LYS D CA 1
ATOM 5928 C C . LYS D 1 178 ? 42.476 -38.084 -45.077 1.00 178.51 178 LYS D C 1
ATOM 5929 O O . LYS D 1 178 ? 42.538 -37.083 -45.790 1.00 179.60 178 LYS D O 1
ATOM 5935 N N . THR D 1 179 ? 41.516 -39.001 -45.217 1.00 178.76 179 THR D N 1
ATOM 5936 C CA . THR D 1 179 ? 40.487 -38.860 -46.246 1.00 178.54 179 THR D CA 1
ATOM 5937 C C . THR D 1 179 ? 39.090 -38.733 -45.650 1.00 178.33 179 THR D C 1
ATOM 5938 O O . THR D 1 179 ? 38.231 -38.067 -46.216 1.00 178.56 179 THR D O 1
ATOM 5942 N N . TYR D 1 180 ? 38.870 -39.367 -44.505 1.00 177.93 180 TYR D N 1
ATOM 5943 C CA . TYR D 1 180 ? 37.568 -39.328 -43.850 1.00 177.52 180 TYR D CA 1
ATOM 5944 C C . TYR D 1 180 ? 37.619 -38.421 -42.648 1.00 176.42 180 TYR D C 1
ATOM 5945 O O . TYR D 1 180 ? 36.596 -38.114 -42.031 1.00 176.86 180 TYR D O 1
ATOM 5954 N N . ASP D 1 181 ? 38.842 -37.993 -42.353 1.00 173.48 181 ASP D N 1
ATOM 5955 C CA . ASP D 1 181 ? 39.147 -37.130 -41.227 1.00 171.05 181 ASP D CA 1
ATOM 5956 C C . ASP D 1 181 ? 38.682 -37.774 -39.931 1.00 169.32 181 ASP D C 1
ATOM 5957 O O . ASP D 1 181 ? 37.539 -37.599 -39.512 1.00 169.74 181 ASP D O 1
ATOM 5962 N N . VAL D 1 182 ? 39.584 -38.521 -39.302 1.00 166.35 182 VAL D N 1
ATOM 5963 C CA . VAL D 1 182 ? 39.292 -39.216 -38.054 1.00 162.29 182 VAL D CA 1
ATOM 5964 C C . VAL D 1 182 ? 40.540 -39.416 -37.234 1.00 158.41 182 VAL D C 1
ATOM 5965 O O . VAL D 1 182 ? 41.618 -39.656 -37.764 1.00 158.03 182 VAL D O 1
ATOM 5969 N N . PRO D 1 183 ? 40.396 -39.358 -35.913 1.00 154.99 183 PRO D N 1
ATOM 5970 C CA . PRO D 1 183 ? 41.555 -39.547 -35.056 1.00 152.46 183 PRO D CA 1
ATOM 5971 C C . PRO D 1 183 ? 42.063 -40.971 -35.128 1.00 149.57 183 PRO D C 1
ATOM 5972 O O . PRO D 1 183 ? 41.283 -41.925 -35.120 1.00 148.30 183 PRO D O 1
ATOM 5976 N N . TYR D 1 184 ? 43.382 -41.089 -35.222 1.00 147.19 184 TYR D N 1
ATOM 5977 C CA . TYR D 1 184 ? 44.056 -42.369 -35.284 1.00 144.69 184 TYR D CA 1
ATOM 5978 C C . TYR D 1 184 ? 45.328 -42.375 -34.447 1.00 144.34 184 TYR D C 1
ATOM 5979 O O . TYR D 1 184 ? 46.101 -41.418 -34.490 1.00 144.94 184 TYR D O 1
ATOM 5988 N N . SER D 1 185 ? 45.529 -43.470 -33.709 1.00 143.70 185 SER D N 1
ATOM 5989 C CA . SER D 1 185 ? 46.693 -43.687 -32.841 1.00 142.19 185 SER D CA 1
ATOM 5990 C C . SER D 1 185 ? 48.009 -43.124 -33.385 1.00 142.01 185 SER D C 1
ATOM 5991 O O . SER D 1 185 ? 48.204 -41.914 -33.404 1.00 142.26 185 SER D O 1
ATOM 5994 N N . LYS D 1 186 ? 48.896 -44.009 -33.837 1.00 141.41 186 LYS D N 1
ATOM 5995 C CA . LYS D 1 186 ? 50.208 -43.621 -34.356 1.00 141.25 186 LYS D CA 1
ATOM 5996 C C . LYS D 1 186 ? 50.243 -42.650 -35.545 1.00 141.52 186 LYS D C 1
ATOM 5997 O O . LYS D 1 186 ? 51.036 -42.827 -36.465 1.00 141.94 186 LYS D O 1
ATOM 6003 N N . LEU D 1 187 ? 49.395 -41.623 -35.520 1.00 141.90 187 LEU D N 1
ATOM 6004 C CA . LEU D 1 187 ? 49.360 -40.629 -36.592 1.00 142.18 187 LEU D CA 1
ATOM 6005 C C . LEU D 1 187 ? 50.567 -39.736 -36.410 1.00 142.99 187 LEU D C 1
ATOM 6006 O O . LEU D 1 187 ? 51.531 -39.801 -37.171 1.00 143.15 187 LEU D O 1
ATOM 6011 N N . GLU D 1 188 ? 50.517 -38.905 -35.381 1.00 143.68 188 GLU D N 1
ATOM 6012 C CA . GLU D 1 188 ? 51.623 -38.004 -35.101 1.00 144.44 188 GLU D CA 1
ATOM 6013 C C . GLU D 1 188 ? 52.352 -38.470 -33.858 1.00 142.89 188 GLU D C 1
ATOM 6014 O O . GLU D 1 188 ? 52.006 -38.080 -32.745 1.00 142.58 188 GLU D O 1
ATOM 6020 N N . ASN D 1 189 ? 53.336 -39.340 -34.053 1.00 140.83 189 ASN D N 1
ATOM 6021 C CA . ASN D 1 189 ? 54.116 -39.837 -32.932 1.00 139.96 189 ASN D CA 1
ATOM 6022 C C . ASN D 1 189 ? 55.616 -39.995 -33.237 1.00 138.64 189 ASN D C 1
ATOM 6023 O O . ASN D 1 189 ? 56.470 -39.549 -32.464 1.00 137.07 189 ASN D O 1
ATOM 6028 N N . SER D 1 190 ? 55.924 -40.627 -34.368 1.00 137.83 190 SER D N 1
ATOM 6029 C CA . SER D 1 190 ? 57.297 -40.866 -34.845 1.00 136.60 190 SER D CA 1
ATOM 6030 C C . SER D 1 190 ? 58.227 -41.618 -33.900 1.00 134.44 190 SER D C 1
ATOM 6031 O O . SER D 1 190 ? 58.442 -41.208 -32.766 1.00 132.92 190 SER D O 1
ATOM 6034 N N . LEU D 1 191 ? 58.801 -42.703 -34.408 1.00 132.91 191 LEU D N 1
ATOM 6035 C CA . LEU D 1 191 ? 59.719 -43.540 -33.646 1.00 132.20 191 LEU D CA 1
ATOM 6036 C C . LEU D 1 191 ? 59.754 -44.986 -34.187 1.00 133.22 191 LEU D C 1
ATOM 6037 O O . LEU D 1 191 ? 58.977 -45.836 -33.739 1.00 134.29 191 LEU D O 1
ATOM 6042 N N . SER D 1 192 ? 60.649 -45.266 -35.143 1.00 132.95 192 SER D N 1
ATOM 6043 C CA . SER D 1 192 ? 60.761 -46.611 -35.748 1.00 131.34 192 SER D CA 1
ATOM 6044 C C . SER D 1 192 ? 60.752 -47.748 -34.714 1.00 130.15 192 SER D C 1
ATOM 6045 O O . SER D 1 192 ? 61.727 -47.865 -33.942 1.00 128.71 192 SER D O 1
ATOM 6048 N N . ASP E 2 13 ? 16.818 -36.574 -28.284 1.00 170.84 188 ASP E N 1
ATOM 6049 C CA . ASP E 2 13 ? 17.056 -36.107 -29.683 1.00 171.79 188 ASP E CA 1
ATOM 6050 C C . ASP E 2 13 ? 17.325 -37.262 -30.662 1.00 172.23 188 ASP E C 1
ATOM 6051 O O . ASP E 2 13 ? 16.400 -38.010 -30.998 1.00 171.69 188 ASP E O 1
ATOM 6053 N N . ASP E 2 14 ? 18.576 -37.393 -31.126 1.00 172.91 189 ASP E N 1
ATOM 6054 C CA . ASP E 2 14 ? 18.954 -38.464 -32.064 1.00 173.80 189 ASP E CA 1
ATOM 6055 C C . ASP E 2 14 ? 20.399 -38.980 -31.899 1.00 174.25 189 ASP E C 1
ATOM 6056 O O . ASP E 2 14 ? 20.617 -40.189 -31.752 1.00 174.00 189 ASP E O 1
ATOM 6061 N N . GLU E 2 15 ? 21.383 -38.080 -31.938 1.00 174.89 190 GLU E N 1
ATOM 6062 C CA . GLU E 2 15 ? 22.789 -38.483 -31.803 1.00 175.31 190 GLU E CA 1
ATOM 6063 C C . GLU E 2 15 ? 23.202 -38.617 -30.341 1.00 175.50 190 GLU E C 1
ATOM 6064 O O . GLU E 2 15 ? 24.337 -38.995 -30.039 1.00 175.35 190 GLU E O 1
ATOM 6070 N N . LYS E 2 16 ? 22.275 -38.298 -29.441 1.00 175.93 191 LYS E N 1
ATOM 6071 C CA . LYS E 2 16 ? 22.531 -38.365 -28.004 1.00 176.10 191 LYS E CA 1
ATOM 6072 C C . LYS E 2 16 ? 22.573 -39.807 -27.460 1.00 176.74 191 LYS E C 1
ATOM 6073 O O . LYS E 2 16 ? 23.307 -40.090 -26.503 1.00 176.68 191 LYS E O 1
ATOM 6079 N N . GLU E 2 17 ? 21.804 -40.714 -28.075 1.00 177.13 192 GLU E N 1
ATOM 6080 C CA . GLU E 2 17 ? 21.751 -42.121 -27.651 1.00 177.09 192 GLU E CA 1
ATOM 6081 C C . GLU E 2 17 ? 22.970 -42.896 -28.138 1.00 176.95 192 GLU E C 1
ATOM 6082 O O . GLU E 2 17 ? 23.310 -43.951 -27.595 1.00 176.71 192 GLU E O 1
ATOM 6088 N N . ASP E 2 18 ? 23.620 -42.353 -29.165 1.00 176.73 193 ASP E N 1
ATOM 6089 C CA . ASP E 2 18 ? 24.808 -42.958 -29.755 1.00 175.87 193 ASP E CA 1
ATOM 6090 C C . ASP E 2 18 ? 25.974 -42.917 -28.776 1.00 175.10 193 ASP E C 1
ATOM 6091 O O . ASP E 2 18 ? 26.578 -43.946 -28.476 1.00 174.50 193 ASP E O 1
ATOM 6096 N N . LYS E 2 19 ? 26.291 -41.721 -28.285 1.00 174.61 194 LYS E N 1
ATOM 6097 C CA . LYS E 2 19 ? 27.383 -41.564 -27.333 1.00 174.56 194 LYS E CA 1
ATOM 6098 C C . LYS E 2 19 ? 27.033 -42.361 -26.085 1.00 174.61 194 LYS E C 1
ATOM 6099 O O . LYS E 2 19 ? 27.882 -43.048 -25.513 1.00 174.87 194 LYS E O 1
ATOM 6105 N N . LEU E 2 20 ? 25.771 -42.265 -25.672 1.00 174.40 195 LEU E N 1
ATOM 6106 C CA . LEU E 2 20 ? 25.273 -42.979 -24.497 1.00 173.81 195 LEU E CA 1
ATOM 6107 C C . LEU E 2 20 ? 25.744 -44.430 -24.513 1.00 173.30 195 LEU E C 1
ATOM 6108 O O . LEU E 2 20 ? 26.257 -44.945 -23.516 1.00 172.86 195 LEU E O 1
ATOM 6113 N N . ALA E 2 21 ? 25.557 -45.080 -25.657 1.00 172.76 196 ALA E N 1
ATOM 6114 C CA . ALA E 2 21 ? 25.961 -46.466 -25.826 1.00 171.88 196 ALA E CA 1
ATOM 6115 C C . ALA E 2 21 ? 27.478 -46.570 -25.740 1.00 171.32 196 ALA E C 1
ATOM 6116 O O . ALA E 2 21 ? 28.013 -47.417 -25.026 1.00 171.09 196 ALA E O 1
ATOM 6118 N N . GLN E 2 22 ? 28.165 -45.692 -26.465 1.00 170.59 197 GLN E N 1
ATOM 6119 C CA . GLN E 2 22 ? 29.624 -45.665 -26.468 1.00 169.86 197 GLN E CA 1
ATOM 6120 C C . GLN E 2 22 ? 30.135 -45.584 -25.014 1.00 169.13 197 GLN E C 1
ATOM 6121 O O . GLN E 2 22 ? 31.073 -46.294 -24.633 1.00 169.19 197 GLN E O 1
ATOM 6127 N N . ARG E 2 23 ? 29.509 -44.734 -24.202 1.00 167.28 198 ARG E N 1
ATOM 6128 C CA . ARG E 2 23 ? 29.924 -44.593 -22.814 1.00 165.38 198 ARG E CA 1
ATOM 6129 C C . ARG E 2 23 ? 29.494 -45.780 -21.967 1.00 163.84 198 ARG E C 1
ATOM 6130 O O . ARG E 2 23 ? 30.192 -46.165 -21.033 1.00 163.05 198 ARG E O 1
ATOM 6138 N N . LEU E 2 24 ? 28.353 -46.370 -22.290 1.00 162.34 199 LEU E N 1
ATOM 6139 C CA . LEU E 2 24 ? 27.895 -47.508 -21.515 1.00 161.80 199 LEU E CA 1
ATOM 6140 C C . LEU E 2 24 ? 28.962 -48.595 -21.410 1.00 162.29 199 LEU E C 1
ATOM 6141 O O . LEU E 2 24 ? 29.412 -48.910 -20.305 1.00 162.83 199 LEU E O 1
ATOM 6146 N N . ARG E 2 25 ? 29.377 -49.145 -22.557 1.00 162.56 200 ARG E N 1
ATOM 6147 C CA . ARG E 2 25 ? 30.378 -50.223 -22.598 1.00 162.21 200 ARG E CA 1
ATOM 6148 C C . ARG E 2 25 ? 31.573 -49.944 -21.686 1.00 161.81 200 ARG E C 1
ATOM 6149 O O . ARG E 2 25 ? 31.806 -50.663 -20.703 1.00 162.41 200 ARG E O 1
ATOM 6157 N N . ALA E 2 26 ? 32.331 -48.901 -22.005 1.00 160.75 201 ALA E N 1
ATOM 6158 C CA . ALA E 2 26 ? 33.490 -48.574 -21.193 1.00 159.26 201 ALA E CA 1
ATOM 6159 C C . ALA E 2 26 ? 33.110 -48.619 -19.715 1.00 158.09 201 ALA E C 1
ATOM 6160 O O . ALA E 2 26 ? 33.878 -49.119 -18.891 1.00 158.60 201 ALA E O 1
ATOM 6162 N N . LEU E 2 27 ? 31.914 -48.134 -19.386 1.00 155.83 202 LEU E N 1
ATOM 6163 C CA . LEU E 2 27 ? 31.466 -48.117 -17.999 1.00 153.31 202 LEU E CA 1
ATOM 6164 C C . LEU E 2 27 ? 31.392 -49.493 -17.322 1.00 151.49 202 LEU E C 1
ATOM 6165 O O . LEU E 2 27 ? 31.063 -49.578 -16.141 1.00 150.68 202 LEU E O 1
ATOM 6170 N N . ARG E 2 28 ? 31.699 -50.562 -18.054 1.00 150.09 203 ARG E N 1
ATOM 6171 C CA . ARG E 2 28 ? 31.669 -51.897 -17.466 1.00 148.93 203 ARG E CA 1
ATOM 6172 C C . ARG E 2 28 ? 33.062 -52.473 -17.428 1.00 149.32 203 ARG E C 1
ATOM 6173 O O . ARG E 2 28 ? 33.332 -53.410 -16.679 1.00 149.61 203 ARG E O 1
ATOM 6181 N N . GLY E 2 29 ? 33.939 -51.914 -18.255 1.00 149.65 204 GLY E N 1
ATOM 6182 C CA . GLY E 2 29 ? 35.312 -52.379 -18.307 1.00 150.44 204 GLY E CA 1
ATOM 6183 C C . GLY E 2 29 ? 35.911 -52.566 -16.924 1.00 150.82 204 GLY E C 1
ATOM 6184 O O . GLY E 2 29 ? 37.149 -52.706 -16.823 1.00 150.96 204 GLY E O 1
ATOM 6185 N N . ASP F 2 13 ? -7.617 -37.172 -30.017 1.00 173.78 188 ASP F N 1
ATOM 6186 C CA . ASP F 2 13 ? -6.511 -37.024 -29.024 1.00 174.28 188 ASP F CA 1
ATOM 6187 C C . ASP F 2 13 ? -5.542 -38.217 -29.054 1.00 174.49 188 ASP F C 1
ATOM 6188 O O . ASP F 2 13 ? -5.669 -39.107 -29.895 1.00 174.11 188 ASP F O 1
ATOM 6190 N N . ASP F 2 14 ? -4.569 -38.213 -28.139 1.00 174.87 189 ASP F N 1
ATOM 6191 C CA . ASP F 2 14 ? -3.565 -39.282 -28.012 1.00 175.51 189 ASP F CA 1
ATOM 6192 C C . ASP F 2 14 ? -2.785 -39.159 -26.702 1.00 175.63 189 ASP F C 1
ATOM 6193 O O . ASP F 2 14 ? -2.612 -40.141 -25.978 1.00 175.51 189 ASP F O 1
ATOM 6198 N N . GLU F 2 15 ? -2.300 -37.951 -26.417 1.00 175.70 190 GLU F N 1
ATOM 6199 C CA . GLU F 2 15 ? -1.538 -37.674 -25.199 1.00 175.44 190 GLU F CA 1
ATOM 6200 C C . GLU F 2 15 ? -2.486 -37.570 -24.006 1.00 175.57 190 GLU F C 1
ATOM 6201 O O . GLU F 2 15 ? -2.046 -37.487 -22.853 1.00 175.31 190 GLU F O 1
ATOM 6207 N N . LYS F 2 16 ? -3.789 -37.556 -24.292 1.00 175.68 191 LYS F N 1
ATOM 6208 C CA . LYS F 2 16 ? -4.808 -37.496 -23.244 1.00 175.16 191 LYS F CA 1
ATOM 6209 C C . LYS F 2 16 ? -5.070 -38.911 -22.697 1.00 174.92 191 LYS F C 1
ATOM 6210 O O . LYS F 2 16 ? -5.447 -39.073 -21.532 1.00 175.05 191 LYS F O 1
ATOM 6216 N N . GLU F 2 17 ? -4.849 -39.924 -23.539 1.00 173.87 192 GLU F N 1
ATOM 6217 C CA . GLU F 2 17 ? -5.062 -41.317 -23.157 1.00 172.72 192 GLU F CA 1
ATOM 6218 C C . GLU F 2 17 ? -3.908 -41.889 -22.330 1.00 172.87 192 GLU F C 1
ATOM 6219 O O . GLU F 2 17 ? -3.829 -43.099 -22.096 1.00 172.10 192 GLU F O 1
ATOM 6225 N N . ASP F 2 18 ? -3.019 -41.010 -21.885 1.00 173.68 193 ASP F N 1
ATOM 6226 C CA . ASP F 2 18 ? -1.875 -41.405 -21.077 1.00 174.74 193 ASP F CA 1
ATOM 6227 C C . ASP F 2 18 ? -2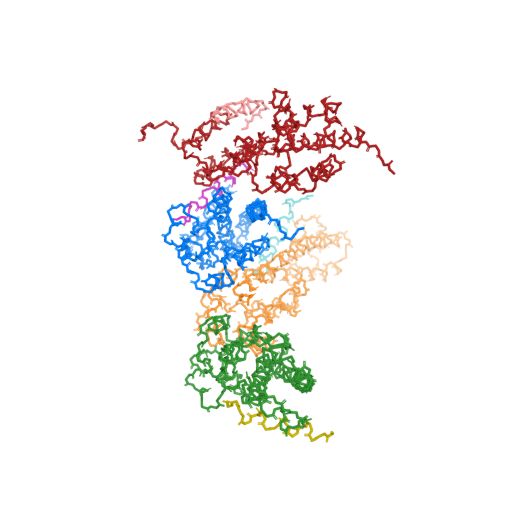.331 -41.776 -19.681 1.00 174.83 193 ASP F C 1
ATOM 6228 O O . ASP F 2 18 ? -2.455 -42.956 -19.360 1.00 174.06 193 ASP F O 1
ATOM 6233 N N . LYS F 2 19 ? -2.575 -40.765 -18.851 1.00 175.76 194 LYS F N 1
ATOM 6234 C CA . LYS F 2 19 ? -3.030 -41.002 -17.486 1.00 176.88 194 LYS F CA 1
ATOM 6235 C C . LYS F 2 19 ? -4.376 -41.735 -17.484 1.00 177.63 194 LYS F C 1
ATOM 6236 O O . LYS F 2 19 ? -4.843 -42.190 -16.429 1.00 177.60 194 LYS F O 1
ATOM 6242 N N . LEU F 2 20 ? -4.978 -41.855 -18.674 1.00 178.18 195 LEU F N 1
ATOM 6243 C CA . LEU F 2 20 ? -6.276 -42.531 -18.881 1.00 177.85 195 LEU F CA 1
ATOM 6244 C C . LEU F 2 20 ? -6.336 -43.866 -18.163 1.00 177.21 195 LEU F C 1
ATOM 6245 O O . LEU F 2 20 ? -7.306 -44.173 -17.464 1.00 176.78 195 LEU F O 1
ATOM 6250 N N . ALA F 2 21 ? -5.307 -44.673 -18.387 1.00 176.39 196 ALA F N 1
ATOM 6251 C CA . ALA F 2 21 ? -5.221 -45.966 -17.755 1.00 175.25 196 ALA F CA 1
ATOM 6252 C C . ALA F 2 21 ? -4.282 -45.828 -16.564 1.00 174.50 196 ALA F C 1
ATOM 6253 O O . ALA F 2 21 ? -4.373 -46.588 -15.605 1.00 175.23 196 ALA F O 1
ATOM 6255 N N . GLN F 2 22 ? -3.400 -44.835 -16.604 1.00 173.09 197 GLN F N 1
ATOM 6256 C CA . GLN F 2 22 ? -2.449 -44.658 -15.515 1.00 171.93 197 GLN F CA 1
ATOM 6257 C C . GLN F 2 22 ? -3.066 -44.491 -14.135 1.00 170.78 197 GLN F C 1
ATOM 6258 O O . GLN F 2 22 ? -2.800 -45.288 -13.233 1.00 170.62 197 GLN F O 1
ATOM 6264 N N . ARG F 2 23 ? -3.887 -43.462 -13.958 1.00 169.13 198 ARG F N 1
ATOM 6265 C CA . ARG F 2 23 ? -4.497 -43.225 -12.652 1.00 167.53 198 ARG F CA 1
ATOM 6266 C C . ARG F 2 23 ? -5.295 -44.461 -12.239 1.00 165.77 198 ARG F C 1
ATOM 6267 O O . ARG F 2 23 ? -5.501 -44.720 -11.049 1.00 165.23 198 ARG F O 1
ATOM 6275 N N . LEU F 2 24 ? -5.728 -45.230 -13.233 1.00 163.12 199 LEU F N 1
ATOM 6276 C CA . LEU F 2 24 ? -6.477 -46.440 -12.965 1.00 161.39 199 LEU F CA 1
ATOM 6277 C C . LEU F 2 24 ? -5.593 -47.460 -12.232 1.00 161.65 199 LEU F C 1
ATOM 6278 O O . LEU F 2 24 ? -6.019 -48.024 -11.214 1.00 161.95 199 LEU F O 1
ATOM 6283 N N . ARG F 2 25 ? -4.366 -47.684 -12.726 1.00 161.50 200 ARG F N 1
ATOM 6284 C CA . ARG F 2 25 ? -3.452 -48.654 -12.102 1.00 161.09 200 ARG F CA 1
ATOM 6285 C C . ARG F 2 25 ? -3.289 -48.363 -10.618 1.00 160.80 200 ARG F C 1
ATOM 6286 O O . ARG F 2 25 ? -2.996 -49.260 -9.815 1.00 160.90 200 ARG F O 1
ATOM 6294 N N . ALA F 2 26 ? -3.478 -47.102 -10.253 1.00 159.94 201 ALA F N 1
ATOM 6295 C CA . ALA F 2 26 ? -3.375 -46.718 -8.858 1.00 158.77 201 ALA F CA 1
ATOM 6296 C C . ALA F 2 26 ? -4.702 -47.050 -8.155 1.00 157.46 201 ALA F C 1
ATOM 6297 O O . ALA F 2 26 ? -4.704 -47.519 -7.016 1.00 157.66 201 ALA F O 1
ATOM 6299 N N . LEU F 2 27 ? -5.825 -46.836 -8.836 1.00 155.24 202 LEU F N 1
ATOM 6300 C CA . LEU F 2 27 ? -7.123 -47.113 -8.232 1.00 153.01 202 LEU F CA 1
ATOM 6301 C C . LEU F 2 27 ? -7.257 -48.495 -7.611 1.00 151.80 202 LEU F C 1
ATOM 6302 O O . LEU F 2 27 ? -8.017 -48.671 -6.656 1.00 151.68 202 LEU F O 1
ATOM 6307 N N . ARG F 2 28 ? -6.543 -49.480 -8.143 1.00 149.93 203 ARG F N 1
ATOM 6308 C CA . ARG F 2 28 ? -6.625 -50.816 -7.567 1.00 148.55 203 ARG F CA 1
ATOM 6309 C C . ARG F 2 28 ? -5.482 -51.077 -6.569 1.00 148.99 203 ARG F C 1
ATOM 6310 O O . ARG F 2 28 ? -5.713 -51.639 -5.495 1.00 149.46 203 ARG F O 1
ATOM 6318 N N . GLY F 2 29 ? -4.263 -50.646 -6.898 1.00 148.66 204 GLY F N 1
ATOM 6319 C CA . GLY F 2 29 ? -3.142 -50.866 -5.997 1.00 147.46 204 GLY F CA 1
ATOM 6320 C C . GLY F 2 29 ? -1.783 -50.556 -6.590 1.00 146.78 204 GLY F C 1
ATOM 6321 O O . GLY F 2 29 ? -0.769 -50.929 -5.979 1.00 146.46 204 GLY F O 1
ATOM 6322 N N . ASP G 2 14 ? 24.713 -128.705 -43.510 1.00 184.85 189 ASP G N 1
ATOM 6323 C CA . ASP G 2 14 ? 23.492 -128.390 -42.703 1.00 185.60 189 ASP G CA 1
ATOM 6324 C C . ASP G 2 14 ? 23.713 -128.527 -41.187 1.00 185.74 189 ASP G C 1
ATOM 6325 O O . ASP G 2 14 ? 23.859 -129.640 -40.669 1.00 186.53 189 ASP G O 1
ATOM 6330 N N . GLU G 2 15 ? 23.732 -127.384 -40.495 1.00 184.96 190 GLU G N 1
ATOM 6331 C CA . GLU G 2 15 ? 23.922 -127.303 -39.041 1.00 183.55 190 GLU G CA 1
ATOM 6332 C C . GLU G 2 15 ? 25.174 -128.047 -38.533 1.00 182.98 190 GLU G C 1
ATOM 6333 O O . GLU G 2 15 ? 25.424 -128.122 -37.326 1.00 182.28 190 GLU G O 1
ATOM 6339 N N . LYS G 2 16 ? 25.937 -128.608 -39.475 1.00 182.55 191 LYS G N 1
ATOM 6340 C CA . LYS G 2 16 ? 27.204 -129.303 -39.209 1.00 181.57 191 LYS G CA 1
ATOM 6341 C C . LYS G 2 16 ? 28.235 -128.192 -39.552 1.00 181.88 191 LYS G C 1
ATOM 6342 O O . LYS G 2 16 ? 29.432 -128.280 -39.222 1.00 181.82 191 LYS G O 1
ATOM 6348 N N . GLU G 2 17 ? 27.711 -127.154 -40.228 1.00 181.83 192 GLU G N 1
ATOM 6349 C CA . GLU G 2 17 ? 28.429 -125.935 -40.657 1.00 180.38 192 GLU G CA 1
ATOM 6350 C C . GLU G 2 17 ? 28.091 -124.832 -39.620 1.00 179.34 192 GLU G C 1
ATOM 6351 O O . GLU G 2 17 ? 28.364 -123.643 -39.821 1.00 179.44 192 GLU G O 1
ATOM 6357 N N . ASP G 2 18 ? 27.475 -125.257 -38.518 1.00 177.92 193 ASP G N 1
ATOM 6358 C CA . ASP G 2 18 ? 27.087 -124.380 -37.421 1.00 175.93 193 ASP G CA 1
ATOM 6359 C C . ASP G 2 18 ? 27.894 -124.851 -36.209 1.00 175.11 193 ASP G C 1
ATOM 6360 O O . ASP G 2 18 ? 27.990 -124.150 -35.205 1.00 175.19 193 ASP G O 1
ATOM 6365 N N . LYS G 2 19 ? 28.466 -126.054 -36.312 1.00 173.80 194 LYS G N 1
ATOM 6366 C CA . LYS G 2 19 ? 29.296 -126.616 -35.244 1.00 172.14 194 LYS G CA 1
ATOM 6367 C C . LYS G 2 19 ? 30.616 -125.840 -35.265 1.00 171.42 194 LYS G C 1
ATOM 6368 O O . LYS G 2 19 ? 31.254 -125.654 -34.224 1.00 171.60 194 LYS G O 1
ATOM 6374 N N . LEU G 2 20 ? 31.009 -125.384 -36.458 1.00 169.96 195 LEU G N 1
ATOM 6375 C CA . LEU G 2 20 ? 32.231 -124.595 -36.651 1.00 167.93 195 LEU G CA 1
ATOM 6376 C C . LEU G 2 20 ? 31.996 -123.269 -35.960 1.00 166.94 195 LEU G C 1
ATOM 6377 O O . LEU G 2 20 ? 32.929 -122.611 -35.499 1.00 165.78 195 LEU G O 1
ATOM 6382 N N . ALA G 2 21 ? 30.722 -122.900 -35.901 1.00 166.89 196 ALA G N 1
ATOM 6383 C CA . ALA G 2 21 ? 30.289 -121.664 -35.277 1.00 167.34 196 ALA G CA 1
ATOM 6384 C C . ALA G 2 21 ? 30.314 -121.813 -33.762 1.00 167.26 196 ALA G C 1
ATOM 6385 O O . ALA G 2 21 ? 29.732 -121.011 -33.036 1.00 167.53 196 ALA G O 1
ATOM 6387 N N . GLN G 2 22 ? 30.969 -122.861 -33.285 1.00 167.13 197 GLN G N 1
ATOM 6388 C CA . GLN G 2 22 ? 31.073 -123.071 -31.849 1.00 167.67 197 GLN G CA 1
ATOM 6389 C C . GLN G 2 22 ? 32.532 -123.333 -31.505 1.00 168.12 197 GLN G C 1
ATOM 6390 O O . GLN G 2 22 ? 33.017 -122.909 -30.454 1.00 168.85 197 GLN G O 1
ATOM 6396 N N . ARG G 2 23 ? 33.236 -124.012 -32.405 1.00 167.85 198 ARG G N 1
ATOM 6397 C CA . ARG G 2 23 ? 34.641 -124.334 -32.195 1.00 167.36 198 ARG G CA 1
ATOM 6398 C C . ARG G 2 23 ? 35.558 -123.131 -32.439 1.00 166.33 198 ARG G C 1
ATOM 6399 O O . ARG G 2 23 ? 36.730 -123.138 -32.057 1.00 166.27 198 ARG G O 1
ATOM 6407 N N . LEU G 2 24 ? 35.024 -122.088 -33.060 1.00 164.79 199 LEU G N 1
ATOM 6408 C CA . LEU G 2 24 ? 35.816 -120.899 -33.315 1.00 163.32 199 LEU G CA 1
ATOM 6409 C C . LEU G 2 24 ? 35.612 -119.887 -32.199 1.00 162.89 199 LEU G C 1
ATOM 6410 O O . LEU G 2 24 ? 36.316 -118.884 -32.135 1.00 163.16 199 LEU G O 1
ATOM 6415 N N . ARG G 2 25 ? 34.643 -120.151 -31.327 1.00 161.70 200 ARG G N 1
ATOM 6416 C CA . ARG G 2 25 ? 34.353 -119.253 -30.216 1.00 160.91 200 ARG G CA 1
ATOM 6417 C C . ARG G 2 25 ? 35.392 -119.416 -29.102 1.00 160.66 200 ARG G C 1
ATOM 6418 O O . ARG G 2 25 ? 35.901 -118.425 -28.568 1.00 160.89 200 ARG G O 1
ATOM 6426 N N . ALA G 2 26 ? 35.706 -120.666 -28.756 1.00 159.78 201 ALA G N 1
ATOM 6427 C CA . ALA G 2 26 ? 36.697 -120.973 -27.714 1.00 158.21 201 ALA G CA 1
ATOM 6428 C C . ALA G 2 26 ? 38.104 -120.965 -28.306 1.00 157.08 201 ALA G C 1
ATOM 6429 O O . ALA G 2 26 ? 38.966 -121.735 -27.883 1.00 156.68 201 ALA G O 1
ATOM 6431 N N . LEU G 2 27 ? 38.315 -120.093 -29.293 1.00 156.20 202 LEU G N 1
ATOM 6432 C CA . LEU G 2 27 ? 39.606 -119.954 -29.960 1.00 154.85 202 LEU G CA 1
ATOM 6433 C C . LEU G 2 27 ? 40.042 -118.491 -29.875 1.00 153.95 202 LEU G C 1
ATOM 6434 O O . LEU G 2 27 ? 41.131 -118.127 -30.317 1.00 153.89 202 LEU G O 1
ATOM 6439 N N . ARG G 2 28 ? 39.185 -117.662 -29.286 1.00 153.33 203 ARG G N 1
ATOM 6440 C CA . ARG G 2 28 ? 39.464 -116.239 -29.138 1.00 153.27 203 ARG G CA 1
ATOM 6441 C C . ARG G 2 28 ? 39.767 -115.856 -27.694 1.00 153.77 203 ARG G C 1
ATOM 6442 O O . ARG G 2 28 ? 40.904 -115.520 -27.371 1.00 154.08 203 ARG G O 1
ATOM 6450 N N . GLY G 2 29 ? 38.753 -115.901 -26.830 1.00 154.09 204 GLY G N 1
ATOM 6451 C CA . GLY G 2 29 ? 38.949 -115.547 -25.431 1.00 154.39 204 GLY G CA 1
ATOM 6452 C C . GLY G 2 29 ? 38.320 -114.208 -25.059 1.00 154.57 204 GLY G C 1
ATOM 6453 O O . GLY G 2 29 ? 38.958 -113.417 -24.312 1.00 154.92 204 GLY G O 1
ATOM 6454 N N . VAL H 2 12 ? 32.262 -38.746 -43.528 1.00 162.93 187 VAL H N 1
ATOM 6455 C CA . VAL H 2 12 ? 31.788 -39.085 -44.905 1.00 163.80 187 VAL H CA 1
ATOM 6456 C C . VAL H 2 12 ? 32.112 -37.972 -45.915 1.00 164.35 187 VAL H C 1
ATOM 6457 O O . VAL H 2 12 ? 32.554 -36.889 -45.533 1.00 164.17 187 VAL H O 1
ATOM 6459 N N . ASP H 2 13 ? 31.900 -38.256 -47.200 1.00 165.32 188 ASP H N 1
ATOM 6460 C CA . ASP H 2 13 ? 32.163 -37.305 -48.288 1.00 166.81 188 ASP H CA 1
ATOM 6461 C C . ASP H 2 13 ? 31.480 -37.785 -49.584 1.00 168.31 188 ASP H C 1
ATOM 6462 O O . ASP H 2 13 ? 30.621 -38.669 -49.529 1.00 168.87 188 ASP H O 1
ATOM 6464 N N . ASP H 2 14 ? 31.848 -37.220 -50.741 1.00 169.60 189 ASP H N 1
ATOM 6465 C CA . ASP H 2 14 ? 31.222 -37.624 -52.019 1.00 170.80 189 ASP H CA 1
ATOM 6466 C C . ASP H 2 14 ? 32.182 -38.178 -53.084 1.00 171.15 189 ASP H C 1
ATOM 6467 O O . ASP H 2 14 ? 31.882 -39.189 -53.738 1.00 171.08 189 ASP H O 1
ATOM 6472 N N . GLU H 2 15 ? 33.321 -37.513 -53.269 1.00 171.08 190 GLU H N 1
ATOM 6473 C CA . GLU H 2 15 ? 34.295 -37.944 -54.271 1.00 171.07 190 GLU H CA 1
ATOM 6474 C C . GLU H 2 15 ? 35.722 -38.131 -53.740 1.00 170.71 190 GLU H C 1
ATOM 6475 O O . GLU H 2 15 ? 36.540 -38.780 -54.399 1.00 170.46 190 GLU H O 1
ATOM 6481 N N . LYS H 2 16 ? 36.020 -37.567 -52.564 1.00 170.31 191 LYS H N 1
ATOM 6482 C CA . LYS H 2 16 ? 37.358 -37.687 -51.958 1.00 169.33 191 LYS H CA 1
ATOM 6483 C C . LYS H 2 16 ? 37.822 -39.162 -51.973 1.00 169.29 191 LYS H C 1
ATOM 6484 O O . LYS H 2 16 ? 38.997 -39.454 -52.247 1.00 168.95 191 LYS H O 1
ATOM 6490 N N . GLU H 2 17 ? 36.896 -40.085 -51.691 1.00 169.16 192 GLU H N 1
ATOM 6491 C CA . GLU H 2 17 ? 37.219 -41.514 -51.671 1.00 168.76 192 GLU H CA 1
ATOM 6492 C C . GLU H 2 17 ? 37.647 -41.979 -53.043 1.00 167.78 192 GLU H C 1
ATOM 6493 O O . GLU H 2 17 ? 38.428 -42.918 -53.176 1.00 167.90 192 GLU H O 1
ATOM 6499 N N . ASP H 2 18 ? 37.138 -41.304 -54.064 1.00 166.75 193 ASP H N 1
ATOM 6500 C CA . ASP H 2 18 ? 37.515 -41.640 -55.422 1.00 165.70 193 ASP H CA 1
ATOM 6501 C C . ASP H 2 18 ? 39.002 -41.310 -55.586 1.00 164.58 193 ASP H C 1
ATOM 6502 O O . ASP H 2 18 ? 39.638 -41.735 -56.546 1.00 164.60 193 ASP H O 1
ATOM 6507 N N . LYS H 2 19 ? 39.557 -40.568 -54.634 1.00 163.11 194 LYS H N 1
ATOM 6508 C CA . LYS H 2 19 ? 40.969 -40.233 -54.691 1.00 161.67 194 LYS H CA 1
ATOM 6509 C C . LYS H 2 19 ? 41.746 -41.188 -53.794 1.00 160.96 194 LYS H C 1
ATOM 6510 O O . LYS H 2 19 ? 42.870 -41.567 -54.106 1.00 161.52 194 LYS H O 1
ATOM 6516 N N . LEU H 2 20 ? 41.140 -41.587 -52.681 1.00 159.49 195 LEU H N 1
ATOM 6517 C CA . LEU H 2 20 ? 41.785 -42.513 -51.747 1.00 158.61 195 LEU H CA 1
ATOM 6518 C C . LEU H 2 20 ? 42.280 -43.771 -52.470 1.00 158.40 195 LEU H C 1
ATOM 6519 O O . LEU H 2 20 ? 43.428 -44.188 -52.297 1.00 157.59 195 LEU H O 1
ATOM 6524 N N . ALA H 2 21 ? 41.401 -44.361 -53.278 1.00 158.51 196 ALA H N 1
ATOM 6525 C CA . ALA H 2 21 ? 41.727 -45.561 -54.034 1.00 159.02 196 ALA H CA 1
ATOM 6526 C C . ALA H 2 21 ? 43.108 -45.405 -54.616 1.00 159.72 196 ALA H C 1
ATOM 6527 O O . ALA H 2 21 ? 43.962 -46.281 -54.486 1.00 159.25 196 ALA H O 1
ATOM 6529 N N . GLN H 2 22 ? 43.321 -44.266 -55.257 1.00 160.79 197 GLN H N 1
ATOM 6530 C CA . GLN H 2 22 ? 44.607 -43.980 -55.870 1.00 161.80 197 GLN H CA 1
ATOM 6531 C C . GLN H 2 22 ? 45.733 -44.241 -54.861 1.00 161.09 197 GLN H C 1
ATOM 6532 O O . GLN H 2 22 ? 46.477 -45.214 -55.000 1.00 160.93 197 GLN H O 1
ATOM 6538 N N . ARG H 2 23 ? 45.840 -43.386 -53.842 1.00 159.81 198 ARG H N 1
ATOM 6539 C CA . ARG H 2 23 ? 46.894 -43.514 -52.832 1.00 158.67 198 ARG H CA 1
ATOM 6540 C C . ARG H 2 23 ? 47.158 -44.960 -52.420 1.00 157.29 198 ARG H C 1
ATOM 6541 O O . ARG H 2 23 ? 48.307 -45.419 -52.384 1.00 156.37 198 ARG H O 1
ATOM 6549 N N . LEU H 2 24 ? 46.076 -45.667 -52.114 1.00 156.04 199 LEU H N 1
ATOM 6550 C CA . LEU H 2 24 ? 46.135 -47.062 -51.697 1.00 154.83 199 LEU H CA 1
ATOM 6551 C C . LEU H 2 24 ? 46.759 -47.907 -52.801 1.00 154.78 199 LEU H C 1
ATOM 6552 O O . LEU H 2 24 ? 47.831 -48.490 -52.629 1.00 153.92 199 LEU H O 1
ATOM 6557 N N . ARG H 2 25 ? 46.075 -47.932 -53.943 1.00 155.58 200 ARG H N 1
ATOM 6558 C CA . ARG H 2 25 ? 46.504 -48.690 -55.117 1.00 156.72 200 ARG H CA 1
ATOM 6559 C C . ARG H 2 25 ? 47.941 -48.346 -55.494 1.00 156.76 200 ARG H C 1
ATOM 6560 O O . ARG H 2 25 ? 48.590 -49.065 -56.261 1.00 157.76 200 ARG H O 1
ATOM 6568 N N . ALA H 2 26 ? 48.449 -47.250 -54.952 1.00 155.93 201 ALA H N 1
ATOM 6569 C CA . ALA H 2 26 ? 49.809 -46.863 -55.268 1.00 154.85 201 ALA H CA 1
ATOM 6570 C C . ALA H 2 26 ? 50.736 -47.152 -54.102 1.00 153.60 201 ALA H C 1
ATOM 6571 O O . ALA H 2 26 ? 51.833 -47.668 -54.295 1.00 154.36 201 ALA H O 1
ATOM 6573 N N . LEU H 2 27 ? 50.285 -46.848 -52.891 1.00 150.99 202 LEU H N 1
ATOM 6574 C CA . LEU H 2 27 ? 51.110 -47.069 -51.717 1.00 148.40 202 LEU H CA 1
ATOM 6575 C C . LEU H 2 27 ? 51.315 -48.544 -51.428 1.00 146.03 202 LEU H C 1
ATOM 6576 O O . LEU H 2 27 ? 52.062 -48.912 -50.523 1.00 144.81 202 LEU H O 1
ATOM 6581 N N . ARG H 2 28 ? 50.653 -49.383 -52.214 1.00 144.24 203 ARG H N 1
ATOM 6582 C CA . ARG H 2 28 ? 50.754 -50.823 -52.050 1.00 143.45 203 ARG H CA 1
ATOM 6583 C C . ARG H 2 28 ? 51.948 -51.368 -52.819 1.00 142.22 203 ARG H C 1
ATOM 6584 O O . ARG H 2 28 ? 51.959 -52.533 -53.206 1.00 141.84 203 ARG H O 1
ATOM 6592 N N . GLY H 2 29 ? 52.946 -50.519 -53.039 1.00 141.73 204 GLY H N 1
ATOM 6593 C CA . GLY H 2 29 ? 54.134 -50.942 -53.758 1.00 141.46 204 GLY H CA 1
ATOM 6594 C C . GLY H 2 29 ? 53.897 -51.060 -55.252 1.00 141.19 204 GLY H C 1
ATOM 6595 O O . GLY H 2 29 ? 52.759 -51.398 -55.642 1.00 140.85 204 GLY H O 1
#

Nearest PDB structures (foldseek):
  3ggz-assembly4_D  TM=9.927E-01  e=4.560E-23  Saccharomyces cerevisiae
  8v2q-assembly1_B-1  TM=9.166E-01  e=7.262E-09  Homo sapiens
  3frs-assembly1_A-2  TM=9.061E-01  e=1.771E-08  Homo sapiens
  6e8g-assembly1_S  TM=8.974E-01  e=3.932E-08  Homo sapiens
  6tza-assembly1_A  TM=8.724E-01  e=8.299E-07  Homo sapiens

Foldseek 3Di:
DPPDDLLVVLLVLLVQLLVQLVVCLVVLVVVLVVLLVVLVVCLVVVVLVVSQVSVLVSVLSVLLSVLSVVLSVLSVLCSVCSVVLQPDAEPVCCPPPVVVSCPNLRLLLLLLCQVLDVSRVSSPVSLVSNCVRYRVVSSCCCVPVVVNHDPSRVCSSPPDRDDPVVRLVSSVVSCVVPPHDDSPPD/DQDLLVVLLVLLVLLLVQLVVCLVVLVVVLVVLLVVLLVCLLVVVLPVSQVSVLVSVLSVLLSVLSVVLSVLSVLCSVVSVVLQPDAEPVCCPPPVVVSCNCLHLLLLLLCQVQDVSRVSSVVSLVSVCVRYNVVVSVCCVPVVVNHDPSRVCSSPPDRDDPVVSLVSLLVSCVVVVHDPCNNVVD/DDDLLVVLLVLLVLLLVQLVVCLVVLVVVLVVLLVVLQVCQVVVVVVVSQVSVLVSVLSVLLSVLSVLLNVLSVLCSVCSVVLQPDAEPVCCPPPVVVSCNNLRLLLLLLCQVLDVSRVSSPVSLVSNCVRYNNVSSCCCVPVVVNHDPSRVCSSPPDRDDSVVSVVVSVVSCVVVPGDDDD/DDDQLVVLLVLLVLLLVQLVVCLVVLVVVLVVLLVVLQVCQQVVNQVVSQVSVLVSVLSVLLSVLSVVLNVLSVLCSVCSVVVQPDAEPVCCPPPVVVSCNNQRLLLLLQCQVQDVSRVSSPVSLVSNCVRYNVVSSCCCVPVVVNHDPSRVCSSPPDRDDPVVSVVSSLVSCVVVPGDDDVNPDDDD/DPCVVVVVVVVVVVVVD/DPVVCPCVCVVVVVVVD/DCVVCVVVVVVVVVPD/DDDCVVVCVCVCVVPVVD

Radius of gyration: 36.19 Å; Cα contacts (8 Å, |Δi|>4): 866; chains: 8; bounding box: 89×95×86 Å

Secondary structure (DSSP, 8-state):
--S--HHHHHHHHHHHHHHHHHHHHHHHHHHHHHHHHHHHHHHTTT-HHHHHHHHHHHHHHHHHHHHHHHHHHHHHHHHHTHHHHTT--SHHHHHTTSSSSSHHHHHHHHHHHHHH--S-TTHHHHHHHHHTTS-HHHHHHHHTT-TT--HHHHHHHSPPPPPHHHHHHHHHHHHHHH--S-----/---HHHHHHHHHHHHHHHHHHHHHHHHHHHHHHHHHHHHHHTTT-HHHHHHHHHHHHHHHHHHHHHHHHHHHHHHHHHTHHHHTT--SHHHHHTTSSSSSHHHHHHHHHHHHHH--TTTTHHHHHHHHHTTS-HHHHHHHHTT-TT--HHHHHHHSPPPPPHHHHHHHHHHHHHHH---TTTTTT-/---HHHHHHHHHHHHHHHHHHHHHHHHHHHHHHHHHHHHHHTTT-HHHHHHHHHHHHHHHHHHHHHHHHHHHHHHHHHTHHHHSS--SHHHHHTTSSSSSHHHHHHHHHHHHHH--TTTTHHHHHHHHHTTS-HHHHHHHHTT-TT--HHHHHHHS-----HHHHHHHHHHHHHHHT-----/---SHHHHHHHHHHHHHHHHHHHHHHHHHHHHHHHHHHHHHTTT-HHHHHHHHHHHHHHHHHHHHHHHHHHHHHHHHHTHHHHSS--SHHHHHTTSSSSSSHHHHHHHHHHHHH--TTGGGHHHHHHHHTTS-HHHHHHHHTT-TT--HHHHHHHSPPPPPHHHHHHHHHHHHHHHT---GGGS----/--THHHHHHHHHHHTT-/--TTSHHHHHHHHHHH-/--SSSSHHHHTGGGT-/--SSTHHHHHHHHHHHT-

Organism: Saccharomyces cerevisiae (strain ATCC 204508 / S288c) (NCBI:txid559292)

B-factor: mean 146.04, std 21.97, range [98.56, 200.0]

CATH classification: 1.20.1260.60